Protein AF-A0A5J4V4C6-F1 (afdb_monomer_lite)

Radius of gyration: 34.91 Å; chains: 1; bounding box: 87×97×93 Å

Foldseek 3Di:
DVVVVVVVVVVVVVVVVVVVVVVVVVVPPPDDDDDDDDDDDDDDDDDDDPPPPPPADEFEEECVQPGNYNDLQVQQAQDDDQEHHYEYDDQEDEAQAEAENRGNQNHQEYAYEDCRPVPPAAHEYEHHDLPDDAAGESYEYAARGAYEYEYERHEYERHPYAHYAPNHYAEYAYYCYEYEEQHAHEAEDQHEYEAELYEYAYPAQPDAGAANYEYQHHEYAHENYEYERHEHDDAQGAPYGYHHHYAEYHAELYEAPAYAAEANYENAHAHHLNHQEDAHEYDVVRAYEDEYPADPRAHQAEPEAHAHQEYHHERHEYDRHEHEAAYAHYEYEPQPEEHEHEAYLYEYEQFEYAENHQEERHEDHEHALQHAYAHEYELYEHENYEYHYDQAHPYENYEYEHDDDDHPDQYEHEAEYENYEAEQAQHSYQEQHYEYHYAHPYAYEYEYYQYEHENAYYDNFRHYEYEYAPPDPCVVVRDPDYHQPNYEYQDPDHGHWYYYHPDTPDGDDHHYDVLEFEEECDDDPDDADRDPNRGHPDPVVVLVVNVPPVDDQADEREYEYADLEAAAADEDESVAGHYEYEHPADQDPPVSHGRAREYEYPDQALENYEYAAHHYEYYRHEQEWDDDPNAIPPQAEPYHYHYDPPGAYAYAYENYEYEYPALPREYAEDEDHEQHQYYHAYNYEYDRHEHAYAANHEAYHAEAQREYEAYQYEYYQYEYDHNYAENYEYHYNHAQYEAEYYNYAYEQQEYAAHHASHEEYEYEPRHPDHDDPPVCCVVQVCGRHPNGYYDPDYNYAYHYPPPDRPPDCPPLDAAQFEEECPADDPFPRDPVGHHNDPVVVLVDDHAAHHYEYEYDDQEDAAQAEAELVRHYQEYEYAFDPDPGTREYEHNDQPDQATESEEYAQHGQHAYEYERYEYEHQHHAPYEYAYQHHEYEYEAYEYEHQHAHEYNYQEEYAYELYEYEYDPPREHLDANYHYPAHEYHYYLYEYYDQPDAHEYNDANHEEEQRYAYYHHENYHYHNFAYPPPDPDDRHNHYDYDHHPRHDHHYYD

InterPro domains:
  IPR011050 Pectin lyase fold/virulence factor [SSF51126] (59-259)
  IPR011050 Pectin lyase fold/virulence factor [SSF51126] (513-764)

pLDDT: mean 81.27, std 17.23, range [25.22, 98.38]

Organism: NCBI:txid222440

Structure (mmCIF, N/CA/C/O backbone):
data_AF-A0A5J4V4C6-F1
#
_entry.id   AF-A0A5J4V4C6-F1
#
loop_
_atom_site.group_PDB
_atom_site.id
_atom_site.type_symbol
_atom_site.label_atom_id
_atom_site.label_alt_id
_atom_site.label_comp_id
_atom_site.label_asym_id
_atom_site.label_entity_id
_atom_site.label_seq_id
_atom_site.pdbx_PDB_ins_code
_atom_site.Cartn_x
_atom_site.Cartn_y
_atom_site.Cartn_z
_atom_site.occupancy
_atom_site.B_iso_or_equiv
_atom_site.auth_seq_id
_atom_site.auth_comp_id
_atom_site.auth_asym_id
_atom_site.auth_atom_id
_atom_site.pdbx_PDB_model_num
ATOM 1 N N . MET A 1 1 ? 32.707 41.736 -4.970 1.00 43.00 1 MET A N 1
ATOM 2 C CA . MET A 1 1 ? 31.404 41.085 -5.244 1.00 43.00 1 MET A CA 1
ATOM 3 C C . MET A 1 1 ? 31.377 39.587 -4.945 1.00 43.00 1 MET A C 1
ATOM 5 O O . MET A 1 1 ? 30.303 39.110 -4.635 1.00 43.00 1 MET A O 1
ATOM 9 N N . ILE A 1 2 ? 32.501 38.855 -4.958 1.00 39.75 2 ILE A N 1
ATOM 10 C CA . ILE A 1 2 ? 32.510 37.396 -4.700 1.00 39.75 2 ILE A CA 1
ATOM 11 C C . ILE A 1 2 ? 32.565 37.048 -3.193 1.00 39.75 2 ILE A C 1
ATOM 13 O O . ILE A 1 2 ? 32.017 36.040 -2.766 1.00 39.75 2 ILE A O 1
ATOM 17 N N . LEU A 1 3 ? 33.141 37.922 -2.359 1.00 32.88 3 LEU A N 1
ATOM 18 C CA . LEU A 1 3 ? 33.314 37.675 -0.919 1.00 32.88 3 LEU A CA 1
ATOM 19 C C . LEU A 1 3 ? 32.011 37.570 -0.083 1.00 32.88 3 LEU A C 1
ATOM 21 O O . LEU A 1 3 ? 31.955 36.693 0.773 1.00 32.88 3 LEU A O 1
ATOM 25 N N . PRO A 1 4 ? 30.955 38.388 -0.300 1.00 49.94 4 PRO A N 1
ATOM 26 C CA . PRO A 1 4 ? 29.723 38.257 0.486 1.00 49.94 4 PRO A CA 1
ATOM 27 C C . PRO A 1 4 ? 28.872 37.039 0.087 1.00 49.94 4 PRO A C 1
ATOM 29 O O . PRO A 1 4 ? 28.164 36.511 0.935 1.00 49.94 4 PRO A O 1
ATOM 32 N N . LEU A 1 5 ? 28.979 36.544 -1.156 1.00 44.84 5 LEU A N 1
ATOM 33 C CA . LEU A 1 5 ? 28.295 35.313 -1.580 1.00 44.84 5 LEU A CA 1
ATOM 34 C C . LEU A 1 5 ? 28.950 34.067 -0.966 1.00 44.84 5 LEU A C 1
ATOM 36 O O . LEU A 1 5 ? 28.256 33.157 -0.526 1.00 44.84 5 LEU A O 1
ATOM 40 N N . LEU A 1 6 ? 30.285 34.059 -0.882 1.00 46.06 6 LEU A N 1
ATOM 41 C CA . LEU A 1 6 ? 31.036 32.978 -0.243 1.00 46.06 6 LEU A CA 1
ATOM 42 C C . LEU A 1 6 ? 30.742 32.904 1.265 1.00 46.06 6 LEU A C 1
ATOM 44 O O . LEU A 1 6 ? 30.661 31.815 1.818 1.00 46.06 6 LEU A O 1
ATOM 48 N N . LEU A 1 7 ? 30.532 34.053 1.922 1.00 45.81 7 LEU A N 1
ATOM 49 C CA . LEU A 1 7 ? 30.223 34.110 3.353 1.00 45.81 7 LEU A CA 1
ATOM 50 C C . LEU A 1 7 ? 28.824 33.560 3.674 1.00 45.81 7 LEU A C 1
ATOM 52 O O . LEU A 1 7 ? 28.664 32.885 4.684 1.00 45.81 7 LEU A O 1
ATOM 56 N N . VAL A 1 8 ? 27.834 33.807 2.806 1.00 58.88 8 VAL A N 1
ATOM 57 C CA . VAL A 1 8 ? 26.481 33.242 2.954 1.00 58.88 8 VAL A CA 1
ATOM 58 C C . VAL A 1 8 ? 26.516 31.730 2.755 1.00 58.88 8 VAL A C 1
ATOM 60 O O . VAL A 1 8 ? 25.999 31.016 3.600 1.00 58.88 8 VAL A O 1
ATOM 63 N N . VAL A 1 9 ? 27.215 31.232 1.728 1.00 58.75 9 VAL A N 1
ATOM 64 C CA . VAL A 1 9 ? 27.358 29.783 1.494 1.00 58.75 9 VAL A CA 1
ATOM 65 C C . VAL A 1 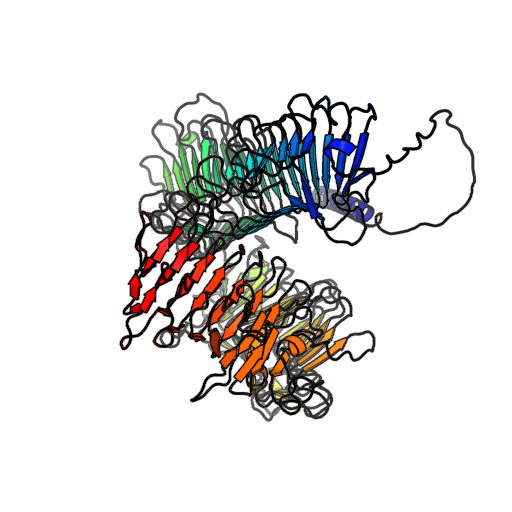9 ? 28.075 29.091 2.657 1.00 58.75 9 VAL A C 1
ATOM 67 O O . VAL A 1 9 ? 27.640 28.027 3.080 1.00 58.75 9 VAL A O 1
ATOM 70 N N . ILE A 1 10 ? 29.121 29.701 3.227 1.00 57.81 10 ILE A N 1
ATOM 71 C CA . ILE A 1 10 ? 29.833 29.147 4.393 1.00 57.81 10 ILE A CA 1
ATOM 72 C C . ILE A 1 10 ? 28.944 29.147 5.647 1.00 57.81 10 ILE A C 1
ATOM 74 O O . ILE A 1 10 ? 28.979 28.185 6.407 1.00 57.81 10 ILE A O 1
ATOM 78 N N . LEU A 1 11 ? 28.120 30.179 5.859 1.00 50.59 11 LEU A N 1
ATOM 79 C CA . LEU A 1 11 ? 27.195 30.232 6.997 1.00 50.59 11 LEU A CA 1
ATOM 80 C C . LEU A 1 11 ? 26.073 29.191 6.879 1.00 50.59 11 LEU A C 1
ATOM 82 O O . LEU A 1 11 ? 25.801 28.500 7.856 1.00 50.59 11 LEU A O 1
ATOM 86 N N . THR A 1 12 ? 25.500 29.003 5.686 1.00 55.09 12 THR A N 1
ATOM 87 C CA . THR A 1 12 ? 24.474 27.972 5.450 1.00 55.09 12 THR A CA 1
ATOM 88 C C . THR A 1 12 ? 25.050 26.557 5.569 1.00 55.09 12 THR A C 1
ATOM 90 O O . THR A 1 12 ? 24.388 25.663 6.087 1.00 55.09 12 THR A O 1
ATOM 93 N N . PHE A 1 13 ? 26.308 26.352 5.160 1.00 53.31 13 PHE A N 1
ATOM 94 C CA . PHE A 1 13 ? 26.997 25.065 5.313 1.00 53.31 13 PHE A CA 1
ATOM 95 C C . PHE A 1 13 ? 27.348 24.766 6.783 1.00 53.31 13 PHE A C 1
ATOM 97 O O . PHE A 1 13 ? 27.278 23.618 7.214 1.00 53.31 13 PHE A O 1
ATOM 104 N N . CYS A 1 14 ? 27.672 25.790 7.582 1.00 44.28 14 CYS A N 1
ATOM 105 C CA . CYS A 1 14 ? 27.904 25.638 9.020 1.00 44.28 14 CYS A CA 1
ATOM 106 C C . CYS A 1 14 ? 26.616 25.335 9.804 1.00 44.28 14 CYS A C 1
ATOM 108 O O . CYS A 1 14 ? 26.665 24.501 10.705 1.00 44.28 14 CYS A O 1
ATOM 110 N N . GLU A 1 15 ? 25.476 25.945 9.457 1.00 47.53 15 GLU A N 1
ATOM 111 C CA . GLU A 1 15 ? 24.178 25.623 10.082 1.00 47.53 15 GLU A CA 1
ATOM 112 C C . GLU A 1 15 ? 23.744 24.180 9.773 1.00 47.53 15 GLU A C 1
ATOM 114 O O . GLU A 1 15 ? 23.344 23.457 10.684 1.00 47.53 15 GLU A O 1
ATOM 119 N N . GLN A 1 16 ? 23.949 23.704 8.538 1.00 51.59 16 GLN A N 1
ATOM 120 C CA . GLN A 1 16 ? 23.662 22.312 8.165 1.00 51.59 16 GLN A CA 1
ATOM 121 C C . GLN A 1 16 ? 24.585 21.296 8.854 1.00 51.59 16 GLN A C 1
ATOM 123 O O . GLN A 1 16 ? 24.131 20.224 9.247 1.00 51.59 16 GLN A O 1
ATOM 128 N N . ILE A 1 17 ? 25.867 21.622 9.065 1.00 53.84 17 ILE A N 1
ATOM 129 C CA . ILE A 1 17 ? 26.787 20.762 9.834 1.00 53.84 17 ILE A CA 1
ATOM 130 C C . ILE A 1 17 ? 26.411 20.736 11.322 1.00 53.84 17 ILE A C 1
ATOM 132 O O . ILE A 1 17 ? 26.578 19.705 11.973 1.00 53.84 17 ILE A O 1
ATOM 136 N N . GLN A 1 18 ? 25.881 21.833 11.867 1.00 42.38 18 GLN A N 1
ATOM 137 C CA . GLN A 1 18 ? 25.474 21.919 13.269 1.00 42.38 18 GLN A CA 1
ATOM 138 C C . GLN A 1 18 ? 24.172 21.142 13.545 1.00 42.38 18 GLN A C 1
ATOM 140 O O . GLN A 1 18 ? 24.075 20.481 14.580 1.00 42.38 18 GLN A O 1
ATOM 145 N N . GLU A 1 19 ? 23.230 21.125 12.595 1.00 47.09 19 GLU A N 1
ATOM 146 C CA . GLU A 1 19 ? 22.058 20.234 12.621 1.00 47.09 19 GLU A CA 1
ATOM 147 C C . GLU A 1 19 ? 22.451 18.757 12.435 1.00 47.09 19 GLU A C 1
ATOM 149 O O . GLU A 1 19 ? 21.931 17.889 13.139 1.00 47.09 19 GLU A O 1
ATOM 154 N N . LEU A 1 20 ? 23.440 18.460 11.579 1.00 41.34 20 LEU A N 1
ATOM 155 C CA . LEU A 1 20 ? 23.964 17.099 11.409 1.00 41.34 20 LEU A CA 1
ATOM 156 C C . LEU A 1 20 ? 24.681 16.595 12.677 1.00 41.34 20 LEU A C 1
ATOM 158 O O . LEU A 1 20 ? 24.523 15.435 13.049 1.00 41.34 20 LEU A O 1
ATOM 162 N N . HIS A 1 21 ? 25.419 17.460 13.386 1.00 38.22 21 HIS A N 1
ATOM 163 C CA . HIS A 1 21 ? 26.059 17.115 14.664 1.00 38.22 21 HIS A CA 1
ATOM 164 C C . HIS A 1 21 ? 25.036 16.892 15.791 1.00 38.22 21 HIS A C 1
ATOM 166 O O . HIS A 1 21 ? 25.176 15.939 16.551 1.00 38.22 21 HIS A O 1
ATOM 172 N N . GLN A 1 22 ? 23.964 17.692 15.866 1.00 39.44 22 GLN A N 1
ATOM 173 C CA . GLN A 1 22 ? 22.880 17.469 16.839 1.00 39.44 22 GLN A CA 1
ATOM 174 C C . GLN A 1 22 ? 22.055 16.202 16.534 1.00 39.44 22 GLN A C 1
ATOM 176 O O . GLN A 1 22 ? 21.571 15.533 17.452 1.00 39.44 22 GLN A O 1
ATOM 181 N N . SER A 1 23 ? 21.944 15.821 15.258 1.00 37.38 23 SER A N 1
ATOM 182 C CA . SER A 1 23 ? 21.338 14.553 14.833 1.00 37.38 23 SER A CA 1
ATOM 183 C C . SER A 1 23 ? 22.224 13.333 15.127 1.00 37.38 23 SER A C 1
ATOM 185 O O . SER A 1 23 ? 21.694 12.259 15.400 1.00 37.38 23 SER A O 1
ATOM 187 N N . LEU A 1 24 ? 23.553 13.470 15.081 1.00 35.12 24 LEU A N 1
ATOM 188 C CA . LEU A 1 24 ? 24.498 12.383 15.374 1.00 35.12 24 LEU A CA 1
ATOM 189 C C . LEU A 1 24 ? 24.687 12.162 16.885 1.00 35.12 24 LEU A C 1
ATOM 191 O O . LEU A 1 24 ? 24.728 11.015 17.331 1.00 35.12 24 LEU A O 1
ATOM 195 N N . ASP A 1 25 ? 24.687 13.227 17.693 1.00 32.25 25 ASP A N 1
ATOM 196 C CA . ASP A 1 25 ? 24.781 13.116 19.159 1.00 32.25 25 ASP A CA 1
ATOM 197 C C . ASP A 1 25 ? 23.509 12.533 19.804 1.00 32.25 25 ASP A C 1
ATOM 199 O O . ASP A 1 25 ? 23.576 11.912 20.867 1.00 32.25 25 ASP A O 1
ATOM 203 N N . SER A 1 26 ? 22.346 12.656 19.152 1.00 33.75 26 SER A N 1
ATOM 204 C CA . SER A 1 26 ? 21.093 12.048 19.627 1.00 33.75 26 SER A CA 1
ATOM 205 C C . SER A 1 26 ? 20.955 10.557 19.285 1.00 33.75 26 SER A C 1
ATOM 207 O O . SER A 1 26 ? 20.198 9.857 19.959 1.00 33.75 26 SER A O 1
ATOM 209 N N . GLN A 1 27 ? 21.727 10.032 18.322 1.00 33.06 27 GLN A N 1
ATOM 210 C CA . GLN A 1 27 ? 21.736 8.600 17.987 1.00 33.06 27 GLN A CA 1
ATOM 211 C C . GLN A 1 27 ? 22.804 7.780 18.730 1.00 33.06 27 GLN A C 1
ATOM 213 O O . GLN A 1 27 ? 22.660 6.563 18.836 1.00 33.06 27 GLN A O 1
ATOM 218 N N . HIS A 1 28 ? 23.812 8.411 19.343 1.00 30.75 28 HIS A N 1
ATOM 219 C CA . HIS A 1 28 ? 24.841 7.700 20.118 1.00 30.75 28 HIS A CA 1
ATOM 220 C C . HIS A 1 28 ? 24.581 7.572 21.632 1.00 30.75 28 HIS A C 1
ATOM 222 O O . HIS A 1 28 ? 25.387 6.962 22.331 1.00 30.75 28 HIS A O 1
ATOM 228 N N . GLN A 1 29 ? 23.442 8.046 22.158 1.00 27.97 29 GLN A N 1
ATOM 229 C CA . GLN A 1 29 ? 23.077 7.875 23.580 1.00 27.97 29 GLN A CA 1
ATOM 230 C C . GLN A 1 29 ? 22.104 6.722 23.893 1.00 27.97 29 GLN A C 1
ATOM 232 O O . GLN A 1 29 ? 21.731 6.543 25.052 1.00 27.97 29 GLN A O 1
ATOM 237 N N . TYR A 1 30 ? 21.742 5.885 22.917 1.00 30.50 30 TYR A N 1
ATOM 238 C CA . TYR A 1 30 ? 20.879 4.713 23.132 1.00 30.50 30 TYR A CA 1
ATOM 239 C C . TYR A 1 30 ? 21.592 3.375 22.872 1.00 30.50 30 TYR A C 1
ATOM 241 O O . TYR A 1 30 ? 21.051 2.492 22.220 1.00 30.50 30 TYR A O 1
ATOM 249 N N . SER A 1 31 ? 22.790 3.170 23.430 1.00 27.88 31 SER A N 1
ATOM 250 C CA . SER A 1 31 ? 23.319 1.810 23.635 1.00 27.88 31 SER A CA 1
ATOM 251 C C . SER A 1 31 ? 24.494 1.767 24.622 1.00 27.88 31 SER A C 1
ATOM 253 O O . SER A 1 31 ? 25.585 2.201 24.276 1.00 27.88 31 SER A O 1
ATOM 255 N N . GLN A 1 32 ? 24.266 1.124 25.780 1.00 27.78 32 GLN A N 1
ATOM 256 C CA . GLN A 1 32 ? 25.258 0.615 26.760 1.00 27.78 32 GLN A CA 1
ATOM 257 C C . GLN A 1 32 ? 26.011 1.715 27.558 1.00 27.78 32 GLN A C 1
ATOM 259 O O . GLN A 1 32 ? 26.389 2.735 27.017 1.00 27.78 32 GLN A O 1
ATOM 264 N N . GLU A 1 33 ? 26.183 1.673 28.884 1.00 25.78 33 GLU A N 1
ATOM 265 C CA . GLU A 1 33 ? 26.682 0.585 29.728 1.00 25.78 33 GLU A CA 1
ATOM 266 C C . GLU A 1 33 ? 26.131 0.646 31.172 1.00 25.78 33 GLU A C 1
ATOM 268 O O . GLU A 1 33 ? 26.068 1.694 31.816 1.00 25.78 33 GLU A O 1
ATOM 273 N N . ARG A 1 34 ? 25.844 -0.534 31.741 1.00 29.56 34 ARG A N 1
ATOM 274 C CA . ARG A 1 34 ? 26.103 -0.801 33.163 1.00 29.56 34 ARG A CA 1
ATOM 275 C C . ARG A 1 34 ? 27.609 -1.022 33.295 1.00 29.56 34 ARG A C 1
ATOM 277 O O . ARG A 1 34 ? 28.088 -1.922 32.619 1.00 29.56 34 ARG A O 1
ATOM 284 N N . THR A 1 35 ? 28.308 -0.312 34.185 1.00 25.33 35 THR A N 1
ATOM 285 C CA . THR A 1 35 ? 29.293 -0.844 35.161 1.00 25.33 35 THR A CA 1
ATOM 286 C C . THR A 1 35 ? 29.798 0.289 36.072 1.00 25.33 35 THR A C 1
ATOM 288 O O . THR A 1 35 ? 29.982 1.424 35.653 1.00 25.33 35 THR A O 1
ATOM 291 N N . TYR A 1 36 ? 29.966 -0.052 37.351 1.00 27.22 36 TYR A N 1
ATOM 292 C CA . TYR A 1 36 ? 30.561 0.716 38.450 1.00 27.22 36 TYR A CA 1
ATOM 293 C C . TYR A 1 36 ? 31.850 1.475 38.088 1.00 27.22 36 TYR A C 1
ATOM 295 O O . TYR A 1 36 ? 32.721 0.873 37.478 1.00 27.22 36 TYR A O 1
ATOM 303 N N . ILE A 1 37 ? 32.041 2.690 38.634 1.00 25.78 37 ILE A N 1
ATOM 304 C CA . ILE A 1 37 ? 33.312 3.174 39.218 1.00 25.78 37 ILE A CA 1
ATOM 305 C C . ILE A 1 37 ? 33.059 4.349 40.187 1.00 25.78 37 ILE A C 1
ATOM 307 O O . ILE A 1 37 ? 32.101 5.110 40.089 1.00 25.78 37 ILE A O 1
ATOM 311 N N . SER A 1 38 ? 33.939 4.388 41.180 1.00 25.22 38 SER A N 1
ATOM 312 C CA . SER A 1 38 ? 34.022 5.136 42.430 1.00 25.22 38 SER A CA 1
ATOM 313 C C . SER A 1 38 ? 34.301 6.646 42.361 1.00 25.22 38 SER A C 1
ATOM 315 O O . SER A 1 38 ? 35.093 7.105 41.548 1.00 25.22 38 SER A O 1
ATOM 317 N N . ASN A 1 39 ? 33.756 7.345 43.366 1.00 26.88 39 ASN A N 1
ATOM 318 C CA . ASN A 1 39 ? 34.206 8.565 44.060 1.00 26.88 39 ASN A CA 1
ATOM 319 C C . ASN A 1 39 ? 35.493 9.282 43.600 1.00 26.88 39 ASN A C 1
ATOM 321 O O . ASN A 1 39 ? 36.587 8.732 43.693 1.00 26.88 39 ASN A O 1
ATOM 325 N N . THR A 1 40 ? 35.351 10.584 43.332 1.00 28.27 40 THR A N 1
ATOM 326 C CA . THR A 1 40 ? 36.072 11.783 43.855 1.00 28.27 40 THR A CA 1
ATOM 327 C C . THR A 1 40 ? 35.673 12.938 42.913 1.00 28.27 40 THR A C 1
ATOM 329 O O . THR A 1 40 ? 35.541 12.710 41.723 1.00 28.27 40 THR A O 1
ATOM 332 N N . SER A 1 41 ? 35.338 14.171 43.292 1.00 28.78 41 SER A N 1
ATOM 333 C CA . SER A 1 41 ? 35.699 15.034 44.414 1.00 28.78 41 SER A CA 1
ATOM 334 C C . SER A 1 41 ? 34.634 16.130 44.612 1.00 28.78 41 SER A C 1
ATOM 336 O O . SER A 1 41 ? 33.935 16.515 43.680 1.00 28.78 41 SER A O 1
ATOM 338 N N . HIS A 1 42 ? 34.560 16.628 45.846 1.00 26.64 42 HIS A N 1
ATOM 339 C CA . HIS A 1 42 ? 33.764 17.755 46.335 1.00 26.64 42 HIS A CA 1
ATOM 340 C C . HIS A 1 42 ? 33.751 19.009 45.443 1.00 26.64 42 HIS A C 1
ATOM 342 O O . HIS A 1 42 ? 34.812 19.503 45.089 1.00 26.64 42 HIS A O 1
ATOM 348 N N . GLU A 1 43 ? 32.569 19.607 45.251 1.00 27.05 43 GLU A N 1
ATOM 349 C CA . GLU A 1 43 ? 32.224 20.901 45.863 1.00 27.05 43 GLU A CA 1
ATOM 350 C C . GLU A 1 43 ? 30.712 21.198 45.774 1.00 27.05 43 GLU A C 1
ATOM 352 O O . GLU A 1 43 ? 29.961 20.614 45.002 1.00 27.05 43 GLU A O 1
ATOM 357 N N . SER A 1 44 ? 30.274 22.026 46.714 1.00 28.45 44 SER A N 1
ATOM 358 C CA . SER A 1 44 ? 28.939 22.236 47.282 1.00 28.45 44 SER A CA 1
ATOM 359 C C . SER A 1 44 ? 27.809 22.686 46.348 1.00 28.45 44 SER A C 1
ATOM 361 O O . SER A 1 44 ? 27.979 23.683 45.661 1.00 28.45 44 SER A O 1
ATOM 363 N N . ILE A 1 45 ? 26.608 22.114 46.530 1.00 29.28 45 ILE A N 1
ATOM 364 C CA . ILE A 1 45 ? 25.335 22.838 46.753 1.00 29.28 45 ILE A CA 1
ATOM 365 C C . ILE A 1 45 ? 24.433 21.958 47.638 1.00 29.28 45 ILE A C 1
ATOM 367 O O . ILE A 1 45 ? 24.216 20.776 47.380 1.00 29.28 45 ILE A O 1
ATOM 371 N N . GLN A 1 46 ? 23.953 22.547 48.731 1.00 28.39 46 GLN A N 1
ATOM 372 C CA . GLN A 1 46 ? 23.048 21.939 49.698 1.00 28.39 46 GLN A CA 1
ATOM 373 C C . GLN A 1 46 ? 21.607 21.853 49.168 1.00 28.39 46 GLN A C 1
ATOM 375 O O . GLN A 1 46 ? 21.134 22.748 48.476 1.00 28.39 46 GLN A O 1
ATOM 380 N N . ASN A 1 47 ? 20.894 20.829 49.646 1.00 31.41 47 ASN A N 1
ATOM 381 C CA . ASN A 1 47 ? 19.432 20.706 49.709 1.00 31.41 47 ASN A CA 1
ATOM 382 C C . ASN A 1 47 ? 18.657 20.524 48.391 1.00 31.41 47 ASN A C 1
ATOM 384 O O . ASN A 1 47 ? 17.823 21.341 48.019 1.00 31.41 47 ASN A O 1
ATOM 388 N N . SER A 1 48 ? 18.758 19.328 47.814 1.00 26.89 48 SER A N 1
ATOM 389 C CA . SER A 1 48 ? 17.563 18.613 47.350 1.00 26.89 48 SER A CA 1
ATOM 390 C C . SER A 1 48 ? 17.717 17.138 47.721 1.00 26.89 48 SER A C 1
ATOM 392 O O . SER A 1 48 ? 18.669 16.471 47.327 1.00 26.89 48 SER A O 1
ATOM 394 N N . ARG A 1 49 ? 16.830 16.629 48.585 1.00 27.62 49 ARG A N 1
ATOM 395 C CA . ARG A 1 49 ? 16.735 15.181 48.807 1.00 27.62 49 ARG A CA 1
ATOM 396 C C . ARG A 1 49 ? 16.350 14.559 47.459 1.00 27.62 49 ARG A C 1
ATOM 398 O O . ARG A 1 49 ? 15.367 15.032 46.886 1.00 27.62 49 ARG A O 1
ATOM 405 N N . PRO A 1 50 ? 17.049 13.529 46.957 1.00 30.69 50 PRO A N 1
ATOM 406 C CA . PRO A 1 50 ? 16.541 12.781 45.822 1.00 30.69 50 PRO A CA 1
ATOM 407 C C . PRO A 1 50 ? 15.234 12.130 46.277 1.00 30.69 50 PRO A C 1
ATOM 409 O O . PRO A 1 50 ? 15.225 11.305 47.193 1.00 30.69 50 PRO A O 1
ATOM 412 N N . TYR A 1 51 ? 14.115 12.551 45.688 1.00 29.55 51 TYR A N 1
ATOM 413 C CA . TYR A 1 51 ? 12.899 11.755 45.724 1.00 29.55 51 TYR A CA 1
ATOM 414 C C . TYR A 1 51 ? 13.243 10.454 45.005 1.00 29.55 51 TYR A C 1
ATOM 416 O O . TYR A 1 51 ? 13.346 10.411 43.782 1.00 29.55 51 TYR A O 1
ATOM 424 N N . ILE A 1 52 ? 13.486 9.401 45.782 1.00 30.03 52 ILE A N 1
ATOM 425 C CA . ILE A 1 52 ? 13.402 8.036 45.287 1.00 30.03 52 ILE A CA 1
ATOM 426 C C . ILE A 1 52 ? 11.960 7.913 44.788 1.00 30.03 52 ILE A C 1
ATOM 428 O O . ILE A 1 52 ? 11.037 7.842 45.596 1.00 30.03 52 ILE A O 1
ATOM 432 N N . LEU A 1 53 ? 11.761 7.979 43.469 1.00 36.84 53 LEU A N 1
ATOM 433 C CA . LEU A 1 53 ? 10.532 7.537 42.819 1.00 36.84 53 LEU A CA 1
ATOM 434 C C . LEU A 1 53 ? 10.421 6.045 43.128 1.00 36.84 53 LEU A C 1
ATOM 436 O O . LEU A 1 53 ? 10.979 5.197 42.436 1.00 36.84 53 LEU A O 1
ATOM 440 N N . THR A 1 54 ? 9.781 5.723 44.249 1.00 45.78 54 THR A N 1
ATOM 441 C CA . THR A 1 54 ? 9.321 4.372 44.535 1.00 45.78 54 THR A CA 1
ATOM 442 C C . THR A 1 54 ? 8.358 4.012 43.418 1.00 45.78 54 THR A C 1
ATOM 444 O O . THR A 1 54 ? 7.246 4.537 43.383 1.00 45.78 54 THR A O 1
ATOM 447 N N . ALA A 1 55 ? 8.818 3.188 42.474 1.00 57.91 55 ALA A N 1
ATOM 448 C CA . ALA A 1 55 ? 7.976 2.634 41.428 1.00 57.91 55 ALA A CA 1
ATOM 449 C C . ALA A 1 55 ? 6.734 2.023 42.085 1.00 57.91 55 ALA A C 1
ATOM 451 O O . ALA A 1 55 ? 6.858 1.252 43.041 1.00 57.91 55 ALA A O 1
ATOM 452 N N . VAL A 1 56 ? 5.551 2.420 41.617 1.00 72.62 56 VAL A N 1
ATOM 453 C CA . VAL A 1 56 ? 4.292 1.860 42.105 1.00 72.62 56 VAL A CA 1
ATOM 454 C C . VAL A 1 56 ? 4.299 0.378 41.722 1.00 72.62 56 VAL A C 1
ATOM 456 O O . VAL A 1 56 ? 4.393 0.077 40.533 1.00 72.62 56 VAL A O 1
ATOM 459 N N . PRO A 1 57 ? 4.284 -0.558 42.686 1.00 79.50 57 PRO A N 1
ATOM 460 C CA . PRO A 1 57 ? 4.304 -1.974 42.355 1.00 79.50 57 PRO A CA 1
ATOM 461 C C . PRO A 1 57 ? 3.030 -2.335 41.571 1.00 79.50 57 PRO A C 1
ATOM 463 O O . PRO A 1 57 ? 1.946 -1.869 41.940 1.00 79.50 57 PRO A O 1
ATOM 466 N N . PRO A 1 58 ? 3.136 -3.136 40.494 1.00 84.62 58 PRO A N 1
ATOM 467 C CA . PRO A 1 58 ? 1.972 -3.548 39.726 1.00 84.62 58 PRO A CA 1
ATOM 468 C C . PRO A 1 58 ? 1.069 -4.447 40.572 1.00 84.62 58 PRO A C 1
ATOM 470 O O . PRO A 1 58 ? 1.548 -5.317 41.295 1.00 84.62 58 PRO A O 1
ATOM 473 N N . THR A 1 59 ? -0.236 -4.226 40.457 1.00 88.31 59 THR A N 1
ATOM 474 C CA . THR A 1 59 ? -1.285 -5.107 40.972 1.00 88.31 59 THR A CA 1
ATOM 475 C C . THR A 1 59 ? -1.652 -6.109 39.886 1.00 88.31 59 THR A C 1
ATOM 477 O O . THR A 1 59 ? -2.031 -5.697 38.787 1.00 88.31 59 THR A O 1
ATOM 480 N N . TYR A 1 60 ? -1.542 -7.405 40.167 1.00 88.06 60 TYR A N 1
ATOM 481 C CA . TYR A 1 60 ? -1.807 -8.450 39.180 1.00 88.06 60 TYR A CA 1
ATOM 482 C C . TYR A 1 60 ? -3.278 -8.866 39.184 1.00 88.06 60 TYR A C 1
ATOM 484 O O . TYR A 1 60 ? -3.860 -9.114 40.240 1.00 88.06 60 TYR A O 1
ATOM 492 N N . VAL A 1 61 ? -3.880 -8.966 38.002 1.00 88.25 61 VAL A N 1
ATOM 493 C CA . VAL A 1 61 ? -5.272 -9.398 37.826 1.00 88.25 61 VAL A CA 1
ATOM 494 C C . VAL A 1 61 ? -5.304 -10.639 36.940 1.00 88.25 61 VAL A C 1
ATOM 496 O O . VAL A 1 61 ? -4.725 -10.630 35.855 1.00 88.25 61 VAL A O 1
ATOM 499 N N . ASN A 1 62 ? -5.980 -11.695 37.394 1.00 83.56 62 ASN A N 1
ATOM 500 C CA . ASN A 1 62 ? -6.236 -12.893 36.591 1.00 83.56 62 ASN A CA 1
ATOM 501 C C . ASN A 1 62 ? -7.666 -13.392 36.821 1.00 83.56 62 ASN A C 1
ATOM 503 O O . ASN A 1 62 ? -8.057 -13.622 37.967 1.00 83.56 62 ASN A O 1
ATOM 507 N N . ASN A 1 63 ? -8.412 -13.616 35.740 1.00 80.88 63 ASN A N 1
ATOM 508 C CA . ASN A 1 63 ? -9.790 -14.104 35.782 1.00 80.88 63 ASN A CA 1
ATOM 509 C C . ASN A 1 63 ? -9.942 -15.486 36.447 1.00 80.88 63 ASN A C 1
ATOM 511 O O . ASN A 1 63 ? -11.010 -15.785 36.980 1.00 80.88 63 ASN A O 1
ATOM 515 N N . ASP A 1 64 ? -8.898 -16.323 36.461 1.00 78.12 64 ASP A N 1
ATOM 516 C CA . ASP A 1 64 ? -8.904 -17.626 37.151 1.00 78.12 64 ASP A CA 1
ATOM 517 C C . ASP A 1 64 ? -8.703 -17.523 38.683 1.00 78.12 64 ASP A C 1
ATOM 519 O O . ASP A 1 64 ? -8.755 -18.530 39.394 1.00 78.12 64 ASP A O 1
ATOM 523 N N . GLY A 1 65 ? -8.488 -16.306 39.199 1.00 75.69 65 GLY A N 1
ATOM 524 C CA . GLY A 1 65 ? -8.235 -16.029 40.611 1.00 75.69 65 GLY A CA 1
ATOM 525 C C . GLY A 1 65 ? -6.785 -16.237 41.064 1.00 75.69 65 GLY A C 1
ATOM 526 O O . GLY A 1 65 ? -6.517 -16.128 42.259 1.00 75.69 65 GLY A O 1
ATOM 527 N N . SER A 1 66 ? -5.843 -16.514 40.158 1.00 79.56 66 SER A N 1
ATOM 528 C CA . SER A 1 66 ? -4.421 -16.697 40.484 1.00 79.56 66 SER A CA 1
ATOM 529 C C . SER A 1 66 ? -3.655 -15.383 40.704 1.00 79.56 66 SER A C 1
ATOM 531 O O . SER A 1 66 ? -2.484 -15.429 41.082 1.00 79.56 66 SER A O 1
ATOM 533 N N . GLY A 1 67 ? -4.262 -14.231 40.396 1.00 78.81 67 GLY A N 1
ATOM 534 C CA . GLY A 1 67 ? -3.691 -12.894 40.605 1.00 78.81 67 GLY A CA 1
ATOM 535 C C . GLY A 1 67 ? -4.001 -12.315 41.992 1.00 78.81 67 GLY A C 1
ATOM 536 O O . GLY A 1 67 ? -4.681 -12.943 42.800 1.00 78.81 67 GLY A O 1
ATOM 537 N N . ASP A 1 68 ? -3.550 -11.083 42.257 1.00 83.25 68 ASP A N 1
ATOM 538 C CA . ASP A 1 68 ? -3.913 -10.340 43.478 1.00 83.25 68 ASP A CA 1
ATOM 539 C C . ASP A 1 68 ? -5.429 -10.081 43.542 1.00 83.25 68 ASP A C 1
ATOM 541 O O . ASP A 1 68 ? -6.025 -10.043 44.620 1.00 83.25 68 ASP A O 1
ATOM 545 N N . TYR A 1 69 ? -6.055 -9.914 42.372 1.00 87.69 69 TYR A N 1
ATOM 546 C CA . TYR A 1 69 ? -7.496 -9.758 42.205 1.00 87.69 69 TYR A CA 1
ATOM 547 C C . TYR A 1 69 ? -8.008 -10.581 41.020 1.00 87.69 69 TYR A C 1
ATOM 549 O O . TYR A 1 69 ? -7.294 -10.810 40.044 1.00 87.69 69 TYR A O 1
ATOM 557 N N . ALA A 1 70 ? -9.284 -10.966 41.083 1.00 86.19 70 ALA A N 1
ATOM 558 C CA . ALA A 1 70 ? -9.960 -11.653 39.984 1.00 86.19 70 ALA A CA 1
ATOM 559 C C . ALA A 1 70 ? -10.438 -10.699 38.873 1.00 86.19 70 ALA A C 1
ATOM 561 O O . ALA A 1 70 ? -10.629 -11.129 37.745 1.00 86.19 70 ALA A O 1
ATOM 562 N N . THR A 1 71 ? -10.646 -9.412 39.181 1.00 91.31 71 THR A N 1
ATOM 563 C CA . THR A 1 71 ? -11.174 -8.416 38.232 1.00 91.31 71 THR A CA 1
ATOM 564 C C . THR A 1 71 ? -10.455 -7.075 38.359 1.00 91.31 71 THR A C 1
ATOM 566 O O . THR A 1 71 ? -9.993 -6.703 39.446 1.00 91.31 71 THR A O 1
ATOM 569 N N . ILE A 1 72 ? -10.404 -6.310 37.265 1.00 92.06 72 ILE A N 1
ATOM 570 C CA . ILE A 1 72 ? -9.889 -4.934 37.241 1.00 92.06 72 ILE A CA 1
ATOM 571 C C . ILE A 1 72 ? -10.717 -4.058 38.176 1.00 92.06 72 ILE A C 1
ATOM 573 O O . ILE A 1 72 ? -10.157 -3.264 38.929 1.00 92.06 72 ILE A O 1
ATOM 577 N N . HIS A 1 73 ? -12.041 -4.223 38.182 1.00 90.50 73 HIS A N 1
ATOM 578 C CA . HIS A 1 73 ? -12.944 -3.482 39.057 1.00 90.50 73 HIS A CA 1
ATOM 579 C C . HIS A 1 73 ? -12.560 -3.628 40.537 1.00 90.50 73 HIS A C 1
ATOM 581 O O . HIS A 1 73 ? -12.528 -2.642 41.278 1.00 90.50 73 HIS A O 1
ATOM 587 N N . SER A 1 74 ? -12.206 -4.847 40.957 1.00 89.38 74 SER A N 1
ATOM 588 C CA . SER A 1 74 ? -11.758 -5.119 42.326 1.00 89.38 74 SER A CA 1
ATOM 589 C C . SER A 1 74 ? -10.397 -4.481 42.614 1.00 89.38 74 SER A C 1
ATOM 591 O O . SER A 1 74 ? -10.218 -3.897 43.683 1.00 89.38 74 SER A O 1
ATOM 593 N N . ALA A 1 75 ? -9.469 -4.532 41.652 1.00 90.19 75 ALA A N 1
ATOM 594 C CA . ALA A 1 75 ? -8.145 -3.921 41.771 1.00 90.19 75 ALA A CA 1
ATOM 595 C C . ALA A 1 75 ? -8.202 -2.383 41.839 1.00 90.19 75 ALA A C 1
ATOM 597 O O . ALA A 1 75 ? -7.450 -1.765 42.594 1.00 90.19 75 ALA A O 1
ATOM 598 N N . LEU A 1 76 ? -9.112 -1.747 41.091 1.00 90.12 76 LEU A N 1
ATOM 599 C CA . LEU A 1 76 ? -9.310 -0.296 41.125 1.00 90.12 76 LEU A CA 1
ATOM 600 C C . LEU A 1 76 ? -9.733 0.174 42.522 1.00 90.12 76 LEU A C 1
ATOM 602 O O . LEU A 1 76 ? -9.186 1.168 43.015 1.00 90.12 76 LEU A O 1
ATOM 606 N N . GLY A 1 77 ? -10.666 -0.539 43.166 1.00 83.00 77 GLY A N 1
ATOM 607 C CA . GLY A 1 77 ? -11.115 -0.300 44.541 1.00 83.00 77 GLY A CA 1
ATOM 608 C C . GLY A 1 77 ? -11.488 1.159 44.868 1.00 83.00 77 GLY A C 1
ATOM 609 O O . GLY A 1 77 ? -11.609 2.023 43.999 1.00 83.00 77 GLY A O 1
ATOM 610 N N . THR A 1 78 ? -11.639 1.460 46.162 1.00 71.88 78 THR A N 1
ATOM 611 C CA . THR A 1 78 ? -11.970 2.813 46.667 1.00 71.88 78 THR A CA 1
ATOM 612 C C . THR A 1 78 ? -10.781 3.524 47.336 1.00 71.88 78 THR A C 1
ATOM 614 O O . THR A 1 78 ? -10.948 4.576 47.957 1.00 71.88 78 THR A O 1
ATOM 617 N N . THR A 1 79 ? -9.586 2.928 47.304 1.00 63.00 79 THR A N 1
ATOM 618 C CA . THR A 1 79 ? -8.407 3.379 48.062 1.00 63.00 79 THR A CA 1
ATOM 619 C C . THR A 1 79 ? -7.731 4.612 47.441 1.00 63.00 79 THR A C 1
ATOM 621 O O . THR A 1 79 ? -7.653 4.759 46.226 1.00 63.00 79 THR A O 1
ATOM 624 N N . GLN A 1 80 ? -7.229 5.519 48.290 1.00 63.78 80 GLN A N 1
ATOM 625 C CA . GLN A 1 80 ? -6.668 6.827 47.904 1.00 63.78 80 GLN A CA 1
ATOM 626 C C . GLN A 1 80 ? -5.152 6.789 47.625 1.00 63.78 80 GLN A C 1
ATOM 628 O O . GLN A 1 80 ? -4.397 7.593 48.173 1.00 63.78 80 GLN A O 1
ATOM 633 N N . THR A 1 81 ? -4.664 5.847 46.815 1.00 74.56 81 THR A N 1
ATOM 634 C CA . THR A 1 81 ? -3.297 5.998 46.281 1.00 74.56 81 THR A CA 1
ATOM 635 C C . THR A 1 81 ? -3.284 7.108 45.232 1.00 74.56 81 THR A C 1
ATOM 637 O O . THR A 1 81 ? -4.304 7.360 44.600 1.00 74.56 81 THR A O 1
ATOM 640 N N . SER A 1 82 ? -2.158 7.801 45.038 1.00 83.06 82 SER A N 1
ATOM 641 C CA . SER A 1 82 ? -2.061 8.795 43.960 1.00 83.06 82 SER A CA 1
ATOM 642 C C . SER A 1 82 ? -2.135 8.127 42.589 1.00 83.06 82 SER A C 1
ATOM 644 O O . SER A 1 82 ? -2.780 8.647 41.693 1.00 83.06 82 SER A O 1
ATOM 646 N N . GLU A 1 83 ? -1.547 6.942 42.430 1.00 90.44 83 GLU A N 1
ATOM 647 C CA . GLU A 1 83 ? -1.502 6.212 41.160 1.00 90.44 83 GLU A CA 1
ATOM 648 C C . GLU A 1 83 ? -1.801 4.724 41.368 1.00 90.44 83 GLU A C 1
ATOM 650 O O . GLU A 1 83 ? -1.731 4.210 42.492 1.00 90.44 83 GLU A O 1
ATOM 655 N N . ILE A 1 84 ? -2.154 4.034 40.283 1.00 91.25 84 ILE A N 1
ATOM 656 C CA . ILE A 1 84 ? -2.281 2.575 40.248 1.00 91.25 84 ILE A CA 1
ATOM 657 C C . ILE A 1 84 ? -1.786 2.021 38.909 1.00 91.25 84 ILE A C 1
ATOM 659 O O . ILE A 1 84 ? -2.054 2.592 37.848 1.00 91.25 84 ILE A O 1
ATOM 663 N N . GLN A 1 85 ? -1.083 0.892 38.977 1.00 91.94 85 GLN A N 1
ATOM 664 C CA . GLN A 1 85 ? -0.684 0.092 37.827 1.00 91.94 85 GLN A CA 1
ATOM 665 C C . GLN A 1 85 ? -1.293 -1.305 37.961 1.00 91.94 85 GLN A C 1
ATOM 667 O O . GLN A 1 85 ? -1.065 -1.985 38.957 1.00 91.94 85 GLN A O 1
ATOM 672 N N . ILE A 1 86 ? -2.067 -1.711 36.961 1.00 92.12 86 ILE A N 1
ATOM 673 C CA . ILE A 1 86 ? -2.739 -3.002 36.862 1.00 92.12 86 ILE A CA 1
ATOM 674 C C . ILE A 1 86 ? -2.073 -3.796 35.737 1.00 92.12 86 ILE A C 1
ATOM 676 O O . ILE A 1 86 ? -1.957 -3.315 34.606 1.00 92.12 86 ILE A O 1
ATOM 680 N N . SER A 1 87 ? -1.636 -5.010 36.051 1.00 91.44 87 SER A N 1
ATOM 681 C CA . SER A 1 87 ? -1.042 -5.948 35.101 1.00 91.44 87 SER A CA 1
ATOM 682 C C . SER A 1 87 ? -1.938 -7.173 34.978 1.00 91.44 87 SER A C 1
ATOM 684 O O . SER A 1 87 ? -2.094 -7.932 35.931 1.00 91.44 87 SER A O 1
ATOM 686 N N . LEU A 1 88 ? -2.534 -7.362 33.808 1.00 89.81 88 LEU A N 1
ATOM 687 C CA . LEU A 1 88 ? -3.334 -8.539 33.498 1.00 89.81 88 LEU A CA 1
ATOM 688 C C . LEU A 1 88 ? -2.396 -9.727 33.275 1.00 89.81 88 LEU A C 1
ATOM 690 O O . LEU A 1 88 ? -1.337 -9.576 32.664 1.00 89.81 88 LEU A O 1
ATOM 694 N N . SER A 1 89 ? -2.773 -10.892 33.787 1.00 84.06 89 SER A N 1
ATOM 695 C CA . SER A 1 89 ? -2.060 -12.162 33.619 1.00 84.06 89 SER A CA 1
ATOM 696 C C . SER A 1 89 ? -3.011 -13.244 33.113 1.00 84.06 89 SER A C 1
ATOM 698 O O . SER A 1 89 ? -4.192 -13.213 33.442 1.00 84.06 89 SER A O 1
ATOM 700 N N . GLY A 1 90 ? -2.478 -14.193 32.339 1.00 78.75 90 GLY A N 1
ATOM 701 C CA . GLY A 1 90 ? -3.258 -15.209 31.621 1.00 78.75 90 GLY A CA 1
ATOM 702 C C . GLY A 1 90 ? -3.436 -14.857 30.135 1.00 78.75 90 GLY A C 1
ATOM 703 O O . GLY A 1 90 ? -3.081 -13.754 29.740 1.00 78.75 90 GLY A O 1
ATOM 704 N N . PRO A 1 91 ? -3.920 -15.785 29.289 1.00 80.00 91 PRO A N 1
ATOM 705 C CA . PRO A 1 91 ? -4.076 -15.543 27.850 1.00 80.00 91 PRO A CA 1
ATOM 706 C C . PRO A 1 91 ? -5.310 -14.694 27.505 1.00 80.00 91 PRO A C 1
ATOM 708 O O . PRO A 1 91 ? -5.283 -13.958 26.524 1.00 80.00 91 PRO A O 1
ATOM 711 N N . ASN A 1 92 ? -6.369 -14.780 28.320 1.00 86.12 92 ASN A N 1
ATOM 712 C CA . ASN A 1 92 ? -7.670 -14.165 28.063 1.00 86.12 92 ASN A CA 1
ATOM 713 C C . ASN A 1 92 ? -8.204 -13.472 29.323 1.00 86.12 92 ASN A C 1
ATOM 715 O O . ASN A 1 92 ? -8.130 -14.029 30.420 1.00 86.12 92 ASN A O 1
ATOM 719 N N . HIS A 1 93 ? -8.823 -12.308 29.149 1.00 88.25 93 HIS A N 1
ATOM 720 C CA . HIS A 1 93 ? -9.566 -11.579 30.172 1.00 88.25 93 HIS A CA 1
ATOM 721 C C . HIS A 1 93 ? -10.917 -11.133 29.607 1.00 88.25 93 HIS A C 1
ATOM 723 O O . HIS A 1 93 ? -11.024 -10.695 28.466 1.00 88.25 93 HIS A O 1
ATOM 729 N N . THR A 1 94 ? -11.966 -11.225 30.411 1.00 88.62 94 THR A N 1
ATOM 730 C CA . THR A 1 94 ? -13.323 -10.825 30.023 1.00 88.62 94 THR A CA 1
ATOM 731 C C . THR A 1 94 ? -13.950 -10.018 31.145 1.00 88.62 94 THR A C 1
ATOM 733 O O . THR A 1 94 ? -14.163 -10.558 32.230 1.00 88.62 94 THR A O 1
ATOM 736 N N . GLU A 1 95 ? -14.220 -8.734 30.902 1.00 89.19 95 GLU A N 1
ATOM 737 C CA . GLU A 1 95 ? -14.783 -7.804 31.889 1.00 89.19 95 GLU A CA 1
ATOM 738 C C . GLU A 1 95 ? -15.286 -6.506 31.225 1.00 89.19 95 GLU A C 1
ATOM 740 O O . GLU A 1 95 ? -14.653 -5.997 30.310 1.00 89.19 95 GLU A O 1
ATOM 745 N N . GLN A 1 96 ? -16.373 -5.902 31.721 1.00 90.25 96 GLN A N 1
ATOM 746 C CA . GLN A 1 96 ? -16.664 -4.483 31.449 1.00 90.25 96 GLN A CA 1
ATOM 747 C C . GLN A 1 96 ? -16.103 -3.628 32.574 1.00 90.25 96 GLN A C 1
ATOM 749 O O . GLN A 1 96 ? -16.500 -3.750 33.736 1.00 90.25 96 GLN A O 1
ATOM 754 N N . VAL A 1 97 ? -15.194 -2.727 32.233 1.00 92.12 97 VAL A N 1
ATOM 755 C CA . VAL A 1 97 ? -14.486 -1.893 33.195 1.00 92.12 97 VAL A CA 1
ATOM 756 C C . VAL A 1 97 ? -15.102 -0.503 33.210 1.00 92.12 97 VAL A C 1
ATOM 758 O O . VAL A 1 97 ? -14.985 0.259 32.254 1.00 92.12 97 VAL A O 1
ATOM 761 N N . THR A 1 98 ? -15.716 -0.135 34.335 1.00 93.25 98 THR A N 1
ATOM 762 C CA . THR A 1 98 ? -16.154 1.245 34.587 1.00 93.25 98 THR A CA 1
ATOM 763 C C . THR A 1 98 ? -15.211 1.929 35.572 1.00 93.25 98 THR A C 1
ATOM 765 O O . THR A 1 98 ? -15.129 1.535 36.736 1.00 93.25 98 THR A O 1
ATOM 768 N N . ILE A 1 99 ? -14.531 2.983 35.120 1.00 94.19 99 ILE A N 1
ATOM 769 C CA . ILE A 1 99 ? -13.721 3.871 35.958 1.00 94.19 99 ILE A CA 1
ATOM 770 C C . ILE A 1 99 ? -14.579 5.083 36.315 1.00 94.19 99 ILE A C 1
ATOM 772 O O . ILE A 1 99 ? -15.058 5.790 35.431 1.00 94.19 99 ILE A O 1
ATOM 776 N N . SER A 1 100 ? -14.756 5.328 37.612 1.00 92.81 100 SER A N 1
ATOM 777 C CA . SER A 1 100 ? -15.552 6.446 38.135 1.00 92.81 100 SER A CA 1
ATOM 778 C C . SER A 1 100 ? -14.899 7.084 39.350 1.00 92.81 100 SER A C 1
ATOM 780 O O . SER A 1 100 ? -13.950 6.535 39.905 1.00 92.81 100 SER A O 1
ATOM 782 N N . ASN A 1 101 ? -15.400 8.220 39.835 1.00 85.94 101 ASN A N 1
ATOM 783 C CA . ASN A 1 101 ? -14.842 8.882 41.025 1.00 85.94 101 ASN A CA 1
ATOM 784 C C . ASN A 1 101 ? -14.786 7.972 42.273 1.00 85.94 101 ASN A C 1
ATOM 786 O O . ASN A 1 101 ? -13.936 8.157 43.145 1.00 85.94 101 ASN A O 1
ATOM 790 N N . ASN A 1 102 ? -15.654 6.958 42.361 1.00 85.31 102 ASN A N 1
ATOM 791 C CA . ASN A 1 102 ? -15.634 5.976 43.452 1.00 85.31 102 ASN A CA 1
ATOM 792 C C . ASN A 1 102 ? -14.785 4.727 43.148 1.00 85.31 102 ASN A C 1
ATOM 794 O O . ASN A 1 102 ? -14.525 3.950 44.061 1.00 85.31 102 ASN A O 1
ATOM 798 N N . LEU A 1 103 ? -14.343 4.548 41.901 1.00 85.00 103 LEU A N 1
ATOM 799 C CA . LEU A 1 103 ? -13.616 3.380 41.401 1.00 85.00 103 LEU A CA 1
ATOM 800 C C . LEU A 1 103 ? -12.479 3.840 40.487 1.00 85.00 103 LEU A C 1
ATOM 802 O O . LEU A 1 103 ? -12.664 4.008 39.284 1.00 85.00 103 LEU A O 1
ATOM 806 N N . GLY A 1 104 ? -11.299 4.103 41.048 1.00 80.38 104 GLY A N 1
ATOM 807 C CA . GLY A 1 104 ? -10.170 4.600 40.250 1.00 80.38 104 GLY A CA 1
ATOM 808 C C . GLY A 1 104 ? -10.074 6.123 40.145 1.00 80.38 104 GLY A C 1
ATOM 809 O O . GLY A 1 104 ? -8.983 6.664 40.274 1.00 80.38 104 GLY A O 1
ATOM 810 N N . GLY A 1 105 ? -11.194 6.824 39.969 1.00 78.50 105 GLY A N 1
ATOM 811 C CA . GLY A 1 105 ? -11.225 8.171 39.385 1.00 78.50 105 GLY A CA 1
ATOM 812 C C . GLY A 1 105 ? -10.631 9.324 40.198 1.00 78.50 105 GLY A C 1
ATOM 813 O O . GLY A 1 105 ? -10.420 10.399 39.640 1.00 78.50 105 GLY A O 1
ATOM 814 N N . LYS A 1 106 ? -10.331 9.117 41.490 1.00 83.94 106 LYS A N 1
ATOM 815 C CA . LYS A 1 106 ? -9.620 10.096 42.345 1.00 83.94 106 LYS A CA 1
ATOM 816 C C . LYS A 1 106 ? -8.099 10.045 42.210 1.00 83.94 106 LYS A C 1
ATOM 818 O O . LYS A 1 106 ? -7.410 10.865 42.815 1.00 83.94 106 LYS A O 1
ATOM 823 N N . ARG A 1 107 ? -7.571 9.069 41.472 1.00 88.62 107 ARG A N 1
ATOM 824 C CA . ARG A 1 107 ? -6.132 8.911 41.246 1.00 88.62 107 ARG A CA 1
ATOM 825 C C . ARG A 1 107 ? -5.650 9.921 40.208 1.00 88.62 107 ARG A C 1
ATOM 827 O O . ARG A 1 107 ? -6.408 10.307 39.323 1.00 88.62 107 ARG A O 1
ATOM 834 N N . SER A 1 108 ? -4.391 10.336 40.281 1.00 89.75 108 SER A N 1
ATOM 835 C CA . SER A 1 108 ? -3.760 11.130 39.226 1.00 89.75 108 SER A CA 1
ATOM 836 C C . SER A 1 108 ? -3.493 10.297 37.974 1.00 89.75 108 SER A C 1
ATOM 838 O O . SER A 1 108 ? -3.602 10.833 36.876 1.00 89.75 108 SER A O 1
ATOM 840 N N . LYS A 1 109 ? -3.201 8.995 38.117 1.00 93.38 109 LYS A N 1
ATOM 841 C CA . LYS A 1 109 ? -2.923 8.092 36.990 1.00 93.38 109 LYS A CA 1
ATOM 842 C C . LYS A 1 109 ? -3.442 6.669 37.222 1.00 93.38 109 LYS A C 1
ATOM 844 O O . LYS A 1 109 ? -3.285 6.117 38.313 1.00 93.38 109 LYS A O 1
ATOM 849 N N . ILE A 1 110 ? -4.004 6.066 36.176 1.00 94.69 110 ILE A N 1
ATOM 850 C CA . ILE A 1 110 ? -4.410 4.655 36.123 1.00 94.69 110 ILE A CA 1
ATOM 851 C C . ILE A 1 110 ? -3.752 4.026 34.895 1.00 94.69 110 ILE A C 1
ATOM 853 O O . ILE A 1 110 ? -3.960 4.498 33.781 1.00 94.69 110 ILE A O 1
ATOM 857 N N . SER A 1 111 ? -2.956 2.974 35.090 1.00 94.69 111 SER A N 1
ATOM 858 C CA . SER A 1 111 ? -2.322 2.226 33.993 1.00 94.69 111 SER A CA 1
ATOM 859 C C . SER A 1 111 ? -2.801 0.780 33.992 1.00 94.69 111 SER A C 1
ATOM 861 O O . SER A 1 111 ? -2.748 0.137 35.036 1.00 94.69 111 SER A O 1
ATOM 863 N N . ILE A 1 112 ? -3.239 0.266 32.846 1.00 94.88 112 ILE A N 1
ATOM 864 C CA . ILE A 1 112 ? -3.700 -1.116 32.660 1.00 94.88 112 ILE A CA 1
ATOM 865 C C . ILE A 1 112 ? -2.866 -1.740 31.539 1.00 94.88 112 ILE A C 1
ATOM 867 O O . ILE A 1 112 ? -2.763 -1.169 30.453 1.00 94.88 112 ILE A O 1
ATOM 871 N N . SER A 1 113 ? -2.230 -2.881 31.806 1.00 92.25 113 SER A N 1
ATOM 872 C CA . SER A 1 113 ? -1.298 -3.509 30.863 1.00 92.25 113 SER A CA 1
ATOM 873 C C . SER A 1 113 ? -1.435 -5.024 30.778 1.00 92.25 113 SER A C 1
ATOM 875 O O . SER A 1 113 ? -1.641 -5.668 31.801 1.00 92.25 113 SER A O 1
ATOM 877 N N . GLY A 1 114 ? -1.272 -5.596 29.584 1.00 87.38 114 GLY A N 1
ATOM 878 C CA . GLY A 1 114 ? -1.368 -7.042 29.342 1.00 87.38 114 GLY A CA 1
ATOM 879 C C . GLY A 1 114 ? -0.065 -7.847 29.483 1.00 87.38 114 GLY A C 1
ATOM 880 O O . GLY A 1 114 ? 0.072 -8.886 28.860 1.00 87.38 114 GLY A O 1
ATOM 881 N N . ASP A 1 115 ? 0.936 -7.386 30.241 1.00 72.56 115 ASP A N 1
ATOM 882 C CA . ASP A 1 115 ? 2.290 -7.994 30.256 1.00 72.56 115 ASP A CA 1
ATOM 883 C C . ASP A 1 115 ? 2.555 -8.925 31.466 1.00 72.56 115 ASP A C 1
ATOM 885 O O . ASP A 1 115 ? 3.702 -9.219 31.809 1.00 72.56 115 ASP A O 1
ATOM 889 N N . GLY A 1 116 ? 1.512 -9.361 32.184 1.00 56.75 116 GLY A N 1
ATOM 890 C CA . GLY A 1 116 ? 1.621 -9.910 33.545 1.00 56.75 116 GLY A CA 1
ATOM 891 C C . GLY A 1 116 ? 2.427 -11.202 33.713 1.00 56.75 116 GLY A C 1
ATOM 892 O O . GLY A 1 116 ? 2.746 -11.551 34.845 1.00 56.75 116 GLY A O 1
ATOM 893 N N . LEU A 1 117 ? 2.810 -11.889 32.630 1.00 55.56 117 LEU A N 1
ATOM 894 C CA . LEU A 1 117 ? 3.645 -13.100 32.685 1.00 55.56 117 LEU A CA 1
ATOM 895 C C . LEU A 1 117 ? 4.918 -13.046 31.820 1.00 55.56 117 LEU A C 1
ATOM 897 O O . LEU A 1 117 ? 5.641 -14.038 31.767 1.00 55.56 117 LEU A O 1
ATOM 901 N N . LYS A 1 118 ? 5.239 -11.916 31.165 1.00 50.75 118 LYS A N 1
ATOM 902 C CA . LYS A 1 118 ? 6.425 -11.779 30.285 1.00 50.75 118 LYS A CA 1
ATOM 903 C C . LYS A 1 118 ? 6.553 -12.871 29.200 1.00 50.75 118 LYS A C 1
ATOM 905 O O . LYS A 1 118 ? 7.665 -13.185 28.784 1.00 50.75 118 LYS A O 1
ATOM 910 N N . ILE A 1 119 ? 5.444 -13.459 28.742 1.00 49.22 119 ILE A N 1
ATOM 911 C CA . ILE A 1 119 ? 5.450 -14.535 27.723 1.00 49.22 119 ILE A CA 1
ATOM 912 C C . ILE A 1 119 ? 5.552 -13.953 26.296 1.00 49.22 119 ILE A C 1
ATOM 914 O O . ILE A 1 119 ? 5.613 -14.687 25.322 1.00 49.22 119 ILE A O 1
ATOM 918 N N . GLY A 1 120 ? 5.603 -12.625 26.152 1.00 51.62 120 GLY A N 1
ATOM 919 C CA . GLY A 1 120 ? 5.784 -11.953 24.861 1.00 51.62 120 GLY A CA 1
ATOM 920 C C . GLY A 1 120 ? 4.507 -11.769 24.034 1.00 51.62 120 GLY A C 1
ATOM 921 O O . GLY A 1 120 ? 4.541 -10.995 23.083 1.00 51.62 120 GLY A O 1
ATOM 922 N N . ASN A 1 121 ? 3.383 -12.381 24.424 1.00 62.72 121 ASN A N 1
ATOM 923 C CA . ASN A 1 121 ? 2.100 -12.262 23.721 1.00 62.72 121 ASN A CA 1
ATOM 924 C C . ASN A 1 121 ? 1.163 -11.255 24.413 1.00 62.72 121 ASN A C 1
ATOM 926 O O . ASN A 1 121 ? 1.174 -11.145 25.641 1.00 62.72 121 ASN A O 1
ATOM 930 N N . GLN A 1 122 ? 0.367 -10.523 23.625 1.00 76.06 122 GLN A N 1
ATOM 931 C CA . GLN A 1 122 ? -0.681 -9.627 24.132 1.00 76.06 122 GLN A CA 1
ATOM 932 C C . GLN A 1 122 ? -1.807 -10.440 24.786 1.00 76.06 122 GLN A C 1
ATOM 934 O O . GLN A 1 122 ? -2.058 -11.581 24.403 1.00 76.06 122 GLN A O 1
ATOM 939 N N . ILE A 1 123 ? -2.485 -9.854 25.774 1.00 85.69 123 ILE A N 1
ATOM 940 C CA . ILE A 1 123 ? -3.652 -10.485 26.405 1.00 85.69 123 ILE A CA 1
ATOM 941 C C . ILE A 1 123 ? -4.899 -10.160 25.601 1.00 85.69 123 ILE A C 1
ATOM 943 O O . ILE A 1 123 ? -5.160 -8.984 25.338 1.00 85.69 123 ILE A O 1
ATOM 947 N N . GLN A 1 124 ? -5.679 -11.194 25.284 1.00 87.31 124 GLN A N 1
ATOM 948 C CA . GLN A 1 124 ? -6.980 -11.038 24.650 1.00 87.31 124 GLN A CA 1
ATOM 949 C C . GLN A 1 124 ? -8.003 -10.549 25.663 1.00 87.31 124 GLN A C 1
ATOM 951 O O . GLN A 1 124 ? -8.182 -11.152 26.720 1.00 87.31 124 GLN A O 1
ATOM 956 N N . PHE A 1 125 ? -8.676 -9.449 25.347 1.00 88.75 125 PHE A N 1
ATOM 957 C CA . PHE A 1 125 ? -9.616 -8.784 26.230 1.00 88.75 125 PHE A CA 1
ATOM 958 C C . PHE A 1 125 ? -10.977 -8.620 25.552 1.00 88.75 125 PHE A C 1
ATOM 960 O O . PHE A 1 125 ? -11.081 -7.977 24.508 1.00 88.75 125 PHE A O 1
ATOM 967 N N . SER A 1 126 ? -12.036 -9.133 26.179 1.00 84.69 126 SER A N 1
ATOM 968 C CA . SER A 1 126 ? -13.419 -8.953 25.719 1.00 84.69 126 SER A CA 1
ATOM 969 C C . SER A 1 126 ? -14.318 -8.298 26.777 1.00 84.69 126 SER A C 1
ATOM 971 O O . SER A 1 126 ? -14.087 -8.406 27.980 1.00 84.69 126 SER A O 1
ATOM 973 N N . GLY A 1 127 ? -15.360 -7.589 26.334 1.00 72.94 127 GLY A N 1
ATOM 974 C CA . GLY A 1 127 ? -16.291 -6.859 27.205 1.00 72.94 127 GLY A CA 1
ATOM 975 C C . GLY A 1 127 ? -17.416 -7.699 27.819 1.00 72.94 127 GLY A C 1
ATOM 976 O O . GLY A 1 127 ? -18.349 -7.127 28.360 1.00 72.94 127 GLY A O 1
ATOM 977 N N . GLY A 1 128 ? -17.410 -9.029 27.714 1.00 71.50 128 GLY A N 1
ATOM 978 C CA . GLY A 1 128 ? -18.535 -9.871 28.151 1.00 71.50 128 GLY A CA 1
ATOM 979 C C . GLY A 1 128 ? -19.067 -10.759 27.030 1.00 71.50 128 GLY A C 1
ATOM 980 O O . GLY A 1 128 ? -18.279 -11.356 26.298 1.00 71.50 128 GLY A O 1
ATOM 981 N N . SER A 1 129 ? -20.393 -10.882 26.908 1.00 63.53 129 SER A N 1
ATOM 982 C CA . SER A 1 129 ? -21.003 -11.682 25.838 1.00 63.53 129 SER A CA 1
ATOM 983 C C . SER A 1 129 ? -20.992 -10.925 24.508 1.00 63.53 129 SER A C 1
ATOM 985 O O . SER A 1 129 ? -21.352 -9.755 24.463 1.00 63.53 129 SER A O 1
ATOM 987 N N . GLU A 1 130 ? -20.646 -11.600 23.409 1.00 53.09 130 GLU A N 1
ATOM 988 C CA . GLU A 1 130 ? -20.601 -11.018 22.054 1.00 53.09 130 GLU A CA 1
ATOM 989 C C . GLU A 1 130 ? -21.949 -10.382 21.628 1.00 53.09 130 GLU A C 1
ATOM 991 O O . GLU A 1 130 ? -21.975 -9.466 20.821 1.00 53.09 130 GLU A O 1
ATOM 996 N N . ILE A 1 131 ? -23.077 -10.806 22.207 1.00 52.75 131 ILE A N 1
ATOM 997 C CA . ILE A 1 131 ? -24.436 -10.295 21.923 1.00 52.75 131 ILE A CA 1
ATOM 998 C C . ILE A 1 131 ? -24.831 -9.049 22.739 1.00 52.75 131 ILE A C 1
ATOM 1000 O O . ILE A 1 131 ? -25.910 -8.491 22.528 1.00 52.75 131 ILE A O 1
ATOM 1004 N N . GLU A 1 132 ? -23.992 -8.586 23.667 1.00 52.75 132 GLU A N 1
ATOM 1005 C CA . GLU A 1 132 ? -24.279 -7.417 24.501 1.00 52.75 132 GLU A CA 1
ATOM 1006 C C . GLU A 1 132 ? -23.970 -6.103 23.756 1.00 52.75 132 GLU A C 1
ATOM 1008 O O . GLU A 1 132 ? -22.932 -5.480 23.936 1.00 52.75 132 GLU A O 1
ATOM 1013 N N . GLY A 1 133 ? -24.938 -5.677 22.937 1.00 55.69 133 GLY A N 1
ATOM 1014 C CA . GLY A 1 133 ? -25.413 -4.291 22.858 1.00 55.69 133 GLY A CA 1
ATOM 1015 C C . GLY A 1 133 ? -24.595 -3.256 22.076 1.00 55.69 133 GLY A C 1
ATOM 1016 O O . GLY A 1 133 ? -23.506 -2.837 22.468 1.00 55.69 133 GLY A O 1
ATOM 1017 N N . GLU A 1 134 ? -25.236 -2.697 21.050 1.00 63.81 134 GLU A N 1
ATOM 1018 C CA . GLU A 1 134 ? -24.935 -1.361 20.530 1.00 63.81 134 GLU A CA 1
ATOM 1019 C C . GLU A 1 134 ? -24.900 -0.336 21.689 1.00 63.81 134 GLU A C 1
ATOM 1021 O O . GLU A 1 134 ? -25.811 -0.278 22.517 1.00 63.81 134 GLU A O 1
ATOM 1026 N N . GLY A 1 135 ? -23.828 0.459 21.784 1.00 70.25 135 GLY A N 1
ATOM 1027 C CA . GLY A 1 135 ? -23.662 1.491 22.820 1.00 70.25 135 GLY A CA 1
ATOM 1028 C C . GLY A 1 135 ? -22.997 1.053 24.135 1.00 70.25 135 GLY A C 1
ATOM 1029 O O . GLY A 1 135 ? -22.803 1.903 25.006 1.00 70.25 135 GLY A O 1
ATOM 1030 N N . LEU A 1 136 ? -22.609 -0.218 24.292 1.00 84.12 136 LEU A N 1
ATOM 1031 C CA . LEU A 1 136 ? -21.794 -0.684 25.426 1.00 84.12 136 LEU A CA 1
ATOM 1032 C C . LEU A 1 136 ? -20.297 -0.629 25.110 1.00 84.12 136 LEU A C 1
ATOM 1034 O O . LEU A 1 136 ? -19.899 -0.793 23.960 1.00 84.12 136 LEU A O 1
ATOM 1038 N N . PHE A 1 137 ? -19.455 -0.416 26.124 1.00 90.12 137 PHE A N 1
ATOM 1039 C CA . PHE A 1 137 ? -18.005 -0.302 25.947 1.00 90.12 137 PHE A CA 1
ATOM 1040 C C . PHE A 1 137 ? -17.226 -1.209 26.898 1.00 90.12 137 PHE A C 1
ATOM 1042 O O . PHE A 1 137 ? -17.592 -1.316 28.069 1.00 90.12 137 PHE A O 1
ATOM 1049 N N . ILE A 1 138 ? -16.117 -1.794 26.422 1.00 91.50 138 ILE A N 1
ATOM 1050 C CA . ILE A 1 138 ? -15.206 -2.585 27.271 1.00 91.50 138 ILE A CA 1
ATOM 1051 C C . ILE A 1 138 ? -14.661 -1.714 28.407 1.00 91.50 138 ILE A C 1
ATOM 1053 O O . ILE A 1 138 ? -14.725 -2.098 29.571 1.00 91.50 138 ILE A O 1
ATOM 1057 N N . PHE A 1 139 ? -14.178 -0.513 28.084 1.00 93.88 139 PHE A N 1
ATOM 1058 C CA . PHE A 1 139 ? -13.781 0.493 29.066 1.00 93.88 139 PHE A CA 1
ATOM 1059 C C . PHE A 1 139 ? -14.712 1.698 28.998 1.00 93.88 139 PHE A C 1
ATOM 1061 O O . PHE A 1 139 ? -14.839 2.330 27.955 1.00 93.88 139 PHE A O 1
ATOM 1068 N N . THR A 1 140 ? -15.306 2.072 30.127 1.00 94.94 140 THR A N 1
ATOM 1069 C CA . THR A 1 140 ? -16.077 3.310 30.276 1.00 94.94 140 THR A CA 1
ATOM 1070 C C . THR A 1 140 ? -15.469 4.163 31.381 1.00 94.94 140 THR A C 1
ATOM 1072 O O . THR A 1 140 ? -15.400 3.744 32.535 1.00 94.94 140 THR A O 1
ATOM 1075 N N . VAL A 1 141 ? -15.050 5.382 31.050 1.00 96.38 141 VAL A N 1
ATOM 1076 C CA . VAL A 1 141 ? -14.547 6.370 32.012 1.00 96.38 141 VAL A CA 1
ATOM 1077 C C . VAL A 1 141 ? -15.589 7.467 32.171 1.00 96.38 141 VAL A C 1
ATOM 1079 O O . VAL A 1 141 ? -15.890 8.197 31.223 1.00 96.38 141 VAL A O 1
ATOM 1082 N N . THR A 1 142 ? -16.173 7.574 33.363 1.00 95.31 142 THR A N 1
ATOM 1083 C CA . THR A 1 142 ? -17.261 8.519 33.635 1.00 95.31 142 THR A CA 1
ATOM 1084 C C . THR A 1 142 ? -16.755 9.957 33.758 1.00 95.31 142 THR A C 1
ATOM 1086 O O . THR A 1 142 ? -15.578 10.214 33.997 1.00 95.31 142 THR A O 1
ATOM 1089 N N . ASN A 1 143 ? -17.661 10.918 33.574 1.00 93.81 143 ASN A N 1
ATOM 1090 C CA . ASN A 1 143 ? -17.366 12.354 33.484 1.00 93.81 143 ASN A CA 1
ATOM 1091 C C . ASN A 1 143 ? -16.764 12.999 34.746 1.00 93.81 143 ASN A C 1
ATOM 1093 O O . ASN A 1 143 ? -16.236 14.104 34.678 1.00 93.81 143 ASN A O 1
ATOM 1097 N N . ASP A 1 144 ? -16.849 12.331 35.890 1.00 90.44 144 ASP A N 1
ATOM 1098 C CA . ASP A 1 144 ? -16.333 12.769 37.186 1.00 90.44 144 ASP A CA 1
ATOM 1099 C C . ASP A 1 144 ? -14.896 12.291 37.473 1.00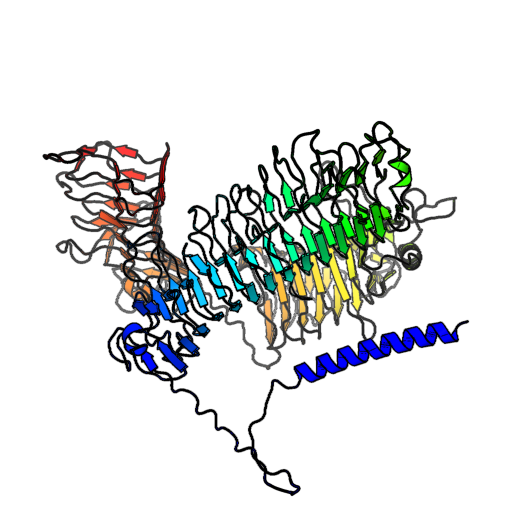 90.44 144 ASP A C 1
ATOM 1101 O O . ASP A 1 144 ? -14.339 12.604 38.527 1.00 90.44 144 ASP A O 1
ATOM 1105 N N . VAL A 1 145 ? -14.284 11.546 36.548 1.00 91.94 145 VAL A N 1
ATOM 1106 C CA . VAL A 1 145 ? -12.887 11.100 36.628 1.00 91.94 145 VAL A CA 1
ATOM 1107 C C . VAL A 1 145 ? -11.939 12.243 36.256 1.00 91.94 145 VAL A C 1
ATOM 1109 O O . VAL A 1 145 ? -12.195 12.987 35.313 1.00 91.94 145 VAL A O 1
ATOM 1112 N N . LEU A 1 146 ? -10.815 12.370 36.969 1.00 88.81 146 LEU A N 1
ATOM 1113 C CA . LEU A 1 146 ? -9.778 13.385 36.703 1.00 88.81 146 LEU A CA 1
ATOM 1114 C C . LEU A 1 146 ? -8.398 12.776 36.391 1.00 88.81 146 LEU A C 1
ATOM 1116 O O . LEU A 1 146 ? -7.403 13.494 36.301 1.00 88.81 146 LEU A O 1
ATOM 1120 N N . SER A 1 147 ? -8.336 11.454 36.245 1.00 90.88 147 SER A N 1
ATOM 1121 C CA . SER A 1 147 ? -7.102 10.689 36.058 1.00 90.88 147 SER A CA 1
ATOM 1122 C C . SER A 1 147 ? -6.566 10.758 34.626 1.00 90.88 147 SER A C 1
ATOM 1124 O O . SER A 1 147 ? -7.334 10.852 33.667 1.00 90.88 147 SER A O 1
ATOM 1126 N N . ASP A 1 148 ? -5.247 10.632 34.482 1.00 94.69 148 ASP A N 1
ATOM 1127 C CA . ASP A 1 148 ? -4.605 10.213 33.234 1.00 94.69 148 ASP A CA 1
ATOM 1128 C C . ASP A 1 148 ? -4.755 8.683 33.088 1.00 94.69 148 ASP A C 1
ATOM 1130 O O . ASP A 1 148 ? -4.408 7.930 34.006 1.00 94.69 148 ASP A O 1
ATOM 1134 N N . ILE A 1 149 ? -5.303 8.216 31.963 1.00 97.00 149 ILE A N 1
ATOM 1135 C CA . ILE A 1 149 ? -5.572 6.793 31.704 1.00 97.00 149 ILE A CA 1
ATOM 1136 C C . ILE A 1 149 ? -4.559 6.259 30.693 1.00 97.00 149 ILE A C 1
ATOM 1138 O O . ILE A 1 149 ? -4.362 6.854 29.637 1.00 97.00 149 ILE A O 1
ATOM 1142 N N . GLN A 1 150 ? -3.927 5.127 30.999 1.00 96.94 150 GLN A N 1
ATOM 1143 C CA . GLN A 1 150 ? -2.991 4.451 30.104 1.00 96.94 150 GLN A CA 1
ATOM 1144 C C . GLN A 1 150 ? -3.399 2.989 29.903 1.00 96.94 150 GLN A C 1
ATOM 1146 O O . GLN A 1 150 ? -3.593 2.262 30.877 1.00 96.94 150 GLN A O 1
ATOM 1151 N N . ILE A 1 151 ? -3.491 2.556 28.647 1.00 96.25 151 ILE A N 1
ATOM 1152 C CA . ILE A 1 151 ? -3.783 1.175 28.245 1.00 96.25 151 ILE A CA 1
ATOM 1153 C C . ILE A 1 151 ? -2.648 0.694 27.339 1.00 96.25 151 ILE A C 1
ATOM 1155 O O . ILE A 1 151 ? -2.266 1.397 26.405 1.00 96.25 151 ILE A O 1
ATOM 1159 N N . ASN A 1 152 ? -2.068 -0.472 27.627 1.00 94.25 152 ASN A N 1
ATOM 1160 C CA . ASN A 1 152 ? -0.878 -0.938 26.911 1.00 94.25 152 ASN A CA 1
ATOM 1161 C C . ASN A 1 152 ? -0.834 -2.462 26.722 1.00 94.25 152 ASN A C 1
ATOM 1163 O O . ASN A 1 152 ? -1.092 -3.196 27.675 1.00 94.25 152 ASN A O 1
ATOM 1167 N N . LYS A 1 153 ? -0.401 -2.938 25.546 1.00 91.50 153 LYS A N 1
ATOM 1168 C CA . LYS A 1 153 ? -0.210 -4.374 25.241 1.00 91.50 153 LYS A CA 1
ATOM 1169 C C . LYS A 1 153 ? -1.469 -5.230 25.444 1.00 91.50 153 LYS A C 1
ATOM 1171 O O . LYS A 1 153 ? -1.410 -6.266 26.105 1.00 91.50 153 LYS A O 1
ATOM 1176 N N . ILE A 1 154 ? -2.608 -4.777 24.927 1.00 92.12 154 ILE A N 1
ATOM 1177 C CA . ILE A 1 154 ? -3.882 -5.506 25.005 1.00 92.12 154 ILE A CA 1
ATOM 1178 C C . ILE A 1 154 ? -4.435 -5.713 23.593 1.00 92.12 154 ILE A C 1
ATOM 1180 O O . ILE A 1 154 ? -4.510 -4.753 22.827 1.00 92.12 154 ILE A O 1
ATOM 1184 N N . GLU A 1 155 ? -4.851 -6.943 23.294 1.00 92.44 155 GLU A N 1
ATOM 1185 C CA . GLU A 1 155 ? -5.597 -7.316 22.088 1.00 92.44 155 GLU A CA 1
ATOM 1186 C C . GLU A 1 155 ? -7.094 -7.295 22.444 1.00 92.44 155 GLU A C 1
ATOM 1188 O O . GLU A 1 155 ? -7.580 -8.161 23.165 1.00 92.44 155 GLU A O 1
ATOM 1193 N N . MET A 1 156 ? -7.845 -6.286 22.009 1.00 90.44 156 MET A N 1
ATOM 1194 C CA . MET A 1 156 ? -9.294 -6.217 22.221 1.00 90.44 156 MET A CA 1
ATOM 1195 C C . MET A 1 156 ? -10.019 -6.849 21.034 1.00 90.44 156 MET A C 1
ATOM 1197 O O . MET A 1 156 ? -9.907 -6.349 19.914 1.00 90.44 156 MET A O 1
ATOM 1201 N N . ILE A 1 157 ? -10.767 -7.927 21.278 1.00 82.88 157 ILE A N 1
ATOM 1202 C CA . ILE A 1 157 ? -11.368 -8.761 20.223 1.00 82.88 157 ILE A CA 1
ATOM 1203 C C . ILE A 1 157 ? -12.897 -8.820 20.305 1.00 82.88 157 ILE A C 1
ATOM 1205 O O . ILE A 1 157 ? -13.466 -8.797 21.396 1.00 82.88 157 ILE A O 1
ATOM 1209 N N . GLU A 1 158 ? -13.539 -8.947 19.135 1.00 61.56 158 GLU A N 1
ATOM 1210 C CA . GLU A 1 158 ? -14.925 -9.421 18.938 1.00 61.56 158 GLU A CA 1
ATOM 1211 C C . GLU A 1 158 ? -15.958 -8.792 19.888 1.00 61.56 158 GLU A C 1
ATOM 1213 O O . GLU A 1 158 ? -16.696 -9.468 20.605 1.00 61.56 158 GLU A O 1
ATOM 1218 N N . TRP A 1 159 ? -16.030 -7.461 19.873 1.00 67.00 159 TRP A N 1
ATOM 1219 C CA . TRP A 1 159 ? -17.025 -6.702 20.623 1.00 67.00 159 TRP A CA 1
ATOM 1220 C C . TRP A 1 159 ? -17.996 -6.009 19.659 1.00 67.00 159 TRP A C 1
ATOM 1222 O O . TRP A 1 159 ? -17.580 -5.324 18.721 1.00 67.00 159 TRP A O 1
ATOM 1232 N N . PHE A 1 160 ? -19.301 -6.223 19.853 1.00 66.38 160 PHE A N 1
ATOM 1233 C CA . PHE A 1 160 ? -20.345 -5.583 19.041 1.00 66.38 160 PHE A CA 1
ATOM 1234 C C . PHE A 1 160 ? -20.591 -4.122 19.451 1.00 66.38 160 PHE A C 1
ATOM 1236 O O . PHE A 1 160 ? -21.116 -3.357 18.643 1.00 66.38 160 PHE A O 1
ATOM 1243 N N . GLY A 1 161 ? -20.196 -3.737 20.669 1.00 75.06 161 GLY A N 1
ATOM 1244 C CA . GLY A 1 161 ? -20.163 -2.349 21.129 1.00 75.06 161 GLY A CA 1
ATOM 1245 C C . GLY A 1 161 ? -18.821 -1.657 20.838 1.00 75.06 161 GLY A C 1
ATOM 1246 O O . GLY A 1 161 ? -18.068 -2.062 19.956 1.00 75.06 161 GLY A O 1
ATOM 1247 N N . GLY A 1 162 ? -18.468 -0.619 21.600 1.00 88.31 162 GLY A N 1
ATOM 1248 C CA . GLY A 1 162 ? -17.182 0.076 21.478 1.00 88.31 162 GLY A CA 1
ATOM 1249 C C . GLY A 1 162 ? -16.065 -0.462 22.382 1.00 88.31 162 GLY A C 1
ATOM 1250 O O . GLY A 1 162 ? -16.297 -1.124 23.387 1.00 88.31 162 GLY A O 1
ATOM 1251 N N . PHE A 1 163 ? -14.814 -0.155 22.059 1.00 93.19 163 PHE A N 1
ATOM 1252 C CA . PHE A 1 163 ? -13.672 -0.570 22.875 1.00 93.19 163 PHE A CA 1
ATOM 1253 C C . PHE A 1 163 ? -13.518 0.311 24.115 1.00 93.19 163 PHE A C 1
ATOM 1255 O O . PHE A 1 163 ? -13.457 -0.177 25.241 1.00 93.19 163 PHE A O 1
ATOM 1262 N N . ILE A 1 164 ? -13.468 1.630 23.929 1.00 95.50 164 ILE A N 1
ATOM 1263 C CA . ILE A 1 164 ? -13.192 2.573 25.017 1.00 95.50 164 ILE A CA 1
ATOM 1264 C C . ILE A 1 164 ? -14.087 3.801 24.858 1.00 95.50 164 ILE A C 1
ATOM 1266 O O . ILE A 1 164 ? -14.112 4.410 23.795 1.00 95.50 164 ILE A O 1
ATOM 1270 N N . GLN A 1 165 ? -14.776 4.211 25.920 1.00 96.06 165 GLN A N 1
ATOM 1271 C CA . GLN A 1 165 ? -15.490 5.481 26.001 1.00 96.06 165 GLN A CA 1
ATOM 1272 C C . GLN A 1 165 ? -14.905 6.350 27.115 1.00 96.06 165 GLN A C 1
ATOM 1274 O O . GLN A 1 165 ? -14.992 6.023 28.297 1.00 96.06 165 GLN A O 1
ATOM 1279 N N . MET A 1 166 ? -14.353 7.499 26.734 1.00 96.81 166 MET A N 1
ATOM 1280 C CA . MET A 1 166 ? -13.831 8.518 27.641 1.00 96.81 166 MET A CA 1
ATOM 1281 C C . MET A 1 166 ? -14.815 9.684 27.741 1.00 96.81 166 MET A C 1
ATOM 1283 O O . MET A 1 166 ? -14.827 10.554 26.871 1.00 96.81 166 MET A O 1
ATOM 1287 N N . ASN A 1 167 ? -15.618 9.729 28.807 1.00 95.81 167 ASN A N 1
ATOM 1288 C CA . ASN A 1 167 ? -16.479 10.878 29.124 1.00 95.81 167 ASN A CA 1
ATOM 1289 C C . ASN A 1 167 ? -15.880 11.789 30.210 1.00 95.81 167 ASN A C 1
ATOM 1291 O O . ASN A 1 167 ? -16.330 12.923 30.366 1.00 95.81 167 ASN A O 1
ATOM 1295 N N . GLY A 1 168 ? -14.880 11.305 30.949 1.00 90.88 168 GLY A N 1
ATOM 1296 C CA . GLY A 1 168 ? -14.054 12.069 31.887 1.00 90.88 168 GLY A CA 1
ATOM 1297 C C . GLY A 1 168 ? -12.609 11.578 31.877 1.00 90.88 168 GLY A C 1
ATOM 1298 O O . GLY A 1 168 ? -12.245 10.714 31.083 1.00 90.88 168 GLY A O 1
ATOM 1299 N N . GLY A 1 169 ? -11.775 12.151 32.735 1.00 91.94 169 GLY A N 1
ATOM 1300 C CA . GLY A 1 169 ? -10.324 11.987 32.726 1.00 91.94 169 GLY A CA 1
ATOM 1301 C C . GLY A 1 169 ? -9.600 13.194 32.134 1.00 91.94 169 GLY A C 1
ATOM 1302 O O . GLY A 1 169 ? -10.206 14.114 31.582 1.00 91.94 169 GLY A O 1
ATOM 1303 N N . LYS A 1 170 ? -8.275 13.196 32.284 1.00 92.94 170 LYS A N 1
ATOM 1304 C CA . LYS A 1 170 ? -7.389 14.261 31.800 1.00 92.94 170 LYS A CA 1
ATOM 1305 C C . LYS A 1 170 ? -6.730 13.916 30.464 1.00 92.94 170 LYS A C 1
ATOM 1307 O O . LYS A 1 170 ? -6.515 14.809 29.647 1.00 92.94 170 LYS A O 1
ATOM 1312 N N . SER A 1 171 ? -6.419 12.645 30.232 1.00 95.94 171 SER A N 1
ATOM 1313 C CA . SER A 1 171 ? -5.889 12.139 28.964 1.00 95.94 171 SER A CA 1
ATOM 1314 C C . SER A 1 171 ? -6.104 10.630 28.845 1.00 95.94 171 SER A C 1
ATOM 1316 O O . SER A 1 171 ? -6.323 9.950 29.852 1.00 95.94 171 SER A O 1
ATOM 1318 N N . LEU A 1 172 ? -6.036 10.120 27.615 1.00 97.81 172 LEU A N 1
ATOM 1319 C CA . LEU A 1 172 ? -5.977 8.694 27.309 1.00 97.81 172 LEU A CA 1
ATOM 1320 C C . LEU A 1 172 ? -4.727 8.417 26.470 1.00 97.81 172 LEU A C 1
ATOM 1322 O O . LEU A 1 172 ? -4.552 9.005 25.407 1.00 97.81 172 LEU A O 1
ATOM 1326 N N . SER A 1 173 ? -3.879 7.503 26.931 1.00 98.00 173 SER A N 1
ATOM 1327 C CA . SER A 1 173 ? -2.736 6.988 26.180 1.00 98.00 173 SER A CA 1
ATOM 1328 C C . SER A 1 173 ? -2.919 5.500 25.900 1.00 98.00 173 SER A C 1
ATOM 1330 O O . SER A 1 173 ? -3.161 4.718 26.819 1.00 98.00 173 SER A O 1
ATOM 1332 N N . ILE A 1 174 ? -2.802 5.114 24.634 1.00 97.50 174 ILE A N 1
ATOM 1333 C CA . ILE A 1 174 ? -2.930 3.740 24.155 1.00 97.50 174 ILE A CA 1
ATOM 1334 C C . ILE A 1 174 ? -1.654 3.371 23.411 1.00 97.50 174 ILE A C 1
ATOM 1336 O O . ILE A 1 174 ? -1.227 4.099 22.513 1.00 97.50 174 ILE A O 1
ATOM 1340 N N . GLN A 1 175 ? -1.031 2.264 23.802 1.00 95.88 175 GLN A N 1
ATOM 1341 C CA . GLN A 1 175 ? 0.283 1.874 23.296 1.00 95.88 175 GLN A CA 1
ATOM 1342 C C . GLN A 1 175 ? 0.340 0.374 23.002 1.00 95.88 175 GLN A C 1
ATOM 1344 O O . GLN A 1 175 ? -0.070 -0.429 23.835 1.00 95.88 175 GLN A O 1
ATOM 1349 N N . ASN A 1 176 ? 0.900 -0.023 21.857 1.00 93.25 176 ASN A N 1
ATOM 1350 C CA . ASN A 1 176 ? 1.128 -1.437 21.519 1.00 93.25 176 ASN A CA 1
ATOM 1351 C C . ASN A 1 176 ? -0.130 -2.316 21.643 1.00 93.25 176 ASN A C 1
ATOM 1353 O O . ASN A 1 176 ? -0.040 -3.448 22.113 1.00 93.25 176 ASN A O 1
ATOM 1357 N N . CYS A 1 177 ? -1.304 -1.776 21.319 1.00 94.56 177 CYS A N 1
ATOM 1358 C CA . CYS A 1 177 ? -2.570 -2.497 21.413 1.00 94.56 177 CYS A CA 1
ATOM 1359 C C . CYS A 1 177 ? -3.056 -2.932 20.034 1.00 94.56 177 CYS A C 1
ATOM 1361 O O . CYS A 1 177 ? -2.768 -2.289 19.022 1.00 94.56 177 CYS A O 1
ATOM 1363 N N . GLU A 1 178 ? -3.858 -3.983 20.015 1.00 94.25 178 GLU A N 1
ATOM 1364 C CA . GLU A 1 178 ? -4.540 -4.459 18.823 1.00 94.25 178 GLU A CA 1
ATOM 1365 C C . GLU A 1 178 ? -6.052 -4.398 19.047 1.00 94.25 178 GLU A C 1
ATOM 1367 O O . GLU A 1 178 ? -6.554 -4.787 20.096 1.00 94.25 178 GLU A O 1
ATOM 1372 N N . PHE A 1 179 ? -6.779 -3.847 18.082 1.00 93.44 179 PHE A N 1
ATOM 1373 C CA . PHE A 1 179 ? -8.223 -3.656 18.133 1.00 93.44 179 PHE A CA 1
ATOM 1374 C C . PHE A 1 179 ? -8.837 -4.385 16.947 1.00 93.44 179 PHE A C 1
ATOM 1376 O O . PHE A 1 179 ? -8.724 -3.926 15.808 1.00 93.44 179 PHE A O 1
ATOM 1383 N N . ILE A 1 180 ? -9.461 -5.529 17.216 1.00 89.00 180 ILE A N 1
ATOM 1384 C CA . ILE A 1 180 ? -10.015 -6.418 16.196 1.00 89.00 180 ILE A CA 1
ATOM 1385 C C . ILE A 1 180 ? -11.539 -6.377 16.263 1.00 89.00 180 ILE A C 1
ATOM 1387 O O . ILE A 1 180 ? -12.158 -6.748 17.263 1.00 89.00 180 ILE A O 1
ATOM 1391 N N . GLY A 1 181 ? -12.147 -5.945 15.164 1.00 82.25 181 GLY A N 1
ATOM 1392 C CA . GLY A 1 181 ? -13.585 -5.843 14.971 1.00 82.25 181 GLY A CA 1
ATOM 1393 C C . GLY A 1 181 ? -14.047 -4.420 14.655 1.00 82.25 181 GLY A C 1
ATOM 1394 O O . GLY A 1 181 ? -13.272 -3.528 14.327 1.00 82.25 181 GLY A O 1
ATOM 1395 N N . GLY A 1 182 ? -15.357 -4.206 14.733 1.00 75.81 182 GLY A N 1
ATOM 1396 C CA . GLY A 1 182 ? -16.011 -2.935 14.403 1.00 75.81 182 GLY A CA 1
ATOM 1397 C C . GLY A 1 182 ? -16.157 -1.950 15.564 1.00 75.81 182 GLY A C 1
ATOM 1398 O O . GLY A 1 182 ? -16.957 -1.024 15.452 1.00 75.81 182 GLY A O 1
ATOM 1399 N N . GLY A 1 183 ? -15.461 -2.173 16.682 1.00 85.75 183 GLY A N 1
ATOM 1400 C CA . GLY A 1 183 ? -15.599 -1.358 17.887 1.00 85.75 183 GLY A CA 1
ATOM 1401 C C . GLY A 1 183 ? -14.932 0.018 17.779 1.00 85.75 183 GLY A C 1
ATOM 1402 O O . GLY A 1 183 ? -13.885 0.187 17.154 1.00 85.75 183 GLY A O 1
ATOM 1403 N N . THR A 1 184 ? -15.523 1.012 18.444 1.00 92.12 184 THR A N 1
ATOM 1404 C CA . THR A 1 184 ? -15.041 2.404 18.468 1.00 92.12 184 THR A CA 1
ATOM 1405 C C . THR A 1 184 ? -14.337 2.765 19.771 1.00 92.12 184 THR A C 1
ATOM 1407 O O . THR A 1 184 ? -14.775 2.393 20.861 1.00 92.12 184 THR A O 1
ATOM 1410 N N . ILE A 1 185 ? -13.298 3.590 19.674 1.00 96.12 185 ILE A N 1
ATOM 1411 C CA . ILE A 1 185 ? -12.762 4.391 20.777 1.00 96.12 185 ILE A CA 1
ATOM 1412 C C . ILE A 1 185 ? -13.369 5.793 20.684 1.00 96.12 185 ILE A C 1
ATOM 1414 O O . ILE A 1 185 ? -13.069 6.557 19.765 1.00 96.12 185 ILE A O 1
ATOM 1418 N N . ALA A 1 186 ? -14.239 6.130 21.632 1.00 95.88 186 ALA A N 1
ATOM 1419 C CA . ALA A 1 186 ? -14.915 7.415 21.730 1.00 95.88 186 ALA A CA 1
ATOM 1420 C C . ALA A 1 186 ? -14.225 8.311 22.771 1.00 95.88 186 ALA A C 1
ATOM 1422 O O . ALA A 1 186 ? -14.236 8.018 23.967 1.00 95.88 186 ALA A O 1
ATOM 1423 N N . HIS A 1 187 ? -13.647 9.425 22.326 1.00 96.75 187 HIS A N 1
ATOM 1424 C CA . HIS A 1 187 ? -12.950 10.396 23.165 1.00 96.75 187 HIS A CA 1
ATOM 1425 C C . HIS A 1 187 ? -13.722 11.721 23.244 1.00 96.75 187 HIS A C 1
ATOM 1427 O O . HIS A 1 187 ? -13.691 12.547 22.325 1.00 96.75 187 HIS A O 1
ATOM 1433 N N . ASN A 1 188 ? -14.405 11.932 24.373 1.00 95.94 188 ASN A N 1
ATOM 1434 C CA . ASN A 1 188 ? -15.335 13.044 24.594 1.00 95.94 188 ASN A CA 1
ATOM 1435 C C . ASN A 1 188 ? -14.859 14.040 25.667 1.00 95.94 188 ASN A C 1
ATOM 1437 O O . ASN A 1 188 ? -15.674 14.737 26.281 1.00 95.94 188 ASN A O 1
ATOM 1441 N N . ILE A 1 189 ? -13.545 14.118 25.897 1.00 95.25 189 ILE A N 1
ATOM 1442 C CA . ILE A 1 189 ? -12.922 15.005 26.890 1.00 95.25 189 ILE A CA 1
ATOM 1443 C C . ILE A 1 189 ? -12.035 16.062 26.227 1.00 95.25 189 ILE A C 1
ATOM 1445 O O . ILE A 1 189 ? -11.508 15.844 25.141 1.00 95.25 189 ILE A O 1
ATOM 1449 N N . ASP A 1 190 ? -11.823 17.192 26.904 1.00 92.81 190 ASP A N 1
ATOM 1450 C CA . ASP A 1 190 ? -10.942 18.275 26.426 1.00 92.81 190 ASP A CA 1
ATOM 1451 C C . ASP A 1 190 ? -9.443 17.908 26.475 1.00 92.81 190 ASP A C 1
ATOM 1453 O O . ASP A 1 190 ? -8.591 18.668 26.014 1.00 92.81 190 ASP A O 1
ATOM 1457 N N . GLY A 1 191 ? -9.130 16.742 27.044 1.00 93.69 191 GLY A N 1
ATOM 1458 C CA . GLY A 1 191 ? -7.797 16.168 27.149 1.00 93.69 191 GLY A CA 1
ATOM 1459 C C . GLY A 1 191 ? -7.188 15.694 25.829 1.00 93.69 191 GLY A C 1
ATOM 1460 O O . GLY A 1 191 ? -7.732 15.894 24.743 1.00 93.69 191 GLY A O 1
ATOM 1461 N N . LYS A 1 192 ? -6.033 15.037 25.945 1.00 95.69 192 LYS A N 1
ATOM 1462 C CA . LYS A 1 192 ? -5.300 14.458 24.814 1.00 95.69 192 LYS A CA 1
ATOM 1463 C C . LYS A 1 192 ? -5.572 12.961 24.677 1.00 95.69 192 LYS A C 1
ATOM 1465 O O . LYS A 1 192 ? -5.497 12.243 25.675 1.00 95.69 192 LYS A O 1
ATOM 1470 N N . LEU A 1 193 ? -5.800 12.510 23.443 1.00 98.00 193 LEU A N 1
ATOM 1471 C CA . LEU A 1 193 ? -5.714 11.108 23.037 1.00 98.00 193 LEU A CA 1
ATOM 1472 C C . LEU A 1 193 ? -4.364 10.856 22.350 1.00 98.00 193 LEU A C 1
ATOM 1474 O O . LEU A 1 193 ? -4.107 11.385 21.270 1.00 98.00 193 LEU A O 1
ATOM 1478 N N . ASP A 1 194 ? -3.511 10.048 22.971 1.00 98.19 194 ASP A N 1
ATOM 1479 C CA . ASP A 1 194 ? -2.247 9.572 22.405 1.00 98.19 194 ASP A CA 1
ATOM 1480 C C . ASP A 1 194 ? -2.379 8.100 21.994 1.00 98.19 194 ASP A C 1
ATOM 1482 O O . ASP A 1 194 ? -2.621 7.247 22.844 1.00 98.19 194 ASP A O 1
ATOM 1486 N N . VAL A 1 195 ? -2.185 7.789 20.711 1.00 98.06 195 VAL A N 1
ATOM 1487 C CA . VAL A 1 195 ? -2.215 6.420 20.165 1.00 98.06 195 VAL A CA 1
ATOM 1488 C C . VAL A 1 195 ? -0.856 6.103 19.549 1.00 98.06 195 VAL A C 1
ATOM 1490 O O . VAL A 1 195 ? -0.383 6.827 18.676 1.00 98.06 195 VAL A O 1
ATOM 1493 N N . GLN A 1 196 ? -0.192 5.046 20.008 1.00 97.00 196 GLN A N 1
ATOM 1494 C CA . GLN A 1 196 ? 1.163 4.713 19.564 1.00 97.00 196 GLN A CA 1
ATOM 1495 C C . GLN A 1 196 ? 1.294 3.223 19.267 1.00 97.00 196 GLN A C 1
ATOM 1497 O O . GLN A 1 196 ? 0.946 2.395 20.107 1.00 97.00 196 GLN A O 1
ATOM 1502 N N . GLN A 1 197 ? 1.839 2.881 18.100 1.00 95.19 197 GLN A N 1
ATOM 1503 C CA . GLN A 1 197 ? 2.143 1.495 17.720 1.00 95.19 197 GLN A CA 1
ATOM 1504 C C . GLN A 1 197 ? 0.945 0.543 17.866 1.00 95.19 197 GLN A C 1
ATOM 1506 O O . GLN A 1 197 ? 1.089 -0.579 18.339 1.00 95.19 197 GLN A O 1
ATOM 1511 N N . CYS A 1 198 ? -0.257 1.015 17.528 1.00 95.94 198 CYS A N 1
ATOM 1512 C CA . CYS A 1 198 ? -1.486 0.234 17.638 1.00 95.94 198 CYS A CA 1
ATOM 1513 C C . CYS A 1 198 ? -1.966 -0.259 16.270 1.00 95.94 198 CYS A C 1
ATOM 1515 O O . CYS A 1 198 ? -1.741 0.392 15.250 1.00 95.94 198 CYS A O 1
ATOM 1517 N N . ASN A 1 199 ? -2.692 -1.372 16.253 1.00 95.12 199 ASN A N 1
ATOM 1518 C CA . ASN A 1 199 ? -3.308 -1.900 15.040 1.00 95.12 199 ASN A CA 1
ATOM 1519 C C . ASN A 1 199 ? -4.832 -1.915 15.175 1.00 95.12 199 ASN A C 1
ATOM 1521 O O . ASN A 1 199 ? -5.358 -2.353 16.194 1.00 95.12 199 ASN A O 1
ATOM 1525 N N . PHE A 1 200 ? -5.530 -1.450 14.142 1.00 95.38 200 PHE A N 1
ATOM 1526 C CA . PHE A 1 200 ? -6.987 -1.422 14.055 1.00 95.38 200 PHE A CA 1
ATOM 1527 C C . PHE A 1 200 ? -7.432 -2.229 12.836 1.00 95.38 200 PHE A C 1
ATOM 1529 O O . PHE A 1 200 ? -7.105 -1.872 11.698 1.00 95.38 200 PHE A O 1
ATOM 1536 N N . PHE A 1 201 ? -8.183 -3.302 13.077 1.00 92.62 201 PHE A N 1
ATOM 1537 C CA . PHE A 1 201 ? -8.646 -4.241 12.060 1.00 92.62 201 PHE A CA 1
ATOM 1538 C C . PHE A 1 201 ? -10.168 -4.348 12.083 1.00 92.62 201 PHE A C 1
ATOM 1540 O O . PHE A 1 201 ? -10.745 -4.732 13.094 1.00 92.62 201 PHE A O 1
ATOM 1547 N N . GLY A 1 202 ? -10.826 -4.026 10.968 1.00 88.81 202 GLY A N 1
ATOM 1548 C CA . GLY A 1 202 ? -12.277 -4.188 10.828 1.00 88.81 202 GLY A CA 1
ATOM 1549 C C . GLY A 1 202 ? -12.696 -5.633 10.523 1.00 88.81 202 GLY A C 1
ATOM 1550 O O . GLY A 1 202 ? -11.863 -6.525 10.397 1.00 88.81 202 GLY A O 1
ATOM 1551 N N . TYR A 1 203 ? -14.002 -5.863 10.336 1.00 81.31 203 TYR A N 1
ATOM 1552 C CA . TYR A 1 203 ? -14.566 -7.172 9.948 1.00 81.31 203 TYR A CA 1
ATOM 1553 C C . TYR A 1 203 ? -14.402 -7.504 8.448 1.00 81.31 203 TYR A C 1
ATOM 1555 O O . TYR A 1 203 ? -15.091 -8.380 7.925 1.00 81.31 203 TYR A O 1
ATOM 1563 N N . GLY A 1 204 ? -13.537 -6.787 7.726 1.00 80.38 204 GLY A N 1
ATOM 1564 C CA . GLY A 1 204 ? -13.437 -6.870 6.272 1.00 80.38 204 GLY A CA 1
ATOM 1565 C C . GLY A 1 204 ? -14.287 -5.824 5.549 1.00 80.38 204 GLY A C 1
ATOM 1566 O O . GLY A 1 204 ? -14.959 -4.980 6.141 1.00 80.38 204 GLY A O 1
ATOM 1567 N N . THR A 1 205 ? -14.260 -5.872 4.218 1.00 74.25 205 THR A N 1
ATOM 1568 C CA . THR A 1 205 ? -14.839 -4.828 3.356 1.00 74.25 205 THR A CA 1
ATOM 1569 C C . THR A 1 205 ? -16.362 -4.922 3.201 1.00 74.25 205 THR A C 1
ATOM 1571 O O . THR A 1 205 ? -16.985 -3.970 2.724 1.00 74.25 205 THR A O 1
ATOM 1574 N N . GLN A 1 206 ? -16.984 -6.031 3.610 1.00 78.69 206 GLN A N 1
ATOM 1575 C CA . GLN A 1 206 ? -18.420 -6.279 3.408 1.00 78.69 206 GLN A CA 1
ATOM 1576 C C . GLN A 1 206 ? -19.303 -5.756 4.549 1.00 78.69 206 GLN A C 1
ATOM 1578 O O . GLN A 1 206 ? -20.453 -5.393 4.312 1.00 78.69 206 GLN A O 1
ATOM 1583 N N . THR A 1 207 ? -18.759 -5.629 5.760 1.00 84.12 207 THR A N 1
ATOM 1584 C CA . THR A 1 207 ? -19.532 -5.250 6.950 1.00 84.12 207 THR A CA 1
ATOM 1585 C C . THR A 1 207 ? -19.269 -3.801 7.319 1.00 84.12 207 THR A C 1
ATOM 1587 O O . THR A 1 207 ? -18.149 -3.458 7.692 1.00 84.12 207 THR A O 1
ATOM 1590 N N . ILE A 1 208 ? -20.300 -2.951 7.246 1.00 88.75 208 ILE A N 1
ATOM 1591 C CA . ILE A 1 208 ? -20.205 -1.556 7.695 1.00 88.75 208 ILE A CA 1
ATOM 1592 C C . ILE A 1 208 ? -19.999 -1.534 9.212 1.00 88.75 208 ILE A C 1
ATOM 1594 O O . ILE A 1 208 ? -20.775 -2.130 9.958 1.00 88.75 208 ILE A O 1
ATOM 1598 N N . ILE A 1 209 ? -18.964 -0.825 9.649 1.00 89.12 209 ILE A N 1
ATOM 1599 C CA . ILE A 1 209 ? -18.621 -0.622 11.054 1.00 89.12 209 ILE A CA 1
ATOM 1600 C C . ILE A 1 209 ? -18.689 0.861 11.422 1.00 89.12 209 ILE A C 1
ATOM 1602 O O . ILE A 1 209 ? -18.699 1.750 10.561 1.00 89.12 209 ILE A O 1
ATOM 1606 N N . ASP A 1 210 ? -18.715 1.121 12.726 1.00 90.50 210 ASP A N 1
ATOM 1607 C CA . ASP A 1 210 ? -18.476 2.456 13.251 1.00 90.50 210 ASP A CA 1
ATOM 1608 C C . ASP A 1 210 ? -17.009 2.858 13.100 1.00 90.50 210 ASP A C 1
ATOM 1610 O O . ASP A 1 210 ? -16.145 2.066 12.726 1.00 90.50 210 ASP A O 1
ATOM 1614 N N . SER A 1 211 ? -16.722 4.131 13.364 1.00 94.69 211 SER A N 1
ATOM 1615 C CA . SER A 1 211 ? -15.363 4.644 13.253 1.00 94.69 211 SER A CA 1
ATOM 1616 C C . SER A 1 211 ? -14.432 3.978 14.259 1.00 94.69 211 SER A C 1
ATOM 1618 O O . SER A 1 211 ? -14.822 3.813 15.412 1.00 94.69 211 SER A O 1
ATOM 1620 N N . PHE A 1 212 ? -13.181 3.689 13.893 1.00 95.88 212 PHE A N 1
ATOM 1621 C CA . PHE A 1 212 ? -12.227 3.155 14.876 1.00 95.88 212 PHE A CA 1
ATOM 1622 C C . PHE A 1 212 ? -11.964 4.169 15.992 1.00 95.88 212 PHE A C 1
ATOM 1624 O O . PHE A 1 212 ? -12.071 3.838 17.170 1.00 95.88 212 PHE A O 1
ATOM 1631 N N . LEU A 1 213 ? -11.686 5.425 15.630 1.00 97.31 213 LEU A N 1
ATOM 1632 C CA . LEU A 1 213 ? -11.480 6.529 16.567 1.00 97.31 213 LEU A CA 1
ATOM 1633 C C . LEU A 1 213 ? -12.501 7.641 16.301 1.00 97.31 213 LEU A C 1
ATOM 1635 O O . LEU A 1 213 ? -12.570 8.179 15.195 1.00 97.31 213 LEU A O 1
ATOM 1639 N N . THR A 1 214 ? -13.261 8.028 17.326 1.00 96.81 214 THR A N 1
ATOM 1640 C CA . THR A 1 214 ? -14.171 9.182 17.284 1.00 96.81 214 THR A CA 1
ATOM 1641 C C . THR A 1 214 ? -13.824 10.163 18.390 1.00 96.81 214 THR A C 1
ATOM 1643 O O . THR A 1 214 ? -13.855 9.821 19.568 1.00 96.81 214 THR A O 1
ATOM 1646 N N . LEU A 1 215 ? -13.542 11.407 18.016 1.00 97.25 215 LEU A N 1
ATOM 1647 C CA . LEU A 1 215 ? -13.246 12.501 18.928 1.00 97.25 215 LEU A CA 1
ATOM 1648 C C . LEU A 1 215 ? -14.282 13.605 18.776 1.00 97.25 215 LEU A C 1
ATOM 1650 O O . LEU A 1 215 ? -14.490 14.127 17.679 1.00 97.25 215 LEU A O 1
ATOM 1654 N N . THR A 1 216 ? -14.902 13.994 19.885 1.00 96.50 216 THR A N 1
ATOM 1655 C CA . THR A 1 216 ? -15.811 15.153 19.942 1.00 96.50 216 THR A CA 1
ATOM 1656 C C . THR A 1 216 ? -15.168 16.350 20.642 1.00 96.50 216 THR A C 1
ATOM 1658 O O . THR A 1 216 ? -15.606 17.483 20.469 1.00 96.50 216 THR A O 1
ATOM 1661 N N . LYS A 1 217 ? -14.098 16.134 21.415 1.00 94.56 217 LYS A N 1
ATOM 1662 C CA . LYS A 1 217 ? -13.376 17.178 22.154 1.00 94.56 217 LYS A CA 1
ATOM 1663 C C . LYS A 1 217 ? -11.875 16.891 22.205 1.00 94.56 217 LYS A C 1
ATOM 1665 O O . LYS A 1 217 ? -11.435 15.789 21.871 1.00 94.56 217 LYS A O 1
ATOM 1670 N N . GLY A 1 218 ? -11.109 17.898 22.622 1.00 94.81 218 GLY A N 1
ATOM 1671 C CA . GLY A 1 218 ? -9.679 17.760 22.891 1.00 94.81 218 GLY A CA 1
ATOM 1672 C C . GLY A 1 218 ? -8.820 17.695 21.631 1.00 94.81 218 GLY A C 1
ATOM 1673 O O . GLY A 1 218 ? -9.137 18.324 20.614 1.00 94.81 218 GLY A O 1
ATOM 1674 N N . ASN A 1 219 ? -7.708 16.969 21.706 1.00 95.88 219 ASN A N 1
ATOM 1675 C CA . ASN A 1 219 ? -6.786 16.758 20.591 1.00 95.88 219 ASN A CA 1
ATOM 1676 C C . ASN A 1 219 ? -6.323 15.298 20.500 1.00 95.88 219 ASN A C 1
ATOM 1678 O O . ASN A 1 219 ? -6.382 14.549 21.475 1.00 95.88 219 ASN A O 1
ATOM 1682 N N . ILE A 1 220 ? -5.878 14.899 19.308 1.00 97.50 220 ILE A N 1
ATOM 1683 C CA . ILE A 1 220 ? -5.352 13.557 19.042 1.00 97.50 220 ILE A CA 1
ATOM 1684 C C . ILE A 1 220 ? -3.952 13.611 18.448 1.00 97.50 220 ILE A C 1
ATOM 1686 O O . ILE A 1 220 ? -3.652 14.464 17.609 1.00 97.50 220 ILE A O 1
ATOM 1690 N N . ASN A 1 221 ? -3.128 12.659 18.871 1.00 97.94 221 ASN A N 1
ATOM 1691 C CA . ASN A 1 221 ? -1.821 12.368 18.318 1.00 97.94 221 ASN A CA 1
ATOM 1692 C C . ASN A 1 221 ? -1.684 10.856 18.077 1.00 97.94 221 ASN A C 1
ATOM 1694 O O . ASN A 1 221 ? -1.909 10.067 18.995 1.00 97.94 221 ASN A O 1
ATOM 1698 N N . ILE A 1 222 ? -1.324 10.458 16.857 1.00 97.44 222 ILE A N 1
ATOM 1699 C CA . ILE A 1 222 ? -1.200 9.052 16.450 1.00 97.44 222 ILE A CA 1
ATOM 1700 C C . ILE A 1 222 ? 0.176 8.824 15.832 1.00 97.44 222 ILE A C 1
ATOM 1702 O O . ILE A 1 222 ? 0.529 9.523 14.888 1.00 97.44 222 ILE A O 1
ATOM 1706 N N . VAL A 1 223 ? 0.931 7.835 16.318 1.00 95.62 223 VAL A N 1
ATOM 1707 C CA . VAL A 1 223 ? 2.290 7.527 15.832 1.00 95.62 223 VAL A CA 1
ATOM 1708 C C . VAL A 1 223 ? 2.462 6.025 15.574 1.00 95.62 223 VAL A C 1
ATOM 1710 O O . VAL A 1 223 ? 2.036 5.207 16.390 1.00 95.62 223 VAL A O 1
ATOM 1713 N N . GLY A 1 224 ? 3.048 5.639 14.437 1.00 92.88 224 GLY A N 1
ATOM 1714 C CA . GLY A 1 224 ? 3.411 4.246 14.140 1.00 92.88 224 GLY A CA 1
ATOM 1715 C C . GLY A 1 224 ? 2.259 3.230 14.117 1.00 92.88 224 GLY A C 1
ATOM 1716 O O . GLY A 1 224 ? 2.495 2.089 14.489 1.00 92.88 224 GLY A O 1
ATOM 1717 N N . SER A 1 225 ? 1.019 3.625 13.811 1.00 94.88 225 SER A N 1
ATOM 1718 C CA . SER A 1 225 ? -0.177 2.766 13.918 1.00 94.88 225 SER A CA 1
ATOM 1719 C C . SER A 1 225 ? -0.754 2.396 12.537 1.00 94.88 225 SER A C 1
ATOM 1721 O O . SER A 1 225 ? -0.416 2.991 11.511 1.00 94.88 225 SER A O 1
ATOM 1723 N N . THR A 1 226 ? -1.604 1.370 12.500 1.00 95.25 226 THR A N 1
ATOM 1724 C CA . THR A 1 226 ? -2.130 0.786 11.255 1.00 95.25 226 THR A CA 1
ATOM 1725 C C . THR A 1 226 ? -3.653 0.687 11.290 1.00 95.25 226 THR A C 1
ATOM 1727 O O . THR A 1 226 ? -4.207 0.190 12.266 1.00 95.25 226 THR A O 1
ATOM 1730 N N . PHE A 1 227 ? -4.328 1.088 10.207 1.00 96.12 227 PHE A N 1
ATOM 1731 C CA . PHE A 1 227 ? -5.782 0.979 10.034 1.00 96.12 227 PHE A CA 1
ATOM 1732 C C . PHE A 1 227 ? -6.114 0.174 8.774 1.00 96.12 227 PHE A C 1
ATOM 1734 O O . PHE A 1 227 ? -5.855 0.631 7.653 1.00 96.12 227 PHE A O 1
ATOM 1741 N N . LYS A 1 228 ? -6.692 -1.019 8.948 1.00 93.75 228 LYS A N 1
ATOM 1742 C CA . LYS A 1 228 ? -6.941 -1.975 7.859 1.00 93.75 228 LYS A CA 1
ATOM 1743 C C . LYS A 1 228 ? -8.346 -2.573 7.913 1.00 93.75 228 LYS A C 1
ATOM 1745 O O . LYS A 1 228 ? -8.934 -2.740 8.981 1.00 93.75 228 LYS A O 1
ATOM 1750 N N . PHE A 1 229 ? -8.864 -2.932 6.740 1.00 90.31 229 PHE A N 1
ATOM 1751 C CA . PHE A 1 229 ? -10.082 -3.737 6.579 1.00 90.31 229 PHE A CA 1
ATOM 1752 C C . PHE A 1 229 ? -11.359 -3.166 7.222 1.00 90.31 229 PHE A C 1
ATOM 1754 O O . PHE A 1 229 ? -12.282 -3.919 7.530 1.00 90.31 229 PHE A O 1
ATOM 1761 N N . GLY A 1 230 ? -11.442 -1.849 7.430 1.00 91.31 230 GLY A N 1
ATOM 1762 C CA . GLY A 1 230 ? -12.678 -1.191 7.854 1.00 91.31 230 GLY A CA 1
ATOM 1763 C C . GLY A 1 230 ? -13.587 -0.864 6.667 1.00 91.31 230 GLY A C 1
ATOM 1764 O O . GLY A 1 230 ? -13.104 -0.421 5.623 1.00 91.31 230 GLY A O 1
ATOM 1765 N N . SER A 1 231 ? -14.903 -1.040 6.818 1.00 93.25 231 SER A N 1
ATOM 1766 C CA . SER A 1 231 ? -15.911 -0.554 5.864 1.00 93.25 231 SER A CA 1
ATOM 1767 C C . SER A 1 231 ? -16.756 0.533 6.519 1.00 93.25 231 SER A C 1
ATOM 1769 O O . SER A 1 231 ? -17.394 0.296 7.540 1.00 93.25 231 SER A O 1
ATOM 1771 N N . PHE A 1 232 ? -16.768 1.734 5.948 1.00 94.75 232 PHE A N 1
ATOM 1772 C CA . PHE A 1 232 ? -17.391 2.914 6.554 1.00 94.75 232 PHE A CA 1
ATOM 1773 C C . PHE A 1 232 ? -18.423 3.513 5.602 1.00 94.75 232 PHE A C 1
ATOM 1775 O O . PHE A 1 232 ? -18.207 3.551 4.391 1.00 94.75 232 PHE A O 1
ATOM 1782 N N . SER A 1 233 ? -19.555 3.985 6.123 1.00 94.44 233 SER A N 1
ATOM 1783 C CA . SER A 1 233 ? -20.608 4.626 5.327 1.00 94.44 233 SER A CA 1
ATOM 1784 C C . SER A 1 233 ? -21.359 5.660 6.158 1.00 94.44 233 SER A C 1
ATOM 1786 O O . SER A 1 233 ? -21.736 5.372 7.290 1.00 94.44 233 SER A O 1
ATOM 1788 N N . GLY A 1 234 ? -21.603 6.845 5.597 1.00 92.44 234 GLY A N 1
ATOM 1789 C CA . GLY A 1 234 ? -22.320 7.937 6.258 1.00 92.44 234 GLY A CA 1
ATOM 1790 C C . GLY A 1 234 ? -21.424 9.079 6.743 1.00 92.44 234 GLY A C 1
ATOM 1791 O O . GLY A 1 234 ? -20.199 9.028 6.665 1.00 92.44 234 GLY A O 1
ATOM 1792 N N . GLU A 1 235 ? -22.053 10.156 7.217 1.00 89.19 235 GLU A N 1
ATOM 1793 C CA . GLU A 1 235 ? -21.334 11.295 7.795 1.00 89.19 235 GLU A CA 1
ATOM 1794 C C . GLU A 1 235 ? -20.736 10.954 9.161 1.00 89.19 235 GLU A C 1
ATOM 1796 O O . GLU A 1 235 ? -21.343 10.223 9.942 1.00 89.19 235 GLU A O 1
ATOM 1801 N N . ARG A 1 236 ? -19.579 11.552 9.480 1.00 91.38 236 ARG A N 1
ATOM 1802 C CA . ARG A 1 236 ? -18.845 11.313 10.735 1.00 91.38 236 ARG A CA 1
ATOM 1803 C C . ARG A 1 236 ? -18.475 9.832 10.917 1.00 91.38 236 ARG A C 1
ATOM 1805 O O . ARG A 1 236 ? -18.507 9.320 12.035 1.00 91.38 236 ARG A O 1
ATOM 1812 N N . LYS A 1 237 ? -18.124 9.158 9.817 1.00 94.69 237 LYS A N 1
ATOM 1813 C CA . LYS A 1 237 ? -17.703 7.751 9.779 1.00 94.69 237 LYS A CA 1
ATOM 1814 C C . LYS A 1 237 ? -16.368 7.619 9.059 1.00 94.69 237 LYS A C 1
ATOM 1816 O O . LYS A 1 237 ? -16.161 8.231 8.009 1.00 94.69 237 LYS A O 1
ATOM 1821 N N . GLY A 1 238 ? -15.470 6.818 9.621 1.00 95.81 238 GLY A N 1
ATOM 1822 C CA . GLY A 1 238 ? -14.107 6.728 9.122 1.00 95.81 238 GLY A CA 1
ATOM 1823 C C . GLY A 1 238 ? -13.146 5.985 10.029 1.00 95.81 238 GLY A C 1
ATOM 1824 O O . GLY A 1 238 ? -13.515 5.589 11.124 1.00 95.81 238 GLY A O 1
ATOM 1825 N N . CYS A 1 239 ? -11.879 5.861 9.643 1.00 97.00 239 CYS A N 1
ATOM 1826 C CA . CYS A 1 239 ? -10.885 5.332 10.579 1.00 97.00 239 CYS A CA 1
ATOM 1827 C C . CYS A 1 239 ? -10.700 6.307 11.754 1.00 97.00 239 CYS A C 1
ATOM 1829 O O . CYS A 1 239 ? -10.753 5.909 12.914 1.00 97.00 239 CYS A O 1
ATOM 1831 N N . ILE A 1 240 ? -10.551 7.599 11.450 1.00 98.12 240 ILE A N 1
ATOM 1832 C CA . ILE A 1 240 ? -10.372 8.667 12.434 1.00 98.12 240 ILE A CA 1
ATOM 1833 C C . ILE A 1 240 ? -11.368 9.782 12.143 1.00 98.12 240 ILE A C 1
ATOM 1835 O O . ILE A 1 240 ? -11.347 10.377 11.065 1.00 98.12 240 ILE A O 1
ATOM 1839 N N . VAL A 1 241 ? -12.212 10.106 13.121 1.00 98.00 241 VAL A N 1
ATOM 1840 C CA . VAL A 1 241 ? -13.212 11.169 13.010 1.00 98.00 241 VAL A CA 1
ATOM 1841 C C . VAL A 1 241 ? -13.021 12.192 14.123 1.00 98.00 241 VAL A C 1
ATOM 1843 O O . VAL A 1 241 ? -13.249 11.890 15.290 1.00 98.00 241 VAL A O 1
ATOM 1846 N N . CYS A 1 242 ? -12.672 13.428 13.762 1.00 97.50 242 CYS A N 1
ATOM 1847 C CA . CYS A 1 242 ? -12.632 14.563 14.684 1.00 97.50 242 CYS A CA 1
ATOM 1848 C C . CYS A 1 242 ? -13.808 15.504 14.410 1.00 97.50 242 CYS A C 1
ATOM 1850 O O . CYS A 1 242 ? -13.967 16.033 13.307 1.00 97.50 242 CYS A O 1
ATOM 1852 N N . SER A 1 243 ? -14.630 15.745 15.422 1.00 95.81 243 SER A N 1
ATOM 1853 C CA . SER A 1 243 ? -15.892 16.478 15.321 1.00 95.81 243 SER A CA 1
ATOM 1854 C C . SER A 1 243 ? -16.079 17.454 16.483 1.00 95.81 243 SER A C 1
ATOM 1856 O O . SER A 1 243 ? -15.252 17.512 17.392 1.00 95.81 243 SER A O 1
ATOM 1858 N N . GLU A 1 244 ? -17.148 18.248 16.413 1.00 94.38 244 GLU A N 1
ATOM 1859 C CA . GLU A 1 244 ? -17.597 19.163 17.470 1.00 94.38 244 GLU A CA 1
ATOM 1860 C C . GLU A 1 244 ? -16.519 20.149 17.952 1.00 94.38 244 GLU A C 1
ATOM 1862 O O . GLU A 1 244 ? -16.253 21.133 17.264 1.00 94.38 244 GLU A O 1
ATOM 1867 N N . LEU A 1 245 ? -15.933 19.917 19.131 1.00 94.94 245 LEU A N 1
ATOM 1868 C CA . LEU A 1 245 ? -14.978 20.803 19.799 1.00 94.94 245 LEU A CA 1
ATOM 1869 C C . LEU A 1 245 ? -13.526 20.312 19.705 1.00 94.94 245 LEU A C 1
ATOM 1871 O O . LEU A 1 245 ? -12.654 20.822 20.408 1.00 94.94 245 LEU A O 1
ATOM 1875 N N . CYS A 1 246 ? -13.238 19.316 18.864 1.00 95.19 246 CYS A N 1
ATOM 1876 C CA . CYS A 1 246 ? -11.866 18.865 18.651 1.00 95.19 246 CYS A CA 1
ATOM 1877 C C . CYS A 1 246 ? -11.010 19.990 18.037 1.00 95.19 246 CYS A C 1
ATOM 1879 O O . CYS A 1 246 ? -11.393 20.599 17.038 1.00 95.19 246 CYS A O 1
ATOM 1881 N N . SER A 1 247 ? -9.851 20.266 18.632 1.00 93.50 247 SER A N 1
ATOM 1882 C CA . SER A 1 247 ? -9.021 21.436 18.305 1.00 93.50 247 SER A CA 1
ATOM 1883 C C . SER A 1 247 ? -7.810 21.126 17.421 1.00 93.50 247 SER A C 1
ATOM 1885 O O . SER A 1 247 ? -7.313 22.031 16.744 1.00 93.50 247 SER A O 1
ATOM 1887 N N . GLN A 1 248 ? -7.336 19.875 17.407 1.00 96.19 248 GLN A N 1
ATOM 1888 C CA . GLN A 1 248 ? -6.138 19.468 16.669 1.00 96.19 248 GLN A CA 1
ATOM 1889 C C . GLN A 1 248 ? -6.108 17.953 16.405 1.00 96.19 248 GLN A C 1
ATOM 1891 O O . GLN A 1 248 ? -6.495 17.156 17.262 1.00 96.19 248 GLN A O 1
ATOM 1896 N N . CYS A 1 249 ? -5.584 17.565 15.240 1.00 97.94 249 CYS A N 1
ATOM 1897 C CA . CYS A 1 249 ? -5.332 16.181 14.846 1.00 97.94 249 CYS A CA 1
ATOM 1898 C C . CYS A 1 249 ? -3.921 16.045 14.251 1.00 97.94 249 CYS A C 1
ATOM 1900 O O . CYS A 1 249 ? -3.614 16.684 13.243 1.00 97.94 249 CYS A O 1
ATOM 1902 N N . VAL A 1 250 ? -3.063 15.240 14.882 1.00 98.06 250 VAL A N 1
ATOM 1903 C CA . VAL A 1 250 ? -1.693 14.948 14.428 1.00 98.06 250 VAL A CA 1
ATOM 1904 C C . VAL A 1 250 ? -1.546 13.447 14.187 1.00 98.06 250 VAL A C 1
ATOM 1906 O O . VAL A 1 250 ? -1.906 12.639 15.040 1.00 98.06 250 VAL A O 1
ATOM 1909 N N . ILE A 1 251 ? -1.053 13.079 13.009 1.00 97.50 251 ILE A N 1
ATOM 1910 C CA . ILE A 1 251 ? -0.952 11.706 12.518 1.00 97.50 251 ILE A CA 1
ATOM 1911 C C . ILE A 1 251 ? 0.441 11.526 11.902 1.00 97.50 251 ILE A C 1
ATOM 1913 O O . ILE A 1 251 ? 0.782 12.209 10.939 1.00 97.50 251 ILE A O 1
ATOM 1917 N N . GLU A 1 252 ? 1.246 10.607 12.428 1.00 94.50 252 GLU A N 1
ATOM 1918 C CA . GLU A 1 252 ? 2.640 10.411 12.019 1.00 94.50 252 GLU A CA 1
ATOM 1919 C C . GLU A 1 252 ? 2.963 8.932 11.780 1.00 94.50 252 GLU A C 1
ATOM 1921 O O . GLU A 1 252 ? 2.578 8.081 12.578 1.00 94.50 252 GLU A O 1
ATOM 1926 N N . GLN A 1 253 ? 3.689 8.612 10.703 1.00 88.38 253 GLN A N 1
ATOM 1927 C CA . GLN A 1 253 ? 4.176 7.249 10.405 1.00 88.38 253 GLN A CA 1
ATOM 1928 C C . GLN A 1 253 ? 3.063 6.175 10.433 1.00 88.38 253 GLN A C 1
ATOM 1930 O O . GLN A 1 253 ? 3.122 5.235 11.219 1.00 88.38 253 GLN A O 1
ATOM 1935 N N . GLN A 1 254 ? 2.013 6.337 9.626 1.00 88.94 254 GLN A N 1
ATOM 1936 C CA . GLN A 1 254 ? 0.831 5.460 9.640 1.00 88.94 254 GLN A CA 1
ATOM 1937 C C . GLN A 1 254 ? 0.627 4.685 8.337 1.00 88.94 254 GLN A C 1
ATOM 1939 O O . GLN A 1 254 ? 1.195 5.006 7.292 1.00 88.94 254 GLN A O 1
ATOM 1944 N N . GLU A 1 255 ? -0.294 3.728 8.375 1.00 90.88 255 GLU A N 1
ATOM 1945 C CA . GLU A 1 255 ? -0.803 3.055 7.183 1.00 90.88 255 GLU A CA 1
ATOM 1946 C C . GLU A 1 255 ? -2.336 3.001 7.184 1.00 90.88 255 GLU A C 1
ATOM 1948 O O . GLU A 1 255 ? -2.945 2.501 8.131 1.00 90.88 255 GLU A O 1
ATOM 1953 N N . PHE A 1 256 ? -2.959 3.464 6.095 1.00 95.06 256 PHE A N 1
ATOM 1954 C CA . PHE A 1 256 ? -4.390 3.297 5.816 1.00 95.06 256 PHE A CA 1
ATOM 1955 C C . PHE A 1 256 ? -4.544 2.431 4.566 1.00 95.06 256 PHE A C 1
ATOM 1957 O O . PHE A 1 256 ? -4.435 2.913 3.434 1.00 95.06 256 PHE A O 1
ATOM 1964 N N . ILE A 1 257 ? -4.760 1.133 4.767 1.00 90.31 257 ILE A N 1
ATOM 1965 C CA . ILE A 1 257 ? -4.679 0.134 3.694 1.00 90.31 257 ILE A CA 1
ATOM 1966 C C . ILE A 1 257 ? -5.975 -0.675 3.646 1.00 90.31 257 ILE A C 1
ATOM 1968 O O . ILE A 1 257 ? -6.509 -1.058 4.682 1.00 90.31 257 ILE A O 1
ATOM 1972 N N . ASP A 1 258 ? -6.491 -0.914 2.442 1.00 88.19 258 ASP A N 1
ATOM 1973 C CA . ASP A 1 258 ? -7.644 -1.787 2.187 1.00 88.19 258 ASP A CA 1
ATOM 1974 C C . ASP A 1 258 ? -8.913 -1.448 2.999 1.00 88.19 258 ASP A C 1
ATOM 1976 O O . ASP A 1 258 ? -9.668 -2.326 3.421 1.00 88.19 258 ASP A O 1
ATOM 1980 N N . ASN A 1 259 ? -9.174 -0.155 3.219 1.00 91.88 259 ASN A N 1
ATOM 1981 C CA . ASN A 1 259 ? -10.420 0.312 3.832 1.00 91.88 259 ASN A CA 1
ATOM 1982 C C . ASN A 1 259 ? -11.473 0.609 2.748 1.00 91.88 259 ASN A C 1
ATOM 1984 O O . ASN A 1 259 ? -11.198 1.332 1.785 1.00 91.88 259 ASN A O 1
ATOM 1988 N N . LYS A 1 260 ? -12.704 0.107 2.917 1.00 93.31 260 LYS A N 1
ATOM 1989 C CA . LYS A 1 260 ? -13.842 0.426 2.042 1.00 93.31 260 LYS A CA 1
ATOM 1990 C C . LYS A 1 260 ? -14.522 1.708 2.515 1.00 93.31 260 LYS A C 1
ATOM 1992 O O . LYS A 1 260 ? -15.282 1.727 3.480 1.00 93.31 260 LYS A O 1
ATOM 1997 N N . LEU A 1 261 ? -14.248 2.798 1.815 1.00 94.69 261 LEU A N 1
ATOM 1998 C CA . LEU A 1 261 ? -14.782 4.124 2.111 1.00 94.69 261 LEU A CA 1
ATOM 1999 C C . LEU A 1 261 ? -16.002 4.367 1.219 1.00 94.69 261 LEU A C 1
ATOM 2001 O O . LEU A 1 261 ? -15.856 4.701 0.043 1.00 94.69 261 LEU A O 1
ATOM 2005 N N . ASN A 1 262 ? -17.202 4.163 1.767 1.00 93.81 262 ASN A N 1
ATOM 2006 C CA . ASN A 1 262 ? -18.462 4.414 1.067 1.00 93.81 262 ASN A CA 1
ATOM 2007 C C . ASN A 1 262 ? -18.906 5.880 1.234 1.00 93.81 262 ASN A C 1
ATOM 2009 O O . ASN A 1 262 ? -18.186 6.729 1.771 1.00 93.81 262 ASN A O 1
ATOM 2013 N N . PHE A 1 263 ? -20.123 6.182 0.784 1.00 92.62 263 PHE A N 1
ATOM 2014 C CA . PHE A 1 263 ? -20.620 7.540 0.611 1.00 92.62 263 PHE A CA 1
ATOM 2015 C C . PHE A 1 263 ? -20.523 8.349 1.912 1.00 92.62 263 PHE A C 1
ATOM 2017 O O . PHE A 1 263 ? -20.903 7.875 2.982 1.00 92.62 263 PHE A O 1
ATOM 2024 N N . ASN A 1 264 ? -20.020 9.584 1.812 1.00 90.88 264 ASN A N 1
ATOM 2025 C CA . ASN A 1 264 ? -19.824 10.538 2.915 1.00 90.88 264 ASN A CA 1
ATOM 2026 C C . ASN A 1 264 ? -18.837 10.155 4.039 1.00 90.88 264 ASN A C 1
ATOM 2028 O O . ASN A 1 264 ? -18.602 10.998 4.918 1.00 90.88 264 ASN A O 1
ATOM 2032 N N . SER A 1 265 ? -18.207 8.980 3.968 1.00 96.00 265 SER A N 1
ATOM 2033 C CA . SER A 1 265 ? -17.165 8.543 4.907 1.00 96.00 265 SER A CA 1
ATOM 2034 C C . SER A 1 265 ? -15.762 8.984 4.471 1.00 96.00 265 SER A C 1
ATOM 2036 O O . SER A 1 265 ? -15.550 9.352 3.307 1.00 96.00 265 SER A O 1
ATOM 2038 N N . ALA A 1 266 ? -14.792 8.961 5.389 1.00 97.25 266 ALA A N 1
ATOM 2039 C CA . ALA A 1 266 ? -13.386 9.135 5.027 1.00 97.25 266 ALA A CA 1
ATOM 2040 C C . ALA A 1 266 ? -12.418 8.375 5.939 1.00 97.25 266 ALA A C 1
ATOM 2042 O O . ALA A 1 266 ? -12.734 8.170 7.100 1.00 97.25 266 ALA A O 1
ATOM 2043 N N . ALA A 1 267 ? -11.221 8.005 5.473 1.00 97.25 267 ALA A N 1
ATOM 2044 C CA . ALA A 1 267 ? -10.228 7.391 6.366 1.00 97.25 267 ALA A CA 1
ATOM 2045 C C . ALA A 1 267 ? -9.841 8.367 7.496 1.00 97.25 267 ALA A C 1
ATOM 2047 O O . ALA A 1 267 ? -9.861 7.999 8.669 1.00 97.25 267 ALA A O 1
ATOM 2048 N N . VAL A 1 268 ? -9.614 9.639 7.156 1.00 98.25 268 VAL A N 1
ATOM 2049 C CA . VAL A 1 268 ? -9.494 10.745 8.115 1.00 98.25 268 VAL A CA 1
ATOM 2050 C C . VAL A 1 268 ? -10.570 11.788 7.825 1.00 98.25 268 VAL A C 1
ATOM 2052 O O . VAL A 1 268 ? -10.576 12.414 6.762 1.00 98.25 268 VAL A O 1
ATOM 2055 N N . GLN A 1 269 ? -11.476 12.005 8.779 1.00 97.62 269 GLN A N 1
ATOM 2056 C CA . GLN A 1 269 ? -12.580 12.952 8.660 1.00 97.62 269 GLN A CA 1
ATOM 2057 C C . GLN A 1 269 ? -12.528 14.023 9.757 1.00 97.62 269 GLN A C 1
ATOM 2059 O O . GLN A 1 269 ? -12.832 13.763 10.919 1.00 97.62 269 GLN A O 1
ATOM 2064 N N . ILE A 1 270 ? -12.218 15.264 9.381 1.00 96.94 270 ILE A N 1
ATOM 2065 C CA . ILE A 1 270 ? -12.302 16.429 10.267 1.00 96.94 270 ILE A CA 1
ATOM 2066 C C . ILE A 1 270 ? -13.563 17.217 9.918 1.00 96.94 270 ILE A C 1
ATOM 2068 O O . ILE A 1 270 ? -13.653 17.834 8.859 1.00 96.94 270 ILE A O 1
ATOM 2072 N N . THR A 1 271 ? -14.534 17.192 10.825 1.00 95.00 271 THR A N 1
ATOM 2073 C CA . THR A 1 271 ? -15.778 17.982 10.765 1.00 95.00 271 THR A CA 1
ATOM 2074 C C . THR A 1 271 ? -15.827 19.078 11.827 1.00 95.00 271 THR A C 1
ATOM 2076 O O . THR A 1 271 ? -16.711 19.928 11.781 1.00 95.00 271 THR A O 1
ATOM 2079 N N . SER A 1 272 ? -14.888 19.073 12.780 1.00 94.00 272 SER A N 1
ATOM 2080 C CA . SER A 1 272 ? -14.768 20.133 13.778 1.00 94.00 272 SER A CA 1
ATOM 2081 C C . SER A 1 272 ? -14.335 21.439 13.127 1.00 94.00 272 SER A C 1
ATOM 2083 O O . SER A 1 272 ? -13.212 21.588 12.645 1.00 94.00 272 SER A O 1
ATOM 2085 N N . GLU A 1 273 ? -15.219 22.419 13.209 1.00 89.62 273 GLU A N 1
ATOM 2086 C CA . GLU A 1 273 ? -14.975 23.795 12.809 1.00 89.62 273 GLU A CA 1
ATOM 2087 C C . GLU A 1 273 ? -13.973 24.540 13.708 1.00 89.62 273 GLU A C 1
ATOM 2089 O O . GLU A 1 273 ? -13.518 25.625 13.336 1.00 89.62 273 GLU A O 1
ATOM 2094 N N . LEU A 1 274 ? -13.662 23.987 14.885 1.00 92.62 274 LEU A N 1
ATOM 2095 C CA . LEU A 1 274 ? -12.674 24.515 15.828 1.00 92.62 274 LEU A CA 1
ATOM 2096 C C . LEU A 1 274 ? -11.286 23.890 15.635 1.00 92.62 274 LEU A C 1
ATOM 2098 O O . LEU A 1 274 ? -10.344 24.281 16.323 1.00 92.62 274 LEU A O 1
ATOM 2102 N N . CYS A 1 275 ? -11.144 22.935 14.710 1.00 94.94 275 CYS A N 1
ATOM 2103 C CA . CYS A 1 275 ? -9.866 22.295 14.443 1.00 94.94 275 CYS A CA 1
ATOM 2104 C C . CYS A 1 275 ? -8.902 23.289 13.785 1.00 94.94 275 CYS A C 1
ATOM 2106 O O . CYS A 1 275 ? -9.065 23.694 12.631 1.00 94.94 275 CYS A O 1
ATOM 2108 N N . THR A 1 276 ? -7.886 23.691 14.539 1.00 95.06 276 THR A N 1
ATOM 2109 C CA . THR A 1 276 ? -6.884 24.662 14.092 1.00 95.06 276 THR A CA 1
ATOM 2110 C C . THR A 1 276 ? -5.794 24.019 13.244 1.00 95.06 276 THR A C 1
ATOM 2112 O O . THR A 1 276 ? -5.228 24.702 12.396 1.00 95.06 276 THR A O 1
ATOM 2115 N N . LEU A 1 277 ? -5.530 22.720 13.430 1.00 96.50 277 LEU A N 1
ATOM 2116 C CA . LEU A 1 277 ? -4.478 21.989 12.727 1.00 96.50 277 LEU A CA 1
ATOM 2117 C C . LEU A 1 277 ? -4.862 20.523 12.469 1.00 96.50 277 LEU A C 1
ATOM 2119 O O . LEU A 1 277 ? -5.143 19.773 13.405 1.00 96.50 277 LEU A O 1
ATOM 2123 N N . LEU A 1 278 ? -4.776 20.116 11.204 1.00 98.06 278 LEU A N 1
ATOM 2124 C CA . LEU A 1 278 ? -4.618 18.733 10.760 1.00 98.06 278 LEU A CA 1
ATOM 2125 C C . LEU A 1 278 ? -3.187 18.559 10.232 1.00 98.06 278 LEU A C 1
ATOM 2127 O O . LEU A 1 278 ? -2.814 19.214 9.262 1.00 98.06 278 LEU A O 1
ATOM 2131 N N . SER A 1 279 ? -2.403 17.679 10.845 1.00 98.06 279 SER A N 1
ATOM 2132 C CA . SER A 1 279 ? -1.036 17.352 10.425 1.00 98.06 279 SER A CA 1
ATOM 2133 C C . SER A 1 279 ? -0.922 15.858 10.145 1.00 98.06 279 SER A C 1
ATOM 2135 O O . SER A 1 279 ? -1.201 15.058 11.033 1.00 98.06 279 SER A O 1
ATOM 2137 N N . ILE A 1 280 ? -0.500 15.484 8.938 1.00 97.88 280 ILE A N 1
ATOM 2138 C CA . ILE A 1 280 ? -0.290 14.100 8.501 1.00 97.88 280 ILE A CA 1
ATOM 2139 C C . ILE A 1 280 ? 1.125 13.986 7.926 1.00 97.88 280 ILE A C 1
ATOM 2141 O O . ILE A 1 280 ? 1.412 14.586 6.889 1.00 97.88 280 ILE A O 1
ATOM 2145 N N . LYS A 1 281 ? 2.026 13.261 8.598 1.00 94.56 281 LYS A N 1
ATOM 2146 C CA . LYS A 1 281 ? 3.460 13.253 8.258 1.00 94.56 281 LYS A CA 1
ATOM 2147 C C . LYS A 1 281 ? 4.060 11.844 8.214 1.00 94.56 281 LYS A C 1
ATOM 2149 O O . LYS A 1 281 ? 3.988 11.093 9.183 1.00 94.56 281 LYS A O 1
ATOM 2154 N N . GLY A 1 282 ? 4.664 11.477 7.089 1.00 91.00 282 GLY A N 1
ATOM 2155 C CA . GLY A 1 282 ? 5.609 10.358 7.003 1.00 91.00 282 GLY A CA 1
ATOM 2156 C C . GLY A 1 282 ? 7.033 10.790 7.371 1.00 91.00 282 GLY A C 1
ATOM 2157 O O . GLY A 1 282 ? 7.248 11.890 7.882 1.00 91.00 282 GLY A O 1
ATOM 2158 N N . THR A 1 283 ? 8.020 9.946 7.073 1.00 81.19 283 THR A N 1
ATOM 2159 C CA . THR A 1 283 ? 9.446 10.290 7.195 1.00 81.19 283 THR A CA 1
ATOM 2160 C C . THR A 1 283 ? 10.195 10.032 5.891 1.00 81.19 283 THR A C 1
ATOM 2162 O O . THR A 1 283 ? 9.775 9.221 5.067 1.00 81.19 283 THR A O 1
ATOM 2165 N N . VAL A 1 284 ? 11.347 10.684 5.709 1.00 74.56 284 VAL A N 1
ATOM 2166 C CA . VAL A 1 284 ? 12.262 10.386 4.596 1.00 74.56 284 VAL A CA 1
ATOM 2167 C C . VAL A 1 284 ? 12.632 8.896 4.639 1.00 74.56 284 VAL A C 1
ATOM 2169 O O . VAL A 1 284 ? 13.048 8.396 5.679 1.00 74.56 284 VAL A O 1
ATOM 2172 N N . GLY A 1 285 ? 12.435 8.176 3.531 1.00 70.19 285 GLY A N 1
ATOM 2173 C CA . GLY A 1 285 ? 12.689 6.730 3.437 1.00 70.19 285 GLY A CA 1
ATOM 2174 C C . GLY A 1 285 ? 11.573 5.821 3.974 1.00 70.19 285 GLY A C 1
ATOM 2175 O O . GLY A 1 285 ? 11.632 4.617 3.748 1.00 70.19 285 GLY A O 1
ATOM 2176 N N . ASN A 1 286 ? 10.544 6.371 4.629 1.00 77.50 286 ASN A N 1
ATOM 2177 C CA . ASN A 1 286 ? 9.358 5.626 5.061 1.00 77.50 286 ASN A CA 1
ATOM 2178 C C . ASN A 1 286 ? 8.104 6.510 4.934 1.00 77.50 286 ASN A C 1
ATOM 2180 O O . ASN A 1 286 ? 7.676 7.173 5.886 1.00 77.50 286 ASN A O 1
ATOM 2184 N N . GLN A 1 287 ? 7.572 6.583 3.714 1.00 83.62 287 GLN A N 1
ATOM 2185 C CA . GLN A 1 287 ? 6.399 7.396 3.399 1.00 83.62 287 GLN A CA 1
ATOM 2186 C C . GLN A 1 287 ? 5.125 6.755 3.955 1.00 83.62 287 GLN A C 1
ATOM 2188 O O . GLN A 1 287 ? 4.930 5.543 3.889 1.00 83.62 287 GLN A O 1
ATOM 2193 N N . MET A 1 288 ? 4.234 7.592 4.486 1.00 92.19 288 MET A N 1
ATOM 2194 C CA . MET A 1 288 ? 2.908 7.154 4.923 1.00 92.19 288 MET A CA 1
ATOM 2195 C C . MET A 1 288 ? 2.086 6.732 3.701 1.00 92.19 288 MET A C 1
ATOM 2197 O O . MET A 1 288 ? 2.143 7.420 2.689 1.00 92.19 288 MET A O 1
ATOM 2201 N N . THR A 1 289 ? 1.288 5.665 3.785 1.00 92.81 289 THR A N 1
ATOM 2202 C CA . THR A 1 289 ? 0.496 5.190 2.633 1.00 92.81 289 THR A CA 1
ATOM 2203 C C . THR A 1 289 ? -1.012 5.259 2.883 1.00 92.81 289 THR A C 1
ATOM 2205 O O . THR A 1 289 ? -1.511 4.737 3.880 1.00 92.81 289 THR A O 1
ATOM 2208 N N . PHE A 1 290 ? -1.739 5.833 1.921 1.00 95.88 290 PHE A N 1
ATOM 2209 C CA . PHE A 1 290 ? -3.176 5.653 1.711 1.00 95.88 290 PHE A CA 1
ATOM 2210 C C . PHE A 1 290 ? -3.398 4.840 0.433 1.00 95.88 290 PHE A C 1
ATOM 2212 O O . PHE A 1 290 ? -2.952 5.234 -0.649 1.00 95.88 290 PHE A O 1
ATOM 2219 N N . SER A 1 291 ? -4.111 3.719 0.545 1.00 91.25 291 SER A N 1
ATOM 2220 C CA . SER A 1 291 ? -4.429 2.859 -0.602 1.00 91.25 291 SER A CA 1
ATOM 2221 C C . SER A 1 291 ? -5.872 2.357 -0.580 1.00 91.25 291 SER A C 1
ATOM 2223 O O . SER A 1 291 ? -6.480 2.221 0.483 1.00 91.25 291 SER A O 1
ATOM 2225 N N . GLY A 1 292 ? -6.439 2.159 -1.775 1.00 77.69 292 GLY A N 1
ATOM 2226 C CA . GLY A 1 292 ? -7.806 1.670 -1.975 1.00 77.69 292 GLY A CA 1
ATOM 2227 C C . GLY A 1 292 ? -7.865 0.183 -2.338 1.00 77.69 292 GLY A C 1
ATOM 2228 O O . GLY A 1 292 ? -6.840 -0.473 -2.485 1.00 77.69 292 GLY A O 1
ATOM 2229 N N . LEU A 1 293 ? -9.078 -0.342 -2.547 1.00 73.38 293 LEU A N 1
ATOM 2230 C CA . LEU A 1 293 ? -9.363 -1.770 -2.785 1.00 73.38 293 LEU A CA 1
ATOM 2231 C C . LEU A 1 293 ? -9.036 -2.281 -4.207 1.00 73.38 293 LEU A C 1
ATOM 2233 O O . LEU A 1 293 ? -9.711 -3.162 -4.740 1.00 73.38 293 LEU A O 1
ATOM 2237 N N . LYS A 1 294 ? -7.979 -1.761 -4.844 1.00 65.94 294 LYS A N 1
ATOM 2238 C CA . LYS A 1 294 ? -7.650 -2.015 -6.264 1.00 65.94 294 LYS A CA 1
ATOM 2239 C C . LYS A 1 294 ? -8.806 -1.590 -7.201 1.00 65.94 294 LYS A C 1
ATOM 2241 O O . LYS A 1 294 ? -9.741 -0.903 -6.804 1.00 65.94 294 LYS A O 1
ATOM 2246 N N . SER A 1 295 ? -8.716 -1.894 -8.499 1.00 61.41 295 SER A N 1
ATOM 2247 C CA . SER A 1 295 ? -9.582 -1.296 -9.536 1.00 61.41 295 SER A CA 1
ATOM 2248 C C . SER A 1 295 ? -11.048 -1.744 -9.543 1.00 61.41 295 SER A C 1
ATOM 2250 O O . SER A 1 295 ? -11.856 -1.099 -10.208 1.00 61.41 295 SER A O 1
ATOM 2252 N N . ASN A 1 296 ? -11.389 -2.848 -8.874 1.00 70.88 296 ASN A N 1
ATOM 2253 C CA . ASN A 1 296 ? -12.706 -3.483 -9.019 1.00 70.88 296 ASN A CA 1
ATOM 2254 C C . ASN A 1 296 ? -13.729 -3.023 -7.971 1.00 70.88 296 ASN A C 1
ATOM 2256 O O . ASN A 1 296 ? -14.922 -3.202 -8.190 1.00 70.88 296 ASN A O 1
ATOM 2260 N N . ASP A 1 297 ? -13.274 -2.382 -6.892 1.00 80.88 297 ASP A N 1
ATOM 2261 C CA . ASP A 1 297 ? -14.116 -1.899 -5.797 1.00 80.88 297 ASP A CA 1
ATOM 2262 C C . ASP A 1 297 ? -13.961 -0.377 -5.642 1.00 80.88 297 ASP A C 1
ATOM 2264 O O . ASP A 1 297 ? -13.137 0.096 -4.851 1.00 80.88 297 ASP A O 1
ATOM 2268 N N . PRO A 1 298 ? -14.709 0.427 -6.423 1.00 88.19 298 PRO A N 1
ATOM 2269 C CA . PRO A 1 298 ? -14.593 1.874 -6.372 1.00 88.19 298 PRO A CA 1
ATOM 2270 C C . PRO A 1 298 ? -15.073 2.440 -5.028 1.00 88.19 298 PRO A C 1
ATOM 2272 O O . PRO A 1 298 ? -16.109 2.048 -4.492 1.00 88.19 298 PRO A O 1
ATOM 2275 N N . LEU A 1 299 ? -14.327 3.412 -4.508 1.00 92.56 299 LEU A N 1
ATOM 2276 C CA . LEU A 1 299 ? -14.601 4.121 -3.264 1.00 92.56 299 LEU A CA 1
ATOM 2277 C C . LEU A 1 299 ? -15.503 5.335 -3.531 1.00 92.56 299 LEU A C 1
ATOM 2279 O O . LEU A 1 299 ? -15.123 6.240 -4.274 1.00 92.56 299 LEU A O 1
ATOM 2283 N N . SER A 1 300 ? -16.669 5.410 -2.893 1.00 92.81 300 SER A N 1
ATOM 2284 C CA . SER A 1 300 ? -17.534 6.601 -2.976 1.00 92.81 300 SER A CA 1
ATOM 2285 C C . SER A 1 300 ? -17.274 7.632 -1.862 1.00 92.81 300 SER A C 1
ATOM 2287 O O . SER A 1 300 ? -17.875 8.710 -1.854 1.00 92.81 300 SER A O 1
ATOM 2289 N N . GLY A 1 301 ? -16.379 7.309 -0.922 1.00 94.38 301 GLY A N 1
ATOM 2290 C CA . GLY A 1 301 ? -15.877 8.171 0.151 1.00 94.38 301 GLY A CA 1
ATOM 2291 C C . GLY A 1 301 ? -14.503 8.779 -0.150 1.00 94.38 301 GLY A C 1
ATOM 2292 O O . GLY A 1 301 ? -14.080 8.861 -1.303 1.00 94.38 301 GLY A O 1
ATOM 2293 N N . HIS A 1 302 ? -13.795 9.226 0.891 1.00 96.06 302 HIS A N 1
ATOM 2294 C CA . HIS A 1 302 ? -12.538 9.973 0.739 1.00 96.06 302 HIS A CA 1
ATOM 2295 C C . HIS A 1 302 ? -11.383 9.382 1.540 1.00 96.06 302 HIS A C 1
ATOM 2297 O O . HIS A 1 302 ? -11.609 8.884 2.633 1.00 96.06 302 HIS A O 1
ATOM 2303 N N . PHE A 1 303 ? -10.127 9.525 1.111 1.00 97.56 303 PHE A N 1
ATOM 2304 C CA . PHE A 1 303 ? -9.032 9.258 2.057 1.00 97.56 303 PHE A CA 1
ATOM 2305 C C . PHE A 1 303 ? -9.009 10.315 3.160 1.00 97.56 303 PHE A C 1
ATOM 2307 O O . PHE A 1 303 ? -9.041 9.984 4.342 1.00 97.56 303 PHE A O 1
ATOM 2314 N N . ILE A 1 304 ? -9.039 11.591 2.782 1.00 98.06 304 ILE A N 1
ATOM 2315 C CA . ILE A 1 304 ? -9.042 12.710 3.721 1.00 98.06 304 ILE A CA 1
ATOM 2316 C C . ILE A 1 304 ? -10.197 13.647 3.373 1.00 98.06 304 ILE A C 1
ATOM 2318 O O . ILE A 1 304 ? -10.318 14.117 2.242 1.00 98.06 304 ILE A O 1
ATOM 2322 N N . LYS A 1 305 ? -11.031 13.971 4.363 1.00 97.38 305 LYS A N 1
ATOM 2323 C CA . LYS A 1 305 ? -12.056 15.020 4.273 1.00 97.38 305 LYS A CA 1
ATOM 2324 C C . LYS A 1 305 ? -11.900 15.967 5.454 1.00 97.38 305 LYS A C 1
ATOM 2326 O O . LYS A 1 305 ? -12.027 15.529 6.592 1.00 97.38 305 LYS A O 1
ATOM 2331 N N . SER A 1 306 ? -11.627 17.247 5.208 1.00 96.19 306 SER A N 1
ATOM 2332 C CA . SER A 1 306 ? -11.287 18.185 6.287 1.00 96.19 306 SER A CA 1
ATOM 2333 C C . SER A 1 306 ? -11.911 19.573 6.140 1.00 96.19 306 SER A C 1
ATOM 2335 O O . SER A 1 306 ? -12.057 20.087 5.028 1.00 96.19 306 SER A O 1
ATOM 2337 N N . VAL A 1 307 ? -12.227 20.173 7.294 1.00 95.19 307 VAL A N 1
ATOM 2338 C CA . VAL A 1 307 ? -12.590 21.593 7.473 1.00 95.19 307 VAL A CA 1
ATOM 2339 C C . VAL A 1 307 ? -11.613 22.349 8.402 1.00 95.19 307 VAL A C 1
ATOM 2341 O O . VAL A 1 307 ? -11.939 23.399 8.957 1.00 95.19 307 VAL A O 1
ATOM 2344 N N . ALA A 1 308 ? -10.422 21.785 8.651 1.00 94.38 308 ALA A N 1
ATOM 2345 C CA . ALA A 1 308 ? -9.428 22.376 9.553 1.00 94.38 308 ALA A CA 1
ATOM 2346 C C . ALA A 1 308 ? -8.821 23.668 8.980 1.00 94.38 308 ALA A C 1
ATOM 2348 O O . ALA A 1 308 ? -8.612 23.768 7.771 1.00 94.38 308 ALA A O 1
ATOM 2349 N N . LEU A 1 309 ? -8.478 24.629 9.846 1.00 92.19 309 LEU A N 1
ATOM 2350 C CA . LEU A 1 309 ? -7.899 25.918 9.429 1.00 92.19 309 LEU A CA 1
ATOM 2351 C C . LEU A 1 309 ? -6.508 25.768 8.798 1.00 92.19 309 LEU A C 1
ATOM 2353 O O . LEU A 1 309 ? -6.211 26.419 7.799 1.00 92.19 309 LEU A O 1
ATOM 2357 N N . ARG A 1 310 ? -5.658 24.911 9.370 1.00 95.69 310 ARG A N 1
ATOM 2358 C CA . ARG A 1 310 ? -4.335 24.580 8.835 1.00 95.69 310 ARG A CA 1
ATOM 2359 C C . ARG A 1 310 ? -4.256 23.091 8.526 1.00 95.69 310 ARG A C 1
ATOM 2361 O O . ARG A 1 310 ? -4.593 22.271 9.377 1.00 95.69 310 ARG A O 1
ATOM 2368 N N . ILE A 1 311 ? -3.826 22.748 7.319 1.00 97.81 311 ILE A N 1
ATOM 2369 C CA . ILE A 1 311 ? -3.648 21.372 6.849 1.00 97.81 311 ILE A CA 1
ATOM 2370 C C . ILE A 1 311 ? -2.203 21.218 6.375 1.00 97.81 311 ILE A C 1
ATOM 2372 O O . ILE A 1 311 ? -1.778 21.912 5.455 1.00 97.81 311 ILE A O 1
ATOM 2376 N N . GLU A 1 312 ? -1.464 20.302 6.992 1.00 98.00 312 GLU A N 1
ATOM 2377 C CA . GLU A 1 312 ? -0.094 19.944 6.618 1.00 98.00 312 GLU A CA 1
ATOM 2378 C C . GLU A 1 312 ? -0.029 18.464 6.279 1.00 98.00 312 GLU A C 1
ATOM 2380 O O . GLU A 1 312 ? -0.291 17.624 7.137 1.00 98.00 312 GLU A O 1
ATOM 2385 N N . ILE A 1 313 ? 0.321 18.140 5.039 1.00 98.00 313 ILE A N 1
ATOM 2386 C CA . ILE A 1 313 ? 0.470 16.760 4.577 1.00 98.00 313 ILE A CA 1
ATOM 2387 C C . ILE A 1 313 ? 1.868 16.628 3.976 1.00 98.00 313 ILE A C 1
ATOM 2389 O O . ILE A 1 313 ? 2.192 17.329 3.016 1.00 98.00 313 ILE A O 1
ATOM 2393 N N . GLN A 1 314 ? 2.712 15.787 4.579 1.00 97.00 314 GLN A N 1
ATOM 2394 C CA . GLN A 1 314 ? 4.128 15.670 4.218 1.00 97.00 314 GLN A CA 1
ATOM 2395 C C . GLN A 1 314 ? 4.572 14.210 4.112 1.00 97.00 314 GLN A C 1
ATOM 2397 O O . GLN A 1 314 ? 4.251 13.415 4.994 1.00 97.00 314 GLN A O 1
ATOM 2402 N N . TYR A 1 315 ? 5.349 13.862 3.081 1.00 95.31 315 TYR A N 1
ATOM 2403 C CA . TYR A 1 315 ? 5.881 12.501 2.883 1.00 95.31 315 TYR A CA 1
ATOM 2404 C C . TYR A 1 315 ? 4.783 11.418 2.850 1.00 95.31 315 TYR A C 1
ATOM 2406 O O . TYR A 1 315 ? 4.864 10.414 3.565 1.00 95.31 315 TYR A O 1
ATOM 2414 N N . VAL A 1 316 ? 3.731 11.644 2.053 1.00 96.38 316 VAL A N 1
ATOM 2415 C CA . VAL A 1 316 ? 2.564 10.749 1.956 1.00 96.38 316 VAL A CA 1
ATOM 2416 C C . VAL A 1 316 ? 2.349 10.259 0.525 1.00 96.38 316 VAL A C 1
ATOM 2418 O O . VAL A 1 316 ? 2.294 11.055 -0.414 1.00 96.38 316 VAL A O 1
ATOM 2421 N N . ASP A 1 317 ? 2.143 8.953 0.391 1.00 95.12 317 ASP A N 1
ATOM 2422 C CA . ASP A 1 317 ? 1.769 8.255 -0.830 1.00 95.12 317 ASP A CA 1
ATOM 2423 C C . ASP A 1 317 ? 0.265 7.966 -0.856 1.00 95.12 317 ASP A C 1
ATOM 2425 O O . ASP A 1 317 ? -0.266 7.198 -0.055 1.00 95.12 317 ASP A O 1
ATOM 2429 N N . PHE A 1 318 ? -0.424 8.540 -1.836 1.00 95.94 318 PHE A N 1
ATOM 2430 C CA . PHE A 1 318 ? -1.790 8.201 -2.215 1.00 95.94 318 PHE A CA 1
ATOM 2431 C C . PHE A 1 318 ? -1.734 7.357 -3.487 1.00 95.94 318 PHE A C 1
ATOM 2433 O O . PHE A 1 318 ? -1.379 7.865 -4.558 1.00 95.94 318 PHE A O 1
ATOM 2440 N N . ARG A 1 319 ? -2.071 6.067 -3.394 1.00 92.44 319 ARG A N 1
ATOM 2441 C CA . ARG A 1 319 ? -1.910 5.151 -4.530 1.00 92.44 319 ARG A CA 1
ATOM 2442 C C . ARG A 1 319 ? -3.041 4.151 -4.714 1.00 92.44 319 ARG A C 1
ATOM 2444 O O . ARG A 1 319 ? -3.759 3.820 -3.776 1.00 92.44 319 ARG A O 1
ATOM 2451 N N . ASP A 1 320 ? -3.165 3.675 -5.950 1.00 88.75 320 ASP A N 1
ATOM 2452 C CA . ASP A 1 320 ? -3.949 2.493 -6.327 1.00 88.75 320 ASP A CA 1
ATOM 2453 C C . ASP A 1 320 ? -5.407 2.523 -5.848 1.00 88.75 320 ASP A C 1
ATOM 2455 O O . ASP A 1 320 ? -5.929 1.573 -5.266 1.00 88.75 320 ASP A O 1
ATOM 2459 N N . ALA A 1 321 ? -6.082 3.641 -6.113 1.00 91.00 321 ALA A N 1
ATOM 2460 C CA . ALA A 1 321 ? -7.463 3.861 -5.710 1.00 91.00 321 ALA A CA 1
ATOM 2461 C C . ALA A 1 321 ? -8.332 4.211 -6.912 1.00 91.00 321 ALA A C 1
ATOM 2463 O O . ALA A 1 321 ? -7.957 5.028 -7.754 1.00 91.00 321 ALA A O 1
ATOM 2464 N N . THR A 1 322 ? -9.520 3.618 -6.966 1.00 91.94 322 THR A N 1
ATOM 2465 C CA . THR A 1 322 ? -10.572 4.017 -7.900 1.00 91.94 322 THR A CA 1
ATOM 2466 C C . THR A 1 322 ? -11.710 4.625 -7.094 1.00 91.94 322 THR A C 1
ATOM 2468 O O . THR A 1 322 ? -12.145 4.029 -6.119 1.00 91.94 322 THR A O 1
ATOM 2471 N N . PHE A 1 323 ? -12.178 5.807 -7.478 1.00 91.75 323 PHE A N 1
ATOM 2472 C CA . PHE A 1 323 ? -13.249 6.544 -6.822 1.00 91.75 323 PHE A CA 1
ATOM 2473 C C . PHE A 1 323 ? -14.503 6.599 -7.700 1.00 91.75 323 PHE A C 1
ATOM 2475 O O . PHE A 1 323 ? -14.409 6.562 -8.930 1.00 91.75 323 PHE A O 1
ATOM 2482 N N . SER A 1 324 ? -15.666 6.716 -7.063 1.00 90.00 324 SER A N 1
ATOM 2483 C CA . SER A 1 324 ? -16.987 6.926 -7.670 1.00 90.00 324 SER A CA 1
ATOM 2484 C C . SER A 1 324 ? -17.717 8.105 -7.014 1.00 90.00 324 SER A C 1
ATOM 2486 O O . SER A 1 324 ? -17.273 8.646 -6.003 1.00 90.00 324 SER A O 1
ATOM 2488 N N . ASP A 1 325 ? -18.839 8.534 -7.595 1.00 86.19 325 ASP A N 1
ATOM 2489 C CA . ASP A 1 325 ? -19.730 9.561 -7.036 1.00 86.19 325 ASP A CA 1
ATOM 2490 C C . ASP A 1 325 ? -19.018 10.877 -6.643 1.00 86.19 325 ASP A C 1
ATOM 2492 O O . ASP A 1 325 ? -18.518 11.616 -7.497 1.00 86.19 325 ASP A O 1
ATOM 2496 N N . LEU A 1 326 ? -18.997 11.200 -5.345 1.00 86.75 326 LEU A N 1
ATOM 2497 C CA . LEU A 1 326 ? -18.316 12.362 -4.768 1.00 86.75 326 LEU A CA 1
ATOM 2498 C C . LEU A 1 326 ? -16.938 12.018 -4.188 1.00 86.75 326 LEU A C 1
ATOM 2500 O O . LEU A 1 326 ? -16.270 12.917 -3.674 1.00 86.75 326 LEU A O 1
ATOM 2504 N N . GLY A 1 327 ? -16.537 10.748 -4.240 1.00 90.50 327 GLY A N 1
ATOM 2505 C CA . GLY A 1 327 ? -15.305 10.248 -3.655 1.00 90.50 327 GLY A CA 1
ATOM 2506 C C . GLY A 1 327 ? -14.058 10.763 -4.366 1.00 90.50 327 GLY A C 1
ATOM 2507 O O . GLY A 1 327 ? -14.061 11.016 -5.573 1.00 90.50 327 GLY A O 1
ATOM 2508 N N . ASN A 1 328 ? -12.989 10.947 -3.595 1.00 93.19 328 ASN A N 1
ATOM 2509 C CA . ASN A 1 328 ? -11.665 11.339 -4.074 1.00 93.19 328 ASN A CA 1
ATOM 2510 C C . ASN A 1 328 ? -10.607 11.172 -2.974 1.00 93.19 328 ASN A C 1
ATOM 2512 O O . ASN A 1 328 ? -10.951 10.976 -1.811 1.00 93.19 328 ASN A O 1
ATOM 2516 N N . ALA A 1 329 ? -9.318 11.304 -3.297 1.00 95.62 329 ALA A N 1
ATOM 2517 C CA . ALA A 1 329 ? -8.286 11.176 -2.270 1.00 95.62 329 ALA A CA 1
ATOM 2518 C C . ALA A 1 329 ? -8.430 12.262 -1.189 1.00 95.62 329 ALA A C 1
ATOM 2520 O O . ALA A 1 329 ? -8.520 11.938 -0.009 1.00 95.62 329 ALA A O 1
ATOM 2521 N N . ILE A 1 330 ? -8.520 13.539 -1.566 1.00 97.19 330 ILE A N 1
ATOM 2522 C CA . ILE A 1 330 ? -8.552 14.644 -0.600 1.00 97.19 330 ILE A CA 1
ATOM 2523 C C . ILE A 1 330 ? -9.666 15.635 -0.929 1.00 97.19 330 ILE A C 1
ATOM 2525 O O . ILE A 1 330 ? -9.691 16.245 -1.998 1.00 97.19 330 ILE A O 1
ATOM 2529 N N . THR A 1 331 ? -10.565 15.853 0.028 1.00 95.88 331 THR A N 1
ATOM 2530 C CA . THR A 1 331 ? -11.587 16.904 -0.000 1.00 95.88 331 THR A CA 1
ATOM 2531 C C . THR A 1 331 ? -11.341 17.917 1.123 1.00 95.88 331 THR A C 1
ATOM 2533 O O . THR A 1 331 ? -11.303 17.556 2.299 1.00 95.88 331 THR A O 1
ATOM 2536 N N . ILE A 1 332 ? -11.251 19.203 0.777 1.00 95.31 332 ILE A N 1
ATOM 2537 C CA . ILE A 1 332 ? -11.129 20.318 1.729 1.00 95.31 332 ILE A CA 1
ATOM 2538 C C . ILE A 1 332 ? -12.308 21.273 1.530 1.00 95.31 332 ILE A C 1
ATOM 2540 O O . ILE A 1 332 ? -12.547 21.731 0.412 1.00 95.31 332 ILE A O 1
ATOM 2544 N N . LEU A 1 333 ? -13.052 21.570 2.599 1.00 91.88 333 LEU A N 1
ATOM 2545 C CA . LEU A 1 333 ? -14.277 22.380 2.555 1.00 91.88 333 LEU A CA 1
ATOM 2546 C C . LEU A 1 333 ? -14.202 23.546 3.554 1.00 91.88 333 LEU A C 1
ATOM 2548 O O . LEU A 1 333 ? -14.849 23.523 4.594 1.00 91.88 333 LEU A O 1
ATOM 2552 N N . ASN A 1 334 ? -13.439 24.584 3.211 1.00 82.75 334 ASN A N 1
ATOM 2553 C CA . ASN A 1 334 ? -13.247 25.785 4.031 1.00 82.75 334 ASN A CA 1
ATOM 2554 C C . ASN A 1 334 ? -13.768 27.048 3.335 1.00 82.75 334 ASN A C 1
ATOM 2556 O O . ASN A 1 334 ? -13.100 28.079 3.265 1.00 82.75 334 ASN A O 1
ATOM 2560 N N . ASN A 1 335 ? -14.986 26.992 2.811 1.00 77.19 335 ASN A N 1
ATOM 2561 C CA . ASN A 1 335 ? -15.612 28.114 2.109 1.00 77.19 335 ASN A CA 1
ATOM 2562 C C . ASN A 1 335 ? -16.032 29.283 3.024 1.00 77.19 335 ASN A C 1
ATOM 2564 O O . ASN A 1 335 ? -16.482 30.304 2.515 1.00 77.19 335 ASN A O 1
ATOM 2568 N N . LEU A 1 336 ? -15.868 29.164 4.348 1.00 75.12 336 LEU A N 1
ATOM 2569 C CA . LEU A 1 336 ? -16.275 30.181 5.330 1.00 75.12 336 LEU A CA 1
ATOM 2570 C C . LEU A 1 336 ? -15.135 30.709 6.219 1.00 75.12 336 LEU A C 1
ATOM 2572 O O . LEU A 1 336 ? -15.402 31.530 7.097 1.00 75.12 336 LEU A O 1
ATOM 2576 N N . LYS A 1 337 ? -13.889 30.236 6.057 1.00 79.88 337 LYS A N 1
ATOM 2577 C CA . LYS A 1 337 ? -12.769 30.569 6.960 1.00 79.88 337 LYS A CA 1
ATOM 2578 C C . LYS A 1 337 ? -11.449 30.732 6.212 1.00 79.88 337 LYS A C 1
ATOM 2580 O O . LYS A 1 337 ? -11.273 30.183 5.126 1.00 79.88 337 LYS A O 1
ATOM 2585 N N . VAL A 1 338 ? -10.512 31.454 6.831 1.00 81.62 338 VAL A N 1
ATOM 2586 C CA . VAL A 1 338 ? -9.120 31.499 6.367 1.00 81.62 338 VAL A CA 1
ATOM 2587 C C . VAL A 1 338 ? -8.506 30.104 6.448 1.00 81.62 338 VAL A C 1
ATOM 2589 O O . VAL A 1 338 ? -8.746 29.381 7.414 1.00 81.62 338 VAL A O 1
ATOM 2592 N N . SER A 1 339 ? -7.748 29.716 5.424 1.00 87.56 339 SER A N 1
ATOM 2593 C CA . SER A 1 339 ? -7.142 28.382 5.341 1.00 87.56 339 SER A CA 1
ATOM 2594 C C . SER A 1 339 ? -5.679 28.441 4.935 1.00 87.56 339 SER A C 1
ATOM 2596 O O . SER A 1 339 ? -5.344 29.164 4.001 1.00 87.56 339 SER A O 1
ATOM 2598 N N . GLU A 1 340 ? -4.831 27.638 5.572 1.00 93.94 340 GLU A N 1
ATOM 2599 C CA . GLU A 1 340 ? -3.460 27.370 5.131 1.00 93.94 340 GLU A CA 1
ATOM 2600 C C . GLU A 1 340 ? -3.300 25.874 4.854 1.00 93.94 340 GLU A C 1
ATOM 2602 O O . GLU A 1 340 ? -3.425 25.044 5.748 1.00 93.94 340 GLU A O 1
ATOM 2607 N N . ILE A 1 341 ? -3.048 25.521 3.599 1.00 96.88 341 ILE A N 1
ATOM 2608 C CA . ILE A 1 341 ? -2.974 24.142 3.124 1.00 96.88 341 ILE A CA 1
ATOM 2609 C C . ILE A 1 341 ? -1.590 23.947 2.524 1.00 96.88 341 ILE A C 1
ATOM 2611 O O . ILE A 1 341 ? -1.213 24.681 1.614 1.00 96.88 341 ILE A O 1
ATOM 2615 N N . THR A 1 342 ? -0.840 22.975 3.031 1.00 97.62 342 THR A N 1
ATOM 2616 C CA . THR A 1 342 ? 0.497 22.636 2.543 1.00 97.62 342 THR A CA 1
ATOM 2617 C C . THR A 1 342 ? 0.597 21.145 2.257 1.00 97.62 342 THR A C 1
ATOM 2619 O O . THR A 1 342 ? 0.375 20.321 3.144 1.00 97.62 342 THR A O 1
ATOM 2622 N N . PHE A 1 343 ? 0.973 20.826 1.023 1.00 97.62 343 PHE A N 1
ATOM 2623 C CA . PHE A 1 343 ? 1.431 19.517 0.581 1.00 97.62 343 PHE A CA 1
ATOM 2624 C C . PHE A 1 343 ? 2.930 19.600 0.311 1.00 97.62 343 PHE A C 1
ATOM 2626 O O . PHE A 1 343 ? 3.366 20.488 -0.422 1.00 97.62 343 PHE A O 1
ATOM 2633 N N . ASP A 1 344 ? 3.709 18.696 0.890 1.00 95.25 344 ASP A N 1
ATOM 2634 C CA . ASP A 1 344 ? 5.159 18.644 0.702 1.00 95.25 344 ASP A CA 1
ATOM 2635 C C . ASP A 1 344 ? 5.613 17.197 0.485 1.00 95.25 344 ASP A C 1
ATOM 2637 O O . ASP A 1 344 ? 5.245 16.305 1.250 1.00 95.25 344 ASP A O 1
ATOM 2641 N N . GLN A 1 345 ? 6.369 16.937 -0.581 1.00 94.12 345 GLN A N 1
ATOM 2642 C CA . GLN A 1 345 ? 6.867 15.595 -0.918 1.00 94.12 345 GLN A CA 1
ATOM 2643 C C . GLN A 1 345 ? 5.781 14.502 -0.896 1.00 94.12 345 GLN A C 1
ATOM 2645 O O . GLN A 1 345 ? 5.971 13.419 -0.341 1.00 94.12 345 GLN A O 1
ATOM 2650 N N . CYS A 1 346 ? 4.610 14.799 -1.466 1.00 95.81 346 CYS A N 1
ATOM 2651 C CA . CYS A 1 346 ? 3.500 13.852 -1.575 1.00 95.81 346 CYS A CA 1
ATOM 2652 C C . CYS A 1 346 ? 3.423 13.243 -2.979 1.00 95.81 346 CYS A C 1
ATOM 2654 O O . CYS A 1 346 ? 3.571 13.955 -3.978 1.00 95.81 346 CYS A O 1
ATOM 2656 N N . ASN A 1 347 ? 3.104 11.952 -3.067 1.00 94.81 347 ASN A N 1
ATOM 2657 C CA . ASN A 1 347 ? 2.888 11.270 -4.339 1.00 94.81 347 ASN A CA 1
ATOM 2658 C C . ASN A 1 347 ? 1.422 10.867 -4.501 1.00 94.81 347 ASN A C 1
ATOM 2660 O O . ASN A 1 347 ? 0.837 10.222 -3.641 1.00 94.81 347 ASN A O 1
ATOM 2664 N N . PHE A 1 348 ? 0.848 11.184 -5.653 1.00 95.31 348 PHE A N 1
ATOM 2665 C CA . PHE A 1 348 ? -0.463 10.735 -6.100 1.00 95.31 348 PHE A CA 1
ATOM 2666 C C . PHE A 1 348 ? -0.252 9.892 -7.355 1.00 95.31 348 PHE A C 1
ATOM 2668 O O . PHE A 1 348 ? 0.111 10.425 -8.408 1.00 95.31 348 PHE A O 1
ATOM 2675 N N . THR A 1 349 ? -0.441 8.577 -7.248 1.00 92.50 349 THR A N 1
ATOM 2676 C CA . THR A 1 349 ? -0.111 7.641 -8.332 1.00 92.50 349 THR A CA 1
ATOM 2677 C C . THR A 1 349 ? -1.252 6.672 -8.601 1.00 92.50 349 THR A C 1
ATOM 2679 O O . THR A 1 349 ? -1.775 6.051 -7.683 1.00 92.50 349 THR A O 1
ATOM 2682 N N . ASN A 1 350 ? -1.628 6.510 -9.873 1.00 90.62 350 ASN A N 1
ATOM 2683 C CA . ASN A 1 350 ? -2.670 5.560 -10.294 1.00 90.62 350 ASN A CA 1
ATOM 2684 C C . ASN A 1 350 ? -4.024 5.781 -9.578 1.00 90.62 350 ASN A C 1
ATOM 2686 O O . ASN A 1 350 ? -4.732 4.834 -9.238 1.00 90.62 350 ASN A O 1
ATOM 2690 N N . ILE A 1 351 ? -4.388 7.047 -9.350 1.00 91.19 351 ILE A N 1
ATOM 2691 C CA . ILE A 1 351 ? -5.682 7.428 -8.774 1.00 91.19 351 ILE A CA 1
ATOM 2692 C C . ILE A 1 351 ? -6.692 7.630 -9.898 1.00 91.19 351 ILE A C 1
ATOM 2694 O O . ILE A 1 351 ? -6.467 8.417 -10.816 1.00 91.19 351 ILE A O 1
ATOM 2698 N N . ARG A 1 352 ? -7.820 6.930 -9.838 1.00 90.06 352 ARG A N 1
ATOM 2699 C CA . ARG A 1 352 ? -8.834 6.932 -10.897 1.00 90.06 352 ARG A CA 1
ATOM 2700 C C . ARG A 1 352 ? -10.174 7.398 -10.349 1.00 90.06 352 ARG A C 1
ATOM 2702 O O . ARG A 1 352 ? -10.526 7.065 -9.231 1.00 90.06 352 ARG A O 1
ATOM 2709 N N . GLY A 1 353 ? -10.938 8.137 -11.137 1.00 88.06 353 GLY A N 1
ATOM 2710 C CA . GLY A 1 353 ? -12.361 8.389 -10.940 1.00 88.06 353 GLY A CA 1
ATOM 2711 C C . GLY A 1 353 ? -13.137 7.773 -12.099 1.00 88.06 353 GLY A C 1
ATOM 2712 O O . GLY A 1 353 ? -12.760 7.982 -13.254 1.00 88.06 353 GLY A O 1
ATOM 2713 N N . ILE A 1 354 ? -14.187 7.005 -11.817 1.00 85.44 354 ILE A N 1
ATOM 2714 C CA . ILE A 1 354 ? -15.017 6.366 -12.850 1.00 85.44 354 ILE A CA 1
ATOM 2715 C C . ILE A 1 354 ? -16.034 7.340 -13.466 1.00 85.44 354 ILE A C 1
ATOM 2717 O O . ILE A 1 354 ? -16.188 8.490 -13.046 1.00 85.44 354 ILE A O 1
ATOM 2721 N N . THR A 1 355 ? -16.758 6.868 -14.482 1.00 70.44 355 THR A N 1
ATOM 2722 C CA . THR A 1 355 ? -17.854 7.616 -15.107 1.00 70.44 355 THR A CA 1
ATOM 2723 C C . THR A 1 355 ? -18.926 7.987 -14.088 1.00 70.44 355 THR A C 1
ATOM 2725 O O . THR A 1 355 ? -19.468 7.125 -13.408 1.00 70.44 355 THR A O 1
ATOM 2728 N N . GLY A 1 356 ? -19.222 9.287 -13.988 1.00 69.56 356 GLY A N 1
ATOM 2729 C CA . GLY A 1 356 ? -20.157 9.848 -13.006 1.00 69.56 356 GLY A CA 1
ATOM 2730 C C . GLY A 1 356 ? -19.499 10.553 -11.815 1.00 69.56 356 GLY A C 1
ATOM 2731 O O . GLY A 1 356 ? -20.198 11.275 -11.106 1.00 69.56 356 GLY A O 1
ATOM 2732 N N . CYS A 1 357 ? -18.175 10.431 -11.629 1.00 76.44 357 CYS A N 1
ATOM 2733 C CA . CYS A 1 357 ? -17.455 11.201 -10.611 1.00 76.44 357 CYS A CA 1
ATOM 2734 C C . CYS A 1 357 ? -17.666 12.708 -10.793 1.00 76.44 357 CYS A C 1
ATOM 2736 O O . CYS A 1 357 ? -17.417 13.246 -11.873 1.00 76.44 357 CYS A O 1
ATOM 2738 N N . GLN A 1 358 ? -18.054 13.407 -9.726 1.00 72.56 358 GLN A N 1
ATOM 2739 C CA . GLN A 1 358 ? -18.356 14.845 -9.781 1.00 72.56 358 GLN A CA 1
ATOM 2740 C C . GLN A 1 358 ? -17.211 15.738 -9.288 1.00 72.56 358 GLN A C 1
ATOM 2742 O O . GLN A 1 358 ? -17.284 16.962 -9.395 1.00 72.56 358 GLN A O 1
ATOM 2747 N N . ARG A 1 359 ? -16.156 15.143 -8.720 1.00 79.50 359 ARG A N 1
ATOM 2748 C CA . ARG A 1 359 ? -15.014 15.852 -8.126 1.00 79.50 359 ARG A CA 1
ATOM 2749 C C . ARG A 1 359 ? -13.689 15.354 -8.684 1.00 79.50 359 ARG A C 1
ATOM 2751 O O . ARG A 1 359 ? -13.599 14.248 -9.209 1.00 79.50 359 ARG A O 1
ATOM 2758 N N . SER A 1 360 ? -12.659 16.183 -8.547 1.00 87.50 360 SER A N 1
ATOM 2759 C CA . SER A 1 360 ? -11.292 15.822 -8.919 1.00 87.50 360 SER A CA 1
ATOM 2760 C C . SER A 1 360 ? -10.780 14.647 -8.104 1.00 87.50 360 SER A C 1
ATOM 2762 O O . SER A 1 360 ? -10.979 14.606 -6.890 1.00 87.50 360 SER A O 1
ATOM 2764 N N . CYS A 1 361 ? -10.120 13.709 -8.782 1.00 88.62 361 CYS A N 1
ATOM 2765 C CA . CYS A 1 361 ? -9.779 12.402 -8.224 1.00 88.62 361 CYS A CA 1
ATOM 2766 C C . CYS A 1 361 ? -8.685 12.468 -7.142 1.00 88.62 361 CYS A C 1
ATOM 2768 O O . CYS A 1 361 ? -8.763 11.714 -6.171 1.00 88.62 361 CYS A O 1
ATOM 2770 N N . CYS A 1 362 ? -7.728 13.402 -7.239 1.00 93.88 362 CYS A N 1
ATOM 2771 C CA . CYS A 1 362 ? -6.695 13.589 -6.216 1.00 93.88 362 CYS A CA 1
ATOM 2772 C C . CYS A 1 362 ? -7.125 14.629 -5.180 1.00 93.88 362 CYS A C 1
ATOM 2774 O O . CYS A 1 362 ? -7.353 14.290 -4.024 1.00 93.88 362 CYS A O 1
ATOM 2776 N N . ILE A 1 363 ? -7.255 15.896 -5.579 1.00 94.88 363 ILE A N 1
ATOM 2777 C CA . ILE A 1 363 ? -7.524 16.996 -4.643 1.00 94.88 363 ILE A CA 1
ATOM 2778 C C . ILE A 1 363 ? -8.718 17.809 -5.127 1.00 94.88 363 ILE A C 1
ATOM 2780 O O . ILE A 1 363 ? -8.736 18.313 -6.250 1.00 94.88 363 ILE A O 1
ATOM 2784 N N . TYR A 1 364 ? -9.696 17.984 -4.246 1.00 93.94 364 TYR A N 1
ATOM 2785 C CA . TYR A 1 364 ? -10.783 18.940 -4.396 1.00 93.94 364 TYR A CA 1
ATOM 2786 C C . TYR A 1 364 ? -10.792 19.883 -3.192 1.00 93.94 364 TYR A C 1
ATOM 2788 O O . TYR A 1 364 ? -11.063 19.461 -2.068 1.00 93.94 364 TYR A O 1
ATOM 2796 N N . ALA A 1 365 ? -10.504 21.160 -3.423 1.00 93.50 365 ALA A N 1
ATOM 2797 C CA . ALA A 1 365 ? -10.513 22.192 -2.397 1.00 93.50 365 ALA A CA 1
ATOM 2798 C C . ALA A 1 365 ? -11.554 23.266 -2.730 1.00 93.50 365 ALA A C 1
ATOM 2800 O O . ALA A 1 365 ? -11.487 23.890 -3.785 1.00 93.50 365 ALA A O 1
ATOM 2801 N N . SER A 1 366 ? -12.492 23.500 -1.814 1.00 92.50 366 SER A N 1
ATOM 2802 C CA . SER A 1 366 ? -13.431 24.623 -1.845 1.00 92.50 366 SER A CA 1
ATOM 2803 C C . SER A 1 366 ? -13.073 25.586 -0.717 1.00 92.50 366 SER A C 1
ATOM 2805 O O . SER A 1 366 ? -13.275 25.270 0.455 1.00 92.50 366 SER A O 1
ATOM 2807 N N . LEU A 1 367 ? -12.536 26.751 -1.065 1.00 90.81 367 LEU A N 1
ATOM 2808 C CA . LEU A 1 367 ? -11.914 27.712 -0.153 1.00 90.81 367 LEU A CA 1
ATOM 2809 C C . LEU A 1 367 ? -12.675 29.041 -0.134 1.00 90.81 367 LEU A C 1
ATOM 2811 O O . LEU A 1 367 ? -13.452 29.339 -1.040 1.00 90.81 367 LEU A O 1
ATOM 2815 N N . SER A 1 368 ? -12.455 29.835 0.913 1.00 86.06 368 SER A N 1
ATOM 2816 C CA . SER A 1 368 ? -13.058 31.159 1.056 1.00 86.06 368 SER A CA 1
ATOM 2817 C C . SER A 1 368 ? -12.172 32.233 0.438 1.00 86.06 368 SER A C 1
ATOM 2819 O O . SER A 1 368 ? -11.094 32.546 0.944 1.00 86.06 368 SER A O 1
ATOM 2821 N N . ASN A 1 369 ? -12.647 32.853 -0.633 1.00 76.25 369 ASN A N 1
ATOM 2822 C CA . ASN A 1 369 ? -12.018 34.030 -1.203 1.00 76.25 369 ASN A CA 1
ATOM 2823 C C . ASN A 1 369 ? -12.232 35.276 -0.322 1.00 76.25 369 ASN A C 1
ATOM 2825 O O . ASN A 1 369 ? -11.348 36.126 -0.231 1.00 76.25 369 ASN A O 1
ATOM 2829 N N . SER A 1 370 ? -13.376 35.378 0.365 1.00 77.12 370 SER A N 1
ATOM 2830 C CA . SER A 1 370 ? -13.686 36.520 1.241 1.00 77.12 370 SER A CA 1
ATOM 2831 C C . SER A 1 370 ? -12.782 36.606 2.479 1.00 77.12 370 SER A C 1
ATOM 2833 O O . SER A 1 370 ? -12.462 37.711 2.926 1.00 77.12 370 SER A O 1
ATOM 2835 N N . ASN A 1 371 ? -12.332 35.459 2.998 1.00 81.00 371 ASN A N 1
ATOM 2836 C CA . ASN A 1 371 ? -11.434 35.371 4.154 1.00 81.00 371 ASN A CA 1
ATOM 2837 C C . ASN A 1 371 ? -9.953 35.177 3.781 1.00 81.00 371 ASN A C 1
ATOM 2839 O O . ASN A 1 371 ? -9.087 35.323 4.643 1.00 81.00 371 ASN A O 1
ATOM 2843 N N . GLY A 1 372 ? -9.660 34.884 2.511 1.00 84.44 372 GLY A N 1
ATOM 2844 C CA . GLY A 1 372 ? -8.322 34.563 2.021 1.00 84.44 372 GLY A CA 1
ATOM 2845 C C . GLY A 1 372 ? -7.909 33.116 2.303 1.00 84.44 372 GLY A C 1
ATOM 2846 O O . GLY A 1 372 ? -8.416 32.452 3.209 1.00 84.44 372 GLY A O 1
ATOM 2847 N N . PHE A 1 373 ? -6.958 32.616 1.522 1.00 89.62 373 PHE A N 1
ATOM 2848 C CA . PHE A 1 373 ? -6.382 31.288 1.709 1.00 89.62 373 PHE A CA 1
ATOM 2849 C C . PHE A 1 373 ? -4.934 31.245 1.231 1.00 89.62 373 PHE A C 1
ATOM 2851 O O . PHE A 1 373 ? -4.532 32.025 0.374 1.00 89.62 373 PHE A O 1
ATOM 2858 N N . LYS A 1 374 ? -4.170 30.281 1.733 1.00 92.50 374 LYS A N 1
ATOM 2859 C CA . LYS A 1 374 ? -2.861 29.901 1.211 1.00 92.50 374 LYS A CA 1
ATOM 2860 C C . LYS A 1 374 ? -2.891 28.420 0.875 1.00 92.50 374 LYS A C 1
ATOM 2862 O O . LYS A 1 374 ? -3.171 27.594 1.738 1.00 92.50 374 LYS A O 1
ATOM 2867 N N . PHE A 1 375 ? -2.622 28.091 -0.378 1.00 94.38 375 PHE A N 1
ATOM 2868 C CA . PHE A 1 375 ? -2.516 26.726 -0.870 1.00 94.38 375 PHE A CA 1
ATOM 2869 C C . PHE A 1 375 ? -1.117 26.534 -1.439 1.00 94.38 375 PHE A C 1
ATOM 2871 O O . PHE A 1 375 ? -0.731 27.219 -2.384 1.00 94.38 375 PHE A O 1
ATOM 2878 N N . ASN A 1 376 ? -0.363 25.613 -0.856 1.00 95.25 376 ASN A N 1
ATOM 2879 C CA . ASN A 1 376 ? 1.023 25.344 -1.182 1.00 95.25 376 ASN A CA 1
ATOM 2880 C C . ASN A 1 376 ? 1.193 23.858 -1.520 1.00 95.25 376 ASN A C 1
ATOM 2882 O O . ASN A 1 376 ? 0.796 23.001 -0.737 1.00 95.25 376 ASN A O 1
ATOM 2886 N N . SER A 1 377 ? 1.780 23.548 -2.669 1.00 94.94 377 SER A N 1
ATOM 2887 C CA . SER A 1 377 ? 2.157 22.190 -3.065 1.00 94.94 377 SER A CA 1
ATOM 2888 C C . SER A 1 377 ? 3.613 22.212 -3.514 1.00 94.94 377 SER A C 1
ATOM 2890 O O . SER A 1 377 ? 3.938 22.870 -4.501 1.00 94.94 377 SER A O 1
ATOM 2892 N N . GLN A 1 378 ? 4.487 21.510 -2.799 1.00 93.12 378 GLN A N 1
ATOM 2893 C CA . GLN A 1 378 ? 5.933 21.512 -3.026 1.00 93.12 378 GLN A CA 1
ATOM 2894 C C . GLN A 1 378 ? 6.454 20.091 -3.203 1.00 93.12 378 GLN A C 1
ATOM 2896 O O . GLN A 1 378 ? 6.021 19.185 -2.494 1.00 93.12 378 GLN A O 1
ATOM 2901 N N . PHE A 1 379 ? 7.348 19.881 -4.170 1.00 90.56 379 PHE A N 1
ATOM 2902 C CA . PHE A 1 379 ? 7.985 18.579 -4.416 1.00 90.56 379 PHE A CA 1
ATOM 2903 C C . PHE A 1 379 ? 6.988 17.414 -4.578 1.00 90.56 379 PHE A C 1
ATOM 2905 O O . PHE A 1 379 ? 7.292 16.271 -4.250 1.00 90.56 379 PHE A O 1
ATOM 2912 N N . CYS A 1 380 ? 5.766 17.696 -5.041 1.00 93.69 380 CYS A N 1
ATOM 2913 C CA . CYS A 1 380 ? 4.705 16.698 -5.153 1.00 93.69 380 CYS A CA 1
ATOM 2914 C C . CYS A 1 380 ? 4.653 16.094 -6.559 1.00 93.69 380 CYS A C 1
ATOM 2916 O O . CYS A 1 380 ? 4.805 16.798 -7.563 1.00 93.69 380 CYS A O 1
ATOM 2918 N N . ARG A 1 381 ? 4.348 14.798 -6.649 1.00 92.31 381 ARG A N 1
ATOM 2919 C CA . ARG A 1 381 ? 4.163 14.083 -7.917 1.00 92.31 381 ARG A CA 1
ATOM 2920 C C . ARG A 1 381 ? 2.705 13.682 -8.097 1.00 92.31 381 ARG A C 1
ATOM 2922 O O . ARG A 1 381 ? 2.123 13.045 -7.232 1.00 92.31 381 ARG A O 1
ATOM 2929 N N . TYR A 1 382 ? 2.147 13.978 -9.261 1.00 93.31 382 TYR A N 1
ATOM 2930 C CA . TYR A 1 382 ? 0.816 13.564 -9.693 1.00 93.31 382 TYR A CA 1
ATOM 2931 C C . TYR A 1 382 ? 0.971 12.794 -10.998 1.00 93.31 382 TYR A C 1
ATOM 2933 O O . TYR A 1 382 ? 1.223 13.387 -12.055 1.00 93.31 382 TYR A O 1
ATOM 2941 N N . SER A 1 383 ? 0.891 11.466 -10.924 1.00 90.62 383 SER A N 1
ATOM 2942 C CA . SER A 1 383 ? 1.189 10.603 -12.062 1.00 90.62 383 SER A CA 1
ATOM 2943 C C . SER A 1 383 ? 0.120 9.551 -12.332 1.00 90.62 383 SER A C 1
ATOM 2945 O O . SER A 1 383 ? -0.382 8.903 -11.417 1.00 90.62 383 SER A O 1
ATOM 2947 N N . HIS A 1 384 ? -0.225 9.370 -13.608 1.00 89.31 384 HIS A N 1
ATOM 2948 C CA . HIS A 1 384 ? -1.227 8.393 -14.050 1.00 89.31 384 HIS A CA 1
ATOM 2949 C C . HIS A 1 384 ? -2.593 8.562 -13.363 1.00 89.31 384 HIS A C 1
ATOM 2951 O O . HIS A 1 384 ? -3.281 7.575 -13.099 1.00 89.31 384 HIS A O 1
ATOM 2957 N N . CYS A 1 385 ? -2.983 9.798 -13.036 1.00 89.88 385 CYS A N 1
ATOM 2958 C CA . CYS A 1 385 ? -4.290 10.057 -12.443 1.00 89.88 385 CYS A CA 1
ATOM 2959 C C . CYS A 1 385 ? -5.339 10.238 -13.546 1.00 89.88 385 CYS A C 1
ATOM 2961 O O . CYS A 1 385 ? -5.109 10.951 -14.525 1.00 89.88 385 CYS A O 1
ATOM 2963 N N . ILE A 1 386 ? -6.487 9.579 -13.412 1.00 87.50 386 ILE A N 1
ATOM 2964 C CA . ILE A 1 386 ? -7.533 9.547 -14.439 1.00 87.50 386 ILE A CA 1
ATOM 2965 C C . ILE A 1 386 ? -8.830 10.066 -13.837 1.00 87.50 386 ILE A C 1
ATOM 2967 O O . ILE A 1 386 ? -9.397 9.435 -12.956 1.00 87.50 386 ILE A O 1
ATOM 2971 N N . TYR A 1 387 ? -9.355 11.169 -14.352 1.00 84.25 387 TYR A N 1
ATOM 2972 C CA . TYR A 1 387 ? -10.711 11.618 -14.073 1.00 84.25 387 TYR A CA 1
ATOM 2973 C C . TYR A 1 387 ? -11.645 11.221 -15.225 1.00 84.25 387 TYR A C 1
ATOM 2975 O O . TYR A 1 387 ? -11.625 11.821 -16.302 1.00 84.25 387 TYR A O 1
ATOM 2983 N N . GLY A 1 388 ? -12.476 10.206 -14.981 1.00 73.94 388 GLY A N 1
ATOM 2984 C CA . GLY A 1 388 ? -13.446 9.656 -15.928 1.00 73.94 388 GLY A CA 1
ATOM 2985 C C . GLY A 1 388 ? -14.852 10.262 -15.858 1.00 73.94 388 GLY A C 1
ATOM 2986 O O . GLY A 1 388 ? -15.765 9.670 -16.425 1.00 73.94 388 GLY A O 1
ATOM 2987 N N . GLY A 1 389 ? -15.059 11.392 -15.167 1.00 70.88 389 GLY A N 1
ATOM 2988 C CA . GLY A 1 389 ? -16.382 12.007 -14.990 1.00 70.88 389 GLY A CA 1
ATOM 2989 C C . GLY A 1 389 ? -16.980 12.661 -16.249 1.00 70.88 389 GLY A C 1
ATOM 2990 O O . GLY A 1 389 ? -16.514 12.463 -17.369 1.00 70.88 389 GLY A O 1
ATOM 2991 N N . ILE A 1 390 ? -18.071 13.416 -16.081 1.00 65.75 390 ILE A N 1
ATOM 2992 C CA . ILE A 1 390 ? -18.889 13.921 -17.201 1.00 65.75 390 ILE A CA 1
ATOM 2993 C C . ILE A 1 390 ? -18.201 15.117 -17.883 1.00 65.75 390 ILE A C 1
ATOM 2995 O O . ILE A 1 390 ? -17.743 16.049 -17.215 1.00 65.75 390 ILE A O 1
ATOM 2999 N N . GLN A 1 391 ? -18.189 15.130 -19.223 1.00 56.50 391 GLN A N 1
ATOM 3000 C CA . GLN A 1 391 ? -17.811 16.314 -20.002 1.00 56.50 391 GLN A CA 1
ATOM 3001 C C . GLN A 1 391 ? -18.647 17.518 -19.536 1.00 56.50 391 GLN A C 1
ATOM 3003 O O . GLN A 1 391 ? -19.865 17.406 -19.458 1.00 56.50 391 GLN A O 1
ATOM 3008 N N . GLN A 1 392 ? -18.003 18.665 -19.276 1.00 56.12 392 GLN A N 1
ATOM 3009 C CA . GLN A 1 392 ? -18.583 19.925 -18.747 1.00 56.12 392 GLN A CA 1
ATOM 3010 C C . GLN A 1 392 ? -18.573 20.115 -17.214 1.00 56.12 392 GLN A C 1
ATOM 3012 O O . GLN A 1 392 ? -19.070 21.141 -16.743 1.00 56.12 392 GLN A O 1
ATOM 3017 N N . GLN A 1 393 ? -17.963 19.218 -16.428 1.00 62.56 393 GLN A N 1
ATOM 3018 C CA . GLN A 1 393 ? -17.654 19.464 -15.007 1.00 62.56 393 GLN A CA 1
ATOM 3019 C C . GLN A 1 393 ? -16.169 19.818 -14.777 1.00 62.56 393 GLN A C 1
ATOM 3021 O O . GLN A 1 393 ? -15.304 19.572 -15.619 1.00 62.56 393 GLN A O 1
ATOM 3026 N N . ILE A 1 394 ? -15.864 20.433 -13.628 1.00 55.69 394 ILE A N 1
ATOM 3027 C CA . ILE A 1 394 ? -14.523 20.912 -13.228 1.00 55.69 394 ILE A CA 1
ATOM 3028 C C . ILE A 1 394 ? -13.648 19.753 -12.697 1.00 55.69 394 ILE A C 1
ATOM 3030 O O . ILE A 1 394 ? -13.025 19.846 -11.641 1.00 55.69 394 ILE A O 1
ATOM 3034 N N . GLY A 1 395 ? -13.641 18.616 -13.389 1.00 56.44 395 GLY A N 1
ATOM 3035 C CA . GLY A 1 395 ? -12.970 17.416 -12.901 1.00 56.44 395 GLY A CA 1
ATOM 3036 C C . GLY A 1 395 ? -11.635 17.125 -13.577 1.00 56.44 395 GLY A C 1
ATOM 3037 O O . GLY A 1 395 ? -11.551 17.028 -14.802 1.00 56.44 395 GLY A O 1
ATOM 3038 N N . ASN A 1 396 ? -10.596 17.002 -12.748 1.00 75.69 396 ASN A N 1
ATOM 3039 C CA . ASN A 1 396 ? -9.196 16.782 -13.127 1.00 75.69 396 ASN A CA 1
ATOM 3040 C C . ASN A 1 396 ? -8.494 15.939 -12.046 1.00 75.69 396 ASN A C 1
ATOM 3042 O O . ASN A 1 396 ? -9.146 15.334 -11.189 1.00 75.69 396 ASN A O 1
ATOM 3046 N N . SER A 1 397 ? -7.160 15.945 -12.027 1.00 86.81 397 SER A N 1
ATOM 3047 C CA . SER A 1 397 ? -6.395 15.505 -10.854 1.00 86.81 397 SER A CA 1
ATOM 3048 C C . SER A 1 397 ? -6.614 16.454 -9.669 1.00 86.81 397 SER A C 1
ATOM 3050 O O . SER A 1 397 ? -6.901 16.005 -8.561 1.00 86.81 397 SER A O 1
ATOM 3052 N N . ILE A 1 398 ? -6.544 17.770 -9.899 1.00 91.44 398 ILE A N 1
ATOM 3053 C CA . ILE A 1 398 ? -6.624 18.810 -8.864 1.00 91.44 398 ILE A CA 1
ATOM 3054 C C . ILE A 1 398 ? -7.653 19.869 -9.256 1.00 91.44 398 ILE A C 1
ATOM 3056 O O . ILE A 1 398 ? -7.650 20.375 -10.378 1.00 91.44 398 ILE A O 1
ATOM 3060 N N . THR A 1 399 ? -8.501 20.244 -8.302 1.00 91.12 399 THR A N 1
ATOM 3061 C CA . THR A 1 399 ? -9.408 21.386 -8.414 1.00 91.12 399 THR A CA 1
ATOM 3062 C C . THR A 1 399 ? -9.337 22.247 -7.161 1.00 91.12 399 THR A C 1
ATOM 3064 O O . THR A 1 399 ? -9.551 21.751 -6.055 1.00 91.12 399 THR A O 1
ATOM 3067 N N . VAL A 1 400 ? -9.107 23.545 -7.354 1.00 90.69 400 VAL A N 1
ATOM 3068 C CA . VAL A 1 400 ? -9.226 24.580 -6.322 1.00 90.69 400 VAL A CA 1
ATOM 3069 C C . VAL A 1 400 ? -10.322 25.556 -6.742 1.00 90.69 400 VAL A C 1
ATOM 3071 O O . VAL A 1 400 ? -10.254 26.169 -7.808 1.00 90.69 400 VAL A O 1
ATOM 3074 N N . GLN A 1 401 ? -11.353 25.686 -5.913 1.00 89.69 401 GLN A N 1
ATOM 3075 C CA . GLN A 1 401 ? -12.472 26.598 -6.123 1.00 89.69 401 GLN A CA 1
ATOM 3076 C C . GLN A 1 401 ? -12.568 27.601 -4.983 1.00 89.69 401 GLN A C 1
ATOM 3078 O O . GLN A 1 401 ? -12.472 27.225 -3.818 1.00 89.69 401 GLN A O 1
ATOM 3083 N N . ALA A 1 402 ? -12.823 28.862 -5.317 1.00 86.38 402 ALA A N 1
ATOM 3084 C CA . ALA A 1 402 ? -13.126 29.900 -4.338 1.00 86.38 402 ALA A CA 1
ATOM 3085 C C . ALA A 1 402 ? -14.153 30.872 -4.939 1.00 86.38 402 ALA A C 1
ATOM 3087 O O . ALA A 1 402 ? -13.792 31.784 -5.681 1.00 86.38 402 ALA A O 1
ATOM 3088 N N . LEU A 1 403 ? -15.442 30.603 -4.702 1.00 76.56 403 LEU A N 1
ATOM 3089 C CA . LEU A 1 403 ? -16.569 31.203 -5.440 1.00 76.56 403 LEU A CA 1
ATOM 3090 C C . LEU A 1 403 ? -17.482 32.108 -4.590 1.00 76.56 403 LEU A C 1
ATOM 3092 O O . LEU A 1 403 ? -18.467 32.628 -5.110 1.00 76.56 403 LEU A O 1
ATOM 3096 N N . ASP A 1 404 ? -17.199 32.284 -3.300 1.00 72.81 404 ASP A N 1
ATOM 3097 C CA . ASP A 1 404 ? -18.004 33.085 -2.373 1.00 72.81 404 ASP A CA 1
ATOM 3098 C C . ASP A 1 404 ? -18.017 34.585 -2.736 1.00 72.81 404 ASP A C 1
ATOM 3100 O O . ASP A 1 404 ? -16.984 35.189 -3.005 1.00 72.81 404 ASP A O 1
ATOM 3104 N N . GLU A 1 405 ? -19.215 35.187 -2.735 1.00 58.34 405 GLU A N 1
ATOM 3105 C CA . GLU A 1 405 ? -19.501 36.514 -3.323 1.00 58.34 405 GLU A CA 1
ATOM 3106 C C . GLU A 1 405 ? -19.494 37.683 -2.313 1.00 58.34 405 GLU A C 1
ATOM 3108 O O . GLU A 1 405 ? -19.902 38.798 -2.644 1.00 58.34 405 GLU A O 1
ATOM 3113 N N . VAL A 1 406 ? -19.119 37.455 -1.046 1.00 53.50 406 VAL A N 1
ATOM 3114 C CA . VAL A 1 406 ? -19.383 38.433 0.026 1.00 53.50 406 VAL A CA 1
ATOM 3115 C C . VAL A 1 406 ? -18.181 38.634 0.946 1.00 53.50 406 VAL A C 1
ATOM 3117 O O . VAL A 1 406 ? -18.013 37.937 1.938 1.00 53.50 406 VAL A O 1
ATOM 3120 N N . GLY A 1 407 ? -17.388 39.676 0.683 1.00 52.59 407 GLY A N 1
ATOM 3121 C CA . GLY A 1 407 ? -16.435 40.195 1.665 1.00 52.59 407 GLY A CA 1
ATOM 3122 C C . GLY A 1 407 ? -15.766 41.500 1.242 1.00 52.59 407 GLY A C 1
ATOM 3123 O O . GLY A 1 407 ? -15.019 41.537 0.274 1.00 52.59 407 GLY A O 1
ATOM 3124 N N . ARG A 1 408 ? -15.951 42.581 2.015 1.00 51.25 408 ARG A N 1
ATOM 3125 C CA . ARG A 1 408 ? -15.125 43.809 1.927 1.00 51.25 408 ARG A CA 1
ATOM 3126 C C . ARG A 1 408 ? -13.759 43.611 2.617 1.00 51.25 408 ARG A C 1
ATOM 3128 O O . ARG A 1 408 ? -13.317 44.478 3.369 1.00 51.25 408 ARG A O 1
ATOM 3135 N N . GLY A 1 409 ? -13.148 42.439 2.450 1.00 53.06 409 GLY A N 1
ATOM 3136 C CA . GLY A 1 409 ? -11.897 42.053 3.103 1.00 53.06 409 GLY A CA 1
ATOM 3137 C C . GLY A 1 409 ? -10.661 42.510 2.324 1.00 53.06 409 GLY A C 1
ATOM 3138 O O . GLY A 1 409 ? -10.683 42.579 1.099 1.00 53.06 409 GLY A O 1
ATOM 3139 N N . ILE A 1 410 ? -9.573 42.814 3.042 1.00 56.56 410 ILE A N 1
ATOM 3140 C CA . ILE A 1 410 ? -8.243 43.170 2.491 1.00 56.56 410 ILE A CA 1
ATOM 3141 C C . ILE A 1 410 ? -7.355 41.907 2.339 1.00 56.56 410 ILE A C 1
ATOM 3143 O O . ILE A 1 410 ? -6.182 42.002 1.994 1.00 56.56 410 ILE A O 1
ATOM 3147 N N . PHE A 1 411 ? -7.888 40.715 2.618 1.00 64.31 411 PHE A N 1
ATOM 3148 C CA . PHE A 1 411 ? -7.112 39.473 2.693 1.00 64.31 411 PHE A CA 1
ATOM 3149 C C . PHE A 1 411 ? -6.533 39.059 1.331 1.00 64.31 411 PHE A C 1
ATOM 3151 O O . PHE A 1 411 ? -7.130 39.320 0.290 1.00 64.31 411 PHE A O 1
ATOM 3158 N N . GLN A 1 412 ? -5.347 38.452 1.342 1.00 73.31 412 GLN A N 1
ATOM 3159 C CA . GLN A 1 412 ? -4.648 37.980 0.147 1.00 73.31 412 GLN A CA 1
ATOM 3160 C C . GLN A 1 412 ? -4.844 36.469 0.012 1.00 73.31 412 GLN A C 1
ATOM 3162 O O . GLN A 1 412 ? -4.715 35.743 0.997 1.00 73.31 412 GLN A O 1
ATOM 3167 N N . SER A 1 413 ? -5.158 36.016 -1.201 1.00 84.94 413 SER A N 1
ATOM 3168 C CA . SER A 1 413 ? -5.244 34.594 -1.538 1.00 84.94 413 SER A CA 1
ATOM 3169 C C . SER A 1 413 ? -4.001 34.175 -2.322 1.00 84.94 413 SER A C 1
ATOM 3171 O O . SER A 1 413 ? -3.606 34.859 -3.267 1.00 84.94 413 SER A O 1
ATOM 3173 N N . GLU A 1 414 ? -3.389 33.056 -1.950 1.00 88.25 414 GLU A N 1
ATOM 3174 C CA . GLU A 1 414 ? -2.138 32.557 -2.520 1.00 88.25 414 GLU A CA 1
ATOM 3175 C C . GLU A 1 414 ? -2.289 31.103 -2.972 1.00 88.25 414 GLU A C 1
ATOM 3177 O O . GLU A 1 414 ? -2.711 30.236 -2.207 1.00 88.25 414 GLU A O 1
ATOM 3182 N N . LEU A 1 415 ? -1.911 30.838 -4.220 1.00 89.75 415 LEU A N 1
ATOM 3183 C CA . LEU A 1 415 ? -1.799 29.503 -4.794 1.00 89.75 415 LEU A CA 1
ATOM 3184 C C . LEU A 1 415 ? -0.361 29.318 -5.287 1.00 89.75 415 LEU A C 1
ATOM 3186 O O . LEU A 1 415 ? 0.068 29.997 -6.221 1.00 89.75 415 LEU A O 1
ATOM 3190 N N . PHE A 1 416 ? 0.380 28.416 -4.658 1.00 90.44 416 PHE A N 1
ATOM 3191 C CA . PHE A 1 416 ? 1.789 28.181 -4.936 1.00 90.44 416 PHE A CA 1
ATOM 3192 C C . PHE A 1 416 ? 2.033 26.704 -5.233 1.00 90.44 416 PHE A C 1
ATOM 3194 O O . PHE A 1 416 ? 1.763 25.838 -4.403 1.00 90.44 416 PHE A O 1
ATOM 3201 N N . PHE A 1 417 ? 2.560 26.426 -6.418 1.00 90.12 417 PHE A N 1
ATOM 3202 C CA . PHE A 1 417 ? 3.089 25.118 -6.783 1.00 90.12 417 PHE A CA 1
ATOM 3203 C C . PHE A 1 417 ? 4.585 25.269 -7.046 1.00 90.12 417 PHE A C 1
ATOM 3205 O O . PHE A 1 417 ? 4.960 26.083 -7.890 1.00 90.12 417 PHE A O 1
ATOM 3212 N N . SER A 1 418 ? 5.427 24.499 -6.357 1.00 87.81 418 SER A N 1
ATOM 3213 C CA . SER A 1 418 ? 6.876 24.478 -6.598 1.00 87.81 418 SER A CA 1
ATOM 3214 C C . SER A 1 418 ? 7.399 23.068 -6.772 1.00 87.81 418 SER A C 1
ATOM 3216 O O . SER A 1 418 ? 7.004 22.166 -6.037 1.00 87.81 418 SER A O 1
ATOM 3218 N N . ASP A 1 419 ? 8.277 22.874 -7.752 1.00 85.12 419 ASP A N 1
ATOM 3219 C CA . ASP A 1 419 ? 8.985 21.609 -7.982 1.00 85.12 419 ASP A CA 1
ATOM 3220 C C . ASP A 1 419 ? 8.030 20.402 -8.095 1.00 85.12 419 ASP A C 1
ATOM 3222 O O . ASP A 1 419 ? 8.340 19.289 -7.683 1.00 85.12 419 ASP A O 1
ATOM 3226 N N . CYS A 1 420 ? 6.825 20.629 -8.632 1.00 88.38 420 CYS A N 1
ATOM 3227 C CA . CYS A 1 420 ? 5.804 19.597 -8.791 1.00 88.38 420 CYS A CA 1
ATOM 3228 C C . CYS A 1 420 ? 5.874 18.931 -10.172 1.00 88.38 420 CYS A C 1
ATOM 3230 O O . CYS A 1 420 ? 6.151 19.581 -11.185 1.00 88.38 420 CYS A O 1
ATOM 3232 N N . ILE A 1 421 ? 5.546 17.639 -10.225 1.00 86.00 421 ILE A N 1
ATOM 3233 C CA . ILE A 1 421 ? 5.536 16.838 -11.456 1.00 86.00 421 ILE A CA 1
ATOM 3234 C C . ILE A 1 421 ? 4.113 16.390 -11.770 1.00 86.00 421 ILE A C 1
ATOM 3236 O O . ILE A 1 421 ? 3.483 15.706 -10.969 1.00 86.00 421 ILE A O 1
ATOM 3240 N N . PHE A 1 422 ? 3.634 16.708 -12.969 1.00 87.44 422 PHE A N 1
ATOM 3241 C CA . PHE A 1 422 ? 2.325 16.309 -13.472 1.00 87.44 422 PHE A CA 1
ATOM 3242 C C . PHE A 1 422 ? 2.495 15.463 -14.734 1.00 87.44 422 PHE A C 1
ATOM 3244 O O . PHE A 1 422 ? 2.743 16.001 -15.816 1.00 87.44 422 PHE A O 1
ATOM 3251 N N . GLN A 1 423 ? 2.377 14.140 -14.597 1.00 85.94 423 GLN A N 1
ATOM 3252 C CA . GLN A 1 423 ? 2.687 13.188 -15.663 1.00 85.94 423 GLN A CA 1
ATOM 3253 C C . GLN A 1 423 ? 1.528 12.238 -15.999 1.00 85.94 423 GLN A C 1
ATOM 3255 O O . GLN A 1 423 ? 0.982 11.577 -15.120 1.00 85.94 423 GLN A O 1
ATOM 3260 N N . ASN A 1 424 ? 1.220 12.070 -17.286 1.00 83.12 424 ASN A N 1
ATOM 3261 C CA . ASN A 1 424 ? 0.258 11.085 -17.796 1.00 83.12 424 ASN A CA 1
ATOM 3262 C C . ASN A 1 424 ? -1.130 11.181 -17.136 1.00 83.12 424 ASN A C 1
ATOM 3264 O O . ASN A 1 424 ? -1.801 10.169 -16.932 1.00 83.12 424 ASN A O 1
ATOM 3268 N N . ASN A 1 425 ? -1.554 12.387 -16.759 1.00 85.00 425 ASN A N 1
ATOM 3269 C CA . ASN A 1 425 ? -2.874 12.598 -16.178 1.00 85.00 425 ASN A CA 1
ATOM 3270 C C . ASN A 1 425 ? -3.915 12.768 -17.287 1.00 85.00 425 ASN A C 1
ATOM 3272 O O . ASN A 1 425 ? -3.655 13.425 -18.294 1.00 85.00 425 ASN A O 1
ATOM 3276 N N . THR A 1 426 ? -5.098 12.190 -17.107 1.00 83.00 426 THR A N 1
ATOM 3277 C CA . THR A 1 426 ? -6.191 12.277 -18.083 1.00 83.00 426 THR A CA 1
ATOM 3278 C C . THR A 1 426 ? -7.432 12.850 -17.417 1.00 83.00 426 THR A C 1
ATOM 3280 O O . THR A 1 426 ? -7.933 12.269 -16.460 1.00 83.00 426 THR A O 1
ATOM 3283 N N . GLY A 1 427 ? -7.958 13.957 -17.937 1.00 75.31 427 GLY A N 1
ATOM 3284 C CA . GLY A 1 427 ? -9.185 14.586 -17.456 1.00 75.31 427 GLY A CA 1
ATOM 3285 C C . GLY A 1 427 ? -10.234 14.726 -18.555 1.00 75.31 427 GLY A C 1
ATOM 3286 O O . GLY A 1 427 ? -9.989 15.341 -19.592 1.00 75.31 427 GLY A O 1
ATOM 3287 N N . LEU A 1 428 ? -11.440 14.202 -18.319 1.00 70.38 428 LEU A N 1
ATOM 3288 C CA . LEU A 1 428 ? -12.611 14.481 -19.164 1.00 70.38 428 LEU A CA 1
ATOM 3289 C C . LEU A 1 428 ? -13.283 15.844 -18.860 1.00 70.38 428 LEU A C 1
ATOM 3291 O O . LEU A 1 428 ? -14.256 16.203 -19.526 1.00 70.38 428 LEU A O 1
ATOM 3295 N N . GLY A 1 429 ? -12.777 16.612 -17.883 1.00 67.25 429 GLY A N 1
ATOM 3296 C CA . GLY A 1 429 ? -13.273 17.942 -17.498 1.00 67.25 429 GLY A CA 1
ATOM 3297 C C . GLY A 1 429 ? -12.595 19.118 -18.222 1.00 67.25 429 GLY A C 1
ATOM 3298 O O . GLY A 1 429 ? -11.974 18.950 -19.273 1.00 67.25 429 GLY A O 1
ATOM 3299 N N . TYR A 1 430 ? -12.728 20.336 -17.672 1.00 65.06 430 TYR A N 1
ATOM 3300 C CA . TYR A 1 430 ? -12.186 21.585 -18.256 1.00 65.06 430 TYR A CA 1
ATOM 3301 C C . TYR A 1 430 ? -10.642 21.701 -18.255 1.00 65.06 430 TYR A C 1
ATOM 3303 O O . TYR A 1 430 ? -10.090 22.611 -18.872 1.00 65.06 430 TYR A O 1
ATOM 3311 N N . GLY A 1 431 ? -9.927 20.800 -17.594 1.00 63.91 431 GLY A N 1
ATOM 3312 C CA . GLY A 1 431 ? -8.473 20.672 -17.660 1.00 63.91 431 GLY A CA 1
ATOM 3313 C C . GLY A 1 431 ? -8.071 19.197 -17.772 1.00 63.91 431 GLY A C 1
ATOM 3314 O O . GLY A 1 431 ? -8.915 18.303 -17.702 1.00 63.91 431 GLY A O 1
ATOM 3315 N N . GLY A 1 432 ? -6.783 18.932 -17.976 1.00 67.56 432 GLY A N 1
ATOM 3316 C CA . GLY A 1 432 ? -6.230 17.583 -17.866 1.00 67.56 432 GLY A CA 1
ATOM 3317 C C . GLY A 1 432 ? -5.633 17.319 -16.487 1.00 67.56 432 GLY A C 1
ATOM 3318 O O . GLY A 1 432 ? -5.692 16.188 -16.014 1.00 67.56 432 GLY A O 1
ATOM 3319 N N . VAL A 1 433 ? -5.123 18.356 -15.803 1.00 82.06 433 VAL A N 1
ATOM 3320 C CA . VAL A 1 433 ? -4.454 18.206 -14.499 1.00 82.06 433 VAL A CA 1
ATOM 3321 C C . VAL A 1 433 ? -5.004 19.138 -13.427 1.00 82.06 433 VAL A C 1
ATOM 3323 O O . VAL A 1 433 ? -5.490 18.653 -12.407 1.00 82.06 433 VAL A O 1
ATOM 3326 N N . ILE A 1 434 ? -4.916 20.456 -13.631 1.00 86.62 434 ILE A N 1
ATOM 3327 C CA . ILE A 1 434 ? -5.252 21.456 -12.609 1.00 86.62 434 ILE A CA 1
ATOM 3328 C C . ILE A 1 434 ? -6.357 22.367 -13.123 1.00 86.62 434 ILE A C 1
ATOM 3330 O O . ILE A 1 434 ? -6.249 22.939 -14.212 1.00 86.62 434 ILE A O 1
ATOM 3334 N N . VAL A 1 435 ? -7.376 22.575 -12.290 1.00 86.88 435 VAL A N 1
ATOM 3335 C CA . VAL A 1 435 ? -8.318 23.681 -12.456 1.00 86.88 435 VAL A CA 1
ATOM 3336 C C . VAL A 1 435 ? -8.325 24.593 -11.244 1.00 86.88 435 VAL A C 1
ATOM 3338 O O . VAL A 1 435 ? -8.524 24.146 -10.117 1.00 86.88 435 VAL A O 1
ATOM 3341 N N . ASN A 1 436 ? -8.199 25.889 -11.517 1.00 85.00 436 ASN A N 1
ATOM 3342 C CA . ASN A 1 436 ? -8.459 26.949 -10.554 1.00 85.00 436 ASN A CA 1
ATOM 3343 C C . ASN A 1 436 ? -9.675 27.753 -11.021 1.00 85.00 436 ASN A C 1
ATOM 3345 O O . ASN A 1 436 ? -9.596 28.429 -12.045 1.00 85.00 436 ASN A O 1
ATOM 3349 N N . ASP A 1 437 ? -10.785 27.676 -10.288 1.00 85.19 437 ASP A N 1
ATOM 3350 C CA . ASP A 1 437 ? -12.006 28.454 -10.547 1.00 85.19 437 ASP A CA 1
ATOM 3351 C C . ASP A 1 437 ? -12.220 29.425 -9.382 1.00 85.19 437 ASP A C 1
ATOM 3353 O O . ASP A 1 437 ? -12.712 29.057 -8.312 1.00 85.19 437 ASP A O 1
ATOM 3357 N N . ILE A 1 438 ? -11.749 30.657 -9.562 1.00 81.06 438 ILE A N 1
ATOM 3358 C CA . ILE A 1 438 ? -11.636 31.655 -8.497 1.00 81.06 438 ILE A CA 1
ATOM 3359 C C . ILE A 1 438 ? -12.485 32.867 -8.880 1.00 81.06 438 ILE A C 1
ATOM 3361 O O . ILE A 1 438 ? -12.383 33.378 -9.990 1.00 81.06 438 ILE A O 1
ATOM 3365 N N . ASN A 1 439 ? -13.303 33.370 -7.961 1.00 77.38 439 ASN A N 1
ATOM 3366 C CA . ASN A 1 439 ? -14.032 34.626 -8.116 1.00 77.38 439 ASN A CA 1
ATOM 3367 C C . ASN A 1 439 ? -13.324 35.726 -7.303 1.00 77.38 439 ASN A C 1
ATOM 3369 O O . ASN A 1 439 ? -13.553 35.828 -6.099 1.00 77.38 439 ASN A O 1
ATOM 3373 N N . PRO A 1 440 ? -12.414 36.519 -7.901 1.00 63.50 440 PRO A N 1
ATOM 3374 C CA . PRO A 1 440 ? -11.500 37.359 -7.140 1.00 63.50 440 PRO A CA 1
ATOM 3375 C C . PRO A 1 440 ? -12.173 38.666 -6.701 1.00 63.50 440 PRO A C 1
ATOM 3377 O O . PRO A 1 440 ? -12.116 39.694 -7.381 1.00 63.50 440 PRO A O 1
ATOM 3380 N N . ASP A 1 441 ? -12.748 38.673 -5.502 1.00 61.84 441 ASP A N 1
ATOM 3381 C CA . ASP A 1 441 ? -13.094 39.921 -4.815 1.00 61.84 441 ASP A CA 1
ATOM 3382 C C . ASP A 1 441 ? -11.897 40.583 -4.099 1.00 61.84 441 ASP A C 1
ATOM 3384 O O . ASP A 1 441 ? -11.916 41.802 -3.898 1.00 61.84 441 ASP A O 1
ATOM 3388 N N . CYS A 1 442 ? -10.812 39.840 -3.852 1.00 61.09 442 CYS A N 1
ATOM 3389 C CA . CYS A 1 442 ? -9.568 40.272 -3.206 1.00 61.09 442 CYS A CA 1
ATOM 3390 C C . CYS A 1 442 ? -8.332 40.055 -4.115 1.00 61.09 442 CYS A C 1
ATOM 3392 O O . CYS A 1 442 ? -8.476 39.615 -5.258 1.00 61.09 442 CYS A O 1
ATOM 3394 N N . LYS A 1 443 ? -7.118 40.416 -3.656 1.00 70.25 443 LYS A N 1
ATOM 3395 C CA . LYS A 1 443 ? -5.882 40.188 -4.433 1.00 70.25 443 LYS A CA 1
ATOM 3396 C C . LYS A 1 443 ? -5.515 38.704 -4.413 1.00 70.25 443 LYS A C 1
ATOM 3398 O O . LYS A 1 443 ? -5.322 38.145 -3.336 1.00 70.25 443 LYS A O 1
ATOM 3403 N N . VAL A 1 444 ? -5.355 38.108 -5.594 1.00 74.69 444 VAL A N 1
ATOM 3404 C CA . VAL A 1 444 ? -4.946 36.704 -5.751 1.00 74.69 444 VAL A CA 1
ATOM 3405 C C . VAL A 1 444 ? -3.551 36.645 -6.370 1.00 74.69 444 VAL A C 1
ATOM 3407 O O . VAL A 1 444 ? -3.312 37.254 -7.417 1.00 74.69 444 VAL A O 1
ATOM 3410 N N . GLN A 1 445 ? -2.646 35.905 -5.732 1.00 81.69 445 GLN A N 1
ATOM 3411 C CA . GLN A 1 445 ? -1.323 35.567 -6.247 1.00 81.69 445 GLN A CA 1
ATOM 3412 C C . GLN A 1 445 ? -1.294 34.090 -6.634 1.00 81.69 445 GLN A C 1
ATOM 3414 O O . GLN A 1 445 ? -1.613 33.221 -5.824 1.00 81.69 445 GLN A O 1
ATOM 3419 N N . ILE A 1 446 ? -0.888 33.809 -7.871 1.00 82.56 446 ILE A N 1
ATOM 3420 C CA . ILE A 1 446 ? -0.720 32.445 -8.370 1.00 82.56 446 ILE A CA 1
ATOM 3421 C C . ILE A 1 446 ? 0.722 32.296 -8.865 1.00 82.56 446 ILE A C 1
ATOM 3423 O O . ILE A 1 446 ? 1.144 33.031 -9.758 1.00 82.56 446 ILE A O 1
ATOM 3427 N N . SER A 1 447 ? 1.483 31.361 -8.297 1.00 83.12 447 SER A N 1
ATOM 3428 C CA . SER A 1 447 ? 2.850 31.051 -8.733 1.00 83.12 447 SER A CA 1
ATOM 3429 C C . SER A 1 447 ? 2.986 29.574 -9.066 1.00 83.12 447 SER A C 1
ATOM 3431 O O . SER A 1 447 ? 2.564 28.713 -8.292 1.00 83.12 447 SER A O 1
ATOM 3433 N N . TYR A 1 448 ? 3.608 29.300 -10.207 1.00 82.44 448 TYR A N 1
ATOM 3434 C CA . TYR A 1 448 ? 4.093 27.976 -10.564 1.00 82.44 448 TYR A CA 1
ATOM 3435 C C . TYR A 1 448 ? 5.596 28.072 -10.794 1.00 82.44 448 TYR A C 1
ATOM 3437 O O . TYR A 1 448 ? 6.049 28.694 -11.760 1.00 82.44 448 TYR A O 1
ATOM 3445 N N . GLU A 1 449 ? 6.360 27.451 -9.907 1.00 81.44 449 GLU A N 1
ATOM 3446 C CA . GLU A 1 449 ? 7.814 27.477 -9.915 1.00 81.44 449 GLU A CA 1
ATOM 3447 C C . GLU A 1 449 ? 8.357 26.071 -10.168 1.00 81.44 449 GLU A C 1
ATOM 3449 O O . GLU A 1 449 ? 7.945 25.106 -9.539 1.00 81.44 449 GLU A O 1
ATOM 3454 N N . SER A 1 450 ? 9.241 25.914 -11.152 1.00 77.44 450 SER A N 1
ATOM 3455 C CA . SER A 1 450 ? 9.910 24.636 -11.458 1.00 77.44 450 SER A CA 1
ATOM 3456 C C . SER A 1 450 ? 8.954 23.446 -11.671 1.00 77.44 450 SER A C 1
ATOM 3458 O O . SER A 1 450 ? 9.316 22.300 -11.415 1.00 77.44 450 SER A O 1
ATOM 3460 N N . CYS A 1 451 ? 7.720 23.696 -12.121 1.00 81.06 451 CYS A N 1
ATOM 3461 C CA . CYS A 1 451 ? 6.703 22.662 -12.320 1.00 81.06 451 CYS A CA 1
ATOM 3462 C C . CYS A 1 451 ? 6.806 22.037 -13.717 1.00 81.06 451 CYS A C 1
ATOM 3464 O O . CYS A 1 451 ? 6.961 22.762 -14.702 1.00 81.06 451 CYS A O 1
ATOM 3466 N N . MET A 1 452 ? 6.635 20.716 -13.824 1.00 79.38 452 MET A N 1
ATOM 3467 C CA . MET A 1 452 ? 6.652 20.003 -15.106 1.00 79.38 452 MET A CA 1
ATOM 3468 C C . MET A 1 452 ? 5.290 19.420 -15.468 1.00 79.38 452 MET A C 1
ATOM 3470 O O . MET A 1 452 ? 4.672 18.721 -14.669 1.00 79.38 452 MET A O 1
ATOM 3474 N N . PHE A 1 453 ? 4.891 19.612 -16.723 1.00 81.25 453 PHE A N 1
ATOM 3475 C CA . PHE A 1 453 ? 3.725 18.966 -17.316 1.00 81.25 453 PHE A CA 1
ATOM 3476 C C . PHE A 1 453 ? 4.130 18.039 -18.469 1.00 81.25 453 PHE A C 1
ATOM 3478 O O . PHE A 1 453 ? 4.762 18.488 -19.431 1.00 81.25 453 PHE A O 1
ATOM 3485 N N . SER A 1 454 ? 3.760 16.756 -18.384 1.00 77.62 454 SER A N 1
ATOM 3486 C CA . SER A 1 454 ? 4.129 15.736 -19.369 1.00 77.62 454 SER A CA 1
ATOM 3487 C C . SER A 1 454 ? 3.027 14.733 -19.668 1.00 77.62 454 SER A C 1
ATOM 3489 O O . SER A 1 454 ? 2.530 14.076 -18.763 1.00 77.62 454 SER A O 1
ATOM 3491 N N . GLY A 1 455 ? 2.699 14.528 -20.943 1.00 74.25 455 GLY A N 1
ATOM 3492 C CA . GLY A 1 455 ? 1.778 13.470 -21.375 1.00 74.25 455 GLY A CA 1
ATOM 3493 C C . GLY A 1 455 ? 0.350 13.624 -20.842 1.00 74.25 455 GLY A C 1
ATOM 3494 O O . GLY A 1 455 ? -0.400 12.653 -20.823 1.00 74.25 455 GLY A O 1
ATOM 3495 N N . ASN A 1 456 ? -0.020 14.818 -20.370 1.00 80.81 456 ASN A N 1
ATOM 3496 C CA . ASN A 1 456 ? -1.351 15.074 -19.835 1.00 80.81 456 ASN A CA 1
ATOM 3497 C C . ASN A 1 456 ? -2.357 15.330 -20.959 1.00 80.81 456 ASN A C 1
ATOM 3499 O O . ASN A 1 456 ? -2.029 15.925 -21.990 1.00 80.81 456 ASN A O 1
ATOM 3503 N N . ILE A 1 457 ? -3.596 14.900 -20.739 1.00 77.12 457 ILE A N 1
ATOM 3504 C CA . ILE A 1 457 ? -4.682 14.983 -21.711 1.00 77.12 457 ILE A CA 1
ATOM 3505 C C . ILE A 1 457 ? -5.892 15.610 -21.023 1.00 77.12 457 ILE A C 1
ATOM 3507 O O . ILE A 1 457 ? -6.355 15.111 -19.999 1.00 77.12 457 ILE A O 1
ATOM 3511 N N . GLY A 1 458 ? -6.428 16.684 -21.602 1.00 75.94 458 GLY A N 1
ATOM 3512 C CA . GLY A 1 458 ? -7.636 17.349 -21.115 1.00 75.94 458 GLY A CA 1
ATOM 3513 C C . GLY A 1 458 ? -8.520 17.834 -22.259 1.00 75.94 458 GLY A C 1
ATOM 3514 O O . GLY A 1 458 ? -8.046 18.025 -23.378 1.00 75.94 458 GLY A O 1
ATOM 3515 N N . THR A 1 459 ? -9.817 18.037 -22.007 1.00 73.69 459 THR A N 1
ATOM 3516 C CA . THR A 1 459 ? -10.761 18.385 -23.092 1.00 73.69 459 THR A CA 1
ATOM 3517 C C . THR A 1 459 ? -10.690 19.851 -23.526 1.00 73.69 459 THR A C 1
ATOM 3519 O O . THR A 1 459 ? -10.931 20.166 -24.689 1.00 73.69 459 THR A O 1
ATOM 3522 N N . GLN A 1 460 ? -10.367 20.760 -22.602 1.00 73.06 460 GLN A N 1
ATOM 3523 C CA . GLN A 1 460 ? -10.339 22.216 -22.831 1.00 73.06 460 GLN A CA 1
ATOM 3524 C C . GLN A 1 460 ? -8.941 22.818 -22.642 1.00 73.06 460 GLN A C 1
ATOM 3526 O O . GLN A 1 460 ? -8.593 23.795 -23.305 1.00 73.06 460 GLN A O 1
ATOM 3531 N N . ALA A 1 461 ? -8.149 22.225 -21.752 1.00 75.25 461 ALA A N 1
ATOM 3532 C CA . ALA A 1 461 ? -6.746 22.515 -21.505 1.00 75.25 461 ALA A CA 1
ATOM 3533 C C . ALA A 1 461 ? -6.067 21.198 -21.130 1.00 75.25 461 ALA A C 1
ATOM 3535 O O . ALA A 1 461 ? -6.587 20.484 -20.283 1.00 75.25 461 ALA A O 1
ATOM 3536 N N . ASN A 1 462 ? -4.924 20.863 -21.728 1.00 74.00 462 ASN A N 1
ATOM 3537 C CA . ASN A 1 462 ? -4.232 19.610 -21.400 1.00 74.00 462 ASN A CA 1
ATOM 3538 C C . ASN A 1 462 ? -3.610 19.636 -20.001 1.00 74.00 462 ASN A C 1
ATOM 3540 O O . ASN A 1 462 ? -3.580 18.618 -19.323 1.00 74.00 462 ASN A O 1
ATOM 3544 N N . ASP A 1 463 ? -3.143 20.805 -19.564 1.00 80.38 463 ASP A N 1
ATOM 3545 C CA . ASP A 1 463 ? -2.316 20.928 -18.365 1.00 80.38 463 ASP A CA 1
ATOM 3546 C C . ASP A 1 463 ? -3.049 21.712 -17.271 1.00 80.38 463 ASP A C 1
ATOM 3548 O O . ASP A 1 463 ? -3.443 21.155 -16.247 1.00 80.38 463 ASP A O 1
ATOM 3552 N N . LEU A 1 464 ? -3.314 22.994 -17.514 1.00 83.00 464 LEU A N 1
ATOM 3553 C CA . LEU A 1 464 ? -3.844 23.906 -16.505 1.00 83.00 464 LEU A CA 1
ATOM 3554 C C . LEU A 1 464 ? -4.923 24.812 -17.099 1.00 83.00 464 LEU A C 1
ATOM 3556 O O . LEU A 1 464 ? -4.721 25.457 -18.129 1.00 83.00 464 LEU A O 1
ATOM 3560 N N . TRP A 1 465 ? -6.053 24.916 -16.406 1.00 83.56 465 TRP A N 1
ATOM 3561 C CA . TRP A 1 465 ? -7.081 25.908 -16.702 1.00 83.56 465 TRP A CA 1
ATOM 3562 C C . TRP A 1 465 ? -7.308 26.808 -15.489 1.00 83.56 465 TRP A C 1
ATOM 3564 O O . TRP A 1 465 ? -7.553 26.343 -14.376 1.00 83.56 465 TRP A O 1
ATOM 3574 N N . ILE A 1 466 ? -7.197 28.116 -15.709 1.00 83.12 466 ILE A N 1
ATOM 3575 C CA . ILE A 1 466 ? -7.453 29.141 -14.699 1.00 83.12 466 ILE A CA 1
ATOM 3576 C C . ILE A 1 466 ? -8.640 29.964 -15.180 1.00 83.12 466 ILE A C 1
ATOM 3578 O O . ILE A 1 466 ? -8.581 30.581 -16.247 1.00 83.12 466 ILE A O 1
ATOM 3582 N N . LYS A 1 467 ? -9.699 30.003 -14.378 1.00 82.56 467 LYS A N 1
ATOM 3583 C CA . LYS A 1 467 ? -10.882 30.815 -14.621 1.00 82.56 467 LYS A CA 1
ATOM 3584 C C . LYS A 1 467 ? -11.050 31.838 -13.506 1.00 82.56 467 LYS A C 1
ATOM 3586 O O . LYS A 1 467 ? -11.083 31.492 -12.328 1.00 82.56 467 LYS A O 1
ATOM 3591 N N . PHE A 1 468 ? -11.200 33.091 -13.919 1.00 77.75 468 PHE A N 1
ATOM 3592 C CA . PHE A 1 468 ? -11.623 34.201 -13.082 1.00 77.75 468 PHE A CA 1
ATOM 3593 C C . PHE A 1 468 ? -13.006 34.671 -13.527 1.00 77.75 468 PHE A C 1
ATOM 3595 O O . PHE A 1 468 ? -13.180 35.036 -14.689 1.00 77.75 468 PHE A O 1
ATOM 3602 N N . ASP A 1 469 ? -13.997 34.671 -12.638 1.00 68.19 469 ASP A N 1
ATOM 3603 C CA . ASP A 1 469 ? -15.327 35.211 -12.952 1.00 68.19 469 ASP A CA 1
ATOM 3604 C C . ASP A 1 469 ? -15.305 36.758 -12.918 1.00 68.19 469 ASP A C 1
ATOM 3606 O O . ASP A 1 469 ? -14.683 37.363 -12.047 1.00 68.19 469 ASP A O 1
ATOM 3610 N N . ASN A 1 470 ? -15.929 37.424 -13.897 1.00 56.00 470 ASN A N 1
ATOM 3611 C CA . ASN A 1 470 ? -15.777 38.871 -14.157 1.00 56.00 470 ASN A CA 1
ATOM 3612 C C . ASN A 1 470 ? -17.069 39.654 -13.883 1.00 56.00 470 ASN A C 1
ATOM 3614 O O . ASN A 1 470 ? -17.386 40.620 -14.578 1.00 56.00 470 ASN A O 1
ATOM 3618 N N . ARG A 1 471 ? -17.846 39.232 -12.880 1.00 56.53 471 ARG A N 1
ATOM 3619 C CA . ARG A 1 471 ? -19.124 39.886 -12.552 1.00 56.53 471 ARG A CA 1
ATOM 3620 C C . ARG A 1 471 ? -18.959 41.321 -12.026 1.00 56.53 471 ARG A C 1
ATOM 3622 O O . ARG A 1 471 ? -19.898 42.103 -12.124 1.00 56.53 471 ARG A O 1
ATOM 3629 N N . ASN A 1 472 ? -17.756 41.702 -11.584 1.00 53.31 472 ASN A N 1
ATOM 3630 C CA . ASN A 1 472 ? -17.406 43.058 -11.156 1.00 53.31 472 ASN A CA 1
ATOM 3631 C C . ASN A 1 472 ? -16.321 43.641 -12.083 1.00 53.31 472 ASN A C 1
ATOM 3633 O O . ASN A 1 472 ? -15.189 43.157 -12.089 1.00 53.31 472 ASN A O 1
ATOM 3637 N N . GLN A 1 473 ? -16.646 44.684 -12.862 1.00 45.91 473 GLN A N 1
ATOM 3638 C CA . GLN A 1 473 ? -15.709 45.370 -13.769 1.00 45.91 473 GLN A CA 1
ATOM 3639 C C . GLN A 1 473 ? -14.451 45.835 -13.002 1.00 45.91 473 GLN A C 1
ATOM 3641 O O . GLN A 1 473 ? -14.481 46.841 -12.297 1.00 45.91 473 GLN A O 1
ATOM 3646 N N . GLY A 1 474 ? -13.355 45.073 -13.100 1.00 52.19 474 GLY A N 1
ATOM 3647 C CA . GLY A 1 474 ? -12.116 45.317 -12.347 1.00 52.19 474 GLY A CA 1
ATOM 3648 C C . GLY A 1 474 ? -11.252 44.083 -12.045 1.00 52.19 474 GLY A C 1
ATOM 3649 O O . GLY A 1 474 ? -10.159 44.246 -11.515 1.00 52.19 474 GLY A O 1
ATOM 3650 N N . ALA A 1 475 ? -11.677 42.859 -12.391 1.00 47.75 475 ALA A N 1
ATOM 3651 C CA . ALA A 1 475 ? -10.935 41.624 -12.082 1.00 47.75 475 ALA A CA 1
ATOM 3652 C C . ALA A 1 475 ? -9.468 41.617 -12.575 1.00 47.75 475 ALA A C 1
ATOM 3654 O O . ALA A 1 475 ? -8.584 41.102 -11.891 1.00 47.75 475 ALA A O 1
ATOM 3655 N N . GLY A 1 476 ? -9.177 42.268 -13.709 1.00 49.09 476 GLY A N 1
ATOM 3656 C CA . GLY A 1 476 ? -7.818 42.377 -14.254 1.00 49.09 476 GLY A CA 1
ATOM 3657 C C . GLY A 1 476 ? -6.820 43.161 -13.385 1.00 49.09 476 GLY A C 1
ATOM 3658 O O . GLY A 1 476 ? -5.622 42.969 -13.545 1.00 49.09 476 GLY A O 1
ATOM 3659 N N . SER A 1 477 ? -7.276 44.010 -12.451 1.00 49.50 477 SER A N 1
ATOM 3660 C CA . SER A 1 477 ? -6.402 44.724 -11.499 1.00 49.50 477 SER A CA 1
ATOM 3661 C C . SER A 1 477 ? -6.232 44.004 -10.153 1.00 49.50 477 SER A C 1
ATOM 3663 O O . SER A 1 477 ? -5.465 44.467 -9.306 1.00 49.50 477 SER A O 1
ATOM 3665 N N . LYS A 1 478 ? -6.938 42.880 -9.947 1.00 55.81 478 LYS A N 1
ATOM 3666 C CA . LYS A 1 478 ? -6.914 42.082 -8.708 1.00 55.81 478 LYS A CA 1
ATOM 3667 C C . LYS A 1 478 ? -6.045 40.821 -8.798 1.00 55.81 478 LYS A C 1
ATOM 3669 O O . LYS A 1 478 ? -5.626 40.317 -7.760 1.00 55.81 478 LYS A O 1
ATOM 3674 N N . LEU A 1 479 ? -5.704 40.350 -10.000 1.00 61.75 479 LEU A N 1
ATOM 3675 C CA . LEU A 1 479 ? -4.594 39.409 -10.186 1.00 61.75 479 LEU A CA 1
ATOM 3676 C C . LEU A 1 479 ? -3.283 40.186 -10.013 1.00 61.75 479 LEU A C 1
ATOM 3678 O O . LEU A 1 479 ? -2.902 40.966 -10.884 1.00 61.75 479 LEU A O 1
ATOM 3682 N N . SER A 1 480 ? -2.620 40.028 -8.868 1.00 52.25 480 SER A N 1
ATOM 3683 C CA . SER A 1 480 ? -1.409 40.797 -8.557 1.00 52.25 480 SER A CA 1
ATOM 3684 C C . SER A 1 480 ? -0.169 40.245 -9.260 1.00 52.25 480 SER A C 1
ATOM 3686 O O . SER A 1 480 ? 0.722 41.021 -9.604 1.00 52.25 480 SER A O 1
ATOM 3688 N N . HIS A 1 481 ? -0.106 38.926 -9.470 1.00 62.28 481 HIS A N 1
ATOM 3689 C CA . HIS A 1 481 ? 1.039 38.251 -10.075 1.00 62.28 481 HIS A CA 1
ATOM 3690 C C . HIS A 1 481 ? 0.660 36.851 -10.586 1.00 62.28 481 HIS A C 1
ATOM 3692 O O . HIS A 1 481 ? 0.060 36.068 -9.848 1.00 62.28 481 HIS A O 1
ATOM 3698 N N . LEU A 1 482 ? 1.046 36.538 -11.827 1.00 67.75 482 LEU A N 1
ATOM 3699 C CA . LEU A 1 482 ? 1.098 35.176 -12.362 1.00 67.75 482 LEU A CA 1
ATOM 3700 C C . LEU A 1 482 ? 2.532 34.897 -12.825 1.00 67.75 482 LEU A C 1
ATOM 3702 O O . LEU A 1 482 ? 2.918 35.281 -13.931 1.00 67.75 482 LEU A O 1
ATOM 3706 N N . SER A 1 483 ? 3.332 34.256 -11.973 1.00 64.38 483 SER A N 1
ATOM 3707 C CA . SER A 1 483 ? 4.671 33.775 -12.336 1.00 64.38 483 SER A CA 1
ATOM 3708 C C . SER A 1 483 ? 4.548 32.415 -13.001 1.00 64.38 483 SER A C 1
ATOM 3710 O O . SER A 1 483 ? 4.054 31.463 -12.403 1.00 64.38 483 SER A O 1
ATOM 3712 N N . SER A 1 484 ? 5.019 32.331 -14.241 1.00 60.16 484 SER A N 1
ATOM 3713 C CA . SER A 1 484 ? 5.141 31.078 -15.000 1.00 60.16 484 SER A CA 1
ATOM 3714 C C . SER A 1 484 ? 6.560 30.856 -15.530 1.00 60.16 484 SER A C 1
ATOM 3716 O O . SER A 1 484 ? 6.790 29.965 -16.343 1.00 60.16 484 SER A O 1
ATOM 3718 N N . SER A 1 485 ? 7.529 31.657 -15.068 1.00 53.50 485 SER A N 1
ATOM 3719 C CA . SER A 1 485 ? 8.895 31.738 -15.605 1.00 53.50 485 SER A CA 1
ATOM 3720 C C . SER A 1 485 ? 9.716 30.448 -15.491 1.00 53.50 485 SER A C 1
ATOM 3722 O O . SER A 1 485 ? 10.800 30.377 -16.064 1.00 53.50 485 SER A O 1
ATOM 3724 N N . SER A 1 486 ? 9.212 29.427 -14.796 1.00 62.94 486 SER A N 1
ATOM 3725 C CA . SER A 1 486 ? 9.845 28.112 -14.656 1.00 62.94 486 SER A CA 1
ATOM 3726 C C . SER A 1 486 ? 8.862 26.941 -14.787 1.00 62.94 486 SER A C 1
ATOM 3728 O O . SER A 1 486 ? 9.202 25.823 -14.406 1.00 62.94 486 SER A O 1
ATOM 3730 N N . ILE A 1 487 ? 7.665 27.161 -15.355 1.00 70.00 487 ILE A N 1
ATOM 3731 C CA . ILE A 1 487 ? 6.833 26.042 -15.822 1.00 70.00 487 ILE A CA 1
ATOM 3732 C C . ILE A 1 487 ? 7.506 25.465 -17.056 1.00 70.00 487 ILE A C 1
ATOM 3734 O O . ILE A 1 487 ? 7.840 26.214 -17.974 1.00 70.00 487 ILE A O 1
ATOM 3738 N N . ILE A 1 488 ? 7.657 24.146 -17.098 1.00 70.75 488 ILE A N 1
ATOM 3739 C CA . ILE A 1 488 ? 8.242 23.462 -18.236 1.00 70.75 488 ILE A CA 1
ATOM 3740 C C . ILE A 1 488 ? 7.325 22.344 -18.728 1.00 70.75 488 ILE A C 1
ATOM 3742 O O . ILE A 1 488 ? 6.661 21.662 -17.950 1.00 70.75 488 ILE A O 1
ATOM 3746 N N . THR A 1 489 ? 7.254 22.150 -20.041 1.00 67.69 489 THR A N 1
ATOM 3747 C CA . THR A 1 489 ? 6.466 21.061 -20.630 1.00 67.69 489 THR A CA 1
ATOM 3748 C C . THR A 1 489 ? 7.253 20.297 -21.688 1.00 67.69 489 THR A C 1
ATOM 3750 O O . THR A 1 489 ? 8.103 20.870 -22.376 1.00 67.69 489 THR A O 1
ATOM 3753 N N . ASN A 1 490 ? 6.965 19.003 -21.838 1.00 62.56 490 ASN A N 1
ATOM 3754 C CA . ASN A 1 490 ? 7.389 18.214 -22.999 1.00 62.56 490 ASN A CA 1
ATOM 3755 C C . ASN A 1 490 ? 6.233 17.962 -23.995 1.00 62.56 490 ASN A C 1
ATOM 3757 O O . ASN A 1 490 ? 6.452 17.332 -25.030 1.00 62.56 490 ASN A O 1
ATOM 3761 N N . ASN A 1 491 ? 5.027 18.480 -23.723 1.00 61.19 491 ASN A N 1
ATOM 3762 C CA . ASN A 1 491 ? 3.872 18.343 -24.604 1.00 61.19 491 ASN A CA 1
ATOM 3763 C C . ASN A 1 491 ? 4.067 19.166 -25.884 1.00 61.19 491 ASN A C 1
ATOM 3765 O O . ASN A 1 491 ? 4.556 20.296 -25.861 1.00 61.19 491 ASN A O 1
ATOM 3769 N N . ASN A 1 492 ? 3.622 18.621 -27.020 1.00 49.97 492 ASN A N 1
ATOM 3770 C CA . ASN A 1 492 ? 3.688 19.320 -28.310 1.00 49.97 492 ASN A CA 1
ATOM 3771 C C . ASN A 1 492 ? 2.757 20.543 -28.385 1.00 49.97 492 ASN A C 1
ATOM 3773 O O . ASN A 1 492 ? 2.953 21.395 -29.248 1.00 49.97 492 ASN A O 1
ATOM 3777 N N . ILE A 1 493 ? 1.766 20.639 -27.492 1.00 54.47 493 ILE A N 1
ATOM 3778 C CA . ILE A 1 493 ? 0.879 21.797 -27.359 1.00 54.47 493 ILE A CA 1
ATOM 3779 C C . ILE A 1 493 ? 0.664 22.071 -25.858 1.00 54.47 493 ILE A C 1
ATOM 3781 O O . ILE A 1 493 ? -0.225 21.460 -25.256 1.00 54.47 493 ILE A O 1
ATOM 3785 N N . PRO A 1 494 ? 1.475 22.940 -25.224 1.00 54.78 494 PRO A N 1
ATOM 3786 C CA . PRO A 1 494 ? 1.156 23.459 -23.900 1.00 54.78 494 PRO A CA 1
ATOM 3787 C C . PRO A 1 494 ? -0.139 24.261 -23.974 1.00 54.78 494 PRO A C 1
ATOM 3789 O O . PRO A 1 494 ? -0.215 25.268 -24.675 1.00 54.78 494 PRO A O 1
ATOM 3792 N N . ASN A 1 495 ? -1.161 23.819 -23.249 1.00 67.25 495 ASN A N 1
ATOM 3793 C CA . ASN A 1 495 ? -2.478 24.447 -23.266 1.00 67.25 495 ASN A CA 1
ATOM 3794 C C . ASN A 1 495 ? -2.815 24.976 -21.869 1.00 67.25 495 ASN A C 1
ATOM 3796 O O . ASN A 1 495 ? -3.792 24.528 -21.276 1.00 67.25 495 ASN A O 1
ATOM 3800 N N . ILE A 1 496 ? -2.014 25.908 -21.326 1.00 75.31 496 ILE A N 1
ATOM 3801 C CA . ILE A 1 496 ? -2.508 26.733 -20.214 1.00 75.31 496 ILE A CA 1
ATOM 3802 C C . ILE A 1 496 ? -3.580 27.650 -20.788 1.00 75.31 496 ILE A C 1
ATOM 3804 O O . ILE A 1 496 ? -3.285 28.528 -21.604 1.00 75.31 496 ILE A O 1
ATOM 3808 N N . LYS A 1 497 ? -4.822 27.464 -20.349 1.00 77.88 497 LYS A N 1
ATOM 3809 C CA . LYS A 1 497 ? -5.935 28.326 -20.736 1.00 77.88 497 LYS A CA 1
ATOM 3810 C C . LYS A 1 497 ? -6.289 29.237 -19.568 1.00 77.88 497 LYS A C 1
ATOM 3812 O O . LYS A 1 497 ? -6.644 28.771 -18.489 1.00 77.88 497 LYS A O 1
ATOM 3817 N N . LEU A 1 498 ? -6.198 30.538 -19.807 1.00 78.62 498 LEU A N 1
ATOM 3818 C CA . LEU A 1 498 ? -6.666 31.570 -18.893 1.00 78.62 498 LEU A CA 1
ATOM 3819 C C . LEU A 1 498 ? -8.000 32.105 -19.419 1.00 78.62 498 LEU A C 1
ATOM 3821 O O . LEU A 1 498 ? -8.098 32.462 -20.590 1.00 78.62 498 LEU A O 1
ATOM 3825 N N . GLN A 1 499 ? -9.014 32.161 -18.563 1.00 78.25 499 GLN A N 1
ATOM 3826 C CA . GLN A 1 499 ? -10.318 32.743 -18.864 1.00 78.25 499 GLN A CA 1
ATOM 3827 C C . GLN A 1 499 ? -10.640 33.823 -17.828 1.00 78.25 499 GLN A C 1
ATOM 3829 O O . GLN A 1 499 ? -10.593 33.562 -16.630 1.00 78.25 499 GLN A O 1
ATOM 3834 N N . ILE A 1 500 ? -10.972 35.033 -18.283 1.00 74.88 500 ILE A N 1
ATOM 3835 C CA . ILE A 1 500 ? -11.341 36.166 -17.421 1.00 74.88 500 ILE A CA 1
ATOM 3836 C C . ILE A 1 500 ? -12.733 36.646 -17.846 1.00 74.88 500 ILE A C 1
ATOM 3838 O O . ILE A 1 500 ? -12.897 37.372 -18.829 1.00 74.88 500 ILE A O 1
ATOM 3842 N N . GLY A 1 501 ? -13.763 36.214 -17.121 1.00 71.94 501 GLY A N 1
ATOM 3843 C CA . GLY A 1 501 ? -15.160 36.383 -17.511 1.00 71.94 501 GLY A CA 1
ATOM 3844 C C . GLY A 1 501 ? -15.463 35.670 -18.823 1.00 71.94 501 GLY A C 1
ATOM 3845 O O . GLY A 1 501 ? -15.186 34.482 -18.981 1.00 71.94 501 GLY A O 1
ATOM 3846 N N . GLU A 1 502 ? -16.003 36.417 -19.784 1.00 70.00 502 GLU A N 1
ATOM 3847 C CA . GLU A 1 502 ? -16.230 35.941 -21.155 1.00 70.00 502 GLU A CA 1
ATOM 3848 C C . GLU A 1 502 ? -14.993 36.088 -22.062 1.00 70.00 502 GLU A C 1
ATOM 3850 O O . GLU A 1 502 ? -15.007 35.644 -23.210 1.00 70.00 502 GLU A O 1
ATOM 3855 N N . GLN A 1 503 ? -13.904 36.698 -21.575 1.00 69.00 503 GLN A N 1
ATOM 3856 C CA . GLN A 1 503 ? -12.683 36.866 -22.360 1.00 69.00 503 GLN A CA 1
ATOM 3857 C C . GLN A 1 503 ? -11.787 35.630 -22.259 1.00 69.00 503 GLN A C 1
ATOM 3859 O O . GLN A 1 503 ? -11.480 35.151 -21.167 1.00 69.00 503 GLN A O 1
ATOM 3864 N N . ASN A 1 504 ? -11.306 35.171 -23.414 1.00 70.00 504 ASN A N 1
ATOM 3865 C CA . ASN A 1 504 ? -10.284 34.135 -23.540 1.00 70.00 504 ASN A CA 1
ATOM 3866 C C . ASN A 1 504 ? -8.987 34.786 -24.047 1.00 70.00 504 ASN A C 1
ATOM 3868 O O . ASN A 1 504 ? -8.790 34.857 -25.264 1.00 70.00 504 ASN A O 1
ATOM 3872 N N . PRO A 1 505 ? -8.136 35.337 -23.158 1.00 67.06 505 PRO A N 1
ATOM 3873 C CA . PRO A 1 505 ? -6.817 35.824 -23.548 1.00 67.06 505 PRO A CA 1
ATOM 3874 C C . PRO A 1 505 ? -5.990 34.728 -24.246 1.00 67.06 505 PRO A C 1
ATOM 3876 O O . PRO A 1 505 ? -6.258 33.536 -24.068 1.00 67.06 505 PRO A O 1
ATOM 3879 N N . PRO A 1 506 ? -4.983 35.115 -25.054 1.00 62.31 506 PRO A N 1
ATOM 3880 C CA . PRO A 1 506 ? -4.114 34.153 -25.717 1.00 62.31 506 PRO A CA 1
ATOM 3881 C C . PRO A 1 506 ? -3.420 33.232 -24.693 1.00 62.31 506 PRO A C 1
ATOM 3883 O O . PRO A 1 506 ? -3.126 33.678 -23.579 1.00 62.31 506 PRO A O 1
ATOM 3886 N N . PRO A 1 507 ? -3.142 31.964 -25.056 1.00 63.81 507 PRO A N 1
ATOM 3887 C CA . PRO A 1 507 ? -2.475 31.013 -24.172 1.00 63.81 507 PRO A CA 1
ATOM 3888 C C . PRO A 1 507 ? -1.137 31.546 -23.653 1.00 63.81 507 PRO A C 1
ATOM 3890 O O . PRO A 1 507 ? -0.381 32.193 -24.384 1.00 63.81 507 PRO A O 1
ATOM 3893 N N . ILE A 1 508 ? -0.822 31.238 -22.394 1.00 67.06 508 ILE A N 1
ATOM 3894 C CA . ILE A 1 508 ? 0.472 31.585 -21.798 1.00 67.06 508 ILE A CA 1
ATOM 3895 C C . ILE A 1 508 ? 1.529 30.663 -22.405 1.00 67.06 508 ILE A C 1
ATOM 3897 O O . ILE A 1 508 ? 1.422 29.441 -22.311 1.00 67.06 508 ILE A O 1
ATOM 3901 N N . SER A 1 509 ? 2.542 31.248 -23.047 1.00 58.09 509 SER A N 1
ATOM 3902 C CA . SER A 1 509 ? 3.657 30.486 -23.613 1.00 58.09 509 SER A CA 1
ATOM 3903 C C . SER A 1 509 ? 4.527 29.922 -22.490 1.00 58.09 509 SER A C 1
ATOM 3905 O O . SER A 1 509 ? 5.091 30.679 -21.705 1.00 58.09 509 SER A O 1
ATOM 3907 N N . ILE A 1 510 ? 4.624 28.596 -22.425 1.00 66.56 510 ILE A N 1
ATOM 3908 C CA . ILE A 1 510 ? 5.457 27.856 -21.470 1.00 66.56 510 ILE A CA 1
ATOM 3909 C C . ILE A 1 510 ? 6.816 27.574 -22.117 1.00 66.56 510 ILE A C 1
ATOM 3911 O O . ILE A 1 510 ? 6.878 27.308 -23.322 1.00 66.56 510 ILE A O 1
ATOM 3915 N N . SER A 1 511 ? 7.905 27.599 -21.345 1.00 62.00 511 SER A N 1
ATOM 3916 C CA . SER A 1 511 ? 9.198 27.137 -21.852 1.00 62.00 511 SER A CA 1
ATOM 3917 C C . SER A 1 511 ? 9.144 25.625 -22.118 1.00 62.00 511 SER A C 1
ATOM 3919 O O . SER A 1 511 ? 8.626 24.834 -21.330 1.00 62.00 511 SER A O 1
ATOM 3921 N N . LYS A 1 512 ? 9.634 25.192 -23.282 1.00 63.16 512 LYS A N 1
ATOM 3922 C CA . LYS A 1 512 ? 9.717 23.763 -23.599 1.00 63.16 512 LYS A CA 1
ATOM 3923 C C . LYS A 1 512 ? 10.927 23.171 -22.881 1.00 63.16 512 LYS A C 1
ATOM 3925 O O . LYS A 1 512 ? 12.027 23.707 -22.999 1.00 63.16 512 LYS A O 1
ATOM 3930 N N . PHE A 1 513 ? 10.740 22.062 -22.169 1.00 64.75 513 PHE A N 1
ATOM 3931 C CA . PHE A 1 513 ? 11.847 21.370 -21.516 1.00 64.75 513 PHE A CA 1
ATOM 3932 C C . PHE A 1 513 ? 12.562 20.564 -22.584 1.00 64.75 513 PHE A C 1
ATOM 3934 O O . PHE A 1 513 ? 11.974 19.647 -23.157 1.00 64.75 513 PHE A O 1
ATOM 3941 N N . SER A 1 514 ? 13.832 20.865 -22.838 1.00 65.56 514 SER A N 1
ATOM 3942 C CA . SER A 1 514 ? 14.659 20.043 -23.726 1.00 65.56 514 SER A CA 1
ATOM 3943 C C . SER A 1 514 ? 15.300 18.868 -22.977 1.00 65.56 514 SER A C 1
ATOM 3945 O O . SER A 1 514 ? 16.435 18.507 -23.252 1.00 65.56 514 SER A O 1
ATOM 3947 N N . GLY A 1 515 ? 14.597 18.272 -22.008 1.00 72.62 515 GLY A N 1
ATOM 3948 C CA . GLY A 1 515 ? 15.054 17.058 -21.319 1.00 72.62 515 GLY A CA 1
ATOM 3949 C C . GLY A 1 515 ? 14.962 15.796 -22.168 1.00 72.62 515 GLY A C 1
ATOM 3950 O O . GLY A 1 515 ? 15.357 14.729 -21.714 1.00 72.62 515 GLY A O 1
ATOM 3951 N N . VAL A 1 516 ? 14.430 15.914 -23.385 1.00 81.06 516 VAL A N 1
ATOM 3952 C CA . VAL A 1 516 ? 14.417 14.855 -24.387 1.00 81.06 516 VAL A CA 1
ATOM 3953 C C . VAL A 1 516 ? 15.360 15.252 -25.510 1.00 81.06 516 VAL A C 1
ATOM 3955 O O . VAL A 1 516 ? 15.147 16.280 -26.154 1.00 81.06 516 VAL A O 1
ATOM 3958 N N . MET A 1 517 ? 16.362 14.417 -25.754 1.00 89.19 517 MET A N 1
ATOM 3959 C CA . MET A 1 517 ? 17.302 14.567 -26.858 1.00 89.19 517 MET A CA 1
ATOM 3960 C C . MET A 1 517 ? 17.218 13.358 -27.785 1.00 89.19 517 MET A C 1
ATOM 3962 O O . MET A 1 517 ? 16.916 12.244 -27.359 1.00 89.19 517 MET A O 1
ATOM 3966 N N . PHE A 1 518 ? 17.507 13.577 -29.060 1.00 91.12 518 PHE A N 1
ATOM 3967 C CA . PHE A 1 518 ? 17.570 12.536 -30.077 1.00 91.12 518 PHE A CA 1
ATOM 3968 C C . PHE A 1 518 ? 19.001 12.402 -30.589 1.00 91.12 518 PHE A C 1
ATOM 3970 O O . PHE A 1 518 ? 19.692 13.407 -30.760 1.00 91.12 518 PHE A O 1
ATOM 3977 N N . VAL A 1 519 ? 19.432 11.170 -30.844 1.00 93.75 519 VAL A N 1
ATOM 3978 C CA . VAL A 1 519 ? 20.750 10.822 -31.381 1.00 93.75 519 VAL A CA 1
ATOM 3979 C C . VAL A 1 519 ? 20.573 10.028 -32.672 1.00 93.75 519 VAL A C 1
ATOM 3981 O O . VAL A 1 519 ? 19.749 9.116 -32.730 1.00 93.75 519 VAL A O 1
ATOM 3984 N N . SER A 1 520 ? 21.334 10.398 -33.703 1.00 91.50 520 SER A N 1
ATOM 3985 C CA . SER A 1 520 ? 21.433 9.658 -34.959 1.00 91.50 520 SER A CA 1
ATOM 3986 C C . SER A 1 520 ? 22.768 9.923 -35.655 1.00 91.50 520 SER A C 1
ATOM 3988 O O . SER A 1 520 ? 23.189 11.079 -35.804 1.00 91.50 520 SER A O 1
ATOM 3990 N N . ASN A 1 521 ? 23.389 8.855 -36.148 1.00 85.00 521 ASN A N 1
ATOM 3991 C CA . ASN A 1 521 ? 24.605 8.863 -36.956 1.00 85.00 521 ASN A CA 1
ATOM 3992 C C . ASN A 1 521 ? 24.369 9.321 -38.409 1.00 85.00 521 ASN A C 1
ATOM 3994 O O . ASN A 1 521 ? 25.329 9.558 -39.144 1.00 85.00 521 ASN A O 1
ATOM 3998 N N . GLN A 1 522 ? 23.112 9.500 -38.830 1.00 85.50 522 GLN A N 1
ATOM 3999 C CA . GLN A 1 522 ? 22.789 9.975 -40.173 1.00 85.50 522 GLN A CA 1
ATOM 4000 C C . GLN A 1 522 ? 23.331 11.387 -40.399 1.00 85.50 522 GLN A C 1
ATOM 4002 O O . GLN A 1 522 ? 23.253 12.245 -39.519 1.00 85.50 522 GLN A O 1
ATOM 4007 N N . ALA A 1 523 ? 23.874 11.650 -41.588 1.00 80.19 523 ALA A N 1
ATOM 4008 C CA . ALA A 1 523 ? 24.429 12.956 -41.927 1.00 80.19 523 ALA A CA 1
ATOM 4009 C C . ALA A 1 523 ? 23.334 14.040 -41.953 1.00 80.19 523 ALA A C 1
ATOM 4011 O O . ALA A 1 523 ? 22.399 13.976 -42.749 1.00 80.19 523 ALA A O 1
ATOM 4012 N N . VAL A 1 524 ? 23.484 15.069 -41.114 1.00 82.44 524 VAL A N 1
ATOM 4013 C CA . VAL A 1 524 ? 22.622 16.261 -41.089 1.00 82.44 524 VAL A CA 1
ATOM 4014 C C . VAL A 1 524 ? 23.444 17.453 -41.580 1.00 82.44 524 VAL A C 1
ATOM 4016 O O . VAL A 1 524 ? 24.516 17.726 -41.050 1.00 82.44 524 VAL A O 1
ATOM 4019 N N . THR A 1 525 ? 22.965 18.165 -42.604 1.00 78.69 525 THR A N 1
ATOM 4020 C CA . THR A 1 525 ? 23.675 19.311 -43.214 1.00 78.69 525 THR A CA 1
ATOM 4021 C C . THR A 1 525 ? 23.585 20.604 -42.397 1.00 78.69 525 THR A C 1
ATOM 4023 O O . THR A 1 525 ? 24.243 21.590 -42.721 1.00 78.69 525 THR A O 1
ATOM 4026 N N . GLU A 1 526 ? 22.749 20.624 -41.362 1.00 83.25 526 GLU A N 1
ATOM 4027 C CA . GLU A 1 526 ? 22.491 21.772 -40.490 1.00 83.25 526 GLU A CA 1
ATOM 4028 C C . GLU A 1 526 ? 23.078 21.554 -39.085 1.00 83.25 526 GLU A C 1
ATOM 4030 O O . GLU A 1 526 ? 23.398 20.431 -38.700 1.00 83.25 526 GLU A O 1
ATOM 4035 N N . SER A 1 527 ? 23.188 22.627 -38.291 1.00 87.06 527 SER A N 1
ATOM 4036 C CA . SER A 1 527 ? 23.614 22.535 -36.886 1.00 87.06 527 SER A CA 1
ATOM 4037 C C . SER A 1 527 ? 22.687 21.609 -36.096 1.00 87.06 527 SER A C 1
ATOM 4039 O O . SER A 1 527 ? 21.482 21.857 -36.037 1.00 87.06 527 SER A O 1
ATOM 4041 N N . ARG A 1 528 ? 23.252 20.570 -35.472 1.00 88.00 528 ARG A N 1
ATOM 4042 C CA . ARG A 1 528 ? 22.533 19.620 -34.612 1.00 88.00 528 ARG A CA 1
ATOM 4043 C C . ARG A 1 528 ? 22.166 20.291 -33.290 1.00 88.00 528 ARG A C 1
ATOM 4045 O O . ARG A 1 528 ? 23.035 20.864 -32.638 1.00 88.00 528 ARG A O 1
ATOM 4052 N N . ASP A 1 529 ? 20.893 20.234 -32.918 1.00 85.19 529 ASP A N 1
ATOM 4053 C CA . ASP A 1 529 ? 20.360 20.847 -31.691 1.00 85.19 529 ASP A CA 1
ATOM 4054 C C . ASP A 1 529 ? 19.731 19.820 -30.736 1.00 85.19 529 ASP A C 1
ATOM 4056 O O . ASP A 1 529 ? 19.198 20.191 -29.693 1.00 85.19 529 ASP A O 1
ATOM 4060 N N . GLY A 1 530 ? 19.795 18.530 -31.085 1.00 85.19 530 GLY A N 1
ATOM 4061 C CA . GLY A 1 530 ? 19.233 17.442 -30.288 1.00 85.19 530 GLY A CA 1
ATOM 4062 C C . GLY A 1 530 ? 17.741 17.219 -30.504 1.00 85.19 530 GLY A C 1
ATOM 4063 O O . GLY A 1 530 ? 17.186 16.296 -29.914 1.00 85.19 530 GLY A O 1
ATOM 4064 N N . SER A 1 531 ? 17.078 18.004 -31.360 1.00 84.44 531 SER A N 1
ATOM 4065 C CA . SER A 1 531 ? 15.689 17.757 -31.752 1.00 84.44 531 SER A CA 1
ATOM 4066 C C . SER A 1 531 ? 15.561 16.542 -32.673 1.00 84.44 531 SER A C 1
ATOM 4068 O O . SER A 1 531 ? 16.506 16.158 -33.354 1.00 84.44 531 SER A O 1
ATOM 4070 N N . LEU A 1 532 ? 14.353 15.979 -32.784 1.00 82.88 532 LEU A N 1
ATOM 4071 C CA . LEU A 1 532 ? 14.070 14.850 -33.683 1.00 82.88 532 LEU A CA 1
ATOM 4072 C C . LEU A 1 532 ? 14.467 15.128 -35.147 1.00 82.88 532 LEU A C 1
ATOM 4074 O O . LEU A 1 532 ? 14.852 14.216 -35.866 1.00 82.88 532 LEU A O 1
ATOM 4078 N N . LYS A 1 533 ? 14.377 16.389 -35.596 1.00 84.88 533 LYS A N 1
ATOM 4079 C CA . LYS A 1 533 ? 14.752 16.793 -36.964 1.00 84.88 533 LYS A CA 1
ATOM 4080 C C . LYS A 1 533 ? 16.256 17.012 -37.134 1.00 84.88 533 LYS A C 1
ATOM 4082 O O . LYS A 1 533 ? 16.744 16.960 -38.258 1.00 84.88 533 LYS A O 1
ATOM 4087 N N . LYS A 1 534 ? 16.963 17.327 -36.048 1.00 89.31 534 LYS A N 1
ATOM 4088 C CA . LYS A 1 534 ? 18.393 17.658 -36.032 1.00 89.31 534 LYS A CA 1
ATOM 4089 C C . LYS A 1 534 ? 19.070 16.963 -34.842 1.00 89.31 534 LYS A C 1
ATOM 4091 O O . LYS A 1 534 ? 19.593 17.643 -33.951 1.00 89.31 534 LYS A O 1
ATOM 4096 N N . PRO A 1 535 ? 19.028 15.619 -34.806 1.00 90.56 535 PRO A N 1
ATOM 4097 C CA . PRO A 1 535 ? 19.514 14.843 -33.673 1.00 90.56 535 PRO A CA 1
ATOM 4098 C C . PRO A 1 535 ? 21.012 15.068 -33.469 1.00 90.56 535 PRO A C 1
ATOM 4100 O O . PRO A 1 535 ? 21.739 15.363 -34.421 1.00 90.56 535 PRO A O 1
ATOM 4103 N N . PHE A 1 536 ? 21.498 14.911 -32.241 1.00 93.94 536 PHE A N 1
ATOM 4104 C CA . PHE A 1 536 ? 22.931 14.873 -31.968 1.00 93.94 536 PHE A CA 1
ATOM 4105 C C . PHE A 1 536 ? 23.587 13.663 -32.640 1.00 93.94 536 PHE A C 1
ATOM 4107 O O . PHE A 1 536 ? 22.940 12.668 -32.943 1.00 93.94 536 PHE A O 1
ATOM 4114 N N . GLU A 1 537 ? 24.884 13.766 -32.904 1.00 91.81 537 GLU A N 1
ATOM 4115 C CA . GLU A 1 537 ? 25.643 12.697 -33.564 1.00 91.81 537 GLU A CA 1
ATOM 4116 C C . GLU A 1 537 ? 25.942 11.520 -32.626 1.00 91.81 537 GLU A C 1
ATOM 4118 O O . GLU A 1 537 ? 26.041 10.384 -33.071 1.00 91.81 537 GLU A O 1
ATOM 4123 N N . SER A 1 538 ? 26.057 11.779 -31.321 1.00 92.06 538 SER A N 1
ATOM 4124 C CA . SER A 1 538 ? 26.397 10.770 -30.318 1.00 92.06 538 SER A CA 1
ATOM 4125 C C . SER A 1 538 ? 25.652 11.000 -29.005 1.00 92.06 538 SER A C 1
ATOM 4127 O O . SER A 1 538 ? 25.263 12.126 -28.675 1.00 92.06 538 SER A O 1
ATOM 4129 N N . VAL A 1 539 ? 25.506 9.928 -28.220 1.00 92.81 539 VAL A N 1
ATOM 4130 C CA . VAL A 1 539 ? 24.982 9.991 -26.845 1.00 92.81 539 VAL A CA 1
ATOM 4131 C C . VAL A 1 539 ? 25.834 10.918 -25.974 1.00 92.81 539 VAL A C 1
ATOM 4133 O O . VAL A 1 539 ? 25.278 11.690 -25.202 1.00 92.81 539 VAL A O 1
ATOM 4136 N N . SER A 1 540 ? 27.160 10.933 -26.145 1.00 91.12 540 SER A N 1
ATOM 4137 C CA . SER A 1 540 ? 28.053 11.837 -25.406 1.00 91.12 540 SER A CA 1
ATOM 4138 C C . SER A 1 540 ? 27.729 13.315 -25.651 1.00 91.12 540 SER A C 1
ATOM 4140 O O . SER A 1 540 ? 27.673 14.089 -24.699 1.00 91.12 540 SER A O 1
ATOM 4142 N N . ASN A 1 541 ? 27.437 13.708 -26.897 1.00 90.69 541 ASN A N 1
ATOM 4143 C CA . ASN A 1 541 ? 27.041 15.086 -27.214 1.00 90.69 541 ASN A CA 1
ATOM 4144 C C . ASN A 1 541 ? 25.695 15.446 -26.564 1.00 90.69 541 ASN A C 1
ATOM 4146 O O . ASN A 1 541 ? 25.532 16.550 -26.043 1.00 90.69 541 ASN A O 1
ATOM 4150 N N . ALA A 1 542 ? 24.747 14.504 -26.558 1.00 91.12 542 ALA A N 1
ATOM 4151 C CA . ALA A 1 542 ? 23.457 14.684 -25.902 1.00 91.12 542 ALA A CA 1
ATOM 4152 C C . ALA A 1 542 ? 23.589 14.798 -24.372 1.00 91.12 542 ALA A C 1
ATOM 4154 O O . ALA A 1 542 ? 22.930 15.649 -23.778 1.00 91.12 542 ALA A O 1
ATOM 4155 N N . LEU A 1 543 ? 24.465 14.007 -23.740 1.00 89.25 543 LEU A N 1
ATOM 4156 C CA . LEU A 1 543 ? 24.752 14.087 -22.302 1.00 89.25 543 LEU A CA 1
ATOM 4157 C C . LEU A 1 543 ? 25.332 15.456 -21.916 1.00 89.25 543 LEU A C 1
ATOM 4159 O O . LEU A 1 543 ? 24.812 16.091 -21.004 1.00 89.25 543 LEU A O 1
ATOM 4163 N N . VAL A 1 544 ? 26.317 15.970 -22.665 1.00 87.81 544 VAL A N 1
ATOM 4164 C CA . VAL A 1 544 ? 26.885 17.314 -22.426 1.00 87.81 544 VAL A CA 1
ATOM 4165 C C . VAL A 1 544 ? 25.817 18.406 -22.552 1.00 87.81 544 VAL A C 1
ATOM 4167 O O . VAL A 1 544 ? 25.752 19.321 -21.730 1.00 87.81 544 VAL A O 1
ATOM 4170 N N . ALA A 1 545 ? 24.939 18.307 -23.556 1.00 85.50 545 ALA A N 1
ATOM 4171 C CA . ALA A 1 545 ? 23.845 19.260 -23.732 1.00 85.50 545 ALA A CA 1
ATOM 4172 C C . ALA A 1 545 ? 22.834 19.207 -22.570 1.00 85.50 545 ALA A C 1
ATOM 4174 O O . ALA A 1 545 ? 22.355 20.246 -22.116 1.00 85.50 545 ALA A O 1
ATOM 4175 N N . LEU A 1 546 ? 22.535 18.007 -22.071 1.00 81.81 546 LEU A N 1
ATOM 4176 C CA . LEU A 1 546 ? 21.661 17.775 -20.922 1.00 81.81 546 LEU A CA 1
ATOM 4177 C C . LEU A 1 546 ? 22.277 18.241 -19.591 1.00 81.81 546 LEU A C 1
ATOM 4179 O O . LEU A 1 546 ? 21.536 18.646 -18.687 1.00 81.81 546 LEU A O 1
ATOM 4183 N N . ASP A 1 547 ? 23.606 18.228 -19.474 1.00 74.06 547 ASP A N 1
ATOM 4184 C CA . ASP A 1 547 ? 24.328 18.693 -18.290 1.00 74.06 547 ASP A CA 1
ATOM 4185 C C . ASP A 1 547 ? 24.187 20.203 -18.073 1.00 74.06 547 ASP A C 1
ATOM 4187 O O . ASP A 1 547 ? 23.985 20.646 -16.937 1.00 74.06 547 ASP A O 1
ATOM 4191 N N . HIS A 1 548 ? 24.178 20.981 -19.159 1.00 69.44 548 HIS A N 1
ATOM 4192 C CA . HIS A 1 548 ? 23.995 22.438 -19.144 1.00 69.44 548 HIS A CA 1
ATOM 4193 C C . HIS A 1 548 ? 22.558 22.900 -18.848 1.00 69.44 548 HIS A C 1
ATOM 4195 O O . HIS A 1 548 ? 22.319 24.096 -18.680 1.00 69.44 548 HIS A O 1
ATOM 4201 N N . ILE A 1 549 ? 21.593 21.982 -18.740 1.00 68.94 549 ILE A N 1
ATOM 4202 C CA . ILE A 1 549 ? 20.228 22.307 -18.312 1.00 68.94 549 ILE A CA 1
ATOM 4203 C C . ILE A 1 549 ? 20.222 22.415 -16.780 1.00 68.94 549 ILE A C 1
ATOM 4205 O O . ILE A 1 549 ? 20.040 21.419 -16.073 1.00 68.94 549 ILE A O 1
ATOM 4209 N N . GLU A 1 550 ? 20.470 23.636 -16.282 1.00 57.97 550 GLU A N 1
ATOM 4210 C CA . GLU A 1 550 ? 20.749 23.941 -14.868 1.00 57.97 550 GLU A CA 1
ATOM 4211 C C . GLU A 1 550 ? 19.636 23.514 -13.904 1.00 57.97 550 GLU A C 1
ATOM 4213 O O . GLU A 1 550 ? 19.937 23.166 -12.761 1.00 57.97 550 GLU A O 1
ATOM 4218 N N . ARG A 1 551 ? 18.362 23.505 -14.331 1.00 60.50 551 ARG A N 1
ATOM 4219 C CA . ARG A 1 551 ? 17.228 23.091 -13.495 1.00 60.50 551 ARG A CA 1
ATOM 4220 C C . ARG A 1 551 ? 16.051 22.526 -14.302 1.00 60.50 551 ARG A C 1
ATOM 4222 O O . ARG A 1 551 ? 15.826 22.979 -15.425 1.00 60.50 551 ARG A O 1
ATOM 4229 N N . PRO A 1 552 ? 15.270 21.608 -13.702 1.00 55.47 552 PRO A N 1
ATOM 4230 C CA . PRO A 1 552 ? 15.428 21.100 -12.333 1.00 55.47 552 PRO A CA 1
ATOM 4231 C C . PRO A 1 552 ? 16.130 19.720 -12.294 1.00 55.47 552 PRO A C 1
ATOM 4233 O O . PRO A 1 552 ? 16.099 18.943 -13.248 1.00 55.47 552 PRO A O 1
ATOM 4236 N N . ILE A 1 553 ? 16.857 19.436 -11.206 1.00 56.16 553 ILE A N 1
ATOM 4237 C CA . ILE A 1 553 ? 17.761 18.266 -11.082 1.00 56.16 553 ILE A CA 1
ATOM 4238 C C . ILE A 1 553 ? 16.980 16.952 -10.925 1.00 56.16 553 ILE A C 1
ATOM 4240 O O . ILE A 1 553 ? 17.429 15.923 -11.417 1.00 56.16 553 ILE A O 1
ATOM 4244 N N . GLN A 1 554 ? 15.785 17.018 -10.333 1.00 57.66 554 GLN A N 1
ATOM 4245 C CA . GLN A 1 554 ? 14.917 15.878 -10.001 1.00 57.66 554 GLN A CA 1
ATOM 4246 C C . GLN A 1 554 ? 14.256 15.205 -11.223 1.00 57.66 554 GLN A C 1
ATOM 4248 O O . GLN A 1 554 ? 13.504 14.247 -11.070 1.00 57.66 554 GLN A O 1
ATOM 4253 N N . PHE A 1 555 ? 14.508 15.706 -12.435 1.00 63.69 555 PHE A N 1
ATOM 4254 C CA . PHE A 1 555 ? 13.824 15.270 -13.649 1.00 63.69 555 PHE A CA 1
ATOM 4255 C C . PHE A 1 555 ? 14.642 14.265 -14.455 1.00 63.69 555 PHE A C 1
ATOM 4257 O O . PHE A 1 555 ? 15.817 14.502 -14.760 1.00 63.69 555 PHE A O 1
ATOM 4264 N N . GLU A 1 556 ? 13.977 13.178 -14.846 1.00 68.19 556 GLU A N 1
ATOM 4265 C CA . GLU A 1 556 ? 14.495 12.199 -15.796 1.00 68.19 556 GLU A CA 1
ATOM 4266 C C . GLU A 1 556 ? 14.757 12.874 -17.142 1.00 68.19 556 GLU A C 1
ATOM 4268 O O . GLU A 1 556 ? 13.897 13.561 -17.703 1.00 68.19 556 GLU A O 1
ATOM 4273 N N . ARG A 1 557 ? 15.966 12.690 -17.667 1.00 84.50 557 ARG A N 1
ATOM 4274 C CA . ARG A 1 557 ? 16.338 13.168 -18.998 1.00 84.50 557 ARG A CA 1
ATOM 4275 C C . ARG A 1 557 ? 16.458 11.966 -19.916 1.00 84.50 557 ARG A C 1
ATOM 4277 O O . ARG A 1 557 ? 17.155 11.011 -19.587 1.00 84.50 557 ARG A O 1
ATOM 4284 N N . THR A 1 558 ? 15.784 12.006 -21.056 1.00 87.81 558 THR A N 1
ATOM 4285 C CA . THR A 1 558 ? 15.725 10.879 -21.987 1.00 87.81 558 THR A CA 1
ATOM 4286 C C . THR A 1 558 ? 16.536 11.171 -23.238 1.00 87.81 558 THR A C 1
ATOM 4288 O O . THR A 1 558 ? 16.387 12.225 -23.855 1.00 87.81 558 THR A O 1
ATOM 4291 N N . ILE A 1 559 ? 17.353 10.212 -23.653 1.00 92.44 559 ILE A N 1
ATOM 4292 C CA . ILE A 1 559 ? 18.043 10.220 -24.938 1.00 92.44 559 ILE A CA 1
ATOM 4293 C C . ILE A 1 559 ? 17.478 9.077 -25.780 1.00 92.44 559 ILE A C 1
ATOM 4295 O O . ILE A 1 559 ? 17.594 7.909 -25.407 1.00 92.44 559 ILE A O 1
ATOM 4299 N N . TYR A 1 560 ? 16.881 9.421 -26.919 1.00 92.12 560 TYR A N 1
ATOM 4300 C CA . TYR A 1 560 ? 16.405 8.463 -27.913 1.00 92.12 560 TYR A CA 1
ATOM 4301 C C . TYR A 1 560 ? 17.469 8.229 -28.979 1.00 92.12 560 TYR A C 1
ATOM 4303 O O . TYR A 1 560 ? 17.915 9.185 -29.615 1.00 92.12 560 TYR A O 1
ATOM 4311 N N . ILE A 1 561 ? 17.833 6.972 -29.219 1.00 93.88 561 ILE A N 1
ATOM 4312 C CA . ILE A 1 561 ? 18.703 6.594 -30.340 1.00 93.88 561 ILE A CA 1
ATOM 4313 C C . ILE A 1 561 ? 17.817 6.161 -31.508 1.00 93.88 561 ILE A C 1
ATOM 4315 O O . ILE A 1 561 ? 17.027 5.230 -31.372 1.00 93.88 561 ILE A O 1
ATOM 4319 N N . LEU A 1 562 ? 17.900 6.880 -32.627 1.00 91.88 562 LEU A N 1
ATOM 4320 C CA . LEU A 1 562 ? 17.013 6.697 -33.782 1.00 91.88 562 LEU A CA 1
ATOM 4321 C C . LEU A 1 562 ? 17.549 5.702 -34.816 1.00 91.88 562 LEU A C 1
ATOM 4323 O O . LEU A 1 562 ? 16.803 5.303 -35.706 1.00 91.88 562 LEU A O 1
ATOM 4327 N N . ASP A 1 563 ? 18.828 5.344 -34.733 1.00 90.56 563 ASP A N 1
ATOM 4328 C CA . ASP A 1 563 ? 19.463 4.452 -35.700 1.00 90.56 563 ASP A CA 1
ATOM 4329 C C . ASP A 1 563 ? 19.127 2.993 -35.390 1.00 90.56 563 ASP A C 1
ATOM 4331 O O . ASP A 1 563 ? 19.145 2.588 -34.232 1.00 90.56 563 ASP A O 1
ATOM 4335 N N . GLU A 1 564 ? 18.881 2.178 -36.417 1.00 91.25 564 GLU A N 1
ATOM 4336 C CA . GLU A 1 564 ? 18.710 0.726 -36.244 1.00 91.25 564 GLU A CA 1
ATOM 4337 C C . GLU A 1 564 ? 19.971 0.070 -35.667 1.00 91.25 564 GLU A C 1
ATOM 4339 O O . GLU A 1 564 ? 19.885 -0.857 -34.860 1.00 91.25 564 GLU A O 1
ATOM 4344 N N . GLU A 1 565 ? 21.141 0.593 -36.042 1.00 92.38 565 GLU A N 1
ATOM 4345 C CA . GLU A 1 565 ? 22.439 0.168 -35.536 1.00 92.38 565 GLU A CA 1
ATOM 4346 C C . GLU A 1 565 ? 23.222 1.348 -34.966 1.00 92.38 565 GLU A C 1
ATOM 4348 O O . GLU A 1 565 ? 23.456 2.350 -35.647 1.00 92.38 565 GLU A O 1
ATOM 4353 N N . TYR A 1 566 ? 23.689 1.196 -33.730 1.00 93.69 566 TYR A N 1
ATOM 4354 C CA . TYR A 1 566 ? 24.492 2.188 -33.034 1.00 93.69 566 TYR A CA 1
ATOM 4355 C C . TYR A 1 566 ? 25.862 1.595 -32.687 1.00 93.69 566 TYR A C 1
ATOM 4357 O O . TYR A 1 566 ? 25.973 0.657 -31.898 1.00 93.69 566 TYR A O 1
ATOM 4365 N N . HIS A 1 567 ? 26.907 2.131 -33.322 1.00 92.44 567 HIS A N 1
ATOM 4366 C CA . HIS A 1 567 ? 28.281 1.623 -33.264 1.00 92.44 567 HIS A CA 1
ATOM 4367 C C . HIS A 1 567 ? 29.167 2.552 -32.428 1.00 92.44 567 HIS A C 1
ATOM 4369 O O . HIS A 1 567 ? 29.839 3.424 -32.979 1.00 92.44 567 HIS A O 1
ATOM 4375 N N . ALA A 1 568 ? 29.138 2.415 -31.101 1.00 91.81 568 ALA A N 1
ATOM 4376 C CA . ALA A 1 568 ? 29.925 3.267 -30.207 1.00 91.81 568 ALA A CA 1
ATOM 4377 C C . ALA A 1 568 ? 30.144 2.637 -28.827 1.00 91.81 568 ALA A C 1
ATOM 4379 O O . ALA A 1 568 ? 29.225 2.042 -28.266 1.00 91.81 568 ALA A O 1
ATOM 4380 N N . SER A 1 569 ? 31.320 2.870 -28.242 1.00 93.81 569 SER A N 1
ATOM 4381 C CA . SER A 1 569 ? 31.520 2.767 -26.796 1.00 93.81 569 SER A CA 1
ATOM 4382 C C . SER A 1 569 ? 31.281 4.125 -26.138 1.00 93.81 569 SER A C 1
ATOM 4384 O O . SER A 1 569 ? 31.688 5.161 -26.674 1.00 93.81 569 SER A O 1
ATOM 4386 N N . ILE A 1 570 ? 30.593 4.142 -24.994 1.00 94.75 570 ILE A N 1
ATOM 4387 C CA . ILE A 1 570 ? 30.309 5.375 -24.256 1.00 94.75 570 ILE A CA 1
ATOM 4388 C C . ILE A 1 570 ? 30.676 5.254 -22.781 1.00 94.75 570 ILE A C 1
ATOM 4390 O O . ILE A 1 570 ? 30.557 4.194 -22.168 1.00 94.75 570 ILE A O 1
ATOM 4394 N N . SER A 1 571 ? 31.032 6.390 -22.184 1.00 92.75 571 SER A N 1
ATOM 4395 C CA . SER A 1 571 ? 31.064 6.549 -20.734 1.00 92.75 571 SER A CA 1
ATOM 4396 C C . SER A 1 571 ? 29.953 7.500 -20.298 1.00 92.75 571 SER A C 1
ATOM 4398 O O . SER A 1 571 ? 29.757 8.561 -20.893 1.00 92.75 571 SER A O 1
ATOM 4400 N N . VAL A 1 572 ? 29.213 7.094 -19.270 1.00 90.94 572 VAL A N 1
ATOM 4401 C CA . VAL A 1 572 ? 28.082 7.811 -18.694 1.00 90.94 572 VAL A CA 1
ATOM 4402 C C . VAL A 1 572 ? 28.418 8.161 -17.248 1.00 90.94 572 VAL A C 1
ATOM 4404 O O . VAL A 1 572 ? 28.696 7.296 -16.417 1.00 90.94 572 VAL A O 1
ATOM 4407 N N . ASN A 1 573 ? 28.362 9.449 -16.939 1.00 87.50 573 ASN A N 1
ATOM 4408 C CA . ASN A 1 573 ? 28.417 9.984 -15.586 1.00 87.50 573 ASN A CA 1
ATOM 4409 C C . ASN A 1 573 ? 27.229 10.928 -15.456 1.00 87.50 573 ASN A C 1
ATOM 4411 O O . ASN A 1 573 ? 27.102 11.853 -16.253 1.00 87.50 573 ASN A O 1
ATOM 4415 N N . THR A 1 574 ? 26.341 10.663 -14.502 1.00 78.94 574 THR A N 1
ATOM 4416 C CA . THR A 1 574 ? 25.088 11.421 -14.398 1.00 78.94 574 THR A CA 1
ATOM 4417 C C . THR A 1 574 ? 25.085 12.432 -13.256 1.00 78.94 574 THR A C 1
ATOM 4419 O O . THR A 1 574 ? 24.120 13.178 -13.124 1.00 78.94 574 THR A O 1
ATOM 4422 N N . GLN A 1 575 ? 26.142 12.489 -12.432 1.00 74.56 575 GLN A N 1
ATOM 4423 C CA . GLN A 1 575 ? 26.254 13.411 -11.289 1.00 74.56 575 GLN A CA 1
ATOM 4424 C C . GLN A 1 575 ? 24.961 13.491 -10.441 1.00 74.56 575 GLN A C 1
ATOM 4426 O O . GLN A 1 575 ? 24.489 14.581 -10.114 1.00 74.56 575 GLN A O 1
ATOM 4431 N N . ASN A 1 576 ? 24.367 12.335 -10.114 1.00 68.31 576 ASN A N 1
ATOM 4432 C CA . ASN A 1 576 ? 23.097 12.169 -9.376 1.00 68.31 576 ASN A CA 1
ATOM 4433 C C . ASN A 1 576 ? 21.806 12.557 -10.129 1.00 68.31 576 ASN A C 1
ATOM 4435 O O . ASN A 1 576 ? 20.745 12.665 -9.514 1.00 68.31 576 ASN A O 1
ATOM 4439 N N . ARG A 1 577 ? 21.851 12.756 -11.450 1.00 77.31 577 ARG A N 1
ATOM 4440 C CA . ARG A 1 577 ? 20.660 12.975 -12.288 1.00 77.31 577 ARG A CA 1
ATOM 4441 C C . ARG A 1 577 ? 20.149 11.642 -12.829 1.00 77.31 577 ARG A C 1
ATOM 4443 O O . ARG A 1 577 ? 20.939 10.788 -13.205 1.00 77.31 577 ARG A O 1
ATOM 4450 N N . ALA A 1 578 ? 18.834 11.479 -12.931 1.00 84.56 578 ALA A N 1
ATOM 4451 C CA . ALA A 1 578 ? 18.266 10.316 -13.603 1.00 84.56 578 ALA A CA 1
ATOM 4452 C C . ALA A 1 578 ? 18.345 10.487 -15.129 1.00 84.56 578 ALA A C 1
ATOM 4454 O O . ALA A 1 578 ? 17.759 11.419 -15.688 1.00 84.56 578 ALA A O 1
ATOM 4455 N N . ILE A 1 579 ? 19.077 9.599 -15.805 1.00 90.94 579 ILE A N 1
ATOM 4456 C CA . ILE A 1 579 ? 19.166 9.542 -17.270 1.00 90.94 579 ILE A CA 1
ATOM 4457 C C . ILE A 1 579 ? 18.510 8.258 -17.774 1.00 90.94 579 ILE A C 1
ATOM 4459 O O . ILE A 1 579 ? 18.754 7.173 -17.252 1.00 90.94 579 ILE A O 1
ATOM 4463 N N . ILE A 1 580 ? 17.714 8.378 -18.832 1.00 92.31 580 ILE A N 1
ATOM 4464 C CA . ILE A 1 580 ? 17.128 7.257 -19.562 1.00 92.31 580 ILE A CA 1
ATOM 4465 C C . ILE A 1 580 ? 17.736 7.239 -20.961 1.00 92.31 580 ILE A C 1
ATOM 4467 O O . ILE A 1 580 ? 17.582 8.197 -21.717 1.00 92.31 580 ILE A O 1
ATOM 4471 N N . LEU A 1 581 ? 18.389 6.145 -21.337 1.00 94.81 581 LEU A N 1
ATOM 4472 C CA . LEU A 1 581 ? 18.692 5.854 -22.735 1.00 94.81 581 LEU A CA 1
ATOM 4473 C C . LEU A 1 581 ? 17.616 4.910 -23.256 1.00 94.81 581 LEU A C 1
ATOM 4475 O O . LEU A 1 581 ? 17.291 3.914 -22.606 1.00 94.81 581 LEU A O 1
ATOM 4479 N N . LYS A 1 582 ? 17.057 5.219 -24.424 1.00 93.25 582 LYS A N 1
ATOM 4480 C CA . LYS A 1 582 ? 15.935 4.468 -24.987 1.00 93.25 582 LYS A CA 1
ATOM 4481 C C . LYS A 1 582 ? 16.066 4.299 -26.498 1.00 93.25 582 LYS A C 1
ATOM 4483 O O . LYS A 1 582 ? 16.502 5.217 -27.195 1.00 93.25 582 LYS A O 1
ATOM 4488 N N . SER A 1 583 ? 15.646 3.146 -27.016 1.00 89.88 583 SER A N 1
ATOM 4489 C CA . SER A 1 583 ? 15.422 2.981 -28.457 1.00 89.88 583 SER A CA 1
ATOM 4490 C C . SER A 1 583 ? 14.345 3.955 -28.946 1.00 89.88 583 SER A C 1
ATOM 4492 O O . SER A 1 583 ? 13.242 4.012 -28.403 1.00 89.88 583 SER A O 1
ATOM 4494 N N . GLY A 1 584 ? 14.668 4.741 -29.970 1.00 79.50 584 GLY A N 1
ATOM 4495 C CA . GLY A 1 584 ? 13.741 5.646 -30.647 1.00 79.50 584 GLY A CA 1
ATOM 4496 C C . GLY A 1 584 ? 13.034 5.027 -31.852 1.00 79.50 584 GLY A C 1
ATOM 4497 O O . GLY A 1 584 ? 12.344 5.745 -32.576 1.00 79.50 584 GLY A O 1
ATOM 4498 N N . LEU A 1 585 ? 13.203 3.722 -32.085 1.00 80.25 585 LEU A N 1
ATOM 4499 C CA . LEU A 1 585 ? 12.555 3.014 -33.185 1.00 80.25 585 LEU A CA 1
ATOM 4500 C C . LEU A 1 585 ? 11.057 2.826 -32.903 1.00 80.25 585 LEU A C 1
ATOM 4502 O O . LEU A 1 585 ? 10.630 2.606 -31.769 1.00 80.25 585 LEU A O 1
ATOM 4506 N N . ILE A 1 586 ? 10.240 2.925 -33.953 1.00 72.75 586 ILE A N 1
ATOM 4507 C CA . ILE A 1 586 ? 8.779 2.812 -33.853 1.00 72.75 586 ILE A CA 1
ATOM 4508 C C . ILE A 1 586 ? 8.409 1.390 -33.405 1.00 72.75 586 ILE A C 1
ATOM 4510 O O . ILE A 1 586 ? 8.986 0.419 -33.892 1.00 72.75 586 ILE A O 1
ATOM 4514 N N . ILE A 1 587 ? 7.439 1.272 -32.494 1.00 64.75 587 ILE A N 1
ATOM 4515 C CA . ILE A 1 587 ? 6.851 -0.011 -32.082 1.00 64.75 587 ILE A CA 1
ATOM 4516 C C . ILE A 1 587 ? 6.210 -0.668 -33.305 1.00 64.75 587 ILE A C 1
ATOM 4518 O O . ILE A 1 587 ? 5.403 -0.039 -33.994 1.00 64.75 587 ILE A O 1
ATOM 4522 N N . ASP A 1 588 ? 6.550 -1.927 -33.559 1.00 56.62 588 ASP A N 1
ATOM 4523 C CA . ASP A 1 588 ? 5.898 -2.709 -34.602 1.00 56.62 588 ASP A CA 1
ATOM 4524 C C . ASP A 1 588 ? 4.395 -2.816 -34.287 1.00 56.62 588 ASP A C 1
ATOM 4526 O O . ASP A 1 588 ? 3.988 -3.302 -33.230 1.00 56.62 588 ASP A O 1
ATOM 4530 N N . GLN A 1 589 ? 3.561 -2.302 -35.193 1.00 48.47 589 GLN A N 1
ATOM 4531 C CA . GLN A 1 589 ? 2.116 -2.212 -34.988 1.00 48.47 589 GLN A CA 1
ATOM 4532 C C . GLN A 1 589 ? 1.421 -3.581 -35.000 1.00 48.47 589 GLN A C 1
ATOM 4534 O O . GLN A 1 589 ? 0.341 -3.701 -34.419 1.00 48.47 589 GLN A O 1
ATOM 4539 N N . GLU A 1 590 ? 2.021 -4.602 -35.621 1.00 48.66 590 GLU A N 1
ATOM 4540 C CA . GLU A 1 590 ? 1.460 -5.955 -35.686 1.00 48.66 590 GLU A CA 1
ATOM 4541 C C . GLU A 1 590 ? 1.831 -6.777 -34.451 1.00 48.66 590 GLU A C 1
ATOM 4543 O O . GLU A 1 590 ? 0.964 -7.394 -33.831 1.00 48.66 590 GLU A O 1
ATOM 4548 N N . THR A 1 591 ? 3.105 -6.755 -34.054 1.00 49.91 591 THR A N 1
ATOM 4549 C CA . THR A 1 591 ? 3.597 -7.557 -32.920 1.00 49.91 591 THR A CA 1
ATOM 4550 C C . THR A 1 591 ? 3.491 -6.841 -31.574 1.00 49.91 591 THR A C 1
ATOM 4552 O O . THR A 1 591 ? 3.596 -7.482 -30.529 1.00 49.91 591 THR A O 1
ATOM 4555 N N . LYS A 1 592 ? 3.272 -5.517 -31.576 1.00 51.28 592 LYS A N 1
ATOM 4556 C CA . LYS A 1 592 ? 3.364 -4.623 -30.405 1.00 51.28 592 LYS A CA 1
ATOM 4557 C C . LYS A 1 592 ? 4.721 -4.677 -29.686 1.00 51.28 592 LYS A C 1
ATOM 4559 O O . LYS A 1 592 ? 4.832 -4.169 -28.570 1.00 51.28 592 LYS A O 1
ATOM 4564 N N . LEU A 1 593 ? 5.751 -5.262 -30.300 1.00 53.06 593 LEU A N 1
ATOM 4565 C CA . LEU A 1 593 ? 7.102 -5.302 -29.751 1.00 53.06 593 LEU A CA 1
ATOM 4566 C C . LEU A 1 593 ? 7.847 -4.022 -30.144 1.00 53.06 593 LEU A C 1
ATOM 4568 O O . LEU A 1 593 ? 7.799 -3.571 -31.290 1.00 53.06 593 LEU A O 1
ATOM 4572 N N . ALA A 1 594 ? 8.528 -3.406 -29.177 1.00 60.19 594 ALA A N 1
ATOM 4573 C CA . ALA A 1 594 ? 9.398 -2.273 -29.460 1.00 60.19 594 ALA A CA 1
ATOM 4574 C C . ALA A 1 594 ? 10.583 -2.750 -30.310 1.00 60.19 594 ALA A C 1
ATOM 4576 O O . ALA A 1 594 ? 11.302 -3.671 -29.914 1.00 60.19 594 ALA A O 1
ATOM 4577 N N . ASN A 1 595 ? 10.797 -2.116 -31.465 1.00 76.12 595 ASN A N 1
ATOM 4578 C CA . ASN A 1 595 ? 12.008 -2.336 -32.244 1.00 76.12 595 ASN A CA 1
ATOM 4579 C C . ASN A 1 595 ? 13.224 -1.924 -31.402 1.00 76.12 595 ASN A C 1
ATOM 4581 O O . ASN A 1 595 ? 13.242 -0.847 -30.794 1.00 76.12 595 ASN A O 1
ATOM 4585 N N . LYS A 1 596 ? 14.232 -2.798 -31.333 1.00 86.88 596 LYS A N 1
ATOM 4586 C CA . LYS A 1 596 ? 15.412 -2.596 -30.487 1.00 86.88 596 LYS A CA 1
ATOM 4587 C C . LYS A 1 596 ? 16.573 -2.082 -31.323 1.00 86.88 596 LYS A C 1
ATOM 4589 O O . LYS A 1 596 ? 16.927 -2.710 -32.314 1.00 86.88 596 LYS A O 1
ATOM 4594 N N . VAL A 1 597 ? 17.184 -0.976 -30.903 1.00 93.31 597 VAL A N 1
ATOM 4595 C CA . VAL A 1 597 ? 18.446 -0.513 -31.498 1.00 93.31 597 VAL A CA 1
ATOM 4596 C C . VAL A 1 597 ? 19.520 -1.558 -31.218 1.00 93.31 597 VAL A C 1
ATOM 4598 O O . VAL A 1 597 ? 19.746 -1.909 -30.054 1.00 93.31 597 VAL A O 1
ATOM 4601 N N . ARG A 1 598 ? 20.187 -2.042 -32.270 1.00 94.19 598 ARG A N 1
ATOM 4602 C CA . ARG A 1 598 ? 21.341 -2.929 -32.146 1.00 94.19 598 ARG A CA 1
ATOM 4603 C C . ARG A 1 598 ? 22.565 -2.102 -31.787 1.00 94.19 598 ARG A C 1
ATOM 4605 O O . ARG A 1 598 ? 23.074 -1.346 -32.610 1.00 94.19 598 ARG A O 1
ATOM 4612 N N . TRP A 1 599 ? 23.034 -2.244 -30.558 1.00 95.50 599 TRP A N 1
ATOM 4613 C CA . TRP A 1 599 ? 24.170 -1.504 -30.037 1.00 95.50 599 TRP A CA 1
ATOM 4614 C C . TRP A 1 599 ? 25.394 -2.410 -29.944 1.00 95.50 599 TRP A C 1
ATOM 4616 O O . TRP A 1 599 ? 25.401 -3.407 -29.220 1.00 95.50 599 TRP A O 1
ATOM 4626 N N . THR A 1 600 ? 26.431 -2.051 -30.696 1.00 94.31 600 THR A N 1
ATOM 4627 C CA . THR A 1 600 ? 27.711 -2.757 -30.716 1.00 94.31 600 THR A CA 1
ATOM 4628 C C . THR A 1 600 ? 28.893 -1.782 -30.826 1.00 94.31 600 THR A C 1
ATOM 4630 O O . THR A 1 600 ? 28.713 -0.565 -30.884 1.00 94.31 600 THR A O 1
ATOM 4633 N N . THR A 1 601 ? 30.117 -2.297 -30.814 1.00 91.31 601 THR A N 1
ATOM 4634 C CA . THR A 1 601 ? 31.331 -1.551 -31.163 1.00 91.31 601 THR A CA 1
ATOM 4635 C C . THR A 1 601 ? 32.261 -2.480 -31.925 1.00 91.31 601 THR A C 1
ATOM 4637 O O . THR A 1 601 ? 32.391 -3.650 -31.574 1.00 91.31 601 THR A O 1
ATOM 4640 N N . GLU A 1 602 ? 32.898 -1.974 -32.978 1.00 87.50 602 GLU A N 1
ATOM 4641 C CA . GLU A 1 602 ? 33.972 -2.678 -33.694 1.00 87.50 602 GLU A CA 1
ATOM 4642 C C . GLU A 1 602 ? 35.366 -2.269 -33.193 1.00 87.50 602 GLU A C 1
ATOM 4644 O O . GLU A 1 602 ? 36.383 -2.744 -33.702 1.00 87.50 602 GLU A O 1
ATOM 4649 N N . GLN A 1 603 ? 35.425 -1.323 -32.254 1.00 88.12 603 GLN A N 1
ATOM 4650 C CA . GLN A 1 603 ? 36.668 -0.871 -31.648 1.00 88.12 603 GLN A CA 1
ATOM 4651 C C . GLN A 1 603 ? 37.068 -1.839 -30.532 1.00 88.12 603 GLN A C 1
ATOM 4653 O O . GLN A 1 603 ? 36.233 -2.535 -29.952 1.00 88.12 603 GLN A O 1
ATOM 4658 N N . ASN A 1 604 ? 38.365 -1.920 -30.238 1.00 87.06 604 ASN A N 1
ATOM 4659 C CA . ASN A 1 604 ? 38.880 -2.761 -29.157 1.00 87.06 604 ASN A CA 1
ATOM 4660 C C . ASN A 1 604 ? 38.687 -2.088 -27.785 1.00 87.06 604 ASN A C 1
ATOM 4662 O O . ASN A 1 604 ? 39.648 -1.869 -27.046 1.00 87.06 604 ASN A O 1
ATOM 4666 N N . ASP A 1 605 ? 37.448 -1.716 -27.484 1.00 92.56 605 ASP A N 1
ATOM 4667 C CA . ASP A 1 605 ? 37.076 -1.095 -26.222 1.00 92.56 605 ASP A CA 1
ATOM 4668 C C . ASP A 1 605 ? 36.865 -2.161 -25.150 1.00 92.56 605 ASP A C 1
ATOM 4670 O O . ASP A 1 605 ? 36.420 -3.276 -25.430 1.00 92.56 605 ASP A O 1
ATOM 4674 N N . GLU A 1 606 ? 37.160 -1.813 -23.901 1.00 94.31 606 GLU A N 1
ATOM 4675 C CA . GLU A 1 606 ? 36.909 -2.696 -22.758 1.00 94.31 606 GLU A CA 1
ATOM 4676 C C . GLU A 1 606 ? 35.413 -2.919 -22.546 1.00 94.31 606 GLU A C 1
ATOM 4678 O O . GLU A 1 606 ? 34.984 -4.002 -22.148 1.00 94.31 606 GLU A O 1
ATOM 4683 N N . TYR A 1 607 ? 34.613 -1.896 -22.836 1.00 95.69 607 TYR A N 1
ATOM 4684 C CA . TYR A 1 607 ? 33.181 -1.900 -22.617 1.00 95.69 607 TYR A CA 1
ATOM 4685 C C . TYR A 1 607 ? 32.416 -1.239 -23.757 1.00 95.69 607 TYR A C 1
ATOM 4687 O O . TYR A 1 607 ? 32.955 -0.402 -24.479 1.00 95.69 607 TYR A O 1
ATOM 4695 N N . LEU A 1 608 ? 31.133 -1.569 -23.882 1.00 95.88 608 LEU A N 1
ATOM 4696 C CA . LEU A 1 608 ? 30.201 -0.818 -24.724 1.00 95.88 608 LEU A CA 1
ATOM 4697 C C . LEU A 1 608 ? 29.599 0.372 -23.957 1.00 95.88 608 LEU A C 1
ATOM 4699 O O . LEU A 1 608 ? 29.513 1.478 -24.488 1.00 95.88 608 LEU A O 1
ATOM 4703 N N . LEU A 1 609 ? 29.254 0.175 -22.683 1.00 97.12 609 LEU A N 1
ATOM 4704 C CA . LEU A 1 609 ? 28.800 1.234 -21.784 1.00 97.12 609 LEU A CA 1
ATOM 4705 C C . LEU A 1 609 ? 29.552 1.160 -20.455 1.00 97.12 609 LEU A C 1
ATOM 4707 O O . LEU A 1 609 ? 29.499 0.136 -19.780 1.00 97.12 609 LEU A O 1
ATOM 4711 N N . ASN A 1 610 ? 30.203 2.257 -20.062 1.00 96.44 610 ASN A N 1
ATOM 4712 C CA . ASN A 1 610 ? 30.794 2.424 -18.733 1.00 96.44 610 ASN A CA 1
ATOM 4713 C C . ASN A 1 610 ? 30.026 3.457 -17.907 1.00 96.44 610 ASN A C 1
ATOM 4715 O O . ASN A 1 610 ? 30.010 4.638 -18.257 1.00 96.44 610 ASN A O 1
ATOM 4719 N N . PHE A 1 611 ? 29.405 3.023 -16.815 1.00 95.50 611 PHE A N 1
ATOM 4720 C CA . PHE A 1 611 ? 28.578 3.836 -15.938 1.00 95.50 611 PHE A CA 1
ATOM 4721 C C . PHE A 1 611 ? 29.274 4.097 -14.602 1.00 95.50 611 PHE A C 1
ATOM 4723 O O . PHE A 1 611 ? 29.527 3.175 -13.835 1.00 95.50 611 PHE A O 1
ATOM 4730 N N . ASN A 1 612 ? 29.549 5.372 -14.323 1.00 91.50 612 ASN A N 1
ATOM 4731 C CA . ASN A 1 612 ? 30.468 5.757 -13.251 1.00 91.50 612 ASN A CA 1
ATOM 4732 C C . ASN A 1 612 ? 29.805 6.417 -12.029 1.00 91.50 612 ASN A C 1
ATOM 4734 O O . ASN A 1 612 ? 30.448 6.514 -10.990 1.00 91.50 612 ASN A O 1
ATOM 4738 N N . SER A 1 613 ? 28.571 6.929 -12.136 1.00 89.44 613 SER A N 1
ATOM 4739 C CA . SER A 1 613 ? 27.833 7.511 -10.996 1.00 89.44 613 SER A CA 1
ATOM 4740 C C . SER A 1 613 ? 26.387 7.905 -11.336 1.00 89.44 613 SER A C 1
ATOM 4742 O O . SER A 1 613 ? 26.095 8.369 -12.448 1.00 89.44 613 SER A O 1
ATOM 4744 N N . GLY A 1 614 ? 25.506 7.816 -10.333 1.00 88.94 614 GLY A N 1
ATOM 4745 C CA . GLY A 1 614 ? 24.125 8.315 -10.317 1.00 88.94 614 GLY A CA 1
ATOM 4746 C C . GLY A 1 614 ? 23.078 7.288 -10.763 1.00 88.94 614 GLY A C 1
ATOM 4747 O O . GLY A 1 614 ? 23.171 6.123 -10.378 1.00 88.94 614 GLY A O 1
ATOM 4748 N N . ILE A 1 615 ? 22.057 7.703 -11.529 1.00 90.88 615 ILE A N 1
ATOM 4749 C CA . ILE A 1 615 ? 20.890 6.858 -11.856 1.00 90.88 615 ILE A CA 1
ATOM 4750 C C . ILE A 1 615 ? 20.740 6.721 -13.377 1.00 90.88 615 ILE A C 1
ATOM 4752 O O . ILE A 1 615 ? 20.517 7.711 -14.077 1.00 90.88 615 ILE A O 1
ATOM 4756 N N . LEU A 1 616 ? 20.824 5.490 -13.890 1.00 94.44 616 LEU A N 1
ATOM 4757 C CA . LEU A 1 616 ? 20.722 5.190 -15.321 1.00 94.44 616 LEU A 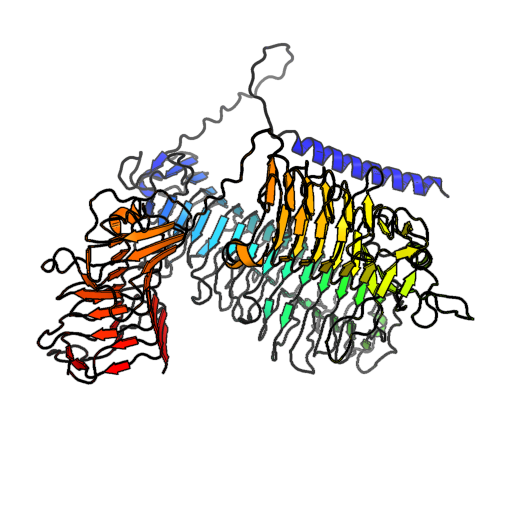CA 1
ATOM 4758 C C . LEU A 1 616 ? 19.645 4.137 -15.593 1.00 94.44 616 LEU A C 1
ATOM 4760 O O . LEU A 1 616 ? 19.633 3.075 -14.975 1.00 94.44 616 LEU A O 1
ATOM 4764 N N . THR A 1 617 ? 18.784 4.412 -16.571 1.00 95.75 617 THR A N 1
ATOM 4765 C CA . THR A 1 617 ? 17.851 3.436 -17.144 1.00 95.75 617 THR A CA 1
ATOM 4766 C C . THR A 1 617 ? 18.190 3.167 -18.607 1.00 95.75 617 THR A C 1
ATOM 4768 O O . THR A 1 617 ? 18.367 4.106 -19.381 1.00 95.75 617 THR A O 1
ATOM 4771 N N . LEU A 1 618 ? 18.248 1.894 -18.997 1.00 96.38 618 LEU A N 1
ATOM 4772 C CA . LEU A 1 618 ? 18.363 1.445 -20.385 1.00 96.38 618 LEU A CA 1
ATOM 4773 C C . LEU A 1 618 ? 17.072 0.742 -20.801 1.00 96.38 618 LEU A C 1
ATOM 4775 O O . LEU A 1 618 ? 16.647 -0.201 -20.135 1.00 96.38 618 LEU A O 1
ATOM 4779 N N . GLU A 1 619 ? 16.469 1.168 -21.909 1.00 94.44 619 GLU A N 1
ATOM 4780 C CA . GLU A 1 619 ? 15.199 0.606 -22.369 1.00 94.44 619 GLU A CA 1
ATOM 4781 C C . GLU A 1 619 ? 15.220 0.212 -23.854 1.00 94.44 619 GLU A C 1
ATOM 4783 O O . GLU A 1 619 ? 15.487 1.032 -24.736 1.00 94.44 619 GLU A O 1
ATOM 4788 N N . SER A 1 620 ? 14.827 -1.037 -24.129 1.00 92.38 620 SER A N 1
ATOM 4789 C CA . SER A 1 620 ? 14.590 -1.574 -25.479 1.00 92.38 620 SER A CA 1
ATOM 4790 C C . SER A 1 620 ? 15.820 -1.587 -26.401 1.00 92.38 620 SER A C 1
ATOM 4792 O O . SER A 1 620 ? 15.723 -1.232 -27.571 1.00 92.38 620 SER A O 1
ATOM 4794 N N . PHE A 1 621 ? 16.980 -2.027 -25.908 1.00 95.44 621 PHE A N 1
ATOM 4795 C CA . PHE A 1 621 ? 18.194 -2.204 -26.722 1.00 95.44 621 PHE A CA 1
ATOM 4796 C C . PHE A 1 621 ? 18.499 -3.673 -27.015 1.00 95.44 621 PHE A C 1
ATOM 4798 O O . PHE A 1 621 ? 18.180 -4.549 -26.216 1.00 95.44 621 PHE A O 1
ATOM 4805 N N . HIS A 1 622 ? 19.162 -3.946 -28.140 1.00 95.75 622 HIS A N 1
ATOM 4806 C CA . HIS A 1 622 ? 19.869 -5.202 -28.386 1.00 95.75 622 HIS A CA 1
ATOM 4807 C C . HIS A 1 622 ? 21.369 -4.935 -28.263 1.00 95.75 622 HIS A C 1
ATOM 4809 O O . HIS A 1 622 ? 21.988 -4.430 -29.192 1.00 95.75 622 HIS A O 1
ATOM 4815 N N . LEU A 1 623 ? 21.946 -5.242 -27.104 1.00 97.19 623 LEU A N 1
ATOM 4816 C CA . LEU A 1 623 ? 23.375 -5.107 -26.854 1.00 97.19 623 LEU A CA 1
ATOM 4817 C C . LEU A 1 623 ? 24.079 -6.378 -27.330 1.00 97.19 623 LEU A C 1
ATOM 4819 O O . LEU A 1 623 ? 23.751 -7.482 -26.887 1.00 97.19 623 LEU A O 1
ATOM 4823 N N . GLN A 1 624 ? 25.034 -6.221 -28.242 1.00 95.31 624 GLN A N 1
ATOM 4824 C CA . GLN A 1 624 ? 25.697 -7.350 -28.880 1.00 95.31 624 GLN A CA 1
ATOM 4825 C C . GLN A 1 624 ? 27.204 -7.126 -28.978 1.00 95.31 624 GLN A C 1
ATOM 4827 O O . GLN A 1 624 ? 27.667 -6.063 -29.402 1.00 95.31 624 GLN A O 1
ATOM 4832 N N . TYR A 1 625 ? 27.974 -8.163 -28.657 1.00 94.25 625 TYR A N 1
ATOM 4833 C CA . TYR A 1 625 ? 29.380 -8.224 -29.047 1.00 94.25 625 TYR A CA 1
ATOM 4834 C C . TYR A 1 625 ? 29.513 -8.261 -30.583 1.00 94.25 625 TYR A C 1
ATOM 4836 O O . TYR A 1 625 ? 28.648 -8.782 -31.286 1.00 94.25 625 TYR A O 1
ATOM 4844 N N . SER A 1 626 ? 30.611 -7.748 -31.123 1.00 91.56 626 SER A N 1
ATOM 4845 C CA . SER A 1 626 ? 30.994 -7.896 -32.527 1.00 91.56 626 SER A CA 1
ATOM 4846 C C . SER A 1 626 ? 32.320 -8.643 -32.647 1.00 91.56 626 SER A C 1
ATOM 4848 O O . SER A 1 626 ? 33.107 -8.709 -31.702 1.00 91.56 626 SER A O 1
ATOM 4850 N N . LYS A 1 627 ? 32.569 -9.229 -33.820 1.00 86.75 627 LYS A N 1
ATOM 4851 C CA . LYS A 1 627 ? 33.820 -9.926 -34.123 1.00 86.75 627 LYS A CA 1
ATOM 4852 C C . LYS A 1 627 ? 34.436 -9.349 -35.384 1.00 86.75 627 LYS A C 1
ATOM 4854 O O . LYS A 1 627 ? 33.835 -9.435 -36.455 1.00 86.75 627 LYS A O 1
ATOM 4859 N N . ARG A 1 628 ? 35.655 -8.824 -35.272 1.00 83.44 628 ARG A N 1
ATOM 4860 C CA . ARG A 1 628 ? 36.485 -8.407 -36.411 1.00 83.44 628 ARG A CA 1
ATOM 4861 C C . ARG A 1 628 ? 37.844 -9.086 -36.291 1.00 83.44 628 ARG A C 1
ATOM 4863 O O . ARG A 1 628 ? 38.454 -9.060 -35.233 1.00 83.44 628 ARG A O 1
ATOM 4870 N N . ASP A 1 629 ? 38.293 -9.747 -37.356 1.00 82.38 629 ASP A N 1
ATOM 4871 C CA . ASP A 1 629 ? 39.615 -10.391 -37.432 1.00 82.38 629 ASP A CA 1
ATOM 4872 C C . ASP A 1 629 ? 39.943 -11.350 -36.264 1.00 82.38 629 ASP A C 1
ATOM 4874 O O . ASP A 1 629 ? 41.077 -11.447 -35.807 1.00 82.38 629 ASP A O 1
ATOM 4878 N N . SER A 1 630 ? 38.943 -12.116 -35.805 1.00 81.81 630 SER A N 1
ATOM 4879 C CA . SER A 1 630 ? 39.003 -13.030 -34.641 1.00 81.81 630 SER A CA 1
ATOM 4880 C C . SER A 1 630 ? 39.046 -12.362 -33.263 1.00 81.81 630 SER A C 1
ATOM 4882 O O . SER A 1 630 ? 39.063 -13.071 -32.259 1.00 81.81 630 SER A O 1
ATOM 4884 N N . GLN A 1 631 ? 39.006 -11.035 -33.198 1.00 87.25 631 GLN A N 1
ATOM 4885 C CA . GLN A 1 631 ? 38.910 -10.282 -31.957 1.00 87.25 631 GLN A CA 1
ATOM 4886 C C . GLN A 1 631 ? 37.447 -9.976 -31.628 1.00 87.25 631 GLN A C 1
ATOM 4888 O O . GLN A 1 631 ? 36.685 -9.551 -32.497 1.00 87.25 631 GLN A O 1
ATOM 4893 N N . VAL A 1 632 ? 37.065 -10.230 -30.377 1.00 90.44 632 VAL A N 1
ATOM 4894 C CA . VAL A 1 632 ? 35.747 -9.911 -29.817 1.00 90.44 632 VAL A CA 1
ATOM 4895 C C . VAL A 1 632 ? 35.776 -8.479 -29.279 1.00 90.44 632 VAL A C 1
ATOM 4897 O O . VAL A 1 632 ? 36.701 -8.120 -28.551 1.00 90.44 632 VAL A O 1
ATOM 4900 N N . SER A 1 633 ? 34.768 -7.686 -29.632 1.00 91.19 633 SER A N 1
ATOM 4901 C CA . SER A 1 633 ? 34.614 -6.284 -29.241 1.00 91.19 633 SER A CA 1
ATOM 4902 C C . SER A 1 633 ? 33.202 -6.022 -28.692 1.00 91.19 633 SER A C 1
ATOM 4904 O O . SER A 1 633 ? 32.230 -6.408 -29.340 1.00 91.19 633 SER A O 1
ATOM 4906 N N . PRO A 1 634 ? 33.037 -5.371 -27.528 1.00 94.38 634 PRO A N 1
ATOM 4907 C CA . PRO A 1 634 ? 34.100 -5.012 -26.589 1.00 94.38 634 PRO A CA 1
ATOM 4908 C C . PRO A 1 634 ? 34.821 -6.263 -26.063 1.00 94.38 634 PRO A C 1
ATOM 4910 O O . PRO A 1 634 ? 34.251 -7.351 -26.053 1.00 94.38 634 PRO A O 1
ATOM 4913 N N . TYR A 1 635 ? 36.078 -6.135 -25.641 1.00 92.06 635 TYR A N 1
ATOM 4914 C CA . TYR A 1 635 ? 36.867 -7.306 -25.236 1.00 92.06 635 TYR A CA 1
ATOM 4915 C C . TYR A 1 635 ? 36.539 -7.803 -23.819 1.00 92.06 635 TYR A C 1
ATOM 4917 O O . TYR A 1 635 ? 37.006 -8.875 -23.433 1.00 92.06 635 TYR A O 1
ATOM 4925 N N . HIS A 1 636 ? 35.749 -7.045 -23.045 1.00 92.94 636 HIS A N 1
ATOM 4926 C CA . HIS A 1 636 ? 35.384 -7.398 -21.674 1.00 92.94 636 HIS A CA 1
ATOM 4927 C C . HIS A 1 636 ? 33.864 -7.320 -21.428 1.00 92.94 636 HIS A C 1
ATOM 4929 O O . HIS A 1 636 ? 33.185 -8.348 -21.434 1.00 92.94 636 HIS A O 1
ATOM 4935 N N . ASN A 1 637 ? 33.290 -6.125 -21.258 1.00 95.12 637 ASN A N 1
ATOM 4936 C CA . ASN A 1 637 ? 31.924 -5.954 -20.744 1.00 95.12 637 ASN A CA 1
ATOM 4937 C C . ASN A 1 637 ? 30.971 -5.372 -21.802 1.00 95.12 637 ASN A C 1
ATOM 4939 O O . ASN A 1 637 ? 31.327 -4.413 -22.475 1.00 95.12 637 ASN A O 1
ATOM 4943 N N . LEU A 1 638 ? 29.718 -5.820 -21.910 1.00 97.12 638 LEU A N 1
ATOM 4944 C CA . LEU A 1 638 ? 28.721 -4.963 -22.581 1.00 97.12 638 LEU A CA 1
ATOM 4945 C C . LEU A 1 638 ? 28.388 -3.761 -21.688 1.00 97.12 638 LEU A C 1
ATOM 4947 O O . LEU A 1 638 ? 28.419 -2.620 -22.143 1.00 97.12 638 LEU A O 1
ATOM 4951 N N . ILE A 1 639 ? 28.162 -3.991 -20.397 1.00 97.94 639 ILE A N 1
ATOM 4952 C CA . ILE A 1 639 ? 27.961 -2.926 -19.413 1.00 97.94 639 ILE A CA 1
ATOM 4953 C C . ILE A 1 639 ? 28.947 -3.106 -18.263 1.00 97.94 639 ILE A C 1
ATOM 4955 O O . ILE A 1 639 ? 28.926 -4.126 -17.576 1.00 97.94 639 ILE A O 1
ATOM 4959 N N . LEU A 1 640 ? 29.777 -2.092 -18.040 1.00 97.31 640 LEU A N 1
ATOM 4960 C CA . LEU A 1 640 ? 30.573 -1.922 -16.831 1.00 97.31 640 LEU A CA 1
ATOM 4961 C C . LEU A 1 640 ? 29.930 -0.815 -15.992 1.00 97.31 640 LEU A C 1
ATOM 4963 O O . LEU A 1 640 ? 29.700 0.280 -16.496 1.00 97.31 640 LEU A O 1
ATOM 4967 N N . ALA A 1 641 ? 29.619 -1.087 -14.730 1.00 96.25 641 ALA A N 1
ATOM 4968 C CA . ALA A 1 641 ? 29.074 -0.101 -13.806 1.00 96.25 641 ALA A CA 1
ATOM 4969 C C . ALA A 1 641 ? 29.879 -0.113 -12.503 1.00 96.25 641 ALA A C 1
ATOM 4971 O O . ALA A 1 641 ? 29.748 -1.012 -11.674 1.00 96.25 641 ALA A O 1
ATOM 4972 N N . GLN A 1 642 ? 30.743 0.880 -12.333 1.00 91.88 642 GLN A N 1
ATOM 4973 C CA . GLN A 1 642 ? 31.656 0.959 -11.199 1.00 91.88 642 GLN A CA 1
ATOM 4974 C C . GLN A 1 642 ? 31.725 2.407 -10.709 1.00 91.88 642 GLN A C 1
ATOM 4976 O O . GLN A 1 642 ? 32.081 3.289 -11.493 1.00 91.88 642 GLN A O 1
ATOM 4981 N N . PRO A 1 643 ? 31.375 2.685 -9.442 1.00 86.44 643 PRO A N 1
ATOM 4982 C CA . PRO A 1 643 ? 31.344 4.047 -8.950 1.00 86.44 643 PRO A CA 1
ATOM 4983 C C . PRO A 1 643 ? 32.745 4.646 -8.902 1.00 86.44 643 PRO A C 1
ATOM 4985 O O . PRO A 1 643 ? 33.737 3.977 -8.600 1.00 86.44 643 PRO A O 1
ATOM 4988 N N . LEU A 1 644 ? 32.817 5.952 -9.146 1.00 82.00 644 LEU A N 1
ATOM 4989 C CA . LEU A 1 644 ? 33.950 6.754 -8.697 1.00 82.00 644 LEU A CA 1
ATOM 4990 C C . LEU A 1 644 ? 33.913 6.862 -7.164 1.00 82.00 644 LEU A C 1
ATOM 4992 O O . LEU A 1 644 ? 32.846 6.734 -6.560 1.00 82.00 644 LEU A O 1
ATOM 4996 N N . VAL A 1 645 ? 35.069 7.117 -6.544 1.00 78.88 645 VAL A N 1
ATOM 4997 C CA . VAL A 1 645 ? 35.207 7.281 -5.083 1.00 78.88 645 VAL A CA 1
ATOM 4998 C C . VAL A 1 645 ? 34.086 8.183 -4.534 1.00 78.88 645 VAL A C 1
ATOM 5000 O O . VAL A 1 645 ? 33.844 9.256 -5.084 1.00 78.88 645 VAL A O 1
ATOM 5003 N N . ASP A 1 646 ? 33.401 7.721 -3.484 1.00 75.81 646 ASP A N 1
ATOM 5004 C CA . ASP A 1 646 ? 32.283 8.394 -2.797 1.00 75.81 646 ASP A CA 1
ATOM 5005 C C . ASP A 1 646 ? 30.991 8.603 -3.621 1.00 75.81 646 ASP A C 1
ATOM 5007 O O . ASP A 1 646 ? 30.186 9.484 -3.310 1.00 75.81 646 ASP A O 1
ATOM 5011 N N . THR A 1 647 ? 30.746 7.800 -4.663 1.00 81.06 647 THR A N 1
ATOM 5012 C CA . THR A 1 647 ? 29.486 7.848 -5.431 1.00 81.06 647 THR A CA 1
ATOM 5013 C C . THR A 1 647 ? 28.702 6.543 -5.359 1.00 81.06 647 THR A C 1
ATOM 5015 O O . THR A 1 647 ? 29.266 5.473 -5.153 1.00 81.06 647 THR A O 1
ATOM 5018 N N . THR A 1 648 ? 27.381 6.628 -5.531 1.00 82.75 648 THR A N 1
ATOM 5019 C CA . THR A 1 648 ? 26.510 5.455 -5.652 1.00 82.75 648 THR A CA 1
ATOM 5020 C C . THR A 1 648 ? 25.985 5.319 -7.075 1.00 82.75 648 THR A C 1
ATOM 5022 O O . THR A 1 648 ? 25.894 6.285 -7.842 1.00 82.75 648 THR A O 1
ATOM 5025 N N . ILE A 1 649 ? 25.662 4.080 -7.431 1.00 91.38 649 ILE A N 1
ATOM 5026 C CA . ILE A 1 649 ? 25.146 3.699 -8.740 1.00 91.38 649 ILE A CA 1
ATOM 5027 C C . ILE A 1 649 ? 23.815 2.972 -8.556 1.00 91.38 649 ILE A C 1
ATOM 5029 O O . ILE A 1 649 ? 23.726 2.017 -7.778 1.00 91.38 649 ILE A O 1
ATOM 5033 N N . SER A 1 650 ? 22.812 3.401 -9.322 1.00 93.19 650 SER A N 1
ATOM 5034 C CA . SER A 1 650 ? 21.547 2.690 -9.516 1.00 93.19 650 SER A CA 1
ATOM 5035 C C . SER A 1 650 ? 21.316 2.457 -11.007 1.00 93.19 650 SER A C 1
ATOM 5037 O O . SER A 1 650 ? 21.170 3.413 -11.774 1.00 93.19 650 SER A O 1
ATOM 5039 N N . LEU A 1 651 ? 21.284 1.190 -11.423 1.00 96.44 651 LEU A N 1
ATOM 5040 C CA . LEU A 1 651 ? 21.106 0.791 -12.821 1.00 96.44 651 LEU A CA 1
ATOM 5041 C C . LEU A 1 651 ? 19.785 0.038 -13.008 1.00 96.44 651 LEU A C 1
ATOM 5043 O O . LEU A 1 651 ? 19.520 -0.945 -12.322 1.00 96.44 651 LEU A O 1
ATOM 5047 N N . THR A 1 652 ? 18.974 0.477 -13.968 1.00 97.31 652 THR A N 1
ATOM 5048 C CA . THR A 1 652 ? 17.727 -0.189 -14.373 1.00 97.31 652 THR A CA 1
ATOM 5049 C C . THR A 1 652 ? 17.786 -0.573 -15.851 1.00 97.31 652 THR A C 1
ATOM 5051 O O . THR A 1 652 ? 18.148 0.240 -16.697 1.00 97.31 652 THR A O 1
ATOM 5054 N N . ILE A 1 653 ? 17.426 -1.811 -16.187 1.00 97.12 653 ILE A N 1
ATOM 5055 C CA . ILE A 1 653 ? 17.446 -2.347 -17.553 1.00 97.12 653 ILE A CA 1
ATOM 5056 C C . ILE A 1 653 ? 16.089 -2.976 -17.854 1.00 97.12 653 ILE A C 1
ATOM 5058 O O . ILE A 1 653 ? 15.643 -3.868 -17.134 1.00 97.12 653 ILE A O 1
ATOM 5062 N N . ILE A 1 654 ? 15.431 -2.507 -18.915 1.00 93.81 654 ILE A N 1
ATOM 5063 C CA . ILE A 1 654 ? 14.051 -2.875 -19.252 1.00 93.81 654 ILE A CA 1
ATOM 5064 C C . ILE A 1 654 ? 13.960 -3.293 -20.721 1.00 93.81 654 ILE A C 1
ATOM 5066 O O . ILE A 1 654 ? 14.344 -2.541 -21.618 1.00 93.81 654 ILE A O 1
ATOM 5070 N N . SER A 1 655 ? 13.374 -4.462 -20.989 1.00 93.00 655 SER A N 1
ATOM 5071 C CA . SER A 1 655 ? 13.098 -4.942 -22.352 1.00 93.00 655 SER A CA 1
ATOM 5072 C C . SER A 1 655 ? 14.346 -5.039 -23.248 1.00 93.00 655 SER A C 1
ATOM 5074 O O . SER A 1 655 ? 14.278 -4.913 -24.474 1.00 93.00 655 SER A O 1
ATOM 5076 N N . CYS A 1 656 ? 15.524 -5.278 -22.672 1.00 95.62 656 CYS A N 1
ATOM 5077 C CA . CYS A 1 656 ? 16.767 -5.387 -23.435 1.00 95.62 656 CYS A CA 1
ATOM 5078 C C . CYS A 1 656 ? 17.039 -6.833 -23.881 1.00 95.62 656 CYS A C 1
ATOM 5080 O O . CYS A 1 656 ? 16.530 -7.792 -23.308 1.00 95.62 656 CYS A O 1
ATOM 5082 N N . LEU A 1 657 ? 17.808 -6.989 -24.955 1.00 96.06 657 LEU A N 1
ATOM 5083 C CA . LEU A 1 657 ? 18.360 -8.259 -25.421 1.00 96.06 657 LEU A CA 1
ATOM 5084 C C . LEU A 1 657 ? 19.885 -8.175 -25.332 1.00 96.06 657 LEU A C 1
ATOM 5086 O O . LEU A 1 657 ? 20.474 -7.266 -25.905 1.00 96.06 657 LEU A O 1
ATOM 5090 N N . PHE A 1 658 ? 20.509 -9.129 -24.659 1.00 97.44 658 PHE A N 1
ATOM 5091 C CA . PHE A 1 658 ? 21.952 -9.309 -24.592 1.00 97.44 658 PHE A CA 1
ATOM 5092 C C . PHE A 1 658 ? 22.300 -10.598 -25.322 1.00 97.44 658 PHE A C 1
ATOM 5094 O O . PHE A 1 658 ? 21.715 -11.647 -25.043 1.00 97.44 658 PHE A O 1
ATOM 5101 N N . SER A 1 659 ? 23.236 -10.537 -26.263 1.00 94.50 659 SER A N 1
ATOM 5102 C CA . SER A 1 659 ? 23.718 -11.745 -26.929 1.00 94.50 659 SER A CA 1
ATOM 5103 C C . SER A 1 659 ? 25.199 -11.664 -27.269 1.00 94.50 659 SER A C 1
ATOM 5105 O O . SER A 1 659 ? 25.739 -10.579 -27.510 1.00 94.50 659 SER A O 1
ATOM 5107 N N . ALA A 1 660 ? 25.858 -12.820 -27.337 1.00 88.56 660 ALA A N 1
ATOM 5108 C CA . ALA A 1 660 ? 27.183 -12.894 -27.939 1.00 88.56 660 ALA A CA 1
ATOM 5109 C C . ALA A 1 660 ? 27.102 -12.792 -29.478 1.00 88.56 660 ALA A C 1
ATOM 5111 O O . ALA A 1 660 ? 26.043 -12.535 -30.068 1.00 88.56 660 ALA A O 1
ATOM 5112 N N . ILE A 1 661 ? 28.254 -12.946 -30.131 1.00 81.62 661 ILE A N 1
ATOM 5113 C CA . ILE A 1 661 ? 28.357 -13.002 -31.598 1.00 81.62 661 ILE A CA 1
ATOM 5114 C C . ILE A 1 661 ? 27.895 -14.367 -32.106 1.00 81.62 661 ILE A C 1
ATOM 5116 O O . ILE A 1 661 ? 27.174 -14.461 -33.096 1.00 81.62 661 ILE A O 1
ATOM 5120 N N . ASP A 1 662 ? 28.355 -15.412 -31.427 1.00 78.56 662 ASP A N 1
ATOM 5121 C CA . ASP A 1 662 ? 28.126 -16.814 -31.725 1.00 78.56 662 ASP A CA 1
ATOM 5122 C C . ASP A 1 662 ? 28.354 -17.637 -30.444 1.00 78.56 662 ASP A C 1
ATOM 5124 O O . ASP A 1 662 ? 28.915 -17.139 -29.466 1.00 78.56 662 ASP A O 1
ATOM 5128 N N . THR A 1 663 ? 27.944 -18.904 -30.452 1.00 69.38 663 THR A N 1
ATOM 5129 C CA . THR A 1 663 ? 28.060 -19.815 -29.299 1.00 69.38 663 THR A CA 1
ATOM 5130 C C . THR A 1 663 ? 29.471 -20.384 -29.099 1.00 69.38 663 THR A C 1
ATOM 5132 O O . THR A 1 663 ? 29.652 -21.268 -28.270 1.00 69.38 663 THR A O 1
ATOM 5135 N N . THR A 1 664 ? 30.456 -19.964 -29.900 1.00 73.69 664 THR A N 1
ATOM 5136 C CA . THR A 1 664 ? 31.819 -20.537 -29.914 1.00 73.69 664 THR A CA 1
ATOM 5137 C C . THR A 1 664 ? 32.895 -19.557 -29.462 1.00 73.69 664 THR A C 1
ATOM 5139 O O . THR A 1 664 ? 34.017 -19.948 -29.147 1.00 73.69 664 THR A O 1
ATOM 5142 N N . SER A 1 665 ? 32.581 -18.266 -29.494 1.00 83.50 665 SER A N 1
ATOM 5143 C CA . SER A 1 665 ? 33.477 -17.191 -29.117 1.00 83.50 665 SER A CA 1
ATOM 5144 C C . SER A 1 665 ? 33.261 -16.885 -27.651 1.00 83.50 665 SER A C 1
ATOM 5146 O O . SER A 1 665 ? 32.157 -16.533 -27.238 1.00 83.50 665 SER A O 1
ATOM 5148 N N . SER A 1 666 ? 34.334 -16.985 -26.877 1.00 88.25 666 SER A N 1
ATOM 5149 C CA . SER A 1 666 ? 34.263 -16.644 -25.470 1.00 88.25 666 SER A CA 1
ATOM 5150 C C . SER A 1 666 ? 34.179 -15.134 -25.261 1.00 88.25 666 SER A C 1
ATOM 5152 O O . SER A 1 666 ? 34.978 -14.375 -25.811 1.00 88.25 666 SER A O 1
ATOM 5154 N N . VAL A 1 667 ? 33.238 -14.714 -24.425 1.00 92.75 667 VAL A N 1
ATOM 5155 C CA . VAL A 1 667 ? 33.029 -13.345 -23.935 1.00 92.75 667 VAL A CA 1
ATOM 5156 C C . VAL A 1 667 ? 33.240 -13.308 -22.413 1.00 92.75 667 VAL A C 1
ATOM 5158 O O . VAL A 1 667 ? 33.361 -14.365 -21.795 1.00 92.75 667 VAL A O 1
ATOM 5161 N N . LYS A 1 668 ? 33.343 -12.119 -21.797 1.00 91.94 668 LYS A N 1
ATOM 5162 C CA . LYS A 1 668 ? 33.566 -11.991 -20.340 1.00 91.94 668 LYS A CA 1
ATOM 5163 C C . LYS A 1 668 ? 32.278 -11.692 -19.567 1.00 91.94 668 LYS A C 1
ATOM 5165 O O . LYS A 1 668 ? 31.791 -12.572 -18.879 1.00 91.94 668 LYS A O 1
ATOM 5170 N N . PHE A 1 669 ? 31.690 -10.499 -19.701 1.00 94.50 669 PHE A N 1
ATOM 5171 C CA . PHE A 1 669 ? 30.478 -10.124 -18.952 1.00 94.50 669 PHE A CA 1
ATOM 5172 C C . PHE A 1 669 ? 29.442 -9.423 -19.825 1.00 94.50 669 PHE A C 1
ATOM 5174 O O . PHE A 1 669 ? 29.739 -8.421 -20.477 1.00 94.50 669 PHE A O 1
ATOM 5181 N N . PHE A 1 670 ? 28.175 -9.826 -19.728 1.00 97.31 670 PHE A N 1
ATOM 5182 C CA . PHE A 1 670 ? 27.105 -8.948 -20.196 1.00 97.31 670 PHE A CA 1
ATOM 5183 C C . PHE A 1 670 ? 26.990 -7.722 -19.291 1.00 97.31 670 PHE A C 1
ATOM 5185 O O . PHE A 1 670 ? 26.988 -6.594 -19.782 1.00 97.31 670 PHE A O 1
ATOM 5192 N N . ILE A 1 671 ? 26.934 -7.932 -17.976 1.00 97.94 671 ILE A N 1
ATOM 5193 C CA . ILE A 1 671 ? 26.824 -6.854 -16.992 1.00 97.94 671 ILE A CA 1
ATOM 5194 C C . ILE A 1 671 ? 27.795 -7.134 -15.852 1.00 97.94 671 ILE A C 1
ATOM 5196 O O . ILE A 1 671 ? 27.718 -8.182 -15.215 1.00 97.94 671 ILE A O 1
ATOM 5200 N N . ASN A 1 672 ? 28.667 -6.175 -15.570 1.00 97.12 672 ASN A N 1
ATOM 5201 C CA . ASN A 1 672 ? 29.537 -6.184 -14.405 1.00 97.12 672 ASN A CA 1
ATOM 5202 C C . ASN A 1 672 ? 29.276 -4.919 -13.585 1.00 97.12 672 ASN A C 1
ATOM 5204 O O . ASN A 1 672 ? 29.635 -3.822 -14.022 1.00 97.12 672 ASN A O 1
ATOM 5208 N N . ILE A 1 673 ? 28.621 -5.064 -12.430 1.00 95.50 673 ILE A N 1
ATOM 5209 C CA . ILE A 1 673 ? 28.339 -3.951 -11.525 1.00 95.50 673 ILE A CA 1
ATOM 5210 C C . ILE A 1 673 ? 28.951 -4.178 -10.137 1.00 95.50 673 ILE A C 1
ATOM 5212 O O . ILE A 1 673 ? 28.801 -5.242 -9.533 1.00 95.50 673 ILE A O 1
ATOM 5216 N N . SER A 1 674 ? 29.636 -3.154 -9.625 1.00 93.00 674 SER A N 1
ATOM 5217 C CA . SER A 1 674 ? 30.307 -3.161 -8.320 1.00 93.00 674 SER A CA 1
ATOM 5218 C C . SER A 1 674 ? 29.930 -1.937 -7.487 1.00 93.00 674 SER A C 1
ATOM 5220 O O . SER A 1 674 ? 29.635 -0.882 -8.040 1.00 93.00 674 SER A O 1
ATOM 5222 N N . GLN A 1 675 ? 29.910 -2.088 -6.158 1.00 89.25 675 GLN A N 1
ATOM 5223 C CA . GLN A 1 675 ? 29.562 -1.044 -5.181 1.00 89.25 675 GLN A CA 1
ATOM 5224 C C . GLN A 1 675 ? 28.247 -0.296 -5.496 1.00 89.25 675 GLN A C 1
ATOM 5226 O O . GLN A 1 675 ? 28.109 0.903 -5.253 1.00 89.25 675 GLN A O 1
ATOM 5231 N N . ALA A 1 676 ? 27.256 -1.003 -6.043 1.00 89.44 676 ALA A N 1
ATOM 5232 C CA . ALA A 1 676 ? 25.989 -0.396 -6.432 1.00 89.44 676 ALA A CA 1
ATOM 5233 C C . ALA A 1 676 ? 24.952 -0.417 -5.310 1.00 89.44 676 ALA A C 1
ATOM 5235 O O . ALA A 1 676 ? 24.854 -1.373 -4.539 1.00 89.44 676 ALA A O 1
ATOM 5236 N N . ASN A 1 677 ? 24.130 0.630 -5.261 1.00 90.81 677 ASN A N 1
ATOM 5237 C CA . ASN A 1 677 ? 22.963 0.657 -4.387 1.00 90.81 677 ASN A CA 1
ATOM 5238 C C . ASN A 1 677 ? 21.841 -0.206 -4.975 1.00 90.81 677 ASN A C 1
ATOM 5240 O O . ASN A 1 677 ? 21.092 -0.843 -4.242 1.00 90.81 677 ASN A O 1
ATOM 5244 N N . GLN A 1 678 ? 21.727 -0.238 -6.308 1.00 93.94 678 GLN A N 1
ATOM 5245 C CA . GLN A 1 678 ? 20.608 -0.893 -6.967 1.00 93.94 678 GLN A CA 1
ATOM 5246 C C . GLN A 1 678 ? 20.944 -1.450 -8.356 1.00 93.94 678 GLN A C 1
ATOM 5248 O O . GLN A 1 678 ? 21.539 -0.754 -9.183 1.00 93.94 678 GLN A O 1
ATOM 5253 N N . LEU A 1 679 ? 20.466 -2.666 -8.637 1.00 97.06 679 LEU A N 1
ATOM 5254 C CA . LEU A 1 679 ? 20.335 -3.224 -9.984 1.00 97.06 679 LEU A CA 1
ATOM 5255 C C . LEU A 1 679 ? 18.907 -3.753 -10.194 1.00 97.06 679 LEU A C 1
ATOM 5257 O O . LEU A 1 679 ? 18.446 -4.623 -9.458 1.00 97.06 679 LEU A O 1
ATOM 5261 N N . ILE A 1 680 ? 18.216 -3.255 -11.220 1.00 96.19 680 ILE A N 1
ATOM 5262 C CA . ILE A 1 680 ? 16.909 -3.766 -11.651 1.00 96.19 680 ILE A CA 1
ATOM 5263 C C . ILE A 1 680 ? 17.018 -4.290 -13.082 1.00 96.19 680 ILE A C 1
ATOM 5265 O O . ILE A 1 680 ? 17.354 -3.539 -13.995 1.00 96.19 680 ILE A O 1
ATOM 5269 N N . LEU A 1 681 ? 16.668 -5.556 -13.288 1.00 97.12 681 LEU A N 1
ATOM 5270 C CA . LEU A 1 681 ? 16.513 -6.193 -14.592 1.00 97.12 681 LEU A CA 1
ATOM 5271 C C . LEU A 1 681 ? 15.043 -6.564 -14.784 1.00 97.12 681 LEU A C 1
ATOM 5273 O O . LEU A 1 681 ? 14.463 -7.262 -13.952 1.00 97.12 681 LEU A O 1
ATOM 5277 N N . LYS A 1 682 ? 14.427 -6.100 -15.873 1.00 91.69 682 LYS A N 1
ATOM 5278 C CA . LYS A 1 682 ? 13.015 -6.352 -16.161 1.00 91.69 682 LYS A CA 1
ATOM 5279 C C . LYS A 1 682 ? 12.785 -6.717 -17.625 1.00 91.69 682 LYS A C 1
ATOM 5281 O O . LYS A 1 682 ? 13.333 -6.061 -18.515 1.00 91.69 682 LYS A O 1
ATOM 5286 N N . ASP A 1 683 ? 11.957 -7.729 -17.878 1.00 91.00 683 ASP A N 1
ATOM 5287 C CA . ASP A 1 683 ? 11.484 -8.116 -19.220 1.00 91.00 683 ASP A CA 1
ATOM 5288 C C . ASP A 1 683 ? 12.631 -8.334 -20.237 1.00 91.00 683 ASP A C 1
ATOM 5290 O O . ASP A 1 683 ? 12.479 -8.077 -21.432 1.00 91.00 683 ASP A O 1
ATOM 5294 N N . SER A 1 684 ? 13.821 -8.726 -19.769 1.00 96.19 684 SER A N 1
ATOM 5295 C CA . SER A 1 684 ? 15.054 -8.743 -20.570 1.00 96.19 684 SER A CA 1
ATOM 5296 C C . SER A 1 684 ? 15.532 -10.164 -20.867 1.00 96.19 684 SER A C 1
ATOM 5298 O O . SER A 1 684 ? 15.284 -11.090 -20.099 1.00 96.19 684 SER A O 1
ATOM 5300 N N . VAL A 1 685 ? 16.229 -10.343 -21.989 1.00 96.12 685 VAL A N 1
ATOM 5301 C CA . VAL A 1 685 ? 16.709 -11.651 -22.462 1.00 96.12 685 VAL A CA 1
ATOM 5302 C C . VAL A 1 685 ? 18.229 -11.630 -22.587 1.00 96.12 685 VAL A C 1
ATOM 5304 O O . VAL A 1 685 ? 18.777 -10.726 -23.209 1.00 96.12 685 VAL A O 1
ATOM 5307 N N . PHE A 1 686 ? 18.900 -12.642 -22.051 1.00 97.06 686 PHE A N 1
ATOM 5308 C CA . PHE A 1 686 ? 20.336 -12.886 -22.145 1.00 97.06 686 PHE A CA 1
ATOM 5309 C C . PHE A 1 686 ? 20.530 -14.230 -22.833 1.00 97.06 686 PHE A C 1
ATOM 5311 O O . PHE A 1 686 ? 19.963 -15.219 -22.370 1.00 97.06 686 PHE A O 1
ATOM 5318 N N . ARG A 1 687 ? 21.269 -14.295 -23.944 1.00 95.25 687 ARG A N 1
ATOM 5319 C CA . ARG A 1 687 ? 21.359 -15.556 -24.687 1.00 95.25 687 ARG A CA 1
ATOM 5320 C C . ARG A 1 687 ? 22.650 -15.830 -25.441 1.00 95.25 687 ARG A C 1
ATOM 5322 O O . ARG A 1 687 ? 23.369 -14.905 -25.820 1.00 95.25 687 ARG A O 1
ATOM 5329 N N . ASP A 1 688 ? 22.838 -17.116 -25.728 1.00 93.50 688 ASP A N 1
ATOM 5330 C CA . ASP A 1 688 ? 23.772 -17.667 -26.713 1.00 93.50 688 ASP A CA 1
ATOM 5331 C C . ASP A 1 688 ? 25.216 -17.208 -26.477 1.00 93.50 688 ASP A C 1
ATOM 5333 O O . ASP A 1 688 ? 25.841 -16.631 -27.365 1.00 93.50 688 ASP A O 1
ATOM 5337 N N . ALA A 1 689 ? 25.736 -17.416 -25.265 1.00 92.56 689 ALA A N 1
ATOM 5338 C CA . ALA A 1 689 ? 27.054 -16.925 -24.872 1.00 92.56 689 ALA A CA 1
ATOM 5339 C C . ALA A 1 689 ? 27.901 -17.990 -24.186 1.00 92.56 689 ALA A C 1
ATOM 5341 O O . ALA A 1 689 ? 27.431 -18.693 -23.296 1.00 92.56 689 ALA A O 1
ATOM 5342 N N . GLN A 1 690 ? 29.178 -18.031 -24.562 1.00 93.44 690 GLN A N 1
ATOM 5343 C CA . GLN A 1 690 ? 30.216 -18.726 -23.818 1.00 93.44 690 GLN A CA 1
ATOM 5344 C C . GLN A 1 690 ? 30.976 -17.703 -22.965 1.00 93.44 690 GLN A C 1
ATOM 5346 O O . GLN A 1 690 ? 31.552 -16.763 -23.505 1.00 93.44 690 GLN A O 1
ATOM 5351 N N . ILE A 1 691 ? 30.941 -17.844 -21.645 1.00 93.00 691 ILE A N 1
ATOM 5352 C CA . ILE A 1 691 ? 31.431 -16.861 -20.674 1.00 93.00 691 ILE A CA 1
ATOM 5353 C C . ILE A 1 691 ? 32.717 -17.388 -20.030 1.00 93.00 691 ILE A C 1
ATOM 5355 O O . ILE A 1 691 ? 32.658 -18.357 -19.288 1.00 93.00 691 ILE A O 1
ATOM 5359 N N . ASP A 1 692 ? 33.861 -16.749 -20.286 1.00 90.75 692 ASP A N 1
ATOM 5360 C CA . ASP A 1 692 ? 35.173 -17.073 -19.680 1.00 90.75 692 ASP A CA 1
ATOM 5361 C C . ASP A 1 692 ? 35.516 -16.116 -18.538 1.00 90.75 692 ASP A C 1
ATOM 5363 O O . ASP A 1 692 ? 36.582 -15.500 -18.490 1.00 90.75 692 ASP A O 1
ATOM 5367 N N . ASP A 1 693 ? 34.560 -15.906 -17.643 1.00 89.69 693 ASP A N 1
ATOM 5368 C CA . ASP A 1 693 ? 34.761 -15.130 -16.424 1.00 89.69 693 ASP A CA 1
ATOM 5369 C C . ASP A 1 693 ? 33.791 -15.585 -15.330 1.00 89.69 693 ASP A C 1
ATOM 5371 O O . ASP A 1 693 ? 33.094 -16.588 -15.473 1.00 89.69 693 ASP A O 1
ATOM 5375 N N . ARG A 1 694 ? 33.741 -14.851 -14.219 1.00 85.31 694 ARG A N 1
ATOM 5376 C CA . ARG A 1 694 ? 32.961 -15.183 -13.024 1.00 85.31 694 ARG A CA 1
ATOM 5377 C C . ARG A 1 694 ? 31.480 -15.443 -13.303 1.00 85.31 694 ARG A C 1
ATOM 5379 O O . ARG A 1 694 ? 30.913 -16.313 -12.647 1.00 85.31 694 ARG A O 1
ATOM 5386 N N . SER A 1 695 ? 30.860 -14.695 -14.218 1.00 92.75 695 SER A N 1
ATOM 5387 C CA . SER A 1 695 ? 29.415 -14.763 -14.486 1.00 92.75 695 SER A CA 1
ATOM 5388 C C . SER A 1 695 ? 29.008 -13.990 -15.735 1.00 92.75 695 SER A C 1
ATOM 5390 O O . SER A 1 695 ? 29.711 -13.072 -16.143 1.00 92.75 695 SER A O 1
ATOM 5392 N N . ALA A 1 696 ? 27.816 -14.252 -16.278 1.00 94.19 696 ALA A N 1
ATOM 5393 C CA . ALA A 1 696 ? 27.244 -13.394 -17.317 1.00 94.19 696 ALA A CA 1
ATOM 5394 C C . ALA A 1 696 ? 26.755 -12.049 -16.749 1.00 94.19 696 ALA A C 1
ATOM 5396 O O . ALA A 1 696 ? 26.939 -11.004 -17.381 1.00 94.19 696 ALA A O 1
ATOM 5397 N N . VAL A 1 697 ? 26.164 -12.074 -15.550 1.00 97.00 697 VAL A N 1
ATOM 5398 C CA . VAL A 1 697 ? 25.707 -10.895 -14.799 1.00 97.00 697 VAL A CA 1
ATOM 5399 C C . VAL A 1 697 ? 26.295 -10.933 -13.390 1.00 97.00 697 VAL A C 1
ATOM 5401 O O . VAL A 1 697 ? 25.993 -11.843 -12.626 1.00 97.00 697 VAL A O 1
ATOM 5404 N N . GLN A 1 698 ? 27.096 -9.931 -13.031 1.00 95.94 698 GLN A N 1
ATOM 5405 C CA . GLN A 1 698 ? 27.671 -9.780 -11.693 1.00 95.94 698 GLN A CA 1
ATOM 5406 C C . GLN A 1 698 ? 27.045 -8.590 -10.964 1.00 95.94 698 GLN A C 1
ATOM 5408 O O . GLN A 1 698 ? 27.093 -7.486 -11.499 1.00 95.94 698 GLN A O 1
ATOM 5413 N N . PHE A 1 699 ? 26.548 -8.790 -9.738 1.00 95.50 699 PHE A N 1
ATOM 5414 C CA . PHE A 1 699 ? 26.124 -7.732 -8.815 1.00 95.50 699 PHE A CA 1
ATOM 5415 C C . PHE A 1 699 ? 26.906 -7.787 -7.504 1.00 95.50 699 PHE A C 1
ATOM 5417 O O . PHE A 1 699 ? 26.680 -8.669 -6.683 1.00 95.50 699 PHE A O 1
ATOM 5424 N N . GLN A 1 700 ? 27.805 -6.825 -7.294 1.00 94.06 700 GLN A N 1
ATOM 5425 C CA . GLN A 1 700 ? 28.570 -6.700 -6.056 1.00 94.06 700 GLN A CA 1
ATOM 5426 C C . GLN A 1 700 ? 28.212 -5.408 -5.310 1.00 94.06 700 GLN A C 1
ATOM 5428 O O . GLN A 1 700 ? 28.246 -4.325 -5.897 1.00 94.06 700 GLN A O 1
ATOM 5433 N N . SER A 1 701 ? 27.918 -5.495 -4.011 1.00 91.44 701 SER A N 1
ATOM 5434 C CA . SER A 1 701 ? 27.636 -4.320 -3.178 1.00 91.44 701 SER A CA 1
ATOM 5435 C C . SER A 1 701 ? 28.150 -4.452 -1.748 1.00 91.44 701 SER A C 1
ATOM 5437 O O . SER A 1 701 ? 27.889 -5.427 -1.054 1.00 91.44 701 SER A O 1
ATOM 5439 N N . GLU A 1 702 ? 28.847 -3.427 -1.274 1.00 90.38 702 GLU A N 1
ATOM 5440 C CA . GLU A 1 702 ? 29.249 -3.288 0.133 1.00 90.38 702 GLU A CA 1
ATOM 5441 C C . GLU A 1 702 ? 28.304 -2.350 0.903 1.00 90.38 702 GLU A C 1
ATOM 5443 O O . GLU A 1 702 ? 28.524 -2.078 2.079 1.00 90.38 702 GLU A O 1
ATOM 5448 N N . LEU A 1 703 ? 27.250 -1.850 0.244 1.00 87.75 703 LEU A N 1
ATOM 5449 C CA . LEU A 1 703 ? 26.330 -0.860 0.795 1.00 87.75 703 LEU A CA 1
ATOM 5450 C C . LEU A 1 703 ? 25.180 -1.519 1.561 1.00 87.75 703 LEU A C 1
ATOM 5452 O O . LEU A 1 703 ? 24.614 -2.530 1.126 1.00 87.75 703 LEU A O 1
ATOM 5456 N N . ASP A 1 704 ? 24.804 -0.895 2.677 1.00 84.25 704 ASP A N 1
ATOM 5457 C CA . ASP A 1 704 ? 23.595 -1.242 3.419 1.00 84.25 704 ASP A CA 1
ATOM 5458 C C . ASP A 1 704 ? 22.342 -0.984 2.570 1.00 84.25 704 ASP A C 1
ATOM 5460 O O . ASP A 1 704 ? 22.259 0.010 1.849 1.00 84.25 704 ASP A O 1
ATOM 5464 N N . ASN A 1 705 ? 21.337 -1.851 2.700 1.00 84.38 705 ASN A N 1
ATOM 5465 C CA . ASN A 1 705 ? 20.066 -1.794 1.968 1.00 84.38 705 ASN A CA 1
ATOM 5466 C C . ASN A 1 705 ? 20.212 -1.869 0.436 1.00 84.38 705 ASN A C 1
ATOM 5468 O O . ASN A 1 705 ? 19.351 -1.373 -0.293 1.00 84.38 705 ASN A O 1
ATOM 5472 N N . SER A 1 706 ? 21.285 -2.492 -0.059 1.00 88.44 706 SER A N 1
ATOM 5473 C CA . SER A 1 706 ? 21.457 -2.730 -1.493 1.00 88.44 706 SER A CA 1
ATOM 5474 C C . SER A 1 706 ? 20.318 -3.581 -2.066 1.00 88.44 706 SER A C 1
ATOM 5476 O O . SER A 1 706 ? 19.824 -4.504 -1.419 1.00 88.44 706 SER A O 1
ATOM 5478 N N . TYR A 1 707 ? 19.875 -3.257 -3.283 1.00 90.81 707 TYR A N 1
ATOM 5479 C CA . TYR A 1 707 ? 18.675 -3.838 -3.888 1.00 90.81 707 TYR A CA 1
ATOM 5480 C C . TYR A 1 707 ? 18.954 -4.466 -5.256 1.00 90.81 707 TYR A C 1
ATOM 5482 O O . TYR A 1 707 ? 19.332 -3.773 -6.202 1.00 90.81 707 TYR A O 1
ATOM 5490 N N . LEU A 1 708 ? 18.695 -5.765 -5.387 1.00 93.81 708 LEU A N 1
ATOM 5491 C CA . LEU A 1 708 ? 18.696 -6.485 -6.657 1.00 93.81 708 LEU A CA 1
ATOM 5492 C C . LEU A 1 708 ? 17.279 -6.983 -6.965 1.00 93.81 708 LEU A C 1
ATOM 5494 O O . LEU A 1 708 ? 16.690 -7.714 -6.171 1.00 93.81 708 LEU A O 1
ATOM 5498 N N . LEU A 1 709 ? 16.746 -6.624 -8.133 1.00 91.00 709 LEU A N 1
ATOM 5499 C CA . LEU A 1 709 ? 15.484 -7.156 -8.652 1.00 91.00 709 LEU A CA 1
ATOM 5500 C C . LEU A 1 709 ? 15.680 -7.708 -10.061 1.00 91.00 709 LEU A C 1
ATOM 5502 O O . LEU A 1 709 ? 16.104 -6.981 -10.955 1.00 91.00 709 LEU A O 1
ATOM 5506 N N . ILE A 1 710 ? 15.299 -8.965 -10.274 1.00 92.25 710 ILE A N 1
ATOM 5507 C CA . ILE A 1 710 ? 15.246 -9.609 -11.588 1.00 92.25 710 ILE A CA 1
ATOM 5508 C C . ILE A 1 710 ? 13.815 -10.085 -11.820 1.00 92.25 710 ILE A C 1
ATOM 5510 O O . ILE A 1 710 ? 13.342 -11.000 -11.153 1.00 92.25 710 ILE A O 1
ATOM 5514 N N . LEU A 1 711 ? 13.107 -9.445 -12.744 1.00 87.88 711 LEU A N 1
ATOM 5515 C CA . LEU A 1 711 ? 11.683 -9.666 -12.976 1.00 87.88 711 LEU A CA 1
ATOM 5516 C C . LEU A 1 711 ? 11.425 -10.045 -14.436 1.00 87.88 711 LEU A C 1
ATOM 5518 O O . LEU A 1 711 ? 11.775 -9.286 -15.340 1.00 87.88 711 LEU A O 1
ATOM 5522 N N . ASN A 1 712 ? 10.768 -11.183 -14.667 1.00 88.25 712 ASN A N 1
ATOM 5523 C CA . ASN A 1 712 ? 10.359 -11.633 -16.001 1.00 88.25 712 ASN A CA 1
ATOM 5524 C C . ASN A 1 712 ? 11.514 -11.650 -17.030 1.00 88.25 712 ASN A C 1
ATOM 5526 O O . ASN A 1 712 ? 11.359 -11.226 -18.174 1.00 88.25 712 ASN A O 1
ATOM 5530 N N . CYS A 1 713 ? 12.712 -12.068 -16.608 1.00 93.50 713 CYS A N 1
ATOM 5531 C CA . CYS A 1 713 ? 13.893 -12.150 -17.473 1.00 93.50 713 CYS A CA 1
ATOM 5532 C C . CYS A 1 713 ? 14.147 -13.583 -17.966 1.00 93.50 713 CYS A C 1
ATOM 5534 O O . CYS A 1 713 ? 13.728 -14.545 -17.330 1.00 93.50 713 CYS A O 1
ATOM 5536 N N . GLN A 1 714 ? 14.856 -13.741 -19.084 1.00 94.56 714 GLN A N 1
ATOM 5537 C CA . GLN A 1 714 ? 15.227 -15.050 -19.640 1.00 94.56 714 GLN A CA 1
ATOM 5538 C C . GLN A 1 714 ? 16.740 -15.149 -19.842 1.00 94.56 714 GLN A C 1
ATOM 5540 O O . GLN A 1 714 ? 17.336 -14.258 -20.440 1.00 94.56 714 GLN A O 1
ATOM 5545 N N . PHE A 1 715 ? 17.344 -16.246 -19.399 1.00 95.19 715 PHE A N 1
ATOM 5546 C CA . PHE A 1 715 ? 18.755 -16.586 -19.570 1.00 95.19 715 PHE A CA 1
ATOM 5547 C C . PHE A 1 715 ? 18.831 -17.893 -20.363 1.00 95.19 715 PHE A C 1
ATOM 5549 O O . PHE A 1 715 ? 18.412 -18.931 -19.867 1.00 95.19 715 PHE A O 1
ATOM 5556 N N . LEU A 1 716 ? 19.285 -17.843 -21.615 1.00 94.12 716 LEU A N 1
ATOM 5557 C CA . LEU A 1 716 ? 19.138 -18.940 -22.577 1.00 94.12 716 LEU A CA 1
ATOM 5558 C C . LEU A 1 716 ? 20.498 -19.351 -23.157 1.00 94.12 716 LEU A C 1
ATOM 5560 O O . LEU A 1 716 ? 21.196 -18.517 -23.725 1.00 94.12 716 LEU A O 1
ATOM 5564 N N . ASN A 1 717 ? 20.861 -20.631 -23.100 1.00 93.00 717 ASN A N 1
ATOM 5565 C CA . ASN A 1 717 ? 22.094 -21.163 -23.700 1.00 93.00 717 ASN A CA 1
ATOM 5566 C C . ASN A 1 717 ? 23.359 -20.401 -23.245 1.00 93.00 717 ASN A C 1
ATOM 5568 O O . ASN A 1 717 ? 24.152 -19.937 -24.072 1.00 93.00 717 ASN A O 1
ATOM 5572 N N . ILE A 1 718 ? 23.521 -20.215 -21.933 1.00 92.50 718 ILE A N 1
ATOM 5573 C CA . ILE A 1 718 ? 24.709 -19.572 -21.356 1.00 92.50 718 ILE A CA 1
ATOM 5574 C C . ILE A 1 718 ? 25.646 -20.658 -20.839 1.00 92.50 718 ILE A C 1
ATOM 5576 O O . ILE A 1 718 ? 25.285 -21.439 -19.965 1.00 92.50 718 ILE A O 1
ATOM 5580 N N . HIS A 1 719 ? 26.855 -20.707 -21.380 1.00 92.56 719 HIS A N 1
ATOM 5581 C CA . HIS A 1 719 ? 27.856 -21.704 -21.034 1.00 92.56 719 HIS A CA 1
ATOM 5582 C C . HIS A 1 719 ? 29.047 -21.031 -20.358 1.00 92.56 719 HIS A C 1
ATOM 5584 O O . HIS A 1 719 ? 29.786 -20.282 -20.994 1.00 92.56 719 HIS A O 1
ATOM 5590 N N . LEU A 1 720 ? 29.221 -21.262 -19.064 1.00 90.50 720 LEU A N 1
ATOM 5591 C CA . LEU A 1 720 ? 30.326 -20.725 -18.283 1.00 90.50 720 LEU A CA 1
ATOM 5592 C C . LEU A 1 720 ? 31.534 -21.661 -18.395 1.00 90.50 720 LEU A C 1
ATOM 5594 O O . LEU A 1 720 ? 31.454 -22.840 -18.042 1.00 90.50 720 LEU A O 1
ATOM 5598 N N . ILE A 1 721 ? 32.657 -21.121 -18.859 1.00 87.50 721 ILE A N 1
ATOM 5599 C CA . ILE A 1 721 ? 33.947 -21.800 -18.936 1.00 87.50 721 ILE A CA 1
ATOM 5600 C C . ILE A 1 721 ? 34.959 -21.111 -18.011 1.00 87.50 721 ILE A C 1
ATOM 5602 O O . ILE A 1 721 ? 34.985 -19.895 -17.885 1.00 87.50 721 ILE A O 1
ATOM 5606 N N . GLY A 1 722 ? 35.832 -21.881 -17.360 1.00 75.62 722 GLY A N 1
ATOM 5607 C CA . GLY A 1 722 ? 36.853 -21.317 -16.465 1.00 75.62 722 GLY A CA 1
ATOM 5608 C C . GLY A 1 722 ? 36.411 -21.213 -14.999 1.00 75.62 722 GLY A C 1
ATOM 5609 O O . GLY A 1 722 ? 35.706 -22.083 -14.500 1.00 75.62 722 GLY A O 1
ATOM 5610 N N . SER A 1 723 ? 36.935 -20.234 -14.251 1.00 68.81 723 SER A N 1
ATOM 5611 C CA . SER A 1 723 ? 36.673 -20.057 -12.808 1.00 68.81 723 SER A CA 1
ATOM 5612 C C . SER A 1 723 ? 35.397 -19.243 -12.560 1.00 68.81 723 SER A C 1
ATOM 5614 O O . SER A 1 723 ? 35.465 -18.105 -12.082 1.00 68.81 723 SER A O 1
ATOM 5616 N N . SER A 1 724 ? 34.257 -19.810 -12.943 1.00 76.75 724 SER A N 1
ATOM 5617 C CA . SER A 1 724 ? 32.952 -19.146 -12.946 1.00 76.75 724 SER A CA 1
ATOM 5618 C C . SER A 1 724 ? 32.088 -19.575 -11.765 1.00 76.75 724 SER A C 1
ATOM 5620 O O . SER A 1 724 ? 32.008 -20.758 -11.467 1.00 76.75 724 SER A O 1
ATOM 5622 N N . PHE A 1 725 ? 31.402 -18.631 -11.124 1.00 81.38 725 PHE A N 1
ATOM 5623 C CA . PHE A 1 725 ? 30.540 -18.895 -9.968 1.00 81.38 725 PHE A CA 1
ATOM 5624 C C . PHE A 1 725 ? 29.099 -19.236 -10.376 1.00 81.38 725 PHE A C 1
ATOM 5626 O O . PHE A 1 725 ? 28.503 -20.133 -9.793 1.00 81.38 725 PHE A O 1
ATOM 5633 N N . GLY A 1 726 ? 28.541 -18.561 -11.387 1.00 85.44 726 GLY A N 1
ATOM 5634 C CA . GLY A 1 726 ? 27.191 -18.829 -11.897 1.00 85.44 726 GLY A CA 1
ATOM 5635 C C . GLY A 1 726 ? 26.775 -17.890 -13.025 1.00 85.44 726 GLY A C 1
ATOM 5636 O O . GLY A 1 726 ? 27.455 -16.898 -13.281 1.00 85.44 726 GLY A O 1
ATOM 5637 N N . THR A 1 727 ? 25.669 -18.184 -13.728 1.00 90.88 727 THR A N 1
ATOM 5638 C CA . THR A 1 727 ? 25.171 -17.296 -14.803 1.00 90.88 727 THR A CA 1
ATOM 5639 C C . THR A 1 727 ? 24.905 -15.903 -14.234 1.00 90.88 727 THR A C 1
ATOM 5641 O O . THR A 1 727 ? 25.277 -14.896 -14.845 1.00 90.88 727 THR A O 1
ATOM 5644 N N . ILE A 1 728 ? 24.370 -15.858 -13.013 1.00 94.12 728 ILE A N 1
ATOM 5645 C CA . ILE A 1 728 ? 24.309 -14.667 -12.170 1.00 94.12 728 ILE A CA 1
ATOM 5646 C C . ILE A 1 728 ? 25.184 -14.877 -10.934 1.00 94.12 728 ILE A C 1
ATOM 5648 O O . ILE A 1 728 ? 25.036 -15.878 -10.234 1.00 94.12 728 ILE A O 1
ATOM 5652 N N . PHE A 1 729 ? 26.061 -13.919 -10.650 1.00 93.94 729 PHE A N 1
ATOM 5653 C CA . PHE A 1 729 ? 26.874 -13.881 -9.438 1.00 93.94 729 PHE A CA 1
ATOM 5654 C C . PHE A 1 729 ? 26.503 -12.659 -8.597 1.00 93.94 729 PHE A C 1
ATOM 5656 O O . PHE A 1 729 ? 26.607 -11.522 -9.060 1.00 93.94 729 PHE A O 1
ATOM 5663 N N . VAL A 1 730 ? 26.076 -12.890 -7.359 1.00 92.62 730 VAL A N 1
ATOM 5664 C CA . VAL A 1 730 ? 25.707 -11.845 -6.399 1.00 92.62 730 VAL A CA 1
ATOM 5665 C C . VAL A 1 730 ? 26.669 -11.886 -5.218 1.00 92.62 730 VAL A C 1
ATOM 5667 O O . VAL A 1 730 ? 26.848 -12.946 -4.629 1.00 92.62 730 VAL A O 1
ATOM 5670 N N . ASP A 1 731 ? 27.275 -10.754 -4.863 1.00 92.50 731 ASP A N 1
ATOM 5671 C CA . ASP A 1 731 ? 28.200 -10.637 -3.729 1.00 92.50 731 ASP A CA 1
ATOM 5672 C C . ASP A 1 731 ? 27.886 -9.383 -2.896 1.00 92.50 731 ASP A C 1
ATOM 5674 O O . ASP A 1 731 ? 28.248 -8.261 -3.264 1.00 92.50 731 ASP A O 1
ATOM 5678 N N . THR A 1 732 ? 27.156 -9.548 -1.790 1.00 89.94 732 THR A N 1
ATOM 5679 C CA . THR A 1 732 ? 26.695 -8.435 -0.946 1.00 89.94 732 THR A CA 1
ATOM 5680 C C . THR A 1 732 ? 27.266 -8.503 0.469 1.00 89.94 732 THR A C 1
ATOM 5682 O O . THR A 1 732 ? 26.979 -9.441 1.216 1.00 89.94 732 THR A O 1
ATOM 5685 N N . TYR A 1 733 ? 28.012 -7.475 0.876 1.00 85.56 733 TYR A N 1
ATOM 5686 C CA . TYR A 1 733 ? 28.629 -7.371 2.204 1.00 85.56 733 TYR A CA 1
ATOM 5687 C C . TYR A 1 733 ? 27.902 -6.416 3.163 1.00 85.56 733 TYR A C 1
ATOM 5689 O O . TYR A 1 733 ? 28.086 -6.534 4.374 1.00 85.56 733 TYR A O 1
ATOM 5697 N N . GLY A 1 734 ? 27.066 -5.507 2.650 1.00 81.44 734 GLY A N 1
ATOM 5698 C CA . GLY A 1 734 ? 26.264 -4.597 3.476 1.00 81.44 734 GLY A CA 1
ATOM 5699 C C . GLY A 1 734 ? 25.160 -5.309 4.268 1.00 81.44 734 GLY A C 1
ATOM 5700 O O . GLY A 1 734 ? 24.803 -6.458 3.989 1.00 81.44 734 GLY A O 1
ATOM 5701 N N . SER A 1 735 ? 24.612 -4.629 5.274 1.00 76.75 735 SER A N 1
ATOM 5702 C CA . SER A 1 735 ? 23.447 -5.089 6.037 1.00 76.75 735 SER A CA 1
ATOM 5703 C C . SER A 1 735 ? 22.143 -4.854 5.266 1.00 76.75 735 SER A C 1
ATOM 5705 O O . SER A 1 735 ? 22.033 -3.921 4.475 1.00 76.75 735 SER A O 1
ATOM 5707 N N . ASN A 1 736 ? 21.132 -5.698 5.487 1.00 76.38 736 ASN A N 1
ATOM 5708 C CA . ASN A 1 736 ? 19.797 -5.584 4.885 1.00 76.38 736 ASN A CA 1
ATOM 5709 C C . ASN A 1 736 ? 19.760 -5.568 3.343 1.00 76.38 736 ASN A C 1
ATOM 5711 O O . ASN A 1 736 ? 18.842 -4.984 2.767 1.00 76.38 736 ASN A O 1
ATOM 5715 N N . ALA A 1 737 ? 20.720 -6.207 2.664 1.00 78.94 737 ALA A N 1
ATOM 5716 C CA . ALA A 1 737 ? 20.619 -6.423 1.220 1.00 78.94 737 ALA A CA 1
ATOM 5717 C C . ALA A 1 737 ? 19.312 -7.166 0.883 1.00 78.94 737 ALA A C 1
ATOM 5719 O O . ALA A 1 737 ? 18.921 -8.080 1.610 1.00 78.94 737 ALA A O 1
ATOM 5720 N N . ASN A 1 738 ? 18.638 -6.754 -0.191 1.00 80.12 738 ASN A N 1
ATOM 5721 C CA . ASN A 1 738 ? 17.355 -7.293 -0.627 1.00 80.12 738 ASN A CA 1
ATOM 5722 C C . ASN A 1 738 ? 17.472 -7.781 -2.078 1.00 80.12 738 ASN A C 1
ATOM 5724 O O . ASN A 1 738 ? 17.673 -6.987 -3.000 1.00 80.12 738 ASN A O 1
ATOM 5728 N N . ILE A 1 739 ? 17.368 -9.097 -2.264 1.00 84.25 739 ILE A N 1
ATOM 5729 C CA . ILE A 1 739 ? 17.550 -9.778 -3.548 1.00 84.25 739 ILE A CA 1
ATOM 5730 C C . ILE A 1 739 ? 16.236 -10.474 -3.908 1.00 84.25 739 ILE A C 1
ATOM 5732 O O . ILE A 1 739 ? 15.813 -11.392 -3.209 1.00 84.25 739 ILE A O 1
ATOM 5736 N N . ASN A 1 740 ? 15.604 -10.049 -5.005 1.00 79.31 740 ASN A N 1
ATOM 5737 C CA . ASN A 1 740 ? 14.345 -10.608 -5.499 1.00 79.31 740 ASN A CA 1
ATOM 5738 C C . ASN A 1 740 ? 14.504 -11.107 -6.933 1.00 79.31 740 ASN A C 1
ATOM 5740 O O . ASN A 1 740 ? 14.886 -10.341 -7.822 1.00 79.31 740 ASN A O 1
ATOM 5744 N N . ILE A 1 741 ? 14.137 -12.362 -7.179 1.00 82.06 741 ILE A N 1
ATOM 5745 C CA . ILE A 1 741 ? 14.060 -12.938 -8.525 1.00 82.06 741 ILE A CA 1
ATOM 5746 C C . ILE A 1 741 ? 12.657 -13.499 -8.718 1.00 82.06 741 ILE A C 1
ATOM 5748 O O . ILE A 1 741 ? 12.212 -14.384 -7.993 1.00 82.06 741 ILE A O 1
ATOM 5752 N N . ILE A 1 742 ? 11.934 -12.944 -9.684 1.00 77.50 742 ILE A N 1
ATOM 5753 C CA . ILE A 1 742 ? 10.501 -13.165 -9.858 1.00 77.50 742 ILE A CA 1
ATOM 5754 C C . ILE A 1 742 ? 10.241 -13.488 -11.331 1.00 77.50 742 ILE A C 1
ATOM 5756 O O . ILE A 1 742 ? 10.682 -12.757 -12.221 1.00 77.50 742 ILE A O 1
ATOM 5760 N N . GLN A 1 743 ? 9.524 -14.584 -11.599 1.00 79.50 743 GLN A N 1
ATOM 5761 C CA . GLN A 1 743 ? 9.066 -14.979 -12.944 1.00 79.50 743 GLN A CA 1
ATOM 5762 C C . GLN A 1 743 ? 10.176 -15.054 -14.014 1.00 79.50 743 GLN A C 1
ATOM 5764 O O . GLN A 1 743 ? 9.914 -14.827 -15.190 1.00 79.50 743 GLN A O 1
ATOM 5769 N N . SER A 1 744 ? 11.422 -15.338 -13.629 1.00 84.81 744 SER A N 1
ATOM 5770 C CA . SER A 1 744 ? 12.566 -15.361 -14.553 1.00 84.81 744 SER A CA 1
ATOM 5771 C C . SER A 1 744 ? 13.014 -16.789 -14.856 1.00 84.81 744 SER A C 1
ATOM 5773 O O . SER A 1 744 ? 12.987 -17.622 -13.962 1.00 84.81 744 SER A O 1
ATOM 5775 N N . VAL A 1 745 ? 13.427 -17.071 -16.094 1.00 87.00 745 VAL A N 1
ATOM 5776 C CA . VAL A 1 745 ? 13.721 -18.425 -16.601 1.00 87.00 745 VAL A CA 1
ATOM 5777 C C . VAL A 1 745 ? 15.198 -18.566 -16.964 1.00 87.00 745 VAL A C 1
ATOM 5779 O O . VAL A 1 745 ? 15.752 -17.694 -17.630 1.00 87.00 745 VAL A O 1
ATOM 5782 N N . PHE A 1 746 ? 15.806 -19.689 -16.593 1.00 89.69 746 PHE A N 1
ATOM 5783 C CA . PHE A 1 746 ? 17.135 -20.140 -16.999 1.00 89.69 746 PHE A CA 1
ATOM 5784 C C . PHE A 1 746 ? 16.982 -21.431 -17.807 1.00 89.69 746 PHE A C 1
ATOM 5786 O O . PHE A 1 746 ? 16.422 -22.411 -17.328 1.00 89.69 746 PHE A O 1
ATOM 5793 N N . ASN A 1 747 ? 17.448 -21.438 -19.050 1.00 88.00 747 ASN A N 1
ATOM 5794 C CA . ASN A 1 747 ? 17.320 -22.586 -19.941 1.00 88.00 747 ASN A CA 1
ATOM 5795 C C . ASN A 1 747 ? 18.675 -22.889 -20.580 1.00 88.00 747 ASN A C 1
ATOM 5797 O O . ASN A 1 747 ? 19.275 -22.011 -21.205 1.00 88.00 747 ASN A O 1
ATOM 5801 N N . ASN A 1 748 ? 19.156 -24.124 -20.428 1.00 88.31 748 ASN A N 1
ATOM 5802 C CA . ASN A 1 748 ? 20.476 -24.565 -20.888 1.00 88.31 748 ASN A CA 1
ATOM 5803 C C . ASN A 1 748 ? 21.631 -23.688 -20.360 1.00 88.31 748 ASN A C 1
ATOM 5805 O O . ASN A 1 748 ? 22.552 -23.339 -21.107 1.00 88.31 748 ASN A O 1
ATOM 5809 N N . CYS A 1 749 ? 21.583 -23.304 -19.081 1.00 89.50 749 CYS A N 1
ATOM 5810 C CA . CYS A 1 749 ? 22.685 -22.612 -18.414 1.00 89.50 749 CYS A CA 1
ATOM 5811 C C . CYS A 1 749 ? 23.640 -23.631 -17.774 1.00 89.50 749 CYS A C 1
ATOM 5813 O O . CYS A 1 749 ? 23.253 -24.382 -16.880 1.00 89.50 749 CYS A O 1
ATOM 5815 N N . SER A 1 750 ? 24.889 -23.683 -18.227 1.00 88.50 750 SER A N 1
ATOM 5816 C CA . SER A 1 750 ? 25.853 -24.708 -17.803 1.00 88.50 750 SER A CA 1
ATOM 5817 C C . SER A 1 750 ? 27.136 -24.107 -17.243 1.00 88.50 750 SER A C 1
ATOM 5819 O O . SER A 1 750 ? 27.564 -23.043 -17.685 1.00 88.50 750 SER A O 1
ATOM 5821 N N . ASN A 1 751 ? 27.748 -24.796 -16.278 1.00 86.56 751 ASN A N 1
ATOM 5822 C CA . ASN A 1 751 ? 29.038 -24.439 -15.692 1.00 86.56 751 ASN A CA 1
ATOM 5823 C C . ASN A 1 751 ? 29.989 -25.645 -15.700 1.00 86.56 751 ASN A C 1
ATOM 5825 O O . ASN A 1 751 ? 29.693 -26.685 -15.106 1.00 86.56 751 ASN A O 1
ATOM 5829 N N . ASP A 1 752 ? 31.135 -25.494 -16.366 1.00 83.38 752 ASP A N 1
ATOM 5830 C CA . ASP A 1 752 ? 32.144 -26.547 -16.539 1.00 83.38 752 ASP A CA 1
ATOM 5831 C C . ASP A 1 752 ? 33.020 -26.809 -15.292 1.00 83.38 752 ASP A C 1
ATOM 5833 O O . ASP A 1 752 ? 33.882 -27.694 -15.336 1.00 83.38 752 ASP A O 1
ATOM 5837 N N . ARG A 1 753 ? 32.872 -26.041 -14.198 1.00 72.31 753 ARG A N 1
ATOM 5838 C CA . ARG A 1 753 ? 33.696 -26.146 -12.968 1.00 72.31 753 ARG A CA 1
ATOM 5839 C C . ARG A 1 753 ? 32.890 -25.921 -11.667 1.00 72.31 753 ARG A C 1
ATOM 5841 O O . ARG A 1 753 ? 31.669 -26.024 -11.682 1.00 72.31 753 ARG A O 1
ATOM 5848 N N . MET A 1 754 ? 33.605 -25.668 -10.555 1.00 64.25 754 MET A N 1
ATOM 5849 C CA . MET A 1 754 ? 33.113 -25.235 -9.232 1.00 64.25 754 MET A CA 1
ATOM 5850 C C . MET A 1 754 ? 32.235 -23.988 -9.357 1.00 64.25 754 MET A C 1
ATOM 5852 O O . MET A 1 754 ? 32.747 -22.933 -9.734 1.00 64.25 754 MET A O 1
ATOM 5856 N N . GLY A 1 755 ? 30.951 -24.115 -9.043 1.00 67.00 755 GLY A N 1
ATOM 5857 C CA . GLY A 1 755 ? 29.946 -23.066 -9.170 1.00 67.00 755 GLY A CA 1
ATOM 5858 C C . GLY A 1 755 ? 28.606 -23.616 -9.659 1.00 67.00 755 GLY A C 1
ATOM 5859 O O . GLY A 1 755 ? 28.505 -24.717 -10.202 1.00 67.00 755 GLY A O 1
ATOM 5860 N N . SER A 1 756 ? 27.558 -22.815 -9.539 1.00 77.19 756 SER A N 1
ATOM 5861 C CA . SER A 1 756 ? 26.222 -23.148 -10.029 1.00 77.19 756 SER A CA 1
ATOM 5862 C C . SER A 1 756 ? 26.098 -22.917 -11.547 1.00 77.19 756 SER A C 1
ATOM 5864 O O . SER A 1 756 ? 26.786 -22.077 -12.129 1.00 77.19 756 SER A O 1
ATOM 5866 N N . GLY A 1 757 ? 25.204 -23.656 -12.218 1.00 77.88 757 GLY A N 1
ATOM 5867 C CA . GLY A 1 757 ? 24.853 -23.406 -13.625 1.00 77.88 757 GLY A CA 1
ATOM 5868 C C . GLY A 1 757 ? 24.077 -22.095 -13.828 1.00 77.88 757 GLY A C 1
ATOM 5869 O O . GLY A 1 757 ? 24.323 -21.358 -14.787 1.00 77.88 757 GLY A O 1
ATOM 5870 N N . ALA A 1 758 ? 23.175 -21.755 -12.903 1.00 85.69 758 ALA A N 1
ATOM 5871 C CA . ALA A 1 758 ? 22.278 -20.609 -13.032 1.00 85.69 758 ALA A CA 1
ATOM 5872 C C . ALA A 1 758 ? 22.648 -19.437 -12.110 1.00 85.69 758 ALA A C 1
ATOM 5874 O O . ALA A 1 758 ? 22.771 -18.303 -12.574 1.00 85.69 758 ALA A O 1
ATOM 5875 N N . MET A 1 759 ? 22.852 -19.668 -10.814 1.00 87.38 759 MET A N 1
ATOM 5876 C CA . MET A 1 759 ? 23.014 -18.583 -9.849 1.00 87.38 759 MET A CA 1
ATOM 5877 C C . MET A 1 759 ? 23.876 -18.930 -8.637 1.00 87.38 759 MET A C 1
ATOM 5879 O O . MET A 1 759 ? 23.675 -19.944 -7.977 1.00 87.38 759 MET A O 1
ATOM 5883 N N . TYR A 1 760 ? 24.756 -17.996 -8.288 1.00 87.88 760 TYR A N 1
ATOM 5884 C CA . TYR A 1 760 ? 25.578 -18.039 -7.087 1.00 87.88 760 TYR A CA 1
ATOM 5885 C C . TYR A 1 760 ? 25.383 -16.763 -6.276 1.00 87.88 760 TYR A C 1
ATOM 5887 O O . TYR A 1 760 ? 25.597 -15.660 -6.789 1.00 87.88 760 TYR A O 1
ATOM 5895 N N . VAL A 1 761 ? 25.018 -16.900 -5.003 1.00 86.75 761 VAL A N 1
ATOM 5896 C CA . VAL A 1 761 ? 24.800 -15.766 -4.098 1.00 86.75 761 VAL A CA 1
ATOM 5897 C C . VAL A 1 761 ? 25.706 -15.880 -2.879 1.00 86.75 761 VAL A C 1
ATOM 5899 O O . VAL A 1 761 ? 25.642 -16.841 -2.115 1.00 86.75 761 VAL A O 1
ATOM 5902 N N . ARG A 1 762 ? 26.519 -14.848 -2.659 1.00 87.00 762 ARG A N 1
ATOM 5903 C CA . ARG A 1 762 ? 27.302 -14.637 -1.446 1.00 87.00 762 ARG A CA 1
ATOM 5904 C C . ARG A 1 762 ? 26.753 -13.431 -0.694 1.00 87.00 762 ARG A C 1
ATOM 5906 O O . ARG A 1 762 ? 26.740 -12.327 -1.231 1.00 87.00 762 ARG A O 1
ATOM 5913 N N . ALA A 1 763 ? 26.304 -13.631 0.542 1.00 79.19 763 ALA A N 1
ATOM 5914 C CA . ALA A 1 763 ? 25.712 -12.565 1.352 1.00 79.19 763 ALA A CA 1
ATOM 5915 C C . ALA A 1 763 ? 26.275 -12.526 2.784 1.00 79.19 763 ALA A C 1
ATOM 5917 O O . ALA A 1 763 ? 26.713 -13.538 3.341 1.00 79.19 763 ALA A O 1
ATOM 5918 N N . SER A 1 764 ? 26.283 -11.338 3.395 1.00 72.75 764 SER A N 1
ATOM 5919 C CA . SER A 1 764 ? 26.601 -11.168 4.816 1.00 72.75 764 SER A CA 1
ATOM 5920 C C . SER A 1 764 ? 25.468 -11.716 5.698 1.00 72.75 764 SER A C 1
ATOM 5922 O O . SER A 1 764 ? 24.306 -11.707 5.307 1.00 72.75 764 SER A O 1
ATOM 5924 N N . ASN A 1 765 ? 25.775 -12.157 6.924 1.00 56.84 765 ASN A N 1
ATOM 5925 C CA . ASN A 1 765 ? 24.780 -12.724 7.853 1.00 56.84 765 ASN A CA 1
ATOM 5926 C C . ASN A 1 765 ? 23.641 -11.750 8.249 1.00 56.84 765 ASN A C 1
ATOM 5928 O O . ASN A 1 765 ? 22.692 -12.169 8.904 1.00 56.84 765 ASN A O 1
ATOM 5932 N N . ASN A 1 766 ? 23.744 -10.465 7.892 1.00 57.12 766 ASN A N 1
ATOM 5933 C CA . ASN A 1 766 ? 22.767 -9.429 8.229 1.00 57.12 766 ASN A CA 1
ATOM 5934 C C . ASN A 1 766 ? 21.890 -9.019 7.028 1.00 57.12 766 ASN A C 1
ATOM 5936 O O . ASN A 1 766 ? 21.196 -8.006 7.116 1.00 57.12 766 ASN A O 1
ATOM 5940 N N . SER A 1 767 ? 21.933 -9.728 5.894 1.00 52.66 767 SER A N 1
ATOM 5941 C CA . SER A 1 767 ? 21.006 -9.489 4.780 1.00 52.66 767 SER A CA 1
ATOM 5942 C C . SER A 1 767 ? 19.585 -9.929 5.149 1.00 52.66 767 SER A C 1
ATOM 5944 O O . SER A 1 767 ? 19.401 -10.997 5.733 1.00 52.66 767 SER A O 1
ATOM 5946 N N . LYS A 1 768 ? 18.579 -9.116 4.804 1.00 51.25 768 LYS A N 1
ATOM 5947 C CA . LYS A 1 768 ? 17.164 -9.495 4.936 1.00 51.25 768 LYS A CA 1
ATOM 5948 C C . LYS A 1 768 ? 16.815 -10.545 3.872 1.00 51.25 768 LYS A C 1
ATOM 5950 O O . LYS A 1 768 ? 17.536 -10.680 2.891 1.00 51.25 768 LYS A O 1
ATOM 5955 N N . GLU A 1 769 ? 15.730 -11.281 4.115 1.00 53.44 769 GLU A N 1
ATOM 5956 C CA . GLU A 1 769 ? 15.143 -12.337 3.270 1.00 53.44 769 GLU A CA 1
ATOM 5957 C C . GLU A 1 769 ? 15.479 -12.239 1.769 1.00 53.44 769 GLU A C 1
ATOM 5959 O O . GLU A 1 769 ? 15.240 -11.217 1.124 1.00 53.44 769 GLU A O 1
ATOM 5964 N N . ILE A 1 770 ? 15.968 -13.341 1.193 1.00 55.44 770 ILE A N 1
ATOM 5965 C CA . ILE A 1 770 ? 16.014 -13.522 -0.261 1.00 55.44 770 ILE A CA 1
ATOM 5966 C C . ILE A 1 770 ? 14.587 -13.873 -0.697 1.00 55.44 770 ILE A C 1
ATOM 5968 O O . ILE A 1 770 ? 14.133 -15.003 -0.513 1.00 55.44 770 ILE A O 1
ATOM 5972 N N . GLY A 1 771 ? 13.857 -12.887 -1.215 1.00 48.16 771 GLY A N 1
ATOM 5973 C CA . GLY A 1 771 ? 12.457 -13.024 -1.601 1.00 48.16 771 GLY A CA 1
ATOM 5974 C C . GLY A 1 771 ? 12.300 -13.802 -2.906 1.00 48.16 771 GLY A C 1
ATOM 5975 O O . GLY A 1 771 ? 12.373 -13.228 -3.994 1.00 48.16 771 GLY A O 1
ATOM 5976 N N . TRP A 1 772 ? 12.044 -15.106 -2.813 1.00 46.41 772 TRP A N 1
ATOM 5977 C CA . TRP A 1 772 ? 11.477 -15.887 -3.915 1.00 46.41 772 TRP A CA 1
ATOM 5978 C C . TRP A 1 772 ? 9.959 -15.959 -3.738 1.00 46.41 772 TRP A C 1
ATOM 5980 O O . TRP A 1 772 ? 9.469 -16.168 -2.629 1.00 46.41 772 TRP A O 1
ATOM 5990 N N . ASN A 1 773 ? 9.191 -15.824 -4.823 1.00 44.56 773 ASN A N 1
ATOM 5991 C CA . ASN A 1 773 ? 7.777 -16.196 -4.778 1.00 44.56 773 ASN A CA 1
ATOM 5992 C C . ASN A 1 773 ? 7.681 -17.728 -4.697 1.00 44.56 773 ASN A C 1
ATOM 5994 O O . ASN A 1 773 ? 7.786 -18.416 -5.711 1.00 44.56 773 ASN A O 1
ATOM 5998 N N . GLU A 1 774 ? 7.496 -18.249 -3.488 1.00 40.56 774 GLU A N 1
ATOM 5999 C CA . GLU A 1 774 ? 7.447 -19.680 -3.164 1.00 40.56 774 GLU A CA 1
ATOM 6000 C C . GLU A 1 774 ? 6.443 -20.458 -4.040 1.00 40.56 774 GLU A C 1
ATOM 6002 O O . GLU A 1 774 ? 6.746 -21.551 -4.515 1.00 40.56 774 GLU A O 1
ATOM 6007 N N . ALA A 1 775 ? 5.295 -19.848 -4.365 1.00 39.91 775 ALA A N 1
ATOM 6008 C CA . ALA A 1 775 ? 4.264 -20.457 -5.207 1.00 39.91 775 ALA A CA 1
ATOM 6009 C C . ALA A 1 775 ? 4.684 -20.609 -6.684 1.00 39.91 775 ALA A C 1
ATOM 6011 O O . ALA A 1 775 ? 4.250 -21.548 -7.353 1.00 39.91 775 ALA A O 1
ATOM 6012 N N . ASP A 1 776 ? 5.537 -19.712 -7.192 1.00 39.81 776 ASP A N 1
ATOM 6013 C CA . ASP A 1 776 ? 6.092 -19.803 -8.548 1.00 39.81 776 ASP A CA 1
ATOM 6014 C C . ASP A 1 776 ? 7.336 -20.703 -8.587 1.00 39.81 776 ASP A C 1
ATOM 6016 O O . ASP A 1 776 ? 7.556 -21.384 -9.589 1.00 39.81 776 ASP A O 1
ATOM 6020 N N . TYR A 1 777 ? 8.123 -20.728 -7.505 1.00 42.72 777 TYR A N 1
ATOM 6021 C CA . TYR A 1 777 ? 9.337 -21.537 -7.369 1.00 42.72 777 TYR A CA 1
ATOM 6022 C C . TYR A 1 777 ? 9.017 -23.036 -7.290 1.00 42.72 777 TYR A C 1
ATOM 6024 O O . TYR A 1 777 ? 9.523 -23.808 -8.103 1.00 42.72 777 TYR A O 1
ATOM 6032 N N . VAL A 1 778 ? 8.111 -23.453 -6.395 1.00 42.50 778 VAL A N 1
ATOM 6033 C CA . VAL A 1 778 ? 7.743 -24.873 -6.207 1.00 42.50 778 VAL A CA 1
ATOM 6034 C C . VAL A 1 778 ? 7.016 -25.435 -7.432 1.00 42.50 778 VAL A C 1
ATOM 6036 O O . VAL A 1 778 ? 7.279 -26.557 -7.861 1.00 42.50 778 VAL A O 1
ATOM 6039 N N . LYS A 1 779 ? 6.145 -24.640 -8.064 1.00 41.53 779 LYS A N 1
ATOM 6040 C CA . LYS A 1 779 ? 5.356 -25.083 -9.223 1.00 41.53 779 LYS A CA 1
ATOM 6041 C C . LYS A 1 779 ? 6.175 -25.201 -10.512 1.00 41.53 779 LYS A C 1
ATOM 6043 O O . LYS A 1 779 ? 5.770 -25.930 -11.416 1.00 41.53 779 LYS A O 1
ATOM 6048 N N . ASN A 1 780 ? 7.310 -24.501 -10.603 1.00 43.81 780 ASN A N 1
ATOM 6049 C CA . ASN A 1 780 ? 8.083 -24.389 -11.837 1.00 43.81 780 ASN A CA 1
ATOM 6050 C C . ASN A 1 780 ? 9.563 -24.774 -11.705 1.00 43.81 780 ASN A C 1
ATOM 6052 O O . ASN A 1 780 ? 10.282 -24.496 -12.654 1.00 43.81 780 ASN A O 1
ATOM 6056 N N . GLN A 1 781 ? 10.050 -25.410 -10.627 1.00 47.88 781 GLN A N 1
ATOM 6057 C CA . GLN A 1 781 ? 11.484 -25.763 -10.498 1.00 47.88 781 GLN A CA 1
ATOM 6058 C C . GLN A 1 781 ? 12.061 -26.410 -11.772 1.00 47.88 781 GLN A C 1
ATOM 6060 O O . GLN A 1 781 ? 13.075 -25.957 -12.292 1.00 47.88 781 GLN A O 1
ATOM 6065 N N . ASN A 1 782 ? 11.341 -27.377 -12.351 1.00 44.97 782 ASN A N 1
ATOM 6066 C CA . ASN A 1 782 ? 11.769 -28.062 -13.576 1.00 44.97 782 ASN A CA 1
ATOM 6067 C C . ASN A 1 782 ? 11.716 -27.187 -14.845 1.00 44.97 782 ASN A C 1
ATOM 6069 O O . ASN A 1 782 ? 12.414 -27.486 -15.807 1.00 44.97 782 ASN A O 1
ATOM 6073 N N . ALA A 1 783 ? 10.884 -26.141 -14.874 1.00 48.41 783 ALA A N 1
ATOM 6074 C CA . ALA A 1 783 ? 10.759 -25.212 -16.004 1.00 48.41 783 ALA A CA 1
ATOM 6075 C C . ALA A 1 783 ? 11.646 -23.961 -15.847 1.00 48.41 783 ALA A C 1
ATOM 6077 O O . ALA A 1 783 ? 12.004 -23.324 -16.835 1.00 48.41 783 ALA A O 1
ATOM 6078 N N . LEU A 1 784 ? 11.989 -23.598 -14.607 1.00 59.91 784 LEU A N 1
ATOM 6079 C CA . LEU A 1 784 ? 12.806 -22.439 -14.246 1.00 59.91 784 LEU A CA 1
ATOM 6080 C C . LEU A 1 784 ? 14.285 -22.657 -14.555 1.00 59.91 784 LEU A C 1
ATOM 6082 O O . LEU A 1 784 ? 14.955 -21.675 -14.855 1.00 59.91 784 LEU A O 1
ATOM 6086 N N . PHE A 1 785 ? 14.765 -23.901 -14.490 1.00 67.50 785 PHE A N 1
ATOM 6087 C CA . PHE A 1 785 ? 16.165 -24.275 -14.720 1.00 67.50 785 PHE A CA 1
ATOM 6088 C C . PHE A 1 785 ? 16.315 -25.394 -15.757 1.00 67.50 785 PHE A C 1
ATOM 6090 O O . PHE A 1 785 ? 17.293 -26.139 -15.745 1.00 67.50 785 PHE A O 1
ATOM 6097 N N . GLU A 1 786 ? 15.352 -25.531 -16.671 1.00 64.25 786 GLU A N 1
ATOM 6098 C CA . GLU A 1 786 ? 15.328 -26.621 -17.647 1.00 64.25 786 GLU A CA 1
ATOM 6099 C C . GLU A 1 786 ? 16.669 -26.734 -18.405 1.00 64.25 786 GLU A C 1
ATOM 6101 O O . GLU A 1 786 ? 17.120 -25.799 -19.068 1.00 64.25 786 GLU A O 1
ATOM 6106 N N . GLY A 1 787 ? 17.334 -27.887 -18.284 1.00 59.28 787 GLY A N 1
ATOM 6107 C CA . GLY A 1 787 ? 18.608 -28.158 -18.959 1.00 59.28 787 GLY A CA 1
ATOM 6108 C C . GLY A 1 787 ? 19.842 -27.492 -18.337 1.00 59.28 787 GLY A C 1
ATOM 6109 O O . GLY A 1 787 ? 20.905 -27.513 -18.961 1.00 59.28 787 GLY A O 1
ATOM 6110 N N . CYS A 1 788 ? 19.745 -26.906 -17.140 1.00 73.75 788 CYS A N 1
ATOM 6111 C CA . CYS A 1 788 ? 20.910 -26.370 -16.439 1.00 73.75 788 CYS A CA 1
ATOM 6112 C C . CYS A 1 788 ? 21.786 -27.493 -15.862 1.00 73.75 788 CYS A C 1
ATOM 6114 O O . CYS A 1 788 ? 21.289 -28.501 -15.369 1.00 73.75 788 CYS A O 1
ATOM 6116 N N . THR A 1 789 ? 23.111 -27.339 -15.920 1.00 72.06 789 THR A N 1
ATOM 6117 C CA . THR A 1 789 ? 24.050 -28.364 -15.425 1.00 72.06 789 THR A CA 1
ATOM 6118 C C . THR A 1 789 ? 25.266 -27.738 -14.746 1.00 72.06 789 THR A C 1
ATOM 6120 O O . THR A 1 789 ? 25.846 -26.798 -15.287 1.00 72.06 789 THR A O 1
ATOM 6123 N N . SER A 1 790 ? 25.712 -28.297 -13.621 1.00 72.31 790 SER A N 1
ATOM 6124 C CA . SER A 1 790 ? 27.010 -27.992 -13.002 1.00 72.31 790 SER A CA 1
ATOM 6125 C C . SER A 1 790 ? 27.782 -29.280 -12.699 1.00 72.31 790 SER A C 1
ATOM 6127 O O . SER A 1 790 ? 27.190 -30.342 -12.494 1.00 72.31 790 SER A O 1
ATOM 6129 N N . THR A 1 791 ? 29.114 -29.192 -12.743 1.00 59.06 791 THR A N 1
ATOM 6130 C CA . THR A 1 791 ? 30.020 -30.327 -12.511 1.00 59.06 791 THR A CA 1
ATOM 6131 C C . THR A 1 791 ? 30.248 -30.663 -11.035 1.00 59.06 791 THR A C 1
ATOM 6133 O O . THR A 1 791 ? 30.571 -31.815 -10.742 1.00 59.06 791 THR A O 1
ATOM 6136 N N . GLU A 1 792 ? 30.075 -29.709 -10.112 1.00 54.66 792 GLU A N 1
ATOM 6137 C CA . GLU A 1 792 ? 30.415 -29.895 -8.688 1.00 54.66 792 GLU A CA 1
ATOM 6138 C C . GLU A 1 792 ? 29.312 -29.462 -7.700 1.00 54.66 792 GLU A C 1
ATOM 6140 O O . GLU A 1 792 ? 29.306 -29.947 -6.568 1.00 54.66 792 GLU A O 1
ATOM 6145 N N . GLU A 1 793 ? 28.350 -28.621 -8.103 1.00 55.88 793 GLU A N 1
ATOM 6146 C CA . GLU A 1 793 ? 27.330 -28.037 -7.212 1.00 55.88 793 GLU A CA 1
ATOM 6147 C C . GLU A 1 793 ? 25.927 -28.050 -7.855 1.00 55.88 793 GLU A C 1
ATOM 6149 O O . GLU A 1 793 ? 25.764 -28.413 -9.018 1.00 55.88 793 GLU A O 1
ATOM 6154 N N . GLY A 1 794 ? 24.880 -27.721 -7.091 1.00 59.62 794 GLY A N 1
ATOM 6155 C CA . GLY A 1 794 ? 23.503 -27.671 -7.603 1.00 59.62 794 GLY A CA 1
ATOM 6156 C C . GLY A 1 794 ? 23.260 -26.542 -8.617 1.00 59.62 794 GLY A C 1
ATOM 6157 O O . GLY A 1 794 ? 24.127 -25.721 -8.909 1.00 59.62 794 GLY A O 1
ATOM 6158 N N . GLU A 1 795 ? 22.037 -26.453 -9.143 1.00 68.25 795 GLU A N 1
ATOM 6159 C CA . GLU A 1 795 ? 21.630 -25.369 -10.054 1.00 68.25 795 GLU A CA 1
ATOM 6160 C C . GLU A 1 795 ? 21.652 -23.983 -9.391 1.00 68.25 795 GLU A C 1
ATOM 6162 O O . GLU A 1 795 ? 21.699 -22.981 -10.099 1.00 68.25 795 GLU A O 1
ATOM 6167 N N . ILE A 1 796 ? 21.682 -23.900 -8.057 1.00 69.94 796 ILE A N 1
ATOM 6168 C CA . ILE A 1 796 ? 21.822 -22.666 -7.269 1.00 69.94 796 ILE A CA 1
ATOM 6169 C C . ILE A 1 796 ? 22.720 -22.943 -6.056 1.00 69.94 796 ILE A C 1
ATOM 6171 O O . ILE A 1 796 ? 22.556 -23.974 -5.403 1.00 69.94 796 ILE A O 1
ATOM 6175 N N . GLU A 1 797 ? 23.615 -22.010 -5.717 1.00 70.69 797 GLU A N 1
ATOM 6176 C CA . GLU A 1 797 ? 24.430 -22.063 -4.495 1.00 70.69 797 GLU A CA 1
ATOM 6177 C C . GLU A 1 797 ? 24.318 -20.762 -3.673 1.00 70.69 797 GLU A C 1
ATOM 6179 O O . GLU A 1 797 ? 24.357 -19.656 -4.222 1.00 70.69 797 GLU A O 1
ATOM 6184 N N . PHE A 1 798 ? 24.199 -20.895 -2.345 1.00 65.62 798 PHE A N 1
ATOM 6185 C CA . PHE A 1 798 ? 24.185 -19.784 -1.387 1.00 65.62 798 PHE A CA 1
ATOM 6186 C C . PHE A 1 798 ? 25.316 -19.954 -0.363 1.00 65.62 798 PHE A C 1
ATOM 6188 O O . PHE A 1 798 ? 25.363 -20.962 0.340 1.00 65.62 798 PHE A O 1
ATOM 6195 N N . ILE A 1 799 ? 26.199 -18.956 -0.231 1.00 59.28 799 ILE A N 1
ATOM 6196 C CA . ILE A 1 799 ? 27.262 -18.935 0.789 1.00 59.28 799 ILE A CA 1
ATOM 6197 C C . ILE A 1 799 ? 27.125 -17.704 1.690 1.00 59.28 799 ILE A C 1
ATOM 6199 O O . ILE A 1 799 ? 27.221 -16.565 1.232 1.00 59.28 799 ILE A O 1
ATOM 6203 N N . PHE A 1 800 ? 27.010 -17.928 3.000 1.00 56.81 800 PHE A N 1
ATOM 6204 C CA . PHE A 1 800 ? 27.026 -16.861 4.004 1.00 56.81 800 PHE A CA 1
ATOM 6205 C C . PHE A 1 800 ? 28.418 -16.706 4.639 1.00 56.81 800 PHE A C 1
ATOM 6207 O O . PHE A 1 800 ? 29.094 -17.686 4.959 1.00 56.81 800 PHE A O 1
ATOM 6214 N N . ALA A 1 801 ? 28.862 -15.459 4.840 1.00 45.34 801 ALA A N 1
ATOM 6215 C CA . ALA A 1 801 ? 30.246 -15.094 5.193 1.00 45.34 801 ALA A CA 1
ATOM 6216 C C . ALA A 1 801 ? 30.806 -15.688 6.510 1.00 45.34 801 ALA A C 1
ATOM 6218 O O . ALA A 1 801 ? 31.999 -15.560 6.780 1.00 45.34 801 ALA A O 1
ATOM 6219 N N . SER A 1 802 ? 29.997 -16.366 7.329 1.00 39.78 802 SER A N 1
ATOM 6220 C CA . SER A 1 802 ? 30.452 -17.008 8.575 1.00 39.78 802 SER A CA 1
ATOM 6221 C C . SER A 1 802 ? 31.112 -18.386 8.404 1.00 39.78 802 SER A C 1
ATOM 6223 O O . SER A 1 802 ? 31.379 -19.061 9.397 1.00 39.78 802 SER A O 1
ATOM 6225 N N . GLY A 1 803 ? 31.409 -18.816 7.171 1.00 38.09 803 GLY A N 1
ATOM 6226 C CA . GLY A 1 803 ? 32.127 -20.073 6.907 1.00 38.09 803 GLY A CA 1
ATOM 6227 C C . GLY A 1 803 ? 31.324 -21.331 7.245 1.00 38.09 803 GLY A C 1
ATOM 6228 O O . GLY A 1 803 ? 31.874 -22.429 7.277 1.00 38.09 803 GLY A O 1
ATOM 6229 N N . SER A 1 804 ? 30.025 -21.176 7.492 1.00 39.16 804 SER A N 1
ATOM 6230 C CA . SER A 1 804 ? 29.094 -22.282 7.608 1.00 39.16 804 SER A CA 1
ATOM 6231 C C . SER A 1 804 ? 28.344 -22.389 6.283 1.00 39.16 804 SER A C 1
ATOM 6233 O O . SER A 1 804 ? 27.622 -21.477 5.887 1.00 39.16 804 SER A O 1
ATOM 6235 N N . SER A 1 805 ? 28.576 -23.487 5.561 1.00 33.03 805 SER A N 1
ATOM 6236 C CA . SER A 1 805 ? 27.754 -23.897 4.425 1.00 33.03 805 SER A CA 1
ATOM 6237 C C . SER A 1 805 ? 26.384 -24.297 4.968 1.00 33.03 805 SER A C 1
ATOM 6239 O O . SER A 1 805 ? 26.107 -25.474 5.201 1.00 33.03 805 SER A O 1
ATOM 6241 N N . TRP A 1 806 ? 25.552 -23.306 5.257 1.00 35.97 806 TRP A N 1
ATOM 6242 C CA . TRP A 1 806 ? 24.123 -23.527 5.340 1.00 35.97 806 TRP A CA 1
ATOM 6243 C C . TRP A 1 806 ? 23.659 -23.554 3.891 1.00 35.97 806 TRP A C 1
ATOM 6245 O O . TRP A 1 806 ? 23.458 -22.507 3.281 1.00 35.97 806 TRP A O 1
ATOM 6255 N N . GLY A 1 807 ? 23.489 -24.760 3.336 1.00 34.50 807 GLY A N 1
ATOM 6256 C CA . GLY A 1 807 ? 22.365 -24.911 2.419 1.00 34.50 807 GLY A CA 1
ATOM 6257 C C . GLY A 1 807 ? 21.166 -24.338 3.177 1.00 34.50 807 GLY A C 1
ATOM 6258 O O . GLY A 1 807 ? 21.063 -24.642 4.371 1.00 34.50 807 GLY A O 1
ATOM 6259 N N . PRO A 1 808 ? 20.385 -23.414 2.592 1.00 34.25 808 PRO A N 1
ATOM 6260 C CA . PRO A 1 808 ? 19.319 -22.765 3.332 1.00 34.25 808 PRO A CA 1
ATOM 6261 C C . PRO A 1 808 ? 18.515 -23.829 4.083 1.00 34.25 808 PRO A C 1
ATOM 6263 O O . PRO A 1 808 ? 18.339 -24.942 3.581 1.00 34.25 808 PRO A O 1
ATOM 6266 N N . ASP A 1 809 ? 18.045 -23.503 5.281 1.00 36.41 809 ASP A N 1
ATOM 6267 C CA . ASP A 1 809 ? 16.860 -24.165 5.816 1.00 36.41 809 ASP A CA 1
ATOM 6268 C C . ASP A 1 809 ? 15.729 -23.889 4.803 1.00 36.41 809 ASP A C 1
ATOM 6270 O O . ASP A 1 809 ? 14.954 -22.948 4.944 1.00 36.41 809 ASP A O 1
ATOM 6274 N N . ILE A 1 810 ? 15.678 -24.672 3.717 1.00 40.03 810 ILE A N 1
ATOM 6275 C CA . ILE A 1 810 ? 14.581 -24.743 2.743 1.00 40.03 810 ILE A CA 1
ATOM 6276 C C . ILE A 1 810 ? 13.488 -25.632 3.347 1.00 40.03 810 ILE A C 1
ATOM 6278 O O . ILE A 1 810 ? 12.932 -26.498 2.678 1.00 40.03 810 ILE A O 1
ATOM 6282 N N . ASP A 1 811 ? 13.201 -25.463 4.636 1.00 40.16 811 ASP A N 1
ATOM 6283 C CA . ASP A 1 811 ? 12.133 -26.194 5.298 1.00 40.16 811 ASP A CA 1
ATOM 6284 C C . ASP A 1 811 ? 10.944 -25.264 5.543 1.00 40.16 811 ASP A C 1
ATOM 6286 O O . ASP A 1 811 ? 10.577 -24.928 6.663 1.00 40.16 811 ASP A O 1
ATOM 6290 N N . MET A 1 812 ? 10.326 -24.846 4.438 1.00 45.59 812 MET A N 1
ATOM 6291 C CA . MET A 1 812 ? 8.865 -24.821 4.364 1.00 45.59 812 MET A CA 1
ATOM 6292 C C . MET A 1 812 ? 8.441 -25.968 3.445 1.00 45.59 812 MET A C 1
ATOM 6294 O O . MET A 1 812 ? 7.878 -25.772 2.372 1.00 45.59 812 MET A O 1
ATOM 6298 N N . SER A 1 813 ? 8.796 -27.196 3.832 1.00 52.34 813 SER A N 1
ATOM 6299 C CA . SER A 1 813 ? 8.370 -28.392 3.114 1.00 52.34 813 SER A CA 1
ATOM 6300 C C . SER A 1 813 ? 6.845 -28.445 3.046 1.00 52.34 813 SER A C 1
ATOM 6302 O O . SER A 1 813 ? 6.142 -28.365 4.057 1.00 52.34 813 SER A O 1
ATOM 6304 N N . GLU A 1 814 ? 6.315 -28.584 1.831 1.00 65.62 814 GLU A N 1
ATOM 6305 C CA . GLU A 1 814 ? 5.004 -29.194 1.666 1.00 65.62 814 GLU A CA 1
ATOM 6306 C C . GLU A 1 814 ? 5.120 -30.636 2.159 1.00 65.62 814 GLU A C 1
ATOM 6308 O O . GLU A 1 814 ? 5.862 -31.451 1.601 1.00 65.62 814 GLU A O 1
ATOM 6313 N N . TYR A 1 815 ? 4.410 -30.955 3.233 1.00 77.62 815 TYR A N 1
ATOM 6314 C CA . TYR A 1 815 ? 4.393 -32.304 3.770 1.00 77.62 815 TYR A CA 1
ATOM 6315 C C . TYR A 1 815 ? 3.323 -33.113 3.051 1.00 77.62 815 TYR A C 1
ATOM 6317 O O . TYR A 1 815 ? 2.130 -32.951 3.304 1.00 77.62 815 TYR A O 1
ATOM 6325 N N . HIS A 1 816 ? 3.766 -34.003 2.165 1.00 87.06 816 HIS A N 1
ATOM 6326 C CA . HIS A 1 816 ? 2.910 -34.948 1.451 1.00 87.06 816 HIS A CA 1
ATOM 6327 C C . HIS A 1 816 ? 2.880 -36.285 2.193 1.00 87.06 816 HIS A C 1
ATOM 6329 O O . HIS A 1 816 ? 3.769 -37.125 2.030 1.00 87.06 816 HIS A O 1
ATOM 6335 N N . TYR A 1 817 ? 1.854 -36.489 3.017 1.00 90.50 817 TYR A N 1
ATOM 6336 C CA . TYR A 1 817 ? 1.673 -37.703 3.802 1.00 90.50 817 TYR A CA 1
ATOM 6337 C C . TYR A 1 817 ? 0.630 -38.642 3.202 1.00 90.50 817 TYR A C 1
ATOM 6339 O O . TYR A 1 817 ? -0.435 -38.242 2.740 1.00 90.50 817 TYR A O 1
ATOM 6347 N N . PHE A 1 818 ? 0.917 -39.938 3.261 1.00 89.25 818 PHE A N 1
ATOM 6348 C CA . PHE A 1 818 ? -0.004 -41.002 2.894 1.00 89.25 818 PHE A CA 1
ATOM 6349 C C . PHE A 1 818 ? -0.579 -41.654 4.149 1.00 89.25 818 PHE A C 1
ATOM 6351 O O . PHE A 1 818 ? 0.165 -41.993 5.071 1.00 89.25 818 PHE A O 1
ATOM 6358 N N . VAL A 1 819 ? -1.893 -41.884 4.155 1.00 90.50 819 VAL A N 1
ATOM 6359 C CA . VAL A 1 819 ? -2.595 -42.608 5.226 1.00 90.50 819 VAL A CA 1
ATOM 6360 C C . VAL A 1 819 ? -3.241 -43.868 4.655 1.00 90.50 819 VAL A C 1
ATOM 6362 O O . VAL A 1 819 ? -3.885 -43.846 3.603 1.00 90.50 819 VAL A O 1
ATOM 6365 N N . ASP A 1 820 ? -3.077 -44.985 5.353 1.00 90.44 820 ASP A N 1
ATOM 6366 C CA . ASP A 1 820 ? -3.588 -46.299 4.977 1.00 90.44 820 ASP A CA 1
ATOM 6367 C C . ASP A 1 820 ? -4.059 -47.023 6.245 1.00 90.44 820 ASP A C 1
ATOM 6369 O O . ASP A 1 820 ? -3.254 -47.439 7.073 1.00 90.44 820 ASP A O 1
ATOM 6373 N N . SER A 1 821 ? -5.375 -47.208 6.394 1.00 88.75 821 SER A N 1
ATOM 6374 C CA . SER A 1 821 ? -5.976 -47.855 7.573 1.00 88.75 821 SER A CA 1
ATOM 6375 C C . SER A 1 821 ? -5.536 -49.313 7.793 1.00 88.75 821 SER A C 1
ATOM 6377 O O . SER A 1 821 ? -5.776 -49.869 8.865 1.00 88.75 821 SER A O 1
ATOM 6379 N N . SER A 1 822 ? -4.880 -49.936 6.807 1.00 88.62 822 SER A N 1
ATOM 6380 C CA . SER A 1 822 ? -4.314 -51.287 6.887 1.00 88.62 822 SER A CA 1
ATOM 6381 C C . SER A 1 822 ? -2.829 -51.310 7.273 1.00 88.62 822 SER A C 1
ATOM 6383 O O . SER A 1 822 ? -2.274 -52.388 7.503 1.00 88.62 822 SER A O 1
ATOM 6385 N N . ALA A 1 823 ? -2.184 -50.142 7.367 1.00 88.62 823 ALA A N 1
ATOM 6386 C CA . ALA A 1 823 ? -0.799 -50.014 7.801 1.00 88.62 823 ALA A CA 1
ATOM 6387 C C . ALA A 1 823 ? -0.616 -50.402 9.277 1.00 88.62 823 ALA A C 1
ATOM 6389 O O . ALA A 1 823 ? -1.540 -50.341 10.089 1.00 88.62 823 ALA A O 1
ATOM 6390 N N . GLN A 1 824 ? 0.606 -50.804 9.632 1.00 82.75 824 GLN A N 1
ATOM 6391 C CA . GLN A 1 824 ? 0.994 -51.006 11.028 1.00 82.75 824 GLN A CA 1
ATOM 6392 C C . GLN A 1 824 ? 1.263 -49.649 11.698 1.00 82.75 824 GLN A C 1
ATOM 6394 O O . GLN A 1 824 ? 1.785 -48.741 11.055 1.00 82.75 824 GLN A O 1
ATOM 6399 N N . THR A 1 825 ? 0.953 -49.531 12.992 1.00 79.44 825 THR A N 1
ATOM 6400 C CA . THR A 1 825 ? 1.250 -48.340 13.810 1.00 79.44 825 THR A CA 1
ATOM 6401 C C . THR A 1 825 ? 2.719 -47.919 13.679 1.00 79.44 825 THR A C 1
ATOM 6403 O O . THR A 1 825 ? 3.604 -48.777 13.754 1.00 79.44 825 THR A O 1
ATOM 6406 N N . GLY A 1 826 ? 2.990 -46.613 13.571 1.00 77.88 826 GLY A N 1
ATOM 6407 C CA . GLY A 1 826 ? 4.357 -46.069 13.498 1.00 77.88 826 GLY A CA 1
ATOM 6408 C C . GLY A 1 826 ? 4.911 -45.873 12.080 1.00 77.88 826 GLY A C 1
ATOM 6409 O O . GLY A 1 826 ? 6.125 -45.955 11.885 1.00 77.88 826 GLY A O 1
ATOM 6410 N N . GLY A 1 827 ? 4.041 -45.641 11.091 1.00 84.50 827 GLY A N 1
ATOM 6411 C CA . GLY A 1 827 ? 4.441 -45.188 9.755 1.00 84.50 827 GLY A CA 1
ATOM 6412 C C . GLY A 1 827 ? 5.179 -43.843 9.780 1.00 84.50 827 GLY A C 1
ATOM 6413 O O . GLY A 1 827 ? 5.122 -43.116 10.767 1.00 84.50 827 GLY A O 1
ATOM 6414 N N . THR A 1 828 ? 5.886 -43.517 8.697 1.00 85.00 828 THR A N 1
ATOM 6415 C CA . THR A 1 828 ? 6.590 -42.227 8.535 1.00 85.00 828 THR A CA 1
ATOM 6416 C C . THR A 1 828 ? 5.813 -41.240 7.663 1.00 85.00 828 THR A C 1
ATOM 6418 O O . THR A 1 828 ? 6.290 -40.140 7.414 1.00 85.00 828 THR A O 1
ATOM 6421 N N . GLY A 1 829 ? 4.642 -41.639 7.155 1.00 84.56 829 GLY A N 1
ATOM 6422 C CA . GLY A 1 829 ? 3.836 -40.843 6.229 1.00 84.56 829 GLY A CA 1
ATOM 6423 C C . GLY A 1 829 ? 4.296 -40.925 4.775 1.00 84.56 829 GLY A C 1
ATOM 6424 O O . GLY A 1 829 ? 3.578 -40.486 3.884 1.00 84.56 829 GLY A O 1
ATOM 6425 N N . GLU A 1 830 ? 5.437 -41.551 4.491 1.00 86.94 830 GLU A N 1
ATOM 6426 C CA . GLU A 1 830 ? 5.876 -41.817 3.122 1.00 86.94 830 GLU A CA 1
ATOM 6427 C C . GLU A 1 830 ? 4.960 -42.835 2.427 1.00 86.94 830 GLU A C 1
ATOM 6429 O O . GLU A 1 830 ? 4.419 -43.746 3.052 1.00 86.94 830 GLU A O 1
ATOM 6434 N N . SER A 1 831 ? 4.862 -42.780 1.095 1.00 86.31 831 SER A N 1
ATOM 6435 C CA . SER A 1 831 ? 4.042 -43.725 0.318 1.00 86.31 831 SER A CA 1
ATOM 6436 C C . SER A 1 831 ? 4.383 -45.200 0.609 1.00 86.31 831 SER A C 1
ATOM 6438 O O . SER A 1 831 ? 3.491 -46.048 0.627 1.00 86.31 831 SER A O 1
ATOM 6440 N N . GLY A 1 832 ? 5.651 -45.532 0.875 1.00 86.50 832 GLY A N 1
ATOM 6441 C CA . GLY A 1 832 ? 6.070 -46.895 1.233 1.00 86.50 832 GLY A CA 1
ATOM 6442 C C . GLY A 1 832 ? 5.790 -47.299 2.688 1.00 86.50 832 GLY A C 1
ATOM 6443 O O . GLY A 1 832 ? 5.808 -48.491 2.995 1.00 86.50 832 GLY A O 1
ATOM 6444 N N . LYS A 1 833 ? 5.539 -46.329 3.576 1.00 89.69 833 LYS A N 1
ATOM 6445 C CA . LYS A 1 833 ? 5.288 -46.499 5.017 1.00 89.69 833 LYS A CA 1
ATOM 6446 C C . LYS A 1 833 ? 4.228 -45.488 5.498 1.00 89.69 833 LYS A C 1
ATOM 6448 O O . LYS A 1 833 ? 4.549 -44.602 6.296 1.00 89.69 833 LYS A O 1
ATOM 6453 N N . PRO A 1 834 ? 2.984 -45.596 4.999 1.00 90.38 834 PRO A N 1
ATOM 6454 C CA . PRO A 1 834 ? 1.926 -44.643 5.318 1.00 90.38 834 PRO A CA 1
ATOM 6455 C C . PRO A 1 834 ? 1.594 -44.658 6.815 1.00 90.38 834 PRO A C 1
ATOM 6457 O O . PRO A 1 834 ? 1.787 -45.673 7.488 1.00 90.38 834 PRO A O 1
ATOM 6460 N N . PHE A 1 835 ? 1.075 -43.544 7.329 1.00 92.25 835 PHE A N 1
ATOM 6461 C CA . PHE A 1 835 ? 0.464 -43.509 8.659 1.00 92.25 835 PHE A CA 1
ATOM 6462 C C . PHE A 1 835 ? -0.7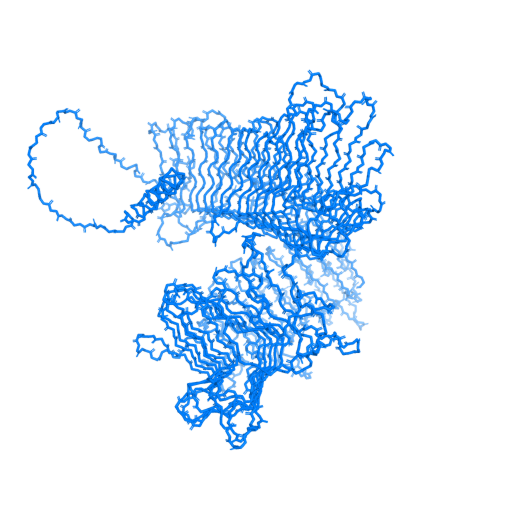96 -44.383 8.691 1.00 92.25 835 PHE A C 1
ATOM 6464 O O . PHE A 1 835 ? -1.452 -44.569 7.662 1.00 92.25 835 PHE A O 1
ATOM 6471 N N . GLN A 1 836 ? -1.159 -44.912 9.862 1.00 91.81 836 GLN A N 1
ATOM 6472 C CA . GLN A 1 836 ? -2.372 -45.720 9.994 1.00 91.81 836 GLN A CA 1
ATOM 6473 C C . GLN A 1 836 ? -3.628 -44.836 10.014 1.00 91.81 836 GLN A C 1
ATOM 6475 O O . GLN A 1 836 ? -4.677 -45.222 9.491 1.00 91.81 836 GLN A O 1
ATOM 6480 N N . THR A 1 837 ? -3.521 -43.640 10.599 1.00 93.06 837 THR A N 1
ATOM 6481 C CA . THR A 1 837 ? -4.637 -42.701 10.782 1.00 93.06 837 THR A CA 1
ATOM 6482 C C . THR A 1 837 ? -4.263 -41.274 10.370 1.00 93.06 837 THR A C 1
ATOM 6484 O O . THR A 1 837 ? -3.088 -40.915 10.291 1.00 93.06 837 THR A O 1
ATOM 6487 N N . ILE A 1 838 ? -5.266 -40.443 10.094 1.00 92.81 838 ILE A N 1
ATOM 6488 C CA . ILE A 1 838 ? -5.098 -39.019 9.784 1.00 92.81 838 ILE A CA 1
ATOM 6489 C C . ILE A 1 838 ? -4.619 -38.273 11.034 1.00 92.81 838 ILE A C 1
ATOM 6491 O O . ILE A 1 838 ? -3.742 -37.422 10.942 1.00 92.81 838 ILE A O 1
ATOM 6495 N N . ASN A 1 839 ? -5.123 -38.614 12.222 1.00 91.94 839 ASN A N 1
ATOM 6496 C CA . ASN A 1 839 ? -4.677 -38.022 13.480 1.00 91.94 839 ASN A CA 1
ATOM 6497 C C . ASN A 1 839 ? -3.205 -38.316 13.773 1.00 91.94 839 ASN A C 1
ATOM 6499 O O . ASN A 1 839 ? -2.545 -37.443 14.325 1.00 91.94 839 ASN A O 1
ATOM 6503 N N . GLU A 1 840 ? -2.682 -39.488 13.394 1.00 90.50 840 GLU A N 1
ATOM 6504 C CA . GLU A 1 840 ? -1.239 -39.759 13.454 1.00 90.50 840 GLU A CA 1
ATOM 6505 C C . GLU A 1 840 ? -0.448 -38.797 12.558 1.00 90.50 840 GLU A C 1
ATOM 6507 O O . GLU A 1 840 ? 0.536 -38.221 13.016 1.00 90.50 840 GLU A O 1
ATOM 6512 N N . ALA A 1 841 ? -0.907 -38.560 11.323 1.00 89.44 841 ALA A N 1
ATOM 6513 C CA . ALA A 1 841 ? -0.267 -37.608 10.410 1.00 89.44 841 ALA A CA 1
ATOM 6514 C C . ALA A 1 841 ? -0.297 -36.164 10.952 1.00 89.44 841 ALA A C 1
ATOM 6516 O O . ALA A 1 841 ? 0.662 -35.412 10.788 1.00 89.44 841 ALA A O 1
ATOM 6517 N N . LEU A 1 842 ? -1.366 -35.795 11.666 1.00 88.50 842 LEU A N 1
ATOM 6518 C CA . LEU A 1 842 ? -1.536 -34.471 12.273 1.00 88.50 842 LEU A CA 1
ATOM 6519 C C . LEU A 1 842 ? -0.638 -34.208 13.499 1.00 88.50 842 LEU A C 1
ATOM 6521 O O . LEU A 1 842 ? -0.611 -33.073 13.969 1.00 88.50 842 LEU A O 1
ATOM 6525 N N . ILE A 1 843 ? 0.068 -35.212 14.039 1.00 83.56 843 ILE A N 1
ATOM 6526 C CA . ILE A 1 843 ? 1.015 -35.049 15.168 1.00 83.56 843 ILE A CA 1
ATOM 6527 C C . ILE A 1 843 ? 2.398 -34.551 14.687 1.00 83.56 843 ILE A C 1
ATOM 6529 O O . ILE A 1 843 ? 3.245 -34.192 15.506 1.00 83.56 843 ILE A O 1
ATOM 6533 N N . GLY A 1 844 ? 2.640 -34.501 13.370 1.00 65.31 844 GLY A N 1
ATOM 6534 C CA . GLY A 1 844 ? 3.901 -34.028 12.788 1.00 65.31 844 GLY A CA 1
ATOM 6535 C C . GLY A 1 844 ? 4.296 -32.608 13.224 1.00 65.31 844 GLY A C 1
ATOM 6536 O O . GLY A 1 844 ? 3.449 -31.751 13.460 1.00 65.31 844 GLY A O 1
ATOM 6537 N N . ILE A 1 845 ? 5.602 -32.355 13.333 1.00 54.38 845 ILE A N 1
ATOM 6538 C CA . ILE A 1 845 ? 6.163 -31.057 13.733 1.00 54.38 845 ILE A CA 1
ATOM 6539 C C . ILE A 1 845 ? 6.354 -30.222 12.460 1.00 54.38 845 ILE A C 1
ATOM 6541 O O . ILE A 1 845 ? 7.302 -30.460 11.723 1.00 54.38 845 ILE A O 1
ATOM 6545 N N . GLY A 1 846 ? 5.457 -29.277 12.176 1.00 57.72 846 GLY A N 1
ATOM 6546 C CA . GLY A 1 846 ? 5.575 -28.397 11.006 1.00 57.72 846 GLY A CA 1
ATOM 6547 C C . GLY A 1 846 ? 4.784 -27.104 11.167 1.00 57.72 846 GLY A C 1
ATOM 6548 O O . GLY A 1 846 ? 3.779 -26.880 10.501 1.00 57.72 846 GLY A O 1
ATOM 6549 N N . ILE A 1 847 ? 5.229 -26.242 12.084 1.00 54.62 847 ILE A N 1
ATOM 6550 C CA . ILE A 1 847 ? 4.636 -24.911 12.261 1.00 54.62 847 ILE A CA 1
ATOM 6551 C C . ILE A 1 847 ? 4.923 -24.099 10.985 1.00 54.62 847 ILE A C 1
ATOM 6553 O O . ILE A 1 847 ? 6.080 -23.969 10.605 1.00 54.62 847 ILE A O 1
ATOM 6557 N N . ASN A 1 848 ? 3.881 -23.533 10.362 1.00 56.97 848 ASN A N 1
ATOM 6558 C CA . ASN A 1 848 ? 3.910 -22.709 9.134 1.00 56.97 848 ASN A CA 1
ATOM 6559 C C . ASN A 1 848 ? 3.980 -23.443 7.771 1.00 56.97 848 ASN A C 1
ATOM 6561 O O . ASN A 1 848 ? 4.026 -22.765 6.746 1.00 56.97 848 ASN A O 1
ATOM 6565 N N . SER A 1 849 ? 3.890 -24.776 7.712 1.00 73.88 849 SER A N 1
ATOM 6566 C CA . SER A 1 849 ? 3.909 -25.530 6.437 1.00 73.88 849 SER A CA 1
ATOM 6567 C C . SER A 1 849 ? 2.516 -25.817 5.849 1.00 73.88 849 SER A C 1
ATOM 6569 O O . SER A 1 849 ? 1.504 -25.747 6.553 1.00 73.88 849 SER A O 1
ATOM 6571 N N . LEU A 1 850 ? 2.452 -26.167 4.554 1.00 80.31 850 LEU A N 1
ATOM 6572 C CA . LEU A 1 850 ? 1.276 -26.791 3.923 1.00 80.31 850 LEU A CA 1
ATOM 6573 C C . LEU A 1 850 ? 1.341 -28.309 4.128 1.00 80.31 850 LEU A C 1
ATOM 6575 O O . LEU A 1 850 ? 2.378 -28.926 3.887 1.00 80.31 850 LEU A O 1
ATOM 6579 N N . MET A 1 851 ? 0.239 -28.911 4.568 1.00 87.75 851 MET A N 1
ATOM 6580 C CA . MET A 1 851 ? 0.134 -30.358 4.759 1.00 87.75 851 MET A CA 1
ATOM 6581 C C . MET A 1 851 ? -0.910 -30.941 3.810 1.00 87.75 851 MET A C 1
ATOM 6583 O O . MET A 1 851 ? -2.068 -30.523 3.821 1.00 87.75 851 MET A O 1
ATOM 6587 N N . GLU A 1 852 ? -0.516 -31.955 3.046 1.00 91.25 852 GLU A N 1
ATOM 6588 C CA . GLU A 1 852 ? -1.393 -32.754 2.197 1.00 91.25 852 GLU A CA 1
ATOM 6589 C C . GLU A 1 852 ? -1.439 -34.199 2.704 1.00 91.25 852 GLU A C 1
ATOM 6591 O O . GLU A 1 852 ? -0.419 -34.876 2.818 1.00 91.25 852 GLU A O 1
ATOM 6596 N N . ILE A 1 853 ? -2.641 -34.688 3.003 1.00 91.00 853 ILE A N 1
ATOM 6597 C CA . ILE A 1 853 ? -2.899 -36.047 3.468 1.00 91.00 853 ILE A CA 1
ATOM 6598 C C . ILE A 1 853 ? -3.679 -36.799 2.390 1.00 91.00 853 ILE A C 1
ATOM 6600 O O . ILE A 1 853 ? -4.866 -36.551 2.174 1.00 91.00 853 ILE A O 1
ATOM 6604 N N . SER A 1 854 ? -3.020 -37.763 1.751 1.00 91.69 854 SER A N 1
ATOM 6605 C CA . SER A 1 854 ? -3.586 -38.615 0.704 1.00 91.69 854 SER A CA 1
ATOM 6606 C C . SER A 1 854 ? -3.933 -40.009 1.231 1.00 91.69 854 SER A C 1
ATOM 6608 O O . SER A 1 854 ? -3.062 -40.780 1.644 1.00 91.69 854 SER A O 1
ATOM 6610 N N . MET A 1 855 ? -5.213 -40.378 1.182 1.00 92.69 855 MET A N 1
ATOM 6611 C CA . MET A 1 855 ? -5.677 -41.694 1.636 1.00 92.69 855 MET A CA 1
ATOM 6612 C C . MET A 1 855 ? -5.534 -42.772 0.558 1.00 92.69 855 MET A C 1
ATOM 6614 O O . MET A 1 855 ? -5.964 -42.599 -0.583 1.00 92.69 855 MET A O 1
ATOM 6618 N N . LYS A 1 856 ? -4.972 -43.930 0.926 1.00 86.94 856 LYS A N 1
ATOM 6619 C CA . LYS A 1 856 ? -4.782 -45.067 0.007 1.00 86.94 856 LYS A CA 1
ATOM 6620 C C . LYS A 1 856 ? -5.940 -46.058 -0.007 1.00 86.94 856 LYS A C 1
ATOM 6622 O O . LYS A 1 856 ? -6.208 -46.656 -1.056 1.00 86.94 856 LYS A O 1
ATOM 6627 N N . ASN A 1 857 ? -6.614 -46.235 1.128 1.00 84.81 857 ASN A N 1
ATOM 6628 C CA . ASN A 1 857 ? -7.685 -47.215 1.255 1.00 84.81 857 ASN A CA 1
ATOM 6629 C C . ASN A 1 857 ? -9.025 -46.669 0.788 1.00 84.81 857 ASN A C 1
ATOM 6631 O O . ASN A 1 857 ? -9.266 -45.466 0.718 1.00 84.81 857 ASN A O 1
ATOM 6635 N N . THR A 1 858 ? -9.925 -47.596 0.472 1.00 86.94 858 THR A N 1
ATOM 6636 C CA . THR A 1 858 ? -11.307 -47.277 0.110 1.00 86.94 858 THR A CA 1
ATOM 6637 C C . THR A 1 858 ? -12.171 -46.947 1.326 1.00 86.94 858 THR A C 1
ATOM 6639 O O . THR A 1 858 ? -13.256 -46.407 1.144 1.00 86.94 858 THR A O 1
ATOM 6642 N N . GLU A 1 859 ? -11.722 -47.259 2.548 1.00 92.19 859 GLU A N 1
ATOM 6643 C CA . GLU A 1 859 ? -12.445 -46.968 3.790 1.00 92.19 859 GLU A CA 1
ATOM 6644 C C . GLU A 1 859 ? -11.490 -46.631 4.955 1.00 92.19 859 GLU A C 1
ATOM 6646 O O . GLU A 1 859 ? -10.492 -47.327 5.169 1.00 92.19 859 GLU A O 1
ATOM 6651 N N . HIS A 1 860 ? -11.815 -45.588 5.723 1.00 93.00 860 HIS A N 1
ATOM 6652 C CA . HIS A 1 860 ? -11.174 -45.227 6.992 1.00 93.00 860 HIS A CA 1
ATOM 6653 C C . HIS A 1 860 ? -12.244 -44.950 8.056 1.00 93.00 860 HIS A C 1
ATOM 6655 O O . HIS A 1 860 ? -13.286 -44.363 7.764 1.00 93.00 860 HIS A O 1
ATOM 6661 N N . GLN A 1 861 ? -11.976 -45.369 9.293 1.00 92.56 861 GLN A N 1
ATOM 6662 C CA . GLN A 1 861 ? -12.834 -45.112 10.448 1.00 92.56 861 GLN A CA 1
ATOM 6663 C C . GLN A 1 861 ? -12.083 -44.226 11.435 1.00 92.56 861 GLN A C 1
ATOM 6665 O O . GLN A 1 861 ? -11.150 -44.688 12.088 1.00 92.56 861 GLN A O 1
ATOM 6670 N N . GLU A 1 862 ? -12.459 -42.952 11.517 1.00 91.38 862 GLU A N 1
ATOM 6671 C CA . GLU A 1 862 ? -11.736 -41.960 12.302 1.00 91.38 862 GLU A CA 1
ATOM 6672 C C . GLU A 1 862 ? -12.609 -40.771 12.717 1.00 91.38 862 GLU A C 1
ATOM 6674 O O . GLU A 1 862 ? -13.569 -40.420 12.035 1.00 91.38 862 GLU A O 1
ATOM 6679 N N . ASN A 1 863 ? -12.243 -40.143 13.836 1.00 93.75 863 ASN A N 1
ATOM 6680 C CA . ASN A 1 863 ? -12.743 -38.830 14.227 1.00 93.75 863 ASN A CA 1
ATOM 6681 C C . ASN A 1 863 ? -11.550 -37.868 14.236 1.00 93.75 863 ASN A C 1
ATOM 6683 O O . ASN A 1 863 ? -10.669 -37.966 15.091 1.00 93.75 863 ASN A O 1
ATOM 6687 N N . ILE A 1 864 ? -11.486 -36.989 13.250 1.00 95.44 864 ILE A N 1
ATOM 6688 C CA . ILE A 1 864 ? -10.373 -36.084 12.983 1.00 95.44 864 ILE A CA 1
ATOM 6689 C C . ILE A 1 864 ? -10.616 -34.806 13.778 1.00 95.44 864 ILE A C 1
ATOM 6691 O O . ILE A 1 864 ? -11.607 -34.112 13.554 1.00 95.44 864 ILE A O 1
ATOM 6695 N N . VAL A 1 865 ? -9.718 -34.495 14.712 1.00 94.94 865 VAL A N 1
ATOM 6696 C CA . VAL A 1 865 ? -9.802 -33.272 15.522 1.00 94.94 865 VAL A CA 1
ATOM 6697 C C . VAL A 1 865 ? -8.652 -32.357 15.143 1.00 94.94 865 VAL A C 1
ATOM 6699 O O . VAL A 1 865 ? -7.491 -32.735 15.290 1.00 94.94 865 VAL A O 1
ATOM 6702 N N . ILE A 1 866 ? -8.970 -31.163 14.664 1.00 94.88 866 ILE A N 1
ATOM 6703 C CA . ILE A 1 866 ? -8.018 -30.088 14.393 1.00 94.88 866 ILE A CA 1
ATOM 6704 C C . ILE A 1 866 ? -8.233 -29.064 15.502 1.00 94.88 866 ILE A C 1
ATOM 6706 O O . ILE A 1 866 ? -9.368 -28.656 15.737 1.00 94.88 866 ILE A O 1
ATOM 6710 N N . ASP A 1 867 ? -7.172 -28.740 16.234 1.00 91.88 867 ASP A N 1
ATOM 6711 C CA . ASP A 1 867 ? -7.205 -27.862 17.401 1.00 91.88 867 ASP A CA 1
ATOM 6712 C C . ASP A 1 867 ? -6.097 -26.799 17.332 1.00 91.88 867 ASP A C 1
ATOM 6714 O O . ASP A 1 867 ? -5.379 -26.685 16.336 1.00 91.88 867 ASP A O 1
ATOM 6718 N N . GLU A 1 868 ? -5.961 -25.995 18.383 1.00 86.19 868 GLU A N 1
ATOM 6719 C CA . GLU A 1 868 ? -4.934 -24.958 18.500 1.00 86.19 868 GLU A CA 1
ATOM 6720 C C . GLU A 1 868 ? -3.490 -25.480 18.467 1.00 86.19 868 GLU A C 1
ATOM 6722 O O . GLU A 1 868 ? -2.580 -24.716 18.151 1.00 86.19 868 GLU A O 1
ATOM 6727 N N . ASN A 1 869 ? -3.263 -26.762 18.772 1.00 83.25 869 ASN A N 1
ATOM 6728 C CA . ASN A 1 869 ? -1.927 -27.358 18.794 1.00 83.25 869 ASN A CA 1
ATOM 6729 C C . ASN A 1 869 ? -1.505 -27.869 17.410 1.00 83.25 869 ASN A C 1
ATOM 6731 O O . ASN A 1 869 ? -0.336 -28.189 17.198 1.00 83.25 869 ASN A O 1
ATOM 6735 N N . LYS A 1 870 ? -2.445 -27.944 16.462 1.00 81.12 870 LYS A N 1
ATOM 6736 C CA . LYS A 1 870 ? -2.240 -28.437 15.096 1.00 81.12 870 LYS A CA 1
ATOM 6737 C C . LYS A 1 870 ? -2.210 -27.271 14.112 1.00 81.12 870 LYS A C 1
ATOM 6739 O O . LYS A 1 870 ? -3.119 -27.125 13.294 1.00 81.12 870 LYS A O 1
ATOM 6744 N N . TYR A 1 871 ? -1.180 -26.430 14.217 1.00 79.44 871 TYR A N 1
ATOM 6745 C CA . TYR A 1 871 ? -1.012 -25.238 13.383 1.00 79.44 871 TYR A CA 1
ATOM 6746 C C . TYR A 1 871 ? -0.313 -25.550 12.050 1.00 79.44 871 TYR A C 1
ATOM 6748 O O . TYR A 1 871 ? 0.869 -25.887 12.036 1.00 79.44 871 TYR A O 1
ATOM 6756 N N . TRP A 1 872 ? -1.028 -25.357 10.941 1.00 82.81 872 TRP A N 1
ATOM 6757 C CA . TRP A 1 872 ? -0.529 -25.452 9.567 1.00 82.81 872 TRP A CA 1
ATOM 6758 C C . TRP A 1 872 ? -1.043 -24.259 8.756 1.00 82.81 872 TRP A C 1
ATOM 6760 O O . TRP A 1 872 ? -2.127 -23.736 9.024 1.00 82.81 872 TRP A O 1
ATOM 6770 N N . LYS A 1 873 ? -0.298 -23.846 7.725 1.00 82.94 873 LYS A N 1
ATOM 6771 C CA . LYS A 1 873 ? -0.718 -22.769 6.809 1.00 82.94 873 LYS A CA 1
ATOM 6772 C C . LYS A 1 873 ? -1.997 -23.150 6.059 1.00 82.94 873 LYS A C 1
ATOM 6774 O O . LYS A 1 873 ? -2.869 -22.310 5.852 1.00 82.94 873 LYS A O 1
ATOM 6779 N N . ASN A 1 874 ? -2.090 -24.415 5.651 1.00 88.88 874 ASN A N 1
ATOM 6780 C CA . ASN A 1 874 ? -3.277 -25.031 5.069 1.00 88.88 874 ASN A CA 1
ATOM 6781 C C . ASN A 1 874 ? -3.188 -26.556 5.233 1.00 88.88 874 ASN A C 1
ATOM 6783 O O . ASN A 1 874 ? -2.103 -27.125 5.086 1.00 88.88 874 ASN A O 1
ATOM 6787 N N . LEU A 1 875 ? -4.317 -27.207 5.500 1.00 94.50 875 LEU A N 1
ATOM 6788 C CA . LEU A 1 875 ? -4.438 -28.661 5.597 1.00 94.50 875 LEU A CA 1
ATOM 6789 C C . LEU A 1 875 ? -5.365 -29.178 4.492 1.00 94.50 875 LEU A C 1
ATOM 6791 O O . LEU A 1 875 ? -6.551 -28.856 4.477 1.00 94.50 875 LEU A O 1
ATOM 6795 N N . LEU A 1 876 ? -4.847 -30.018 3.599 1.00 95.94 876 LEU A N 1
ATOM 6796 C CA . LEU A 1 876 ? -5.625 -30.716 2.577 1.00 95.94 876 LEU A CA 1
ATOM 6797 C C . LEU A 1 876 ? -5.768 -32.196 2.948 1.00 95.94 876 LEU A C 1
ATOM 6799 O O . LEU A 1 876 ? -4.783 -32.923 3.008 1.00 95.94 876 LEU A O 1
ATOM 6803 N N . ILE A 1 877 ? -6.999 -32.662 3.154 1.00 96.00 877 ILE A N 1
ATOM 6804 C CA . ILE A 1 877 ? -7.331 -34.079 3.339 1.00 96.00 877 ILE A CA 1
ATOM 6805 C C . ILE A 1 877 ? -8.020 -34.561 2.068 1.00 96.00 877 ILE A C 1
ATOM 6807 O O . ILE A 1 877 ? -9.114 -34.093 1.747 1.00 96.00 877 ILE A O 1
ATOM 6811 N N . GLN A 1 878 ? -7.415 -35.511 1.357 1.00 95.06 878 GLN A N 1
ATOM 6812 C CA . GLN A 1 878 ? -7.967 -35.995 0.096 1.00 95.06 878 GLN A CA 1
ATOM 6813 C C . GLN A 1 878 ? -8.034 -37.518 -0.025 1.00 95.06 878 GLN A C 1
ATOM 6815 O O . GLN A 1 878 ? -7.152 -38.263 0.413 1.00 95.06 878 GLN A O 1
ATOM 6820 N N . GLY A 1 879 ? -9.127 -37.985 -0.630 1.00 91.62 879 GLY A N 1
ATOM 6821 C CA . GLY A 1 879 ? -9.306 -39.380 -1.013 1.00 91.62 879 GLY A CA 1
ATOM 6822 C C . GLY A 1 879 ? -8.585 -39.731 -2.312 1.00 91.62 879 GLY A C 1
ATOM 6823 O O . GLY A 1 879 ? -8.095 -38.869 -3.041 1.00 91.62 879 GLY A O 1
ATOM 6824 N N . LYS A 1 880 ? -8.534 -41.028 -2.618 1.00 82.69 880 LYS A N 1
ATOM 6825 C CA . LYS A 1 880 ? -7.914 -41.533 -3.846 1.00 82.69 880 LYS A CA 1
ATOM 6826 C C . LYS A 1 880 ? -8.703 -41.105 -5.091 1.00 82.69 880 LYS A C 1
ATOM 6828 O O . LYS A 1 880 ? -9.883 -41.429 -5.214 1.00 82.69 880 LYS A O 1
ATOM 6833 N N . GLU A 1 881 ? -8.032 -40.484 -6.061 1.00 70.62 881 GLU A N 1
ATOM 6834 C CA . GLU A 1 881 ? -8.620 -40.206 -7.378 1.00 70.62 881 GLU A CA 1
ATOM 6835 C C . GLU A 1 881 ? -8.852 -41.514 -8.170 1.00 70.62 881 GLU A C 1
ATOM 6837 O O . GLU A 1 881 ? -7.948 -42.344 -8.323 1.00 70.62 881 GLU A O 1
ATOM 6842 N N . GLY A 1 882 ? -10.081 -41.741 -8.656 1.00 67.12 882 GLY A N 1
ATOM 6843 C CA . GLY A 1 882 ? -10.449 -42.925 -9.446 1.00 67.12 882 GLY A CA 1
ATOM 6844 C C . GLY A 1 882 ? -11.910 -43.375 -9.291 1.00 67.12 882 GLY A C 1
ATOM 6845 O O . GLY A 1 882 ? -12.739 -42.677 -8.723 1.00 67.12 882 GLY A O 1
ATOM 6846 N N . ILE A 1 883 ? -12.235 -44.577 -9.795 1.00 56.81 883 ILE A N 1
ATOM 6847 C CA . ILE A 1 883 ? -13.621 -45.100 -9.932 1.00 56.81 883 ILE A CA 1
ATOM 6848 C C . ILE A 1 883 ? -14.346 -45.304 -8.580 1.0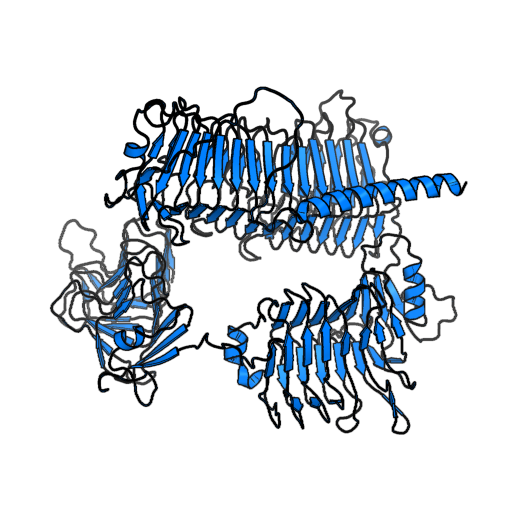0 56.81 883 ILE A C 1
ATOM 6850 O O . ILE A 1 883 ? -15.572 -45.395 -8.544 1.00 56.81 883 ILE A O 1
ATOM 6854 N N . LYS A 1 884 ? -13.621 -45.386 -7.457 1.00 76.81 884 LYS A N 1
ATOM 6855 C CA . LYS A 1 884 ? -14.204 -45.479 -6.110 1.00 76.81 884 LYS A CA 1
ATOM 6856 C C . LYS A 1 884 ? -13.515 -44.490 -5.175 1.00 76.81 884 LYS A C 1
ATOM 6858 O O . LYS A 1 884 ? -12.346 -44.695 -4.857 1.00 76.81 884 LYS A O 1
ATOM 6863 N N . LEU A 1 885 ? -14.259 -43.477 -4.732 1.00 84.56 885 LEU A N 1
ATOM 6864 C CA . LEU A 1 885 ? -13.819 -42.523 -3.714 1.00 84.56 885 LEU A CA 1
ATOM 6865 C C . LEU A 1 885 ? -13.583 -43.224 -2.368 1.00 84.56 885 LEU A C 1
ATOM 6867 O O . LEU A 1 885 ? -14.252 -44.208 -2.030 1.00 84.56 885 LEU A O 1
ATOM 6871 N N . THR A 1 886 ? -12.635 -42.702 -1.593 1.00 92.56 886 THR A N 1
ATOM 6872 C CA . THR A 1 886 ? -12.375 -43.150 -0.221 1.00 92.56 886 THR A CA 1
ATOM 6873 C C . THR A 1 886 ? -13.541 -42.767 0.689 1.00 92.56 886 THR A C 1
ATOM 6875 O O . THR A 1 886 ? -13.988 -41.625 0.671 1.00 92.56 886 THR A O 1
ATOM 6878 N N . THR A 1 887 ? -14.026 -43.708 1.501 1.00 94.56 887 THR A N 1
ATOM 6879 C CA . THR A 1 887 ? -15.112 -43.478 2.464 1.00 94.56 887 THR A CA 1
ATOM 6880 C C . THR A 1 887 ? -14.562 -43.259 3.873 1.00 94.56 887 THR A C 1
ATOM 6882 O O . THR A 1 887 ? -13.916 -44.144 4.427 1.00 94.56 887 THR A O 1
ATOM 6885 N N . LEU A 1 888 ? -14.838 -42.101 4.468 1.00 95.00 888 LEU A N 1
ATOM 6886 C CA . LEU A 1 888 ? -14.590 -41.798 5.875 1.00 95.00 888 LEU A CA 1
ATOM 6887 C C . LEU A 1 888 ? -15.853 -42.088 6.695 1.00 95.00 888 LEU A C 1
ATOM 6889 O O . LEU A 1 888 ? -16.945 -41.626 6.360 1.00 95.00 888 LEU A O 1
ATOM 6893 N N . LYS A 1 889 ? -15.698 -42.836 7.784 1.00 93.50 889 LYS A N 1
ATOM 6894 C CA . LYS A 1 889 ? -16.741 -43.141 8.774 1.00 93.50 889 LYS A CA 1
ATOM 6895 C C . LYS A 1 889 ? -16.248 -42.759 10.167 1.00 93.50 889 LYS A C 1
ATOM 6897 O O . LYS A 1 889 ? -15.047 -42.737 10.412 1.00 93.50 889 LYS A O 1
ATOM 6902 N N . ARG A 1 890 ? -17.162 -42.524 11.106 1.00 87.62 890 ARG A N 1
ATOM 6903 C CA . ARG A 1 890 ? -16.816 -42.330 12.528 1.00 87.62 890 ARG A CA 1
ATOM 6904 C C . ARG A 1 890 ? -16.446 -43.653 13.209 1.00 87.62 890 ARG A C 1
ATOM 6906 O O . ARG A 1 890 ? -16.987 -44.698 12.852 1.00 87.62 890 ARG A O 1
ATOM 6913 N N . ILE A 1 891 ? -15.592 -43.599 14.238 1.00 79.00 891 ILE A N 1
ATOM 6914 C CA . ILE A 1 891 ? -15.155 -44.787 15.015 1.00 79.00 891 ILE A CA 1
ATOM 6915 C C . ILE A 1 891 ? -16.297 -45.382 15.861 1.00 79.00 891 ILE A C 1
ATOM 6917 O O . ILE A 1 891 ? -16.262 -46.558 16.214 1.00 79.00 891 ILE A O 1
ATOM 6921 N N . ASN A 1 892 ? -17.322 -44.594 16.195 1.00 76.69 892 ASN A N 1
ATOM 6922 C CA . ASN A 1 892 ? -18.427 -45.050 17.032 1.00 76.69 892 ASN A CA 1
ATOM 6923 C C . ASN A 1 892 ? -19.761 -44.492 16.531 1.00 76.69 892 ASN A C 1
ATOM 6925 O O . ASN A 1 892 ? -20.027 -43.297 16.674 1.00 76.69 892 ASN A O 1
ATOM 6929 N N . SER A 1 893 ? -20.589 -45.350 15.931 1.00 68.44 893 SER A N 1
ATOM 6930 C CA . SER A 1 893 ? -21.850 -44.935 15.320 1.00 68.44 893 SER A CA 1
ATOM 6931 C C . SER A 1 893 ? -22.981 -44.631 16.307 1.00 68.44 893 SER A C 1
ATOM 6933 O O . SER A 1 893 ? -24.027 -44.142 15.897 1.00 68.44 893 SER A O 1
ATOM 6935 N N . GLU A 1 894 ? -22.781 -44.865 17.603 1.00 70.12 894 GLU A N 1
ATOM 6936 C CA . GLU A 1 894 ? -23.837 -44.709 18.612 1.00 70.12 894 GLU A CA 1
ATOM 6937 C C . GLU A 1 894 ? -23.782 -43.365 19.364 1.00 70.12 894 GLU A C 1
ATOM 6939 O O . GLU A 1 894 ? -24.681 -43.062 20.145 1.00 70.12 894 GLU A O 1
ATOM 6944 N N . ILE A 1 895 ? -22.745 -42.539 19.153 1.00 75.06 895 ILE A N 1
ATOM 6945 C CA . ILE A 1 895 ? -22.594 -41.240 19.833 1.00 75.06 895 ILE A CA 1
ATOM 6946 C C . ILE A 1 895 ? -23.038 -40.108 18.899 1.00 75.06 895 ILE A C 1
ATOM 6948 O O . ILE A 1 895 ? -22.331 -39.756 17.954 1.00 75.06 895 ILE A O 1
ATOM 6952 N N . ASP A 1 896 ? -24.188 -39.500 19.197 1.00 71.81 896 ASP A N 1
ATOM 6953 C CA . ASP A 1 896 ? -24.823 -38.481 18.343 1.00 71.81 896 ASP A CA 1
ATOM 6954 C C . ASP A 1 896 ? -24.043 -37.156 18.240 1.00 71.81 896 ASP A C 1
ATOM 6956 O O . ASP A 1 896 ? -24.153 -36.452 17.239 1.00 71.81 896 ASP A O 1
ATOM 6960 N N . ASN A 1 897 ? -23.218 -36.824 19.240 1.00 77.62 897 ASN A N 1
ATOM 6961 C CA . ASN A 1 897 ? -22.462 -35.561 19.287 1.00 77.62 897 ASN A CA 1
ATOM 6962 C C . ASN A 1 897 ? -21.067 -35.636 18.652 1.00 77.62 897 ASN A C 1
ATOM 6964 O O . ASN A 1 897 ? -20.293 -34.686 18.768 1.00 77.62 897 ASN A O 1
ATOM 6968 N N . LEU A 1 898 ? -20.711 -36.761 18.036 1.00 85.56 898 LEU A N 1
ATOM 6969 C CA . LEU A 1 898 ? -19.359 -36.993 17.549 1.00 85.56 898 LEU A CA 1
ATOM 6970 C C . LEU A 1 898 ? -19.317 -36.896 16.020 1.00 85.56 898 LEU A C 1
ATOM 6972 O O . LEU A 1 898 ? -20.084 -37.570 15.334 1.00 85.56 898 LEU A O 1
ATOM 6976 N N . ALA A 1 899 ? -18.441 -36.030 15.506 1.00 93.56 899 ALA A N 1
ATOM 6977 C CA . ALA A 1 899 ? -18.274 -35.775 14.078 1.00 93.56 899 ALA A CA 1
ATOM 6978 C C . ALA A 1 899 ? -17.081 -36.546 13.491 1.00 93.56 899 ALA A C 1
ATOM 6980 O O . ALA A 1 899 ? -16.139 -36.879 14.213 1.00 93.56 899 ALA A O 1
ATOM 6981 N N . ILE A 1 900 ? -17.096 -36.782 12.173 1.00 95.81 900 ILE A N 1
ATOM 6982 C CA . ILE A 1 900 ? -15.915 -37.292 11.455 1.00 95.81 900 ILE A CA 1
ATOM 6983 C C . ILE A 1 900 ? -14.819 -36.224 11.450 1.00 95.81 900 ILE A C 1
ATOM 6985 O O . ILE A 1 900 ? -13.656 -36.560 11.633 1.00 95.81 900 ILE A O 1
ATOM 6989 N N . ILE A 1 901 ? -15.173 -34.948 11.261 1.00 97.12 901 ILE A N 1
ATOM 6990 C CA . ILE A 1 901 ? -14.225 -33.823 11.265 1.00 97.12 901 ILE A CA 1
ATOM 6991 C C . ILE A 1 901 ? -14.683 -32.762 12.264 1.00 97.12 901 ILE A C 1
ATOM 6993 O O . ILE A 1 901 ? -15.813 -32.284 12.193 1.00 97.12 901 ILE A O 1
ATOM 6997 N N . THR A 1 902 ? -13.783 -32.359 13.154 1.00 97.19 902 THR A N 1
ATOM 6998 C CA . THR A 1 902 ? -14.008 -31.321 14.160 1.00 97.19 902 THR A CA 1
ATOM 6999 C C . THR A 1 902 ? -12.904 -30.278 14.069 1.00 97.19 902 THR A C 1
ATOM 7001 O O . THR A 1 902 ? -11.745 -30.597 14.330 1.00 97.19 902 THR A O 1
ATOM 7004 N N . LEU A 1 903 ? -13.262 -29.032 13.754 1.00 97.12 903 LEU A N 1
ATOM 7005 C CA . LEU A 1 903 ? -12.405 -27.870 14.005 1.00 97.12 903 LEU A CA 1
ATOM 7006 C C . LEU A 1 903 ? -12.843 -27.256 15.334 1.00 97.12 903 LEU A C 1
ATOM 7008 O O . LEU A 1 903 ? -13.965 -26.754 15.431 1.00 97.12 903 LEU A O 1
ATOM 7012 N N . THR A 1 904 ? -11.981 -27.296 16.350 1.00 96.12 904 THR A N 1
ATOM 7013 C CA . THR A 1 904 ? -12.267 -26.683 17.657 1.00 96.12 904 THR A CA 1
ATOM 7014 C C . THR A 1 904 ? -12.328 -25.156 17.565 1.00 96.12 904 THR A C 1
ATOM 7016 O O . THR A 1 904 ? -11.866 -24.548 16.596 1.00 96.12 904 THR A O 1
ATOM 7019 N N . ILE A 1 905 ? -12.844 -24.523 18.620 1.00 89.81 905 ILE A N 1
ATOM 7020 C CA . ILE A 1 905 ? -13.007 -23.063 18.731 1.00 89.81 905 ILE A CA 1
ATOM 7021 C C . ILE A 1 905 ? -11.710 -22.293 18.427 1.00 89.81 905 ILE A C 1
ATOM 7023 O O . ILE A 1 905 ? -11.752 -21.252 17.769 1.00 89.81 905 ILE A O 1
ATOM 7027 N N . ASN A 1 906 ? -10.562 -22.833 18.845 1.00 86.19 906 ASN A N 1
ATOM 7028 C CA . ASN A 1 906 ? -9.254 -22.186 18.727 1.00 86.19 906 ASN A CA 1
ATOM 7029 C C . ASN A 1 906 ? -8.424 -22.684 17.531 1.00 86.19 906 ASN A C 1
ATOM 7031 O O . ASN A 1 906 ? -7.251 -22.328 17.418 1.00 86.19 906 ASN A O 1
ATOM 7035 N N . SER A 1 907 ? -9.000 -23.497 16.636 1.00 90.81 907 SER A N 1
ATOM 7036 C CA . SER A 1 907 ? -8.278 -23.969 15.446 1.00 90.81 907 SER A CA 1
ATOM 7037 C C . SER A 1 907 ? -7.842 -22.790 14.587 1.00 90.81 907 SER A C 1
ATOM 7039 O O . SER A 1 907 ? -8.651 -21.906 14.303 1.00 90.81 907 SER A O 1
ATOM 7041 N N . GLN A 1 908 ? -6.594 -22.795 14.131 1.00 88.50 908 GLN A N 1
ATOM 7042 C CA . GLN A 1 908 ? -6.039 -21.724 13.291 1.00 88.50 908 GLN A CA 1
ATOM 7043 C C . GLN A 1 908 ? -5.795 -22.162 11.845 1.00 88.50 908 GLN A C 1
ATOM 7045 O O . GLN A 1 908 ? -5.613 -21.314 10.982 1.00 88.50 908 GLN A O 1
ATOM 7050 N N . THR A 1 909 ? -5.837 -23.470 11.589 1.00 91.50 909 THR A N 1
ATOM 7051 C CA . THR A 1 909 ? -5.481 -24.099 10.316 1.00 91.50 909 THR A CA 1
ATOM 7052 C C . THR A 1 909 ? -6.672 -24.171 9.361 1.00 91.50 909 THR A C 1
ATOM 7054 O O . THR A 1 909 ? -7.580 -24.975 9.605 1.00 91.50 909 THR A O 1
ATOM 7057 N N . PRO A 1 910 ? -6.685 -23.398 8.257 1.00 95.06 910 PRO A N 1
ATOM 7058 C CA . PRO A 1 910 ? -7.658 -23.594 7.188 1.00 95.06 910 PRO A CA 1
ATOM 7059 C C . PRO A 1 910 ? -7.597 -25.041 6.698 1.00 95.06 910 PRO A C 1
ATOM 7061 O O . PRO A 1 910 ? -6.511 -25.589 6.503 1.00 95.06 910 PRO A O 1
ATOM 7064 N N . THR A 1 911 ? -8.755 -25.679 6.554 1.00 97.06 911 THR A N 1
ATOM 7065 C CA . THR A 1 911 ? -8.834 -27.110 6.241 1.00 97.06 911 THR A CA 1
ATOM 7066 C C . THR A 1 911 ? -9.716 -27.344 5.027 1.00 97.06 911 THR A C 1
ATOM 7068 O O . THR A 1 911 ? -10.868 -26.918 4.998 1.00 97.06 911 THR A O 1
ATOM 7071 N N . THR A 1 912 ? -9.191 -28.062 4.038 1.00 97.88 912 THR A N 1
ATOM 7072 C CA . THR A 1 912 ? -9.921 -28.499 2.846 1.00 97.88 912 THR A CA 1
ATOM 7073 C C . THR A 1 912 ? -10.046 -30.015 2.834 1.00 97.88 912 THR A C 1
ATOM 7075 O O . THR A 1 912 ? -9.065 -30.732 3.015 1.00 97.88 912 THR A O 1
ATOM 7078 N N . VAL A 1 913 ? -11.252 -30.513 2.586 1.00 97.56 913 VAL A N 1
ATOM 7079 C CA . VAL A 1 913 ? -11.568 -31.938 2.476 1.00 97.56 913 VAL A CA 1
ATOM 7080 C C . VAL A 1 913 ? -12.080 -32.194 1.066 1.00 97.56 913 VAL A C 1
ATOM 7082 O O . VAL A 1 913 ? -13.078 -31.599 0.653 1.00 97.56 913 VAL A O 1
ATOM 7085 N N . LYS A 1 914 ? -11.393 -33.062 0.321 1.00 96.50 914 LYS A N 1
ATOM 7086 C CA . LYS A 1 914 ? -11.611 -33.229 -1.119 1.00 96.50 914 LYS A CA 1
ATOM 7087 C C . LYS A 1 914 ? -11.730 -34.693 -1.540 1.00 96.50 914 LYS A C 1
ATOM 7089 O O . LYS A 1 914 ? -10.984 -35.538 -1.056 1.00 96.50 914 LYS A O 1
ATOM 7094 N N . ASN A 1 915 ? -12.608 -35.000 -2.498 1.00 94.50 915 ASN A N 1
ATOM 7095 C CA . ASN A 1 915 ? -12.689 -36.323 -3.142 1.00 94.50 915 ASN A CA 1
ATOM 7096 C C . ASN A 1 915 ? -12.929 -37.489 -2.161 1.00 94.50 915 ASN A C 1
ATOM 7098 O O . ASN A 1 915 ? -12.286 -38.539 -2.248 1.00 94.50 915 ASN A O 1
ATOM 7102 N N . VAL A 1 916 ? -13.850 -37.320 -1.210 1.00 95.38 916 VAL A N 1
ATOM 7103 C CA . VAL A 1 916 ? -14.185 -38.348 -0.206 1.00 95.38 916 VAL A CA 1
ATOM 7104 C C . VAL A 1 916 ? -15.688 -38.559 -0.088 1.00 95.38 916 VAL A C 1
ATOM 7106 O O . VAL A 1 916 ? -16.479 -37.649 -0.321 1.00 95.38 916 VAL A O 1
ATOM 7109 N N . ASN A 1 917 ? -16.082 -39.751 0.351 1.00 95.81 917 ASN A N 1
ATOM 7110 C CA . ASN A 1 917 ? -17.423 -39.998 0.865 1.00 95.81 917 ASN A CA 1
ATOM 7111 C C . ASN A 1 917 ? -17.384 -39.864 2.391 1.00 95.81 917 ASN A C 1
ATOM 7113 O O . ASN A 1 917 ? -16.639 -40.594 3.038 1.00 95.81 917 ASN A O 1
ATOM 7117 N N . LEU A 1 918 ? -18.189 -38.989 2.985 1.00 96.19 918 LEU A N 1
ATOM 7118 C CA . LEU A 1 918 ? -18.415 -38.988 4.430 1.00 96.19 918 LEU A CA 1
ATOM 7119 C C . LEU A 1 918 ? -19.676 -39.802 4.707 1.00 96.19 918 LEU A C 1
ATOM 7121 O O . LEU A 1 918 ? -20.749 -39.420 4.254 1.00 96.19 918 LEU A O 1
ATOM 7125 N N . GLN A 1 919 ? -19.567 -40.918 5.428 1.00 94.19 919 GLN A N 1
ATOM 7126 C CA . GLN A 1 919 ? -20.705 -41.794 5.707 1.00 94.19 919 GLN A CA 1
ATOM 7127 C C . GLN A 1 919 ? -21.026 -41.854 7.202 1.00 94.19 919 GLN A C 1
ATOM 7129 O O . GLN A 1 919 ? -20.189 -42.242 8.020 1.00 94.19 919 GLN A O 1
ATOM 7134 N N . VAL A 1 920 ? -22.268 -41.509 7.550 1.00 90.00 920 VAL A N 1
ATOM 7135 C CA . VAL A 1 920 ? -22.748 -41.457 8.934 1.00 90.00 920 VAL A CA 1
ATOM 7136 C C . VAL A 1 920 ? -24.212 -41.901 9.002 1.00 90.00 920 VAL A C 1
ATOM 7138 O O . VAL A 1 920 ? -25.076 -41.289 8.383 1.00 90.00 920 VAL A O 1
ATOM 7141 N N . ASP A 1 921 ? -24.511 -42.934 9.795 1.00 83.88 921 ASP A N 1
ATOM 7142 C CA . ASP A 1 921 ? -25.890 -43.434 9.945 1.00 83.88 921 ASP A CA 1
ATOM 7143 C C . ASP A 1 921 ? -26.819 -42.448 10.694 1.00 83.88 921 ASP A C 1
ATOM 7145 O O . ASP A 1 921 ? -28.009 -42.402 10.401 1.00 83.88 921 ASP A O 1
ATOM 7149 N N . SER A 1 922 ? -26.286 -41.644 11.627 1.00 84.50 922 SER A N 1
ATOM 7150 C CA . SER A 1 922 ? -26.974 -40.593 12.411 1.00 84.50 922 SER A CA 1
ATOM 7151 C C . SER A 1 922 ? -25.959 -39.608 13.030 1.00 84.50 922 SER A C 1
ATOM 7153 O O . SER A 1 922 ? -24.812 -39.974 13.233 1.00 84.50 922 SER A O 1
ATOM 7155 N N . GLY A 1 923 ? -26.314 -38.375 13.399 1.00 89.06 923 GLY A N 1
ATOM 7156 C CA . GLY A 1 923 ? -25.391 -37.478 14.131 1.00 89.06 923 GLY A CA 1
ATOM 7157 C C . GLY A 1 923 ? -24.664 -36.471 13.233 1.00 89.06 923 GLY A C 1
ATOM 7158 O O . GLY A 1 923 ? -25.324 -35.769 12.474 1.00 89.06 923 GLY A O 1
ATOM 7159 N N . LEU A 1 924 ? -23.332 -36.336 13.325 1.00 93.31 924 LEU A N 1
ATOM 7160 C CA . LEU A 1 924 ? -22.580 -35.266 12.646 1.00 93.31 924 LEU A CA 1
ATOM 7161 C C . LEU A 1 924 ? -21.590 -35.797 11.594 1.00 93.31 924 LEU A C 1
ATOM 7163 O O . LEU A 1 924 ? -20.776 -36.675 11.874 1.00 93.31 924 LEU A O 1
ATOM 7167 N N . PHE A 1 925 ? -21.606 -35.209 10.395 1.00 95.88 925 PHE A N 1
ATOM 7168 C CA . PHE A 1 925 ? -20.521 -35.359 9.418 1.00 95.88 925 PHE A CA 1
ATOM 7169 C C . PHE A 1 925 ? -19.314 -34.532 9.849 1.00 95.88 925 PHE A C 1
ATOM 7171 O O . PHE A 1 925 ? -18.202 -35.044 9.959 1.00 95.88 925 PHE A O 1
ATOM 7178 N N . ALA A 1 926 ? -19.555 -33.255 10.128 1.00 97.00 926 ALA A N 1
ATOM 7179 C CA . ALA A 1 926 ? -18.527 -32.309 10.507 1.00 97.00 926 ALA A CA 1
ATOM 7180 C C . ALA A 1 926 ? -19.079 -31.264 11.473 1.00 97.00 926 ALA A C 1
ATOM 7182 O O . ALA A 1 926 ? -20.260 -30.914 11.407 1.00 97.00 926 ALA A O 1
ATOM 7183 N N . ILE A 1 927 ? -18.210 -30.752 12.337 1.00 96.50 927 ILE A N 1
ATOM 7184 C CA . ILE A 1 927 ? -18.479 -29.594 13.177 1.00 96.50 927 ILE A CA 1
ATOM 7185 C C . ILE A 1 927 ? -17.341 -28.584 13.025 1.00 96.50 927 ILE A C 1
ATOM 7187 O O . ILE A 1 927 ? -16.176 -28.866 13.305 1.00 96.50 927 ILE A O 1
ATOM 7191 N N . GLN A 1 928 ? -17.683 -27.395 12.550 1.00 96.94 928 GLN A N 1
ATOM 7192 C CA . GLN A 1 928 ? -16.782 -26.256 12.491 1.00 96.94 928 GLN A CA 1
ATOM 7193 C C . GLN A 1 928 ? -17.148 -25.361 13.674 1.00 96.94 928 GLN A C 1
ATOM 7195 O O . GLN A 1 928 ? -18.273 -24.875 13.753 1.00 96.94 928 GLN A O 1
ATOM 7200 N N . GLN A 1 929 ? -16.228 -25.183 14.621 1.00 96.50 929 GLN A N 1
ATOM 7201 C CA . GLN A 1 929 ? -16.411 -24.284 15.767 1.00 96.50 929 GLN A CA 1
ATOM 7202 C C . GLN A 1 929 ? -15.420 -23.116 15.749 1.00 96.50 929 GLN A C 1
ATOM 7204 O O . GLN A 1 929 ? -15.511 -22.225 16.593 1.00 96.50 929 GLN A O 1
ATOM 7209 N N . SER A 1 930 ? -14.466 -23.116 14.813 1.00 91.81 930 SER A N 1
ATOM 7210 C CA . SER A 1 930 ? -13.356 -22.169 14.807 1.00 91.81 930 SER A CA 1
ATOM 7211 C C . SER A 1 930 ? -13.789 -20.737 14.510 1.00 91.81 930 SER A C 1
ATOM 7213 O O . SER A 1 930 ? -14.601 -20.460 13.621 1.00 91.81 930 SER A O 1
ATOM 7215 N N . LYS A 1 931 ? -13.174 -19.802 15.233 1.00 88.31 931 LYS A N 1
ATOM 7216 C CA . LYS A 1 931 ? -13.299 -18.364 14.984 1.00 88.31 931 LYS A CA 1
ATOM 7217 C C . LYS A 1 931 ? -12.425 -17.863 13.829 1.00 88.31 931 LYS A C 1
ATOM 7219 O O . LYS A 1 931 ? -12.710 -16.808 13.279 1.00 88.31 931 LYS A O 1
ATOM 7224 N N . ARG A 1 932 ? -11.369 -18.603 13.462 1.00 85.69 932 ARG A N 1
ATOM 7225 C CA . ARG A 1 932 ? -10.309 -18.141 12.540 1.00 85.69 932 ARG A CA 1
ATOM 7226 C C . ARG A 1 932 ? -10.117 -19.044 11.319 1.00 85.69 932 ARG A C 1
ATOM 7228 O O . ARG A 1 932 ? -9.917 -18.547 10.218 1.00 85.69 932 ARG A O 1
ATOM 7235 N N . ALA A 1 933 ? -10.183 -20.357 11.511 1.00 91.88 933 ALA A N 1
ATOM 7236 C CA . ALA A 1 933 ? -9.941 -21.350 10.475 1.00 91.88 933 ALA A CA 1
ATOM 7237 C C . ALA A 1 933 ? -11.211 -21.677 9.688 1.00 91.88 933 ALA A C 1
ATOM 7239 O O . ALA A 1 933 ? -12.221 -22.103 10.262 1.00 91.88 933 ALA A O 1
ATOM 7240 N N . SER A 1 934 ? -11.138 -21.529 8.368 1.00 95.75 934 SER A N 1
ATOM 7241 C CA . SER A 1 934 ? -12.200 -21.967 7.469 1.00 95.75 934 SER A CA 1
ATOM 7242 C C . SER A 1 934 ? -12.187 -23.484 7.265 1.00 95.75 934 SER A C 1
ATOM 7244 O O . SER A 1 934 ? -11.150 -24.145 7.387 1.00 95.75 934 SER A O 1
ATOM 7246 N N . LEU A 1 935 ? -13.358 -24.031 6.935 1.00 98.12 935 LEU A N 1
ATOM 7247 C CA . LEU A 1 935 ? -13.534 -25.428 6.545 1.00 98.12 935 LEU A CA 1
ATOM 7248 C C . LEU A 1 935 ? -14.175 -25.502 5.159 1.00 98.12 935 LEU A C 1
ATOM 7250 O O . LEU A 1 935 ? -15.303 -25.051 4.973 1.00 98.12 935 LEU A O 1
ATOM 7254 N N . THR A 1 936 ? -13.481 -26.109 4.205 1.00 98.25 936 THR A N 1
ATOM 7255 C CA . THR A 1 936 ? -13.965 -26.271 2.832 1.00 98.25 936 THR A CA 1
ATOM 7256 C C . THR A 1 936 ? -14.163 -27.746 2.510 1.00 98.25 936 THR A C 1
ATOM 7258 O O . THR A 1 936 ? -13.255 -28.557 2.679 1.00 98.25 936 THR A O 1
ATOM 7261 N N . PHE A 1 937 ? -15.341 -28.092 2.004 1.00 98.38 937 PHE A N 1
ATOM 7262 C CA . PHE A 1 937 ? -15.641 -29.381 1.395 1.00 98.38 937 PHE A CA 1
ATOM 7263 C C . PHE A 1 937 ? -15.754 -29.196 -0.112 1.00 98.38 937 PHE A C 1
ATOM 7265 O O . PHE A 1 937 ? -16.561 -28.388 -0.565 1.00 98.38 937 PHE A O 1
ATOM 7272 N N . THR A 1 938 ? -14.985 -29.961 -0.884 1.00 97.19 938 THR A N 1
ATOM 7273 C CA . THR A 1 938 ? -15.021 -29.901 -2.350 1.00 97.19 938 THR A CA 1
ATOM 7274 C C . THR A 1 938 ? -15.137 -31.305 -2.926 1.00 97.19 938 THR A C 1
ATOM 7276 O O . THR A 1 938 ? -14.298 -32.155 -2.637 1.00 97.19 938 THR A O 1
ATOM 7279 N N . GLN A 1 939 ? -16.143 -31.574 -3.762 1.00 95.69 939 GLN A N 1
ATOM 7280 C CA . GLN A 1 939 ? -16.334 -32.909 -4.363 1.00 95.69 939 GLN A CA 1
ATOM 7281 C C . GLN A 1 939 ? -16.483 -34.010 -3.296 1.00 95.69 939 GLN A C 1
ATOM 7283 O O . GLN A 1 939 ? -15.867 -35.076 -3.367 1.00 95.69 939 GLN A O 1
ATOM 7288 N N . VAL A 1 940 ? -17.285 -33.722 -2.264 1.00 96.62 940 VAL A N 1
ATOM 7289 C CA . VAL A 1 940 ? -17.562 -34.633 -1.148 1.00 96.62 940 VAL A CA 1
ATOM 7290 C C . VAL A 1 940 ? -18.979 -35.189 -1.248 1.00 96.62 940 VAL A C 1
ATOM 7292 O O . VAL A 1 940 ? -19.943 -34.440 -1.419 1.00 96.62 940 VAL A O 1
ATOM 7295 N N . ALA A 1 941 ? -19.119 -36.506 -1.092 1.00 95.94 941 ALA A N 1
ATOM 7296 C CA . ALA A 1 941 ? -20.422 -37.154 -0.981 1.00 95.94 941 ALA A CA 1
ATOM 7297 C C . ALA A 1 941 ? -20.763 -37.432 0.489 1.00 95.94 941 ALA A C 1
ATOM 7299 O O . ALA A 1 941 ? -20.171 -38.299 1.129 1.00 95.94 941 ALA A O 1
ATOM 7300 N N . PHE A 1 942 ? -21.739 -36.712 1.026 1.00 95.94 942 PHE A N 1
ATOM 7301 C CA . PHE A 1 942 ? -22.314 -36.933 2.347 1.00 95.94 942 PHE A CA 1
ATOM 7302 C C . PHE A 1 942 ? -23.398 -38.019 2.251 1.00 95.94 942 PHE A C 1
ATOM 7304 O O . PHE A 1 942 ? -24.407 -37.844 1.565 1.00 95.94 942 PHE A O 1
ATOM 7311 N N . ILE A 1 943 ? -23.180 -39.162 2.905 1.00 93.31 943 ILE A N 1
ATOM 7312 C CA . ILE A 1 943 ? -24.022 -40.363 2.813 1.00 93.31 943 ILE A CA 1
ATOM 7313 C C . ILE A 1 943 ? -24.591 -40.714 4.194 1.00 93.31 943 ILE A C 1
ATOM 7315 O O . ILE A 1 943 ? -23.853 -41.079 5.109 1.00 93.31 943 ILE A O 1
ATOM 7319 N N . GLY A 1 944 ? -25.914 -40.671 4.331 1.00 90.56 944 GLY A N 1
ATOM 7320 C CA . GLY A 1 944 ? -26.654 -41.022 5.546 1.00 90.56 944 GLY A CA 1
ATOM 7321 C C . GLY A 1 944 ? -27.294 -39.814 6.237 1.00 90.56 944 GLY A C 1
ATOM 7322 O O . GLY A 1 944 ? -27.463 -38.761 5.629 1.00 90.56 944 GLY A O 1
ATOM 7323 N N . ALA A 1 945 ? -27.704 -39.972 7.497 1.00 87.88 945 ALA A N 1
ATOM 7324 C CA . ALA A 1 945 ? -28.500 -38.981 8.232 1.00 87.88 945 ALA A CA 1
ATOM 7325 C C . ALA A 1 945 ? -27.666 -38.052 9.134 1.00 87.88 945 ALA A C 1
ATOM 7327 O O . ALA A 1 945 ? -28.095 -37.685 10.230 1.00 87.88 945 ALA A O 1
ATOM 7328 N N . GLY A 1 946 ? -26.457 -37.709 8.689 1.00 91.75 946 GLY A N 1
ATOM 7329 C CA . GLY A 1 946 ? -25.568 -36.793 9.398 1.00 91.75 946 GLY A CA 1
ATOM 7330 C C . GLY A 1 946 ? -25.859 -35.312 9.121 1.00 91.75 946 GLY A C 1
ATOM 7331 O O . GLY A 1 946 ? -26.503 -34.954 8.134 1.00 91.75 946 GLY A O 1
ATOM 7332 N N . THR A 1 947 ? -25.310 -34.442 9.968 1.00 94.88 947 THR A N 1
ATOM 7333 C CA . THR A 1 947 ? -25.348 -32.981 9.814 1.00 94.88 947 THR A CA 1
ATOM 7334 C C . THR A 1 947 ? -23.937 -32.406 9.677 1.00 94.88 947 THR A C 1
ATOM 7336 O O . THR A 1 947 ? -23.032 -32.760 10.435 1.00 94.88 947 THR A O 1
ATOM 7339 N N . VAL A 1 948 ? -23.745 -31.481 8.740 1.00 97.75 948 VAL A N 1
ATOM 7340 C CA . VAL A 1 948 ? -22.627 -30.532 8.728 1.00 97.75 948 VAL A CA 1
ATOM 7341 C C . VAL A 1 948 ? -23.038 -29.332 9.573 1.00 97.75 948 VAL A C 1
ATOM 7343 O O . VAL A 1 948 ? -23.989 -28.621 9.241 1.00 97.75 948 VAL A O 1
ATOM 7346 N N . LYS A 1 949 ? -22.362 -29.134 10.704 1.00 97.38 949 LYS A N 1
ATOM 7347 C CA . LYS A 1 949 ? -22.728 -28.130 11.700 1.00 97.38 949 LYS A CA 1
ATOM 7348 C C . LYS A 1 949 ? -21.700 -27.004 11.738 1.00 97.38 949 LYS A C 1
ATOM 7350 O O . LYS A 1 949 ? -20.523 -27.241 11.984 1.00 97.38 949 LYS A O 1
ATOM 7355 N N . GLN A 1 950 ? -22.169 -25.783 11.534 1.00 96.75 950 GLN A N 1
ATOM 7356 C CA . GLN A 1 950 ? -21.376 -24.565 11.597 1.00 96.75 950 GLN A CA 1
ATOM 7357 C C . GLN A 1 950 ? -21.729 -23.802 12.878 1.00 96.75 950 GLN A C 1
ATOM 7359 O O . GLN A 1 950 ? -22.836 -23.282 13.025 1.00 96.75 950 GLN A O 1
ATOM 7364 N N . GLU A 1 951 ? -20.790 -23.756 13.817 1.00 95.88 951 GLU A N 1
ATOM 7365 C CA . GLU A 1 951 ? -20.899 -23.083 15.115 1.00 95.88 951 GLU A CA 1
ATOM 7366 C C . GLU A 1 951 ? -19.831 -22.004 15.330 1.00 95.88 951 GLU 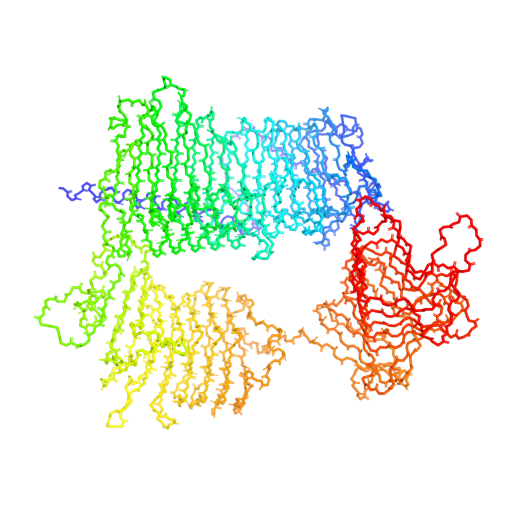A C 1
ATOM 7368 O O . GLU A 1 951 ? -19.933 -21.273 16.312 1.00 95.88 951 GLU A O 1
ATOM 7373 N N . GLY A 1 952 ? -18.817 -21.905 14.468 1.00 89.19 952 GLY A N 1
ATOM 7374 C CA . GLY A 1 952 ? -17.765 -20.894 14.550 1.00 89.19 952 GLY A CA 1
ATOM 7375 C C . GLY A 1 952 ? -18.050 -19.638 13.728 1.00 89.19 952 GLY A C 1
ATOM 7376 O O . GLY A 1 952 ? -19.037 -19.550 12.997 1.00 89.19 952 GLY A O 1
ATOM 7377 N N . LEU A 1 953 ? -17.184 -18.633 13.877 1.00 85.25 953 LEU A N 1
ATOM 7378 C CA . LEU A 1 953 ? -17.291 -17.357 13.156 1.00 85.25 953 LEU A CA 1
ATOM 7379 C C . LEU A 1 953 ? -16.614 -17.394 11.779 1.00 85.25 953 LEU A C 1
ATOM 7381 O O . LEU A 1 953 ? -17.009 -16.636 10.894 1.00 85.25 953 LEU A O 1
ATOM 7385 N N . ALA A 1 954 ? -15.635 -18.284 11.583 1.00 90.44 954 ALA A N 1
ATOM 7386 C CA . ALA A 1 954 ? -14.970 -18.464 10.295 1.00 90.44 954 ALA A CA 1
ATOM 7387 C C . ALA A 1 954 ? -15.886 -19.149 9.271 1.00 90.44 954 ALA A C 1
ATOM 7389 O O . ALA A 1 954 ? -16.913 -19.721 9.624 1.00 90.44 954 ALA A O 1
ATOM 7390 N N . SER A 1 955 ? -15.530 -19.085 7.991 1.00 94.88 955 SER A N 1
ATOM 7391 C CA . SER A 1 955 ? -16.385 -19.588 6.917 1.00 94.88 955 SER A CA 1
ATOM 7392 C C . SER A 1 955 ? -16.395 -21.115 6.809 1.00 94.88 955 SER A C 1
ATOM 7394 O O . SER A 1 955 ? -15.371 -21.784 6.978 1.00 94.88 955 SER A O 1
ATOM 7396 N N . ILE A 1 956 ? -17.560 -21.660 6.453 1.00 98.00 956 ILE A N 1
ATOM 7397 C CA . ILE A 1 956 ? -17.690 -23.011 5.905 1.00 98.00 956 ILE A CA 1
ATOM 7398 C C . ILE A 1 956 ? -18.100 -22.928 4.432 1.00 98.00 956 ILE A C 1
ATOM 7400 O O . ILE A 1 956 ? -19.028 -22.193 4.082 1.00 98.00 956 ILE A O 1
ATOM 7404 N N . SER A 1 957 ? -17.405 -23.662 3.565 1.00 97.94 957 SER A N 1
ATOM 7405 C CA . SER A 1 957 ? -17.721 -23.753 2.136 1.00 97.94 957 SER A CA 1
ATOM 7406 C C . SER A 1 957 ? -18.031 -25.194 1.747 1.00 97.94 957 SER A C 1
ATOM 7408 O O . SER A 1 957 ? -17.302 -26.111 2.122 1.00 97.94 957 SER A O 1
ATOM 7410 N N . ILE A 1 958 ? -19.128 -25.407 1.026 1.00 98.25 958 ILE A N 1
ATOM 7411 C CA . ILE A 1 958 ? -19.596 -26.708 0.541 1.00 98.25 958 ILE A CA 1
ATOM 7412 C C . ILE A 1 958 ? -19.759 -26.592 -0.974 1.00 98.25 958 ILE A C 1
ATOM 7414 O O . ILE A 1 958 ? -20.707 -25.984 -1.468 1.00 98.25 958 ILE A O 1
ATOM 7418 N N . GLU A 1 959 ? -18.804 -27.147 -1.709 1.00 97.62 959 GLU A N 1
ATOM 7419 C CA . GLU A 1 959 ? -18.622 -26.912 -3.139 1.00 97.62 959 GLU A CA 1
ATOM 7420 C C . GLU A 1 959 ? -18.671 -28.232 -3.908 1.00 97.62 959 GLU A C 1
ATOM 7422 O O . GLU A 1 959 ? -17.951 -29.179 -3.585 1.00 97.62 959 GLU A O 1
ATOM 7427 N N . GLN A 1 960 ? -19.502 -28.321 -4.947 1.00 96.88 960 GLN A N 1
ATOM 7428 C CA . GLN A 1 960 ? -19.584 -29.516 -5.799 1.00 96.88 960 GLN A CA 1
ATOM 7429 C C . GLN A 1 960 ? -19.862 -30.805 -5.005 1.00 96.88 960 GLN A C 1
ATOM 7431 O O . GLN A 1 960 ? -19.321 -31.867 -5.310 1.00 96.88 960 GLN A O 1
ATOM 7436 N N . CYS A 1 961 ? -20.646 -30.706 -3.930 1.00 97.50 961 CYS A N 1
ATOM 7437 C CA . CYS A 1 961 ? -20.914 -31.810 -3.011 1.00 97.50 961 CYS A CA 1
ATOM 7438 C C . CYS A 1 961 ? -22.277 -32.462 -3.277 1.00 97.50 961 CYS A C 1
ATOM 7440 O O . CYS A 1 961 ? -23.144 -31.881 -3.927 1.00 97.50 961 CYS A O 1
ATOM 7442 N N . THR A 1 962 ? -22.500 -33.654 -2.721 1.00 96.50 962 THR A N 1
ATOM 7443 C CA . THR A 1 962 ? -23.807 -34.333 -2.778 1.00 96.50 962 THR A CA 1
ATOM 7444 C C . THR A 1 962 ? -24.249 -34.801 -1.397 1.00 96.50 962 THR A C 1
ATOM 7446 O O . THR A 1 962 ? -23.456 -35.430 -0.701 1.00 96.50 962 THR A O 1
ATOM 7449 N N . PHE A 1 963 ? -25.509 -34.588 -1.022 1.00 94.75 963 PHE A N 1
ATOM 7450 C CA . PHE A 1 963 ? -26.125 -35.138 0.189 1.00 94.75 963 PHE A CA 1
ATOM 7451 C C . PHE A 1 963 ? -27.150 -36.208 -0.183 1.00 94.75 963 PHE A C 1
ATOM 7453 O O . PHE A 1 963 ? -28.159 -35.919 -0.826 1.00 94.75 963 PHE A O 1
ATOM 7460 N N . THR A 1 964 ? -26.907 -37.446 0.247 1.00 90.81 964 THR A N 1
ATOM 7461 C CA . THR A 1 964 ? -27.773 -38.599 -0.027 1.00 90.81 964 THR A CA 1
ATOM 7462 C C . THR A 1 964 ? -28.038 -39.389 1.248 1.00 90.81 964 THR A C 1
ATOM 7464 O O . THR A 1 964 ? -27.182 -39.501 2.119 1.00 90.81 964 THR A O 1
ATOM 7467 N N . VAL A 1 965 ? -29.225 -39.978 1.359 1.00 82.31 965 VAL A N 1
ATOM 7468 C CA . VAL A 1 965 ? -29.602 -40.860 2.474 1.00 82.31 965 VAL A CA 1
ATOM 7469 C C . VAL A 1 965 ? -29.972 -42.227 1.909 1.00 82.31 965 VAL A C 1
ATOM 7471 O O . VAL A 1 965 ? -30.560 -42.319 0.833 1.00 82.31 965 VAL A O 1
ATOM 7474 N N . GLN A 1 966 ? -29.616 -43.301 2.611 1.00 77.50 966 GLN A N 1
ATOM 7475 C CA . GLN A 1 966 ? -30.070 -44.640 2.240 1.00 77.50 966 GLN A CA 1
ATOM 7476 C C . GLN A 1 966 ? -31.581 -44.783 2.478 1.00 77.50 966 GLN A C 1
ATOM 7478 O O . GLN A 1 966 ? -32.144 -44.128 3.357 1.00 77.50 966 GLN A O 1
ATOM 7483 N N . ASN A 1 967 ? -32.235 -45.640 1.687 1.00 67.38 967 ASN A N 1
ATOM 7484 C CA . ASN A 1 967 ? -33.664 -45.927 1.830 1.00 67.38 967 ASN A CA 1
ATOM 7485 C C . ASN A 1 967 ? -33.997 -46.306 3.286 1.00 67.38 967 ASN A C 1
ATOM 7487 O O . ASN A 1 967 ? -33.231 -47.020 3.925 1.00 67.38 967 ASN A O 1
ATOM 7491 N N . ASP A 1 968 ? -35.142 -45.826 3.777 1.00 67.94 968 ASP A N 1
ATOM 7492 C CA . ASP A 1 968 ? -35.710 -46.092 5.112 1.00 67.94 968 ASP A CA 1
ATOM 7493 C C . ASP A 1 968 ? -35.118 -45.317 6.309 1.00 67.94 968 ASP A C 1
ATOM 7495 O O . ASP A 1 968 ? -35.585 -45.502 7.434 1.00 67.94 968 ASP A O 1
ATOM 7499 N N . ILE A 1 969 ? -34.170 -44.391 6.107 1.00 68.19 969 ILE A N 1
ATOM 7500 C CA . ILE A 1 969 ? -33.667 -43.525 7.189 1.00 68.19 969 ILE A CA 1
ATOM 7501 C C . ILE A 1 969 ? -34.394 -42.169 7.171 1.00 68.19 969 ILE A C 1
ATOM 7503 O O . ILE A 1 969 ? -34.278 -41.393 6.224 1.00 68.19 969 ILE A O 1
ATOM 7507 N N . THR A 1 970 ? -35.131 -41.857 8.241 1.00 68.56 970 THR A N 1
ATOM 7508 C CA . THR A 1 970 ? -35.705 -40.521 8.477 1.00 68.56 970 THR A CA 1
ATOM 7509 C C . THR A 1 970 ? -34.720 -39.649 9.248 1.00 68.56 970 THR A C 1
ATOM 7511 O O . THR A 1 970 ? -34.314 -40.018 10.350 1.00 68.56 970 THR A O 1
ATOM 7514 N N . THR A 1 971 ? -34.371 -38.477 8.717 1.00 75.06 971 THR A N 1
ATOM 7515 C CA . THR A 1 971 ? -33.529 -37.498 9.420 1.00 75.06 971 THR A CA 1
ATOM 7516 C C . THR A 1 971 ? -34.399 -36.609 10.312 1.00 75.06 971 THR A C 1
ATOM 7518 O O . THR A 1 971 ? -35.382 -36.033 9.854 1.00 75.06 971 THR A O 1
ATOM 7521 N N . SER A 1 972 ? -34.060 -36.472 11.595 1.00 82.25 972 SER A N 1
ATOM 7522 C CA . SER A 1 972 ? -34.681 -35.472 12.487 1.00 82.25 972 SER A CA 1
ATOM 7523 C C . SER A 1 972 ? -33.927 -34.139 12.512 1.00 82.25 972 SER A C 1
ATOM 7525 O O . SER A 1 972 ? -34.417 -33.170 13.083 1.00 82.25 972 SER A O 1
ATOM 7527 N N . SER A 1 973 ? -32.736 -34.104 11.913 1.00 87.50 973 SER A N 1
ATOM 7528 C CA . SER A 1 973 ? -31.820 -32.964 11.888 1.00 87.50 973 SER A CA 1
ATOM 7529 C C . SER A 1 973 ? -31.597 -32.493 10.447 1.00 87.50 973 SER A C 1
ATOM 7531 O O . SER A 1 973 ? -31.702 -33.307 9.524 1.00 87.50 973 SER A O 1
ATOM 7533 N N . PRO A 1 974 ? -31.286 -31.203 10.232 1.00 91.88 974 PRO A N 1
ATOM 7534 C CA . PRO A 1 974 ? -30.922 -30.695 8.912 1.00 91.88 974 PRO A CA 1
ATOM 7535 C C . PRO A 1 974 ? -29.624 -31.346 8.408 1.00 91.88 974 PRO A C 1
ATOM 7537 O O . PRO A 1 974 ? -28.773 -31.727 9.212 1.00 91.88 974 PRO A O 1
ATOM 7540 N N . PHE A 1 975 ? -29.422 -31.427 7.090 1.00 94.62 975 PHE A N 1
ATOM 7541 C CA . PHE A 1 975 ? -28.126 -31.846 6.538 1.00 94.62 975 PHE A CA 1
ATOM 7542 C C . PHE A 1 975 ? -27.054 -30.786 6.768 1.00 94.62 975 PHE A C 1
ATOM 7544 O O . PHE A 1 975 ? -25.901 -31.121 7.023 1.00 94.62 975 PHE A O 1
ATOM 7551 N N . ILE A 1 976 ? -27.441 -29.510 6.715 1.00 97.31 976 ILE A N 1
ATOM 7552 C CA . ILE A 1 976 ? -26.569 -28.372 6.999 1.00 97.31 976 ILE A CA 1
ATOM 7553 C C . ILE A 1 976 ? -27.238 -27.513 8.072 1.00 97.31 976 ILE A C 1
ATOM 7555 O O . ILE A 1 976 ? -28.350 -27.025 7.883 1.00 97.31 976 ILE A O 1
ATOM 7559 N N . SER A 1 977 ? -26.559 -27.323 9.202 1.00 96.56 977 SER A N 1
ATOM 7560 C CA . SER A 1 977 ? -27.012 -26.475 10.307 1.00 96.56 977 SER A CA 1
ATOM 7561 C C . SER A 1 977 ? -26.011 -25.353 10.539 1.00 96.56 977 SER A C 1
ATOM 7563 O O . SER A 1 977 ? -24.985 -25.575 11.182 1.00 96.56 977 SER A O 1
ATOM 7565 N N . ALA A 1 978 ? -26.325 -24.144 10.083 1.00 96.88 978 ALA A N 1
ATOM 7566 C CA . ALA A 1 978 ? -25.528 -22.956 10.353 1.00 96.88 978 ALA A CA 1
ATOM 7567 C C . ALA A 1 978 ? -26.114 -22.161 11.519 1.00 96.88 978 ALA A C 1
ATOM 7569 O O . ALA A 1 978 ? -27.206 -21.605 11.432 1.00 96.88 978 ALA A O 1
ATOM 7570 N N . LEU A 1 979 ? -25.386 -22.153 12.637 1.00 94.75 979 LEU A N 1
ATOM 7571 C CA . LEU A 1 979 ? -25.772 -21.453 13.857 1.00 94.75 979 LEU A CA 1
ATOM 7572 C C . LEU A 1 979 ? -25.110 -20.085 14.002 1.00 94.75 979 LEU A C 1
ATOM 7574 O O . LEU A 1 979 ? -25.638 -19.298 14.779 1.00 94.75 979 LEU A O 1
ATOM 7578 N N . ARG A 1 980 ? -23.982 -19.818 13.332 1.00 91.25 980 ARG A N 1
ATOM 7579 C CA . ARG A 1 980 ? -23.319 -18.502 13.230 1.00 91.25 980 ARG A CA 1
ATOM 7580 C C . ARG A 1 980 ? -22.257 -18.511 12.113 1.00 91.25 980 ARG A C 1
ATOM 7582 O O . ARG A 1 980 ? -22.062 -19.545 11.482 1.00 91.25 980 ARG A O 1
ATOM 7589 N N . GLY A 1 981 ? -21.593 -17.382 11.861 1.00 91.19 981 GLY A N 1
ATOM 7590 C CA . GLY A 1 981 ? -20.514 -17.274 10.864 1.00 91.19 981 GLY A CA 1
ATOM 7591 C C . GLY A 1 981 ? -21.006 -17.202 9.413 1.00 91.19 981 GLY A C 1
ATOM 7592 O O . GLY A 1 981 ? -22.159 -16.841 9.158 1.00 91.19 981 GLY A O 1
ATOM 7593 N N . GLN A 1 982 ? -20.121 -17.524 8.466 1.00 94.88 982 GLN A N 1
ATOM 7594 C CA . GLN A 1 982 ? -20.401 -17.491 7.024 1.00 94.88 982 GLN A CA 1
ATOM 7595 C C . GLN A 1 982 ? -20.624 -18.904 6.471 1.00 94.88 982 GLN A C 1
ATOM 7597 O O . GLN A 1 982 ? -19.918 -19.837 6.856 1.00 94.88 982 GLN A O 1
ATOM 7602 N N . LEU A 1 983 ? -21.567 -19.055 5.540 1.00 97.50 983 LEU A N 1
ATOM 7603 C CA . LEU A 1 983 ? -21.874 -20.324 4.872 1.00 97.50 983 LEU A CA 1
ATOM 7604 C C . LEU A 1 983 ? -21.966 -20.099 3.361 1.00 97.50 983 LEU A C 1
ATOM 7606 O O . LEU A 1 983 ? -22.828 -19.362 2.883 1.00 97.50 983 LEU A O 1
ATOM 7610 N N . ASN A 1 984 ? -21.121 -20.811 2.621 1.00 97.44 984 ASN A N 1
ATOM 7611 C CA . ASN A 1 984 ? -21.154 -20.866 1.166 1.00 97.44 984 ASN A CA 1
ATOM 7612 C C . ASN A 1 984 ? -21.553 -22.275 0.715 1.00 97.44 984 ASN A C 1
ATOM 7614 O O . ASN A 1 984 ? -20.933 -23.257 1.116 1.00 97.44 984 ASN A O 1
ATOM 7618 N N . ILE A 1 985 ? -22.582 -22.376 -0.122 1.00 97.81 985 ILE A N 1
ATOM 7619 C CA . ILE A 1 985 ? -22.998 -23.608 -0.791 1.00 97.81 985 ILE A CA 1
ATOM 7620 C C . ILE A 1 985 ? -22.986 -23.333 -2.294 1.00 97.81 985 ILE A C 1
ATOM 7622 O O . ILE A 1 985 ? -23.686 -22.441 -2.774 1.00 97.81 985 ILE A O 1
ATOM 7626 N N . TYR A 1 986 ? -22.181 -24.082 -3.037 1.00 97.06 986 TYR A N 1
ATOM 7627 C CA . TYR A 1 986 ? -21.961 -23.857 -4.463 1.00 97.06 986 TYR A CA 1
ATOM 7628 C C . TYR A 1 986 ? -22.004 -25.182 -5.229 1.00 97.06 986 TYR A C 1
ATOM 7630 O O . TYR A 1 986 ? -21.367 -26.151 -4.820 1.00 97.06 986 TYR A O 1
ATOM 7638 N N . GLU A 1 987 ? -22.752 -25.242 -6.336 1.00 96.12 987 GLU A N 1
ATOM 7639 C CA . GLU A 1 987 ? -22.828 -26.424 -7.223 1.00 96.12 987 GLU A CA 1
ATOM 7640 C C . GLU A 1 987 ? -23.132 -27.742 -6.476 1.00 96.12 987 GLU A C 1
ATOM 7642 O O . GLU A 1 987 ? -22.583 -28.790 -6.793 1.00 96.12 987 GLU A O 1
ATOM 7647 N N . THR A 1 988 ? -23.975 -27.697 -5.440 1.00 96.75 988 THR A N 1
ATOM 7648 C CA . THR A 1 988 ? -24.238 -28.840 -4.546 1.00 96.75 988 THR A CA 1
ATOM 7649 C C . THR A 1 988 ? -25.595 -29.486 -4.833 1.00 96.75 988 THR A C 1
ATOM 7651 O O . THR A 1 988 ? -26.576 -28.797 -5.102 1.00 96.75 988 THR A O 1
ATOM 7654 N N . GLU A 1 989 ? -25.690 -30.811 -4.728 1.00 95.94 989 GLU A N 1
ATOM 7655 C CA . GLU A 1 989 ? -26.955 -31.548 -4.847 1.00 95.94 989 GLU A CA 1
ATOM 7656 C C . GLU A 1 989 ? -27.408 -32.084 -3.486 1.00 95.94 989 GLU A C 1
ATOM 7658 O O . GLU A 1 989 ? -26.661 -32.762 -2.783 1.00 95.94 989 GLU A O 1
ATOM 7663 N N . ILE A 1 990 ? -28.649 -31.802 -3.099 1.00 94.06 990 ILE A N 1
ATOM 7664 C CA . ILE A 1 990 ? -29.259 -32.279 -1.858 1.00 94.06 990 ILE A CA 1
ATOM 7665 C C . ILE A 1 990 ? -30.481 -33.122 -2.216 1.00 94.06 990 ILE A C 1
ATOM 7667 O O . ILE A 1 990 ? -31.513 -32.600 -2.640 1.00 94.06 990 ILE A O 1
ATOM 7671 N N . GLY A 1 991 ? -30.364 -34.436 -2.028 1.00 88.00 991 GLY A N 1
ATOM 7672 C CA . GLY A 1 991 ? -31.363 -35.422 -2.428 1.00 88.00 991 GLY A CA 1
ATOM 7673 C C . GLY A 1 991 ? -30.943 -36.244 -3.652 1.00 88.00 991 GLY A C 1
ATOM 7674 O O . GLY A 1 991 ? -29.766 -36.380 -3.963 1.00 88.00 991 GLY A O 1
ATOM 7675 N N . SER A 1 992 ? -31.917 -36.872 -4.313 1.00 81.56 992 SER A N 1
ATOM 7676 C CA . SER A 1 992 ? -31.722 -37.825 -5.417 1.00 81.56 992 SER A CA 1
ATOM 7677 C C . SER A 1 992 ? -33.011 -37.979 -6.220 1.00 81.56 992 SER A C 1
ATOM 7679 O O . SER A 1 992 ? -34.105 -37.991 -5.656 1.00 81.56 992 SER A O 1
ATOM 7681 N N . GLU A 1 993 ? -32.897 -38.159 -7.537 1.00 76.56 993 GLU A N 1
ATOM 7682 C CA . GLU A 1 993 ? -34.042 -38.331 -8.443 1.00 76.56 993 GLU A CA 1
ATOM 7683 C C . GLU A 1 993 ? -34.838 -39.623 -8.201 1.00 76.56 993 GLU A C 1
ATOM 7685 O O . GLU A 1 993 ? -36.007 -39.714 -8.572 1.00 76.56 993 GLU A O 1
ATOM 7690 N N . ILE A 1 994 ? -34.219 -40.628 -7.577 1.00 73.81 994 ILE A N 1
ATOM 7691 C CA . ILE A 1 994 ? -34.767 -41.991 -7.501 1.00 73.81 994 ILE A CA 1
ATOM 7692 C C . ILE A 1 994 ? -35.567 -42.209 -6.206 1.00 73.81 994 ILE A C 1
ATOM 7694 O O . ILE A 1 994 ? -36.439 -43.076 -6.150 1.00 73.81 994 ILE A O 1
ATOM 7698 N N . THR A 1 995 ? -35.286 -41.433 -5.159 1.00 74.12 995 THR A N 1
ATOM 7699 C CA . THR A 1 995 ? -35.780 -41.680 -3.798 1.00 74.12 995 THR A CA 1
ATOM 7700 C C . THR A 1 995 ? -36.370 -40.413 -3.196 1.00 74.12 995 THR A C 1
ATOM 7702 O O . THR A 1 995 ? -35.763 -39.350 -3.262 1.00 74.12 995 THR A O 1
ATOM 7705 N N . THR A 1 996 ? -37.546 -40.518 -2.582 1.00 76.94 996 THR A N 1
ATOM 7706 C CA . THR A 1 996 ? -38.154 -39.406 -1.843 1.00 76.94 996 THR A CA 1
ATOM 7707 C C . THR A 1 996 ? -37.639 -39.368 -0.407 1.00 76.94 996 THR A C 1
ATOM 7709 O O . THR A 1 996 ? -37.761 -40.354 0.318 1.00 76.94 996 THR A O 1
ATOM 7712 N N . PHE A 1 997 ? -37.097 -38.226 0.017 1.00 77.56 997 PHE A N 1
ATOM 7713 C CA . PHE A 1 997 ? -36.515 -38.030 1.346 1.00 77.56 997 PHE A CA 1
ATOM 7714 C C . PHE A 1 997 ? -37.529 -37.381 2.278 1.00 77.56 997 PHE A C 1
ATOM 7716 O O . PHE A 1 997 ? -37.876 -36.221 2.088 1.00 77.56 997 PHE A O 1
ATOM 7723 N N . ASN A 1 998 ? -37.996 -38.102 3.298 1.00 78.88 998 ASN A N 1
ATOM 7724 C CA . ASN A 1 998 ? -38.862 -37.520 4.325 1.00 78.88 998 ASN A CA 1
ATOM 7725 C C . ASN A 1 998 ? -38.002 -36.917 5.443 1.00 78.88 998 ASN A C 1
ATOM 7727 O O . ASN A 1 998 ? -37.453 -37.650 6.267 1.00 78.88 998 ASN A O 1
ATOM 7731 N N . LEU A 1 999 ? -37.892 -35.590 5.455 1.00 81.12 999 LEU A N 1
ATOM 7732 C CA . LEU A 1 999 ? -37.093 -34.831 6.409 1.00 81.12 999 LEU A CA 1
ATOM 7733 C C . LEU A 1 999 ? -37.964 -34.312 7.562 1.00 81.12 999 LEU A C 1
ATOM 7735 O O . LEU A 1 999 ? -38.957 -33.608 7.340 1.00 81.12 999 LEU A O 1
ATOM 7739 N N . GLY A 1 1000 ? -37.540 -34.616 8.791 1.00 80.94 1000 GLY A N 1
ATOM 7740 C CA . GLY A 1 1000 ? -38.084 -34.077 10.046 1.00 80.94 1000 GLY A CA 1
ATOM 7741 C C . GLY A 1 1000 ? -37.592 -32.673 10.387 1.00 80.94 1000 GLY A C 1
ATOM 7742 O O . GLY A 1 1000 ? -38.024 -32.102 11.384 1.00 80.94 1000 GLY A O 1
ATOM 7743 N N . ALA A 1 1001 ? -36.718 -32.113 9.552 1.00 84.94 1001 ALA A N 1
ATOM 7744 C CA . ALA A 1 1001 ? -36.197 -30.756 9.619 1.00 84.94 1001 ALA A CA 1
ATOM 7745 C C . ALA A 1 1001 ? -35.949 -30.228 8.188 1.00 84.94 1001 ALA A C 1
ATOM 7747 O O . ALA A 1 1001 ? -35.891 -31.021 7.248 1.00 84.94 1001 ALA A O 1
ATOM 7748 N N . PRO A 1 1002 ? -35.785 -28.912 7.987 1.00 90.44 1002 PRO A N 1
ATOM 7749 C CA . PRO A 1 1002 ? -35.315 -28.362 6.715 1.00 90.44 1002 PRO A CA 1
ATOM 7750 C C . PRO A 1 1002 ? -33.961 -28.964 6.326 1.00 90.44 1002 PRO A C 1
ATOM 7752 O O . PRO A 1 1002 ? -33.126 -29.186 7.195 1.00 90.44 1002 PRO A O 1
ATOM 7755 N N . SER A 1 1003 ? -33.700 -29.208 5.041 1.00 92.12 1003 SER A N 1
ATOM 7756 C CA . SER A 1 1003 ? -32.392 -29.718 4.601 1.00 92.12 1003 SER A CA 1
ATOM 7757 C C . SER A 1 1003 ? -31.230 -28.772 4.934 1.00 92.12 1003 SER A C 1
ATOM 7759 O O . SER A 1 1003 ? -30.148 -29.234 5.300 1.00 92.12 1003 SER A O 1
ATOM 7761 N N . VAL A 1 1004 ? -31.478 -27.460 4.892 1.00 95.00 1004 VAL A N 1
ATOM 7762 C CA . VAL A 1 1004 ? -30.553 -26.409 5.326 1.00 95.00 1004 VAL A CA 1
ATOM 7763 C C . VAL A 1 1004 ? -31.264 -25.537 6.355 1.00 95.00 1004 VAL A C 1
ATOM 7765 O O . VAL A 1 1004 ? -32.310 -24.954 6.063 1.00 95.00 1004 VAL A O 1
ATOM 7768 N N . SER A 1 1005 ? -30.700 -25.447 7.555 1.00 94.44 1005 SER A N 1
ATOM 7769 C CA . SER A 1 1005 ? -31.194 -24.602 8.642 1.00 94.44 1005 SER A CA 1
ATOM 7770 C C . SER A 1 1005 ? -30.169 -23.524 8.963 1.00 94.44 1005 SER A C 1
ATOM 7772 O O . SER A 1 1005 ? -29.007 -23.836 9.219 1.00 94.44 1005 SER A O 1
ATOM 7774 N N . ILE A 1 1006 ? -30.606 -22.269 8.975 1.00 95.81 1006 ILE A N 1
ATOM 7775 C CA . ILE A 1 1006 ? -29.759 -21.090 9.172 1.00 95.81 1006 ILE A CA 1
ATOM 7776 C C . ILE A 1 1006 ? -30.348 -20.247 10.302 1.00 95.81 1006 ILE A C 1
ATOM 7778 O O . ILE A 1 1006 ? -31.543 -19.951 10.290 1.00 95.81 1006 ILE A O 1
ATOM 7782 N N . SER A 1 1007 ? -29.520 -19.882 11.278 1.00 94.56 1007 SER A N 1
ATOM 7783 C CA . SER A 1 1007 ? -29.914 -19.024 12.398 1.00 94.56 1007 SER A CA 1
ATOM 7784 C C . SER A 1 1007 ? -29.727 -17.534 12.082 1.00 94.56 1007 SER A C 1
ATOM 7786 O O . SER A 1 1007 ? -28.958 -17.153 11.196 1.00 94.56 1007 SER A O 1
ATOM 7788 N N . SER A 1 1008 ? -30.327 -16.684 12.918 1.00 90.12 1008 SER A N 1
ATOM 7789 C CA . SER A 1 1008 ? -30.170 -15.226 12.865 1.00 90.12 1008 SER A CA 1
ATOM 7790 C C . SER A 1 1008 ? -28.767 -14.709 13.205 1.00 90.12 1008 SER A C 1
ATOM 7792 O O . SER A 1 1008 ? -28.537 -13.504 13.146 1.00 90.12 1008 SER A O 1
ATOM 7794 N N . PHE A 1 1009 ? -27.833 -15.576 13.607 1.00 87.19 1009 PHE A N 1
ATOM 7795 C CA . PHE A 1 1009 ? -26.459 -15.187 13.952 1.00 87.19 1009 PHE A CA 1
ATOM 7796 C C . PHE A 1 1009 ? -25.459 -15.421 12.812 1.00 87.19 1009 PHE A C 1
ATOM 7798 O O . PHE A 1 1009 ? -24.262 -15.183 12.983 1.00 87.19 1009 PHE A O 1
ATOM 7805 N N . CYS A 1 1010 ? -25.912 -15.902 11.654 1.00 91.69 1010 CYS A N 1
ATOM 7806 C CA . CYS A 1 1010 ? -25.080 -15.974 10.457 1.00 91.69 1010 CYS A CA 1
ATOM 7807 C C . CYS A 1 1010 ? -24.979 -14.603 9.769 1.00 91.69 1010 CYS A C 1
ATOM 7809 O O . CYS A 1 1010 ? -25.949 -13.843 9.778 1.00 91.69 1010 CYS A O 1
ATOM 7811 N N . THR A 1 1011 ? -23.826 -14.283 9.171 1.00 87.31 1011 THR A N 1
ATOM 7812 C CA . THR A 1 1011 ? -23.578 -12.962 8.556 1.00 87.31 1011 THR A CA 1
ATOM 7813 C C . THR A 1 1011 ? -23.647 -12.981 7.035 1.00 87.31 1011 THR A C 1
ATOM 7815 O O . THR A 1 1011 ? -24.349 -12.155 6.469 1.00 87.31 1011 THR A O 1
ATOM 7818 N N . ASP A 1 1012 ? -22.986 -13.933 6.371 1.00 91.44 1012 ASP A N 1
ATOM 7819 C CA . ASP A 1 1012 ? -22.964 -14.028 4.906 1.00 91.44 1012 ASP A CA 1
ATOM 7820 C C . ASP A 1 1012 ? -23.322 -15.441 4.459 1.00 91.44 1012 ASP A C 1
ATOM 7822 O O . ASP A 1 1012 ? -22.567 -16.394 4.669 1.00 91.44 1012 ASP A O 1
ATOM 7826 N N . ILE A 1 1013 ? -24.506 -15.563 3.864 1.00 96.06 1013 ILE A N 1
ATOM 7827 C CA . ILE A 1 1013 ? -25.038 -16.807 3.323 1.00 96.06 1013 ILE A CA 1
ATOM 7828 C C . ILE A 1 1013 ? -25.076 -16.693 1.807 1.00 96.06 1013 ILE A C 1
ATOM 7830 O O . ILE A 1 1013 ? -25.826 -15.881 1.261 1.00 96.06 1013 ILE A O 1
ATOM 7834 N N . ASN A 1 1014 ? -24.326 -17.547 1.120 1.00 95.94 1014 ASN A N 1
ATOM 7835 C CA . ASN A 1 1014 ? -24.370 -17.633 -0.332 1.00 95.94 1014 ASN A CA 1
ATOM 7836 C C . ASN A 1 1014 ? -24.723 -19.055 -0.766 1.00 95.94 1014 ASN A C 1
ATOM 7838 O O . ASN A 1 1014 ? -23.981 -19.991 -0.485 1.00 95.94 1014 ASN A O 1
ATOM 7842 N N . ILE A 1 1015 ? -25.852 -19.215 -1.452 1.00 96.50 1015 ILE A N 1
ATOM 7843 C CA . ILE A 1 1015 ? -26.296 -20.492 -2.017 1.00 96.50 1015 ILE A CA 1
ATOM 7844 C C . ILE A 1 1015 ? -26.447 -20.295 -3.522 1.00 96.50 1015 ILE A C 1
ATOM 7846 O O . ILE A 1 1015 ? -27.321 -19.556 -3.970 1.00 96.50 1015 ILE A O 1
ATOM 7850 N N . GLN A 1 1016 ? -25.588 -20.938 -4.305 1.00 93.75 1016 GLN A N 1
ATOM 7851 C CA . GLN A 1 1016 ? -25.567 -20.800 -5.762 1.00 93.75 1016 GLN A CA 1
ATOM 7852 C C . GLN A 1 1016 ? -25.558 -22.174 -6.421 1.00 93.75 1016 GLN A C 1
ATOM 7854 O O . GLN A 1 1016 ? -24.935 -23.104 -5.897 1.00 93.75 1016 GLN A O 1
ATOM 7859 N N . LYS A 1 1017 ? -26.220 -22.323 -7.573 1.00 94.00 1017 LYS A N 1
ATOM 7860 C CA . LYS A 1 1017 ? -26.187 -23.557 -8.375 1.00 94.00 1017 LYS A CA 1
ATOM 7861 C C . LYS A 1 1017 ? -26.508 -24.825 -7.587 1.00 94.00 1017 LYS A C 1
ATOM 7863 O O . LYS A 1 1017 ? -25.914 -25.871 -7.820 1.00 94.00 1017 LYS A O 1
ATOM 7868 N N . THR A 1 1018 ? -27.390 -24.727 -6.594 1.00 93.94 1018 THR A N 1
ATOM 7869 C CA . THR A 1 1018 ? -27.661 -25.819 -5.650 1.00 93.94 1018 THR A CA 1
ATOM 7870 C C . THR A 1 1018 ? -29.014 -26.461 -5.944 1.00 93.94 1018 THR A C 1
ATOM 7872 O O . THR A 1 1018 ? -30.046 -25.790 -5.913 1.00 93.94 1018 THR A O 1
ATOM 7875 N N . ASN A 1 1019 ? -29.021 -27.772 -6.188 1.00 93.25 1019 ASN A N 1
ATOM 7876 C CA . ASN A 1 1019 ? -30.219 -28.538 -6.529 1.00 93.25 1019 ASN A CA 1
ATOM 7877 C C . ASN A 1 1019 ? -30.809 -29.223 -5.291 1.00 93.25 1019 ASN A C 1
ATOM 7879 O O . ASN A 1 1019 ? -30.124 -29.984 -4.614 1.00 93.25 1019 ASN A O 1
ATOM 7883 N N . PHE A 1 1020 ? -32.104 -29.026 -5.037 1.00 92.56 1020 PHE A N 1
ATOM 7884 C CA . PHE A 1 1020 ? -32.858 -29.732 -3.995 1.00 92.56 1020 PHE A CA 1
ATOM 7885 C C . PHE A 1 1020 ? -33.829 -30.720 -4.655 1.00 92.56 1020 PHE A C 1
ATOM 7887 O O . PHE A 1 1020 ? -34.782 -30.302 -5.313 1.00 92.56 1020 PHE A O 1
ATOM 7894 N N . ILE A 1 1021 ? -33.599 -32.027 -4.503 1.00 90.88 1021 ILE A N 1
ATOM 7895 C CA . ILE A 1 1021 ? -34.255 -33.068 -5.310 1.00 90.88 1021 ILE A CA 1
ATOM 7896 C C . ILE A 1 1021 ? -35.065 -34.019 -4.417 1.00 90.88 1021 ILE A C 1
ATOM 7898 O O . ILE A 1 1021 ? -34.523 -34.656 -3.518 1.00 90.88 1021 ILE A O 1
ATOM 7902 N N . ASN A 1 1022 ? -36.370 -34.153 -4.690 1.00 87.62 1022 ASN A N 1
ATOM 7903 C CA . ASN A 1 1022 ? -37.286 -35.090 -4.015 1.00 87.62 1022 ASN A CA 1
ATOM 7904 C C . ASN A 1 1022 ? -37.304 -35.005 -2.470 1.00 87.62 1022 ASN A C 1
ATOM 7906 O O . ASN A 1 1022 ? -37.425 -36.024 -1.785 1.00 87.62 1022 ASN A O 1
ATOM 7910 N N . LEU A 1 1023 ? -37.209 -33.795 -1.910 1.00 86.88 1023 LEU A N 1
ATOM 7911 C CA . LEU A 1 1023 ? -37.277 -33.555 -0.465 1.00 86.88 1023 LEU A CA 1
ATOM 7912 C C . LEU A 1 1023 ? -38.727 -33.306 -0.010 1.00 86.88 1023 LEU A C 1
ATOM 7914 O O . LEU A 1 1023 ? -39.370 -32.356 -0.456 1.00 86.88 1023 LEU A O 1
ATOM 7918 N N . ASN A 1 1024 ? -39.222 -34.115 0.924 1.00 84.00 1024 ASN A N 1
ATOM 7919 C CA . ASN A 1 1024 ? -40.541 -33.999 1.545 1.00 84.00 1024 ASN A CA 1
ATOM 7920 C C . ASN A 1 1024 ? -40.407 -33.626 3.024 1.00 84.00 1024 ASN A C 1
ATOM 7922 O O . ASN A 1 1024 ? -39.692 -34.281 3.773 1.00 84.00 1024 ASN A O 1
ATOM 7926 N N . SER A 1 1025 ? -41.155 -32.622 3.478 1.00 77.81 1025 SER A N 1
ATOM 7927 C CA . SER A 1 1025 ? -41.235 -32.294 4.905 1.00 77.81 1025 SER A CA 1
ATOM 7928 C C . SER A 1 1025 ? -42.288 -33.175 5.581 1.00 77.81 1025 SER A C 1
ATOM 7930 O O . SER A 1 1025 ? -43.433 -33.214 5.130 1.00 77.81 1025 SER A O 1
ATOM 7932 N N . ASN A 1 1026 ? -41.929 -33.859 6.671 1.00 76.19 1026 ASN A N 1
ATOM 7933 C CA . ASN A 1 1026 ? -42.883 -34.554 7.549 1.00 76.19 1026 ASN A CA 1
ATOM 7934 C C . ASN A 1 1026 ? -43.049 -33.845 8.911 1.00 76.19 1026 ASN A C 1
ATOM 7936 O O . ASN A 1 1026 ? -43.499 -34.459 9.878 1.00 76.19 1026 ASN A O 1
ATOM 7940 N N . ILE A 1 1027 ? -42.713 -32.550 8.983 1.00 71.06 1027 ILE A N 1
ATOM 7941 C CA . ILE A 1 1027 ? -42.824 -31.720 10.191 1.00 71.06 1027 ILE A CA 1
ATOM 7942 C C . ILE A 1 1027 ? -44.307 -31.552 10.564 1.00 71.06 1027 ILE A C 1
ATOM 7944 O O . ILE A 1 1027 ? -45.044 -30.797 9.931 1.00 71.06 1027 ILE A O 1
ATOM 7948 N N . THR A 1 1028 ? -44.762 -32.248 11.610 1.00 58.31 1028 THR A N 1
ATOM 7949 C CA . THR A 1 1028 ? -46.134 -32.146 12.134 1.00 58.31 1028 THR A CA 1
ATOM 7950 C C . THR A 1 1028 ? -46.183 -31.227 13.364 1.00 58.31 1028 THR A C 1
ATOM 7952 O O . THR A 1 1028 ? -45.988 -31.686 14.488 1.00 58.31 1028 THR A O 1
ATOM 7955 N N . GLY A 1 1029 ? -46.431 -29.924 13.178 1.00 57.06 1029 GLY A N 1
ATOM 7956 C CA . GLY A 1 1029 ? -46.581 -28.938 14.265 1.00 57.06 1029 GLY A CA 1
ATOM 7957 C C . GLY A 1 1029 ? -46.751 -27.494 13.760 1.00 57.06 1029 GLY A C 1
ATOM 7958 O O . GLY A 1 1029 ? -46.641 -27.255 12.566 1.00 57.06 1029 GLY A O 1
ATOM 7959 N N . ASN A 1 1030 ? -46.981 -26.519 14.656 1.00 50.34 1030 ASN A N 1
ATOM 7960 C CA . ASN A 1 1030 ? -47.107 -25.076 14.333 1.00 50.34 1030 ASN A CA 1
ATOM 7961 C C . ASN A 1 1030 ? -45.785 -24.405 13.862 1.00 50.34 1030 ASN A C 1
ATOM 7963 O O . ASN A 1 1030 ? -45.678 -23.180 13.884 1.00 50.34 1030 ASN A O 1
ATOM 7967 N N . GLY A 1 1031 ? -44.764 -25.187 13.495 1.00 56.19 1031 GLY A N 1
ATOM 7968 C CA . GLY A 1 1031 ? -43.496 -24.692 12.953 1.00 56.19 1031 GLY A CA 1
ATOM 7969 C C . GLY A 1 1031 ? -43.566 -24.464 11.440 1.00 56.19 1031 GLY A C 1
ATOM 7970 O O . GLY A 1 1031 ? -44.472 -24.953 10.768 1.00 56.19 1031 GLY A O 1
ATOM 7971 N N . ILE A 1 1032 ? -42.599 -23.727 10.892 1.00 57.38 1032 ILE A N 1
ATOM 7972 C CA . ILE A 1 1032 ? -42.458 -23.526 9.444 1.00 57.38 1032 ILE A CA 1
ATOM 7973 C C . ILE A 1 1032 ? -42.120 -24.880 8.797 1.00 57.38 1032 ILE A C 1
ATOM 7975 O O . ILE A 1 1032 ? -41.033 -25.418 8.995 1.00 57.38 1032 ILE A O 1
ATOM 7979 N N . SER A 1 1033 ? -43.051 -25.448 8.026 1.00 64.81 1033 SER A N 1
ATOM 7980 C CA . SER A 1 1033 ? -42.845 -26.705 7.297 1.00 64.81 1033 SER A CA 1
ATOM 7981 C C . SER A 1 1033 ? -42.049 -26.452 6.009 1.00 64.81 1033 SER A C 1
ATOM 7983 O O . SER A 1 1033 ? -42.635 -26.237 4.947 1.00 64.81 1033 SER A O 1
ATOM 7985 N N . SER A 1 1034 ? -40.718 -26.443 6.094 1.00 77.62 1034 SER A N 1
ATOM 7986 C CA . SER A 1 1034 ? -39.826 -26.380 4.926 1.00 77.62 1034 SER A CA 1
ATOM 7987 C C . SER A 1 1034 ? -39.044 -27.684 4.787 1.00 77.62 1034 SER A C 1
ATOM 7989 O O . SER A 1 1034 ? -38.515 -28.194 5.770 1.00 77.62 1034 SER A O 1
ATOM 7991 N N . ALA A 1 1035 ? -38.981 -28.230 3.570 1.00 80.44 1035 ALA A N 1
ATOM 7992 C CA . ALA A 1 1035 ? -38.110 -29.361 3.235 1.00 80.44 1035 ALA A CA 1
ATOM 7993 C C . ALA A 1 1035 ? -36.738 -28.895 2.711 1.00 80.44 1035 ALA A C 1
ATOM 7995 O O . ALA A 1 1035 ? -35.743 -29.589 2.880 1.00 80.44 1035 ALA A O 1
ATOM 7996 N N . GLY A 1 1036 ? -36.682 -27.712 2.090 1.00 87.50 1036 GLY A N 1
ATOM 7997 C CA . GLY A 1 1036 ? -35.474 -27.145 1.490 1.00 87.50 1036 GLY A CA 1
ATOM 7998 C C . GLY A 1 1036 ? -34.681 -26.322 2.500 1.00 87.50 1036 GLY A C 1
ATOM 7999 O O . GLY A 1 1036 ? -33.951 -26.872 3.321 1.00 87.50 1036 GLY A O 1
ATOM 8000 N N . ILE A 1 1037 ? -34.833 -25.002 2.447 1.00 91.88 1037 ILE A N 1
ATOM 8001 C CA . ILE A 1 1037 ? -34.097 -24.056 3.293 1.00 91.88 1037 ILE A CA 1
ATOM 8002 C C . ILE A 1 1037 ? -35.049 -23.450 4.331 1.00 91.88 1037 ILE A C 1
ATOM 8004 O O . ILE A 1 1037 ? -36.198 -23.124 4.019 1.00 91.88 1037 ILE A O 1
ATOM 8008 N N . SER A 1 1038 ? -34.575 -23.286 5.563 1.00 91.44 1038 SER A N 1
ATOM 8009 C CA . SER A 1 1038 ? -35.184 -22.436 6.586 1.00 91.44 1038 SER A CA 1
ATOM 8010 C C . SER A 1 1038 ? -34.119 -21.498 7.128 1.00 91.44 1038 SER A C 1
ATOM 8012 O O . SER A 1 1038 ? -33.088 -21.961 7.610 1.00 91.44 1038 SER A O 1
ATOM 8014 N N . ALA A 1 1039 ? -34.369 -20.195 7.052 1.00 90.81 1039 ALA A N 1
ATOM 8015 C CA . ALA A 1 1039 ? -33.439 -19.182 7.521 1.00 90.81 1039 ALA A CA 1
ATOM 8016 C C . ALA A 1 1039 ? -34.140 -18.192 8.450 1.00 90.81 1039 ALA A C 1
ATOM 8018 O O . ALA A 1 1039 ? -35.127 -17.559 8.071 1.00 90.81 1039 ALA A O 1
ATOM 8019 N N . GLU A 1 1040 ? -33.612 -18.057 9.659 1.00 89.38 1040 GLU A N 1
ATOM 8020 C CA . GLU A 1 1040 ? -33.912 -16.947 10.552 1.00 89.38 1040 GLU A CA 1
ATOM 8021 C C . GLU A 1 1040 ? -32.969 -15.799 10.190 1.00 89.38 1040 GLU A C 1
ATOM 8023 O O . GLU A 1 1040 ? -31.754 -15.955 10.234 1.00 89.38 1040 GLU A O 1
ATOM 8028 N N . VAL A 1 1041 ? -33.515 -14.657 9.773 1.00 86.50 1041 VAL A N 1
ATOM 8029 C CA . VAL A 1 1041 ? -32.713 -13.520 9.296 1.00 86.50 1041 VAL A CA 1
ATOM 8030 C C . VAL A 1 1041 ? -32.521 -12.538 10.446 1.00 86.50 1041 VAL A C 1
ATOM 8032 O O . VAL A 1 1041 ? -33.488 -11.926 10.902 1.00 86.50 1041 VAL A O 1
ATOM 8035 N N . GLY A 1 1042 ? -31.286 -12.409 10.933 1.00 81.25 1042 GLY A N 1
ATOM 8036 C CA . GLY A 1 1042 ? -30.906 -11.385 11.906 1.00 81.25 1042 GLY A CA 1
ATOM 8037 C C . GLY A 1 1042 ? -30.518 -10.067 11.240 1.00 81.25 1042 GLY A C 1
ATOM 8038 O O . GLY A 1 1042 ? -30.415 -9.973 10.019 1.00 81.25 1042 GLY A O 1
ATOM 8039 N N . GLU A 1 1043 ? -30.248 -9.040 12.048 1.00 72.44 1043 GLU A N 1
ATOM 8040 C CA . GLU A 1 1043 ? -29.901 -7.691 11.561 1.00 72.44 1043 GLU A CA 1
ATOM 8041 C C . GLU A 1 1043 ? -28.650 -7.653 10.670 1.00 72.44 1043 GLU A C 1
ATOM 8043 O O . GLU A 1 1043 ? -28.513 -6.764 9.833 1.00 72.44 1043 GLU A O 1
ATOM 8048 N N . ARG A 1 1044 ? -27.739 -8.619 10.841 1.00 72.38 1044 ARG A N 1
ATOM 8049 C CA . ARG A 1 1044 ? -26.477 -8.726 10.092 1.00 72.38 1044 ARG A CA 1
ATOM 8050 C C . ARG A 1 1044 ? -26.466 -9.852 9.061 1.00 72.38 1044 ARG A C 1
ATOM 8052 O O . ARG A 1 1044 ? -25.432 -10.075 8.446 1.00 72.38 1044 ARG A O 1
ATOM 8059 N N . THR A 1 1045 ? -27.573 -10.573 8.892 1.00 84.00 1045 THR A N 1
ATOM 8060 C CA . THR A 1 1045 ? -27.641 -11.723 7.989 1.00 84.00 1045 THR A CA 1
ATOM 8061 C C . THR A 1 1045 ? -27.908 -11.255 6.561 1.00 84.00 1045 THR A C 1
ATOM 8063 O O . THR A 1 1045 ? -29.017 -10.834 6.230 1.00 84.00 1045 THR A O 1
ATOM 8066 N N . SER A 1 1046 ? -26.901 -11.357 5.696 1.00 86.50 1046 SER A N 1
ATOM 8067 C CA . SER A 1 1046 ? -27.041 -11.238 4.249 1.00 86.50 1046 SER A CA 1
ATOM 8068 C C . SER A 1 1046 ? -27.290 -12.627 3.647 1.00 86.50 1046 SER A C 1
ATOM 8070 O O . SER A 1 1046 ? -26.609 -13.597 3.980 1.00 86.50 1046 SER A O 1
ATOM 8072 N N . ILE A 1 1047 ? -28.316 -12.750 2.799 1.00 91.75 1047 ILE A N 1
ATOM 8073 C CA . ILE A 1 1047 ? -28.636 -14.004 2.105 1.00 91.75 1047 ILE A CA 1
ATOM 8074 C C . ILE A 1 1047 ? -28.700 -13.740 0.606 1.00 91.75 1047 ILE A C 1
ATOM 8076 O O . ILE A 1 1047 ? -29.556 -12.993 0.131 1.00 91.75 1047 ILE A O 1
ATOM 8080 N N . SER A 1 1048 ? -27.810 -14.394 -0.135 1.00 92.00 1048 SER A N 1
ATOM 8081 C CA . SER A 1 1048 ? -27.818 -14.466 -1.591 1.00 92.00 1048 SER A CA 1
ATOM 8082 C C . SER A 1 1048 ? -28.171 -15.888 -2.015 1.00 92.00 1048 SER A C 1
ATOM 8084 O O . SER A 1 1048 ? -27.467 -16.836 -1.673 1.00 92.00 1048 SER A O 1
ATOM 8086 N N . ILE A 1 1049 ? -29.262 -16.030 -2.768 1.00 89.88 1049 ILE A N 1
ATOM 8087 C CA . ILE A 1 1049 ? -29.640 -17.283 -3.426 1.00 89.88 1049 ILE A CA 1
ATOM 8088 C C . ILE A 1 1049 ? -29.706 -16.995 -4.922 1.00 89.88 1049 ILE A C 1
ATOM 8090 O O . ILE A 1 1049 ? -30.523 -16.179 -5.352 1.00 89.88 1049 ILE A O 1
ATOM 8094 N N . SER A 1 1050 ? -28.841 -17.630 -5.706 1.00 82.19 1050 SER A N 1
ATOM 8095 C CA . SER A 1 1050 ? -28.797 -17.471 -7.164 1.00 82.19 1050 SER A CA 1
ATOM 8096 C C . SER A 1 1050 ? -28.805 -18.823 -7.867 1.00 82.19 1050 SER A C 1
ATOM 8098 O O . SER A 1 1050 ? -28.462 -19.828 -7.245 1.00 82.19 1050 SER A O 1
ATOM 8100 N N . GLU A 1 1051 ? -29.219 -18.816 -9.141 1.00 72.75 1051 GLU A N 1
ATOM 8101 C CA . GLU A 1 1051 ? -29.381 -20.019 -9.977 1.00 72.75 1051 GLU A CA 1
ATOM 8102 C C . GLU A 1 1051 ? -28.248 -21.025 -9.858 1.00 72.75 1051 GLU A C 1
ATOM 8104 O O . GLU A 1 1051 ? -27.065 -20.610 -9.764 1.00 72.75 1051 GLU A O 1
#

Secondary structure (DSSP, 8-state):
--HHHHHHHHHHHHHHHHHHHHHHHHHTTSS-----------------------PPPPEEE-TTS-SSBSSHHHHH-S---SEEEEEE-SSEEE--EEEBTTBBTTSSEEEEES-TT-SSSPEEEE-S-TT--TT-EEEEE-TT---EEEEESEEEE--SSEEEEESSSSEEEEES-EEESS--EEE-SSSEEEEES-EEE-S-SSSB---SEEEEEEEEEEES-EEES-EE-STT-EEEEEEEEEEEEEEES-EEES-EE-TT-EEEEE--TT--EEEEE-BTTB-EEEE-S-TTS-BSSEEEEE--SEEEEESEEEEEEEE-TT-EEEEEEETTS-EEEEEES-EEEEEEE-TT--S-SSEEEEE-TTT-EEEEEES-EEES-EE---TTS--SSEEEEE--------PEEEEEEES-EEES-EESSS-SSEEEEE--SSEEEEEEES-EEES-EESS-SSEEEEE--SSTTGGGTEEEEE-TT-EE-SSS---EEEETTB-PPPPPPEEP--EEEE--S--SS---SBTTB-BSSHHHHHHHHHT--S-TTS-EEEEE--SEEE--EEEEEEEEEEEEEE-SPBPTTT-PBPPEEEE--S--SEEEEEEEEEEEEESEEEE-EEETTEEESSSEEEEE---TT--EEEEEES-EEE-S-TTSEE-EEEEE-S-SEEEEES-EEEEEEE-SS-SEEEEE-STT-EEEEES-EEEEEEE-SS---SEEEEE-STT-EEEEES-EEES-EESSSS-SSEEEEE-TT----EE-HHHHHHHHHHHSTT-EESSS-SEEEEETTS-----------EEEEE-TTSPSS--SBTTB-BSSHHHHTTS--TT-EEEEEE-SSEEE--EEE-TT---SEEEEEPPPSSSPEEEE-S-TT-TT-EEEEE-TT--S-EEEESEEEEEEEEEEEEE--SS--EEEES-EEEEEEEEEE-SSS-EEEES-EEE--TTPPBSS-SEEE-SEEEEEES-EEE-SSS-EEESS-SEEE-TTEEEEEEES-EEESEEE---SSS---SSEEE---TT-EEEEE-

Sequence (1051 aa):
MILPLLLVVILTFCEQIQELHQSLDSQHQYSQERTYISNTSHESIQNSRPYILTAVPPTYVNNDGSGDYATIHSALGTTQTSEIQISLSGPNHTEQVTISNNLGGKRSKISISGDGLKIGNQIQFSGGSEIEGEGLFIFTVTNDVLSDIQINKIEMIEWFGGFIQMNGGKSLSIQNCEFIGGGTIAHNIDGKLDVQQCNFFGYGTQTIIDSFLTLTKGNINIVGSTFKFGSFSGERKGCIVCSELCSQCVIEQQEFIDNKLNFNSAAVQITSELCTLLSIKGTVGNQMTFSGLKSNDPLSGHFIKSVALRIEIQYVDFRDATFSDLGNAITILNNLKVSEITFDQCNFTNIRGITGCQRSCCIYASLSNSNGFKFNSQFCRYSHCIYGGIQQQIGNSITVQALDEVGRGIFQSELFFSDCIFQNNTGLGYGGVIVNDINPDCKVQISYESCMFSGNIGTQANDLWIKFDNRNQGAGSKLSHLSSSSIITNNNIPNIKLQIGEQNPPPISISKFSGVMFVSNQAVTESRDGSLKKPFESVSNALVALDHIERPIQFERTIYILDEEYHASISVNTQNRAIILKSGLIIDQETKLANKVRWTTEQNDEYLLNFNSGILTLESFHLQYSKRDSQVSPYHNLILAQPLVDTTISLTIISCLFSAIDTTSSVKFFINISQANQLILKDSVFRDAQIDDRSAVQFQSELDNSYLLILNCQFLNIHLIGSSFGTIFVDTYGSNANINIIQSVFNNCSNDRMGSGAMYVRASNNSKEIGWNEADYVKNQNALFEGCTSTEEGEIEFIFASGSSWGPDIDMSEYHYFVDSSAQTGGTGESGKPFQTINEALIGIGINSLMEISMKNTEHQENIVIDENKYWKNLLIQGKEGIKLTTLKRINSEIDNLAIITLTINSQTPTTVKNVNLQVDSGLFAIQQSKRASLTFTQVAFIGAGTVKQEGLASISIEQCTFTVQNDITTSSPFISALRGQLNIYETEIGSEITTFNLGAPSVSISSFCTDINIQKTNFINLNSNITGNGISSAGISAEVGERTSISISE